Protein AF-A0A431HM84-F1 (afdb_monomer)

Foldseek 3Di:
DDEDEQVPAAALQYKYKDKDFDADPLRDLQAAAQFWAKKWKWFFAADPPPFFPDKDWDWDWDPVLVVVLVVLSVVCNVPVDPVSSVSSVVSVVVRVVLIDTDIDGTRDIGTPDMAHHNVGTCDGPVDHPPHQWAQPDRRMIMHIDNNHPHDWFKMKMKIWGHRDPPGDIDMDMDIGTHHYDPVVVDPFDFDADDLVVQLVVLVVVDDVVQCDAPDSPRCRNVVSSVVSNVVSVVVSVVVSVVRVVLLLQQLRRDDQVCLVVNCVLLVDDAADPDSVLSSVCSVCSVVLLVQFADPVSLQVLCVSNQKHWPDKFFKWKAFDPWKAKDKDADDPAQKDWDPAAFDPDDPLFKWKWKAAQPHDIDTDDPVQWDWDADPVGTIMIGGPQQVDPPNRDDDDRRMMMMIMGTRDDQDDPVSSVVNVVQLVAAAPFPDDQVPDPPPGGGSGIGIDTPPDPCLCVRQVDEDADPDFAFDDFDDDDSPPPCVSVVDPPPPGPPDTHHDPPVPDLPDFDPDNRYGGLEMEIEMEHEQDDDVSVVSSVVSCVGRHPSSRDYPYYHYDYDNPDPPPVDDPPPPPPPPPPDDWDQQDDDDDPPPDPDPPDDPAPRPTPPNFWDKDFQFPKDKWFKAFAFKKKFFPVDQPQVLCADQVFQKWKAWDPPQPPGDIFIWHDGDGRMTTTDDDPDDDDPPCFPCDDPVPDRPFQKTWMWMWDWLVQQFQFWKWKAWDKKKKWDDDPDFQVVLVFAAVVCVVVPVDPDGKWKDQPVQDPDTFGFHDADPVRITITDPVPPVRDDPAKDFQGWMFIDDDPDTSDTGTTIMGIWTKMKMFTDDPSCWQVCVRDDAPQAKWWAFPHDTWTWHAAPDSGITMTGPDDPHIGGTTGTIIIGTSDGTGMIHMFGHWIKIKAAAQVLVSLQAQPAPDHPDPDDPPDDDLSHQQQKWKAKQHDTWGFPHWDSPPPVRIIMTTTDDDGDDWHHVVVVTDMIIMIMMGIGGQKDWRPQPPDPRHIAIARDDDPVPDDLKDKDWPCDDPPPPPDDDDDDDPDDDDDGKIWIWHAGPVRDIDIDID

Radius of gyration: 47.86 Å; Cα contacts (8 Å, |Δi|>4): 1913; chains: 1; bounding box: 98×98×141 Å

Structure (mmCIF, N/CA/C/O backbone):
data_AF-A0A431HM84-F1
#
_entry.id   AF-A0A431HM84-F1
#
loop_
_atom_site.group_PDB
_atom_site.id
_atom_site.type_symbol
_atom_site.label_atom_id
_atom_site.label_alt_id
_atom_site.label_comp_id
_atom_site.label_asym_id
_atom_site.label_entity_id
_atom_site.label_seq_id
_atom_site.pdbx_PDB_ins_code
_atom_site.Cartn_x
_atom_site.Cartn_y
_atom_site.Cartn_z
_atom_site.occupancy
_atom_site.B_iso_or_equiv
_atom_site.auth_seq_id
_atom_site.auth_comp_id
_atom_site.auth_asym_id
_atom_site.auth_atom_id
_atom_site.pdbx_PDB_model_num
ATOM 1 N N . MET A 1 1 ? -0.693 10.521 36.678 1.00 58.00 1 MET A N 1
ATOM 2 C CA . MET A 1 1 ? 0.150 9.476 37.317 1.00 58.00 1 MET A CA 1
ATOM 3 C C . MET A 1 1 ? 0.948 10.031 38.503 1.00 58.00 1 MET A C 1
ATOM 5 O O . MET A 1 1 ? 2.167 9.887 38.577 1.00 58.00 1 MET A O 1
ATOM 9 N N . ALA A 1 2 ? 0.263 10.643 39.466 1.00 67.19 2 ALA A N 1
ATOM 10 C CA . ALA A 1 2 ? 0.719 10.674 40.850 1.00 67.19 2 ALA A CA 1
ATOM 11 C C . ALA A 1 2 ? 0.357 9.341 41.537 1.00 67.19 2 ALA A C 1
ATOM 13 O O . ALA A 1 2 ? -0.420 8.547 41.002 1.00 67.19 2 ALA A O 1
ATOM 14 N N . ILE A 1 3 ? 0.904 9.108 42.732 1.00 77.31 3 ILE A N 1
ATOM 15 C CA . ILE A 1 3 ? 0.395 8.089 43.657 1.00 77.31 3 ILE A CA 1
ATOM 16 C C . ILE A 1 3 ? -0.414 8.837 44.715 1.00 77.31 3 ILE A C 1
ATOM 18 O O . ILE A 1 3 ? 0.147 9.683 45.413 1.00 77.31 3 ILE A O 1
ATOM 22 N N . LEU A 1 4 ? -1.713 8.557 44.800 1.00 76.94 4 LEU A N 1
ATOM 23 C CA . LEU A 1 4 ? -2.661 9.273 45.655 1.00 76.94 4 LEU A CA 1
ATOM 24 C C . LEU A 1 4 ? -3.449 8.308 46.540 1.00 76.94 4 LEU A C 1
ATOM 26 O O . LEU A 1 4 ? -3.749 7.172 46.163 1.00 76.94 4 LEU A O 1
ATOM 30 N N . LYS A 1 5 ? -3.836 8.781 47.721 1.00 78.94 5 LYS A N 1
ATOM 31 C CA . LYS A 1 5 ? -4.823 8.110 48.567 1.00 78.94 5 LYS A CA 1
ATOM 32 C C . LYS A 1 5 ? -6.235 8.491 48.145 1.00 78.94 5 LYS A C 1
ATOM 34 O O . LYS A 1 5 ? -6.494 9.576 47.632 1.00 78.94 5 LYS A O 1
ATOM 39 N N . ILE A 1 6 ? -7.182 7.619 48.477 1.00 72.81 6 ILE A N 1
ATOM 40 C CA . ILE A 1 6 ? -8.618 7.792 48.213 1.00 72.81 6 ILE A CA 1
ATOM 41 C C . ILE A 1 6 ? -9.149 9.183 48.621 1.00 72.81 6 ILE A C 1
ATOM 43 O O . ILE A 1 6 ? -9.941 9.790 47.904 1.00 72.81 6 ILE A O 1
ATOM 47 N N . ASN A 1 7 ? -8.681 9.710 49.756 1.00 70.00 7 ASN A N 1
ATOM 48 C CA . ASN A 1 7 ? -9.138 10.984 50.322 1.00 70.00 7 ASN A CA 1
ATOM 49 C C . ASN A 1 7 ? -8.570 12.233 49.612 1.00 70.00 7 ASN A C 1
ATOM 51 O O . ASN A 1 7 ? -8.879 13.352 50.016 1.00 70.00 7 ASN A O 1
ATOM 55 N N . GLU A 1 8 ? -7.721 12.065 48.594 1.00 70.81 8 GLU A N 1
ATOM 56 C CA . GLU A 1 8 ? -6.995 13.159 47.930 1.00 70.81 8 GLU A CA 1
ATOM 57 C C . GLU A 1 8 ? -7.643 13.590 46.597 1.00 70.81 8 GLU A C 1
ATOM 59 O O . GLU A 1 8 ? -7.184 14.548 45.978 1.00 70.81 8 GLU A O 1
ATOM 64 N N . ASN A 1 9 ? -8.785 12.982 46.236 1.00 72.62 9 ASN A N 1
ATOM 65 C CA . ASN A 1 9 ? -9.531 13.148 44.975 1.00 72.62 9 ASN A CA 1
ATOM 66 C C . ASN A 1 9 ? -8.725 12.665 43.747 1.00 72.62 9 ASN A C 1
ATOM 68 O O . ASN A 1 9 ? -8.329 13.483 42.916 1.00 72.62 9 ASN A O 1
ATOM 72 N N . PRO A 1 10 ? -8.437 11.352 43.645 1.00 79.38 10 PRO A N 1
ATOM 73 C CA . PRO A 1 10 ? -7.669 10.797 42.532 1.00 79.38 10 PRO A CA 1
ATOM 74 C C . PRO A 1 10 ? -8.405 10.900 41.189 1.00 79.38 10 PRO A C 1
ATOM 76 O O . PRO A 1 10 ? -9.630 10.775 41.116 1.00 79.38 10 PRO A O 1
ATOM 79 N N . THR A 1 11 ? -7.639 11.076 40.112 1.00 78.94 11 THR A N 1
ATOM 80 C CA . THR A 1 11 ? -8.160 11.055 38.738 1.00 78.94 11 THR A CA 1
ATOM 81 C C . THR A 1 11 ? -8.125 9.647 38.134 1.00 78.94 11 THR A C 1
ATOM 83 O O . THR A 1 11 ? -7.505 8.732 38.681 1.00 78.94 11 THR A O 1
ATOM 86 N N . ILE A 1 12 ? -8.718 9.477 36.949 1.00 79.06 12 ILE A N 1
ATOM 87 C CA . ILE A 1 12 ? -8.571 8.257 36.130 1.00 79.06 12 ILE A CA 1
ATOM 88 C C . ILE A 1 12 ? -7.129 7.998 35.624 1.00 79.06 12 ILE A C 1
ATOM 90 O O . ILE A 1 12 ? -6.879 6.945 35.040 1.00 79.06 12 ILE A O 1
ATOM 94 N N . SER A 1 13 ? -6.175 8.920 35.833 1.00 70.94 13 SER A N 1
ATOM 95 C CA . SER A 1 13 ? -4.759 8.744 35.460 1.00 70.94 13 SER A CA 1
ATOM 96 C C . SER A 1 13 ? -3.819 8.497 36.644 1.00 70.94 13 SER A C 1
ATOM 98 O O . SER A 1 13 ? -2.615 8.311 36.448 1.00 70.94 13 SER A O 1
ATOM 100 N N . ASP A 1 14 ? -4.323 8.515 37.877 1.00 78.94 14 ASP A N 1
ATOM 101 C CA . ASP A 1 14 ? -3.498 8.375 39.076 1.00 78.94 14 ASP A CA 1
ATOM 102 C C . ASP A 1 14 ? -3.528 6.957 39.635 1.00 78.94 14 ASP A C 1
ATOM 104 O O . ASP A 1 14 ? -4.517 6.235 39.533 1.00 78.94 14 ASP A O 1
ATOM 108 N N . THR A 1 15 ? -2.423 6.554 40.254 1.00 84.88 15 THR A N 1
ATOM 109 C CA . THR A 1 15 ? -2.321 5.263 40.930 1.00 84.88 15 THR A CA 1
ATOM 110 C C . THR A 1 15 ? -2.835 5.417 42.358 1.00 84.88 15 THR A C 1
ATOM 112 O O . THR A 1 15 ? -2.331 6.227 43.137 1.00 84.88 15 THR A O 1
ATOM 115 N N . ILE A 1 16 ? -3.858 4.641 42.702 1.00 87.62 16 ILE A N 1
ATOM 116 C CA . ILE A 1 16 ? -4.661 4.802 43.912 1.00 87.62 16 ILE A CA 1
ATOM 117 C C . ILE A 1 16 ? -4.243 3.767 44.946 1.00 87.62 16 ILE A C 1
ATOM 119 O O . ILE A 1 16 ? -4.295 2.562 44.686 1.00 87.62 16 ILE A O 1
ATOM 123 N N . VAL A 1 17 ? -3.879 4.242 46.137 1.00 88.06 17 VAL A N 1
ATOM 124 C CA . VAL A 1 17 ? -3.581 3.391 47.293 1.00 88.06 17 VAL A CA 1
ATOM 125 C C . VAL A 1 17 ? -4.801 3.317 48.206 1.00 88.06 17 VAL A C 1
ATOM 127 O O . VAL A 1 17 ? -5.260 4.323 48.757 1.00 88.06 17 VAL A O 1
ATOM 130 N N . PHE A 1 18 ? -5.310 2.101 48.377 1.00 87.06 18 PHE A N 1
ATOM 131 C CA . PHE A 1 18 ? -6.369 1.752 49.315 1.00 87.06 18 PHE A CA 1
ATOM 132 C C . PHE A 1 18 ? -5.756 1.272 50.627 1.00 87.06 18 PHE A C 1
ATOM 134 O O . PHE A 1 18 ? -4.904 0.390 50.614 1.00 87.06 18 PHE A O 1
ATOM 141 N N . GLU A 1 19 ? -6.237 1.793 51.753 1.00 85.81 19 GLU A N 1
ATOM 142 C CA . GLU A 1 19 ? -5.915 1.304 53.098 1.00 85.81 19 GLU A CA 1
ATOM 143 C C . GLU A 1 19 ? -7.167 0.625 53.670 1.00 85.81 19 GLU A C 1
ATOM 145 O O . GLU A 1 19 ? -8.161 1.294 53.963 1.00 85.81 19 GLU A O 1
ATOM 150 N N . ILE A 1 20 ? -7.143 -0.705 53.799 1.00 85.38 20 ILE A N 1
ATOM 151 C CA . ILE A 1 20 ? -8.262 -1.501 54.328 1.00 85.38 20 ILE A CA 1
ATOM 152 C C . ILE A 1 20 ? -7.925 -2.065 55.710 1.00 85.38 20 ILE A C 1
ATOM 154 O O . ILE A 1 20 ? -6.773 -2.362 56.024 1.00 85.38 20 ILE A O 1
ATOM 158 N N . THR A 1 21 ? -8.948 -2.239 56.547 1.00 83.31 21 THR A N 1
ATOM 159 C CA . THR A 1 21 ? -8.796 -2.802 57.898 1.00 83.31 21 THR A CA 1
ATOM 160 C C . THR A 1 21 ? -9.744 -3.972 58.117 1.00 83.31 21 THR A C 1
ATOM 162 O O . THR A 1 21 ? -10.818 -4.055 57.519 1.00 83.31 21 THR A O 1
ATOM 165 N N . THR A 1 22 ? -9.330 -4.900 58.974 1.00 81.69 22 THR A N 1
ATOM 166 C CA . THR A 1 22 ? -10.057 -6.132 59.291 1.00 81.69 22 THR A CA 1
ATOM 167 C C . THR A 1 22 ? -10.228 -6.244 60.803 1.00 81.69 22 THR A C 1
ATOM 169 O O . THR A 1 22 ? -9.295 -6.010 61.569 1.00 81.69 22 THR A O 1
ATOM 172 N N . LYS A 1 23 ? -11.454 -6.547 61.235 1.00 76.88 23 LYS A N 1
ATOM 173 C CA . LYS A 1 23 ? -11.863 -6.561 62.648 1.00 76.88 23 LYS A CA 1
ATOM 174 C C . LYS A 1 23 ? -12.035 -7.998 63.140 1.00 76.88 23 LYS A C 1
ATOM 176 O O . LYS A 1 23 ? -12.414 -8.882 62.364 1.00 76.88 23 LYS A O 1
ATOM 181 N N . ASP A 1 24 ? -11.781 -8.226 64.425 1.00 68.38 24 ASP A N 1
ATOM 182 C CA . ASP A 1 24 ? -12.057 -9.503 65.088 1.00 68.38 24 ASP A CA 1
ATOM 183 C C . ASP A 1 24 ? -13.541 -9.650 65.495 1.00 68.38 24 ASP A C 1
ATOM 185 O O . ASP A 1 24 ? -14.358 -8.739 65.342 1.00 68.38 24 ASP A O 1
ATOM 189 N N . ILE A 1 25 ? -13.891 -10.800 66.082 1.00 63.19 25 ILE A N 1
ATOM 190 C CA . ILE A 1 25 ? -15.245 -11.109 66.581 1.00 63.19 25 ILE A CA 1
ATOM 191 C C . ILE A 1 25 ? -15.701 -10.220 67.766 1.00 63.19 25 ILE A C 1
ATOM 193 O O . ILE A 1 25 ? -16.837 -10.329 68.225 1.00 63.19 25 ILE A O 1
ATOM 197 N N . LYS A 1 26 ? -14.831 -9.336 68.273 1.00 62.88 26 LYS A N 1
ATOM 198 C CA . LYS A 1 26 ? -15.114 -8.325 69.304 1.00 62.88 26 LYS A CA 1
ATOM 199 C C . LYS A 1 26 ? -15.072 -6.892 68.752 1.00 62.88 26 LYS A C 1
ATOM 201 O O . LYS A 1 26 ? -15.188 -5.952 69.536 1.00 62.88 26 LYS A O 1
ATOM 206 N N . ASN A 1 27 ? -14.958 -6.725 67.430 1.00 62.50 27 ASN A N 1
ATOM 207 C CA . ASN A 1 27 ? -14.825 -5.444 66.728 1.00 62.50 27 ASN A CA 1
ATOM 208 C C . ASN A 1 27 ? -13.506 -4.681 67.018 1.00 62.50 27 ASN A C 1
ATOM 210 O O . ASN A 1 27 ? -13.460 -3.461 66.884 1.00 62.50 27 ASN A O 1
ATOM 214 N N . CYS A 1 28 ? -12.426 -5.381 67.385 1.00 64.25 28 CYS A N 1
ATOM 215 C CA . CYS A 1 28 ? -11.086 -4.812 67.579 1.00 64.25 28 CYS A CA 1
ATOM 216 C C . CYS A 1 28 ? -10.146 -5.123 66.397 1.00 64.25 28 CYS A C 1
ATOM 218 O O . CYS A 1 28 ? -10.121 -6.243 65.888 1.00 64.25 28 CYS A O 1
ATOM 220 N N . ASN A 1 29 ? -9.279 -4.170 66.035 1.00 62.41 29 ASN A N 1
ATOM 221 C CA . ASN A 1 29 ? -8.223 -4.330 65.016 1.00 62.41 29 ASN A CA 1
ATOM 222 C C . ASN A 1 29 ? -6.941 -4.986 65.592 1.00 62.41 29 ASN A C 1
ATOM 224 O O . ASN A 1 29 ? -5.830 -4.572 65.282 1.00 62.41 29 ASN A O 1
ATOM 228 N N . LEU A 1 30 ? -7.070 -5.962 66.499 1.00 60.72 30 LEU A N 1
ATOM 229 C CA . LEU A 1 30 ? -5.935 -6.546 67.244 1.00 60.72 30 LEU A CA 1
ATOM 230 C C . LEU A 1 30 ? -5.440 -7.891 66.684 1.00 60.72 30 LEU A C 1
ATOM 232 O O . LEU A 1 30 ? -4.710 -8.615 67.363 1.00 60.72 30 LEU A O 1
ATOM 236 N N . PHE A 1 31 ? -5.861 -8.266 65.476 1.00 68.94 31 PHE A N 1
ATOM 237 C CA . PHE A 1 31 ? -5.571 -9.580 64.911 1.00 68.94 31 PHE A CA 1
ATOM 238 C C . PHE A 1 31 ? -5.516 -9.547 63.379 1.00 68.94 31 PHE A C 1
ATOM 240 O O . PHE A 1 31 ? -6.443 -9.062 62.734 1.00 68.94 31 PHE A O 1
ATOM 247 N N . THR A 1 32 ? -4.457 -10.109 62.795 1.00 78.06 32 THR A N 1
ATOM 248 C CA . THR A 1 32 ? -4.373 -10.353 61.347 1.00 78.06 32 THR A CA 1
ATOM 249 C C . THR A 1 32 ? -5.195 -11.600 60.999 1.00 78.06 32 THR A C 1
ATOM 251 O O . THR A 1 32 ? -4.941 -12.643 61.599 1.00 78.06 32 THR A O 1
ATOM 254 N N . PRO A 1 33 ? -6.170 -11.531 60.070 1.00 83.12 33 PRO A N 1
ATOM 255 C CA . PRO A 1 33 ? -7.096 -12.628 59.774 1.00 83.12 33 PRO A CA 1
ATOM 256 C C . PRO A 1 33 ? -6.396 -13.890 59.249 1.00 83.12 33 PRO A C 1
ATOM 258 O O . PRO A 1 33 ? -5.225 -13.865 58.892 1.00 83.12 33 PRO A O 1
ATOM 261 N N . TYR A 1 34 ? -7.132 -15.000 59.143 1.00 83.12 34 TYR A N 1
ATOM 262 C CA . TYR A 1 34 ? -6.640 -16.206 58.470 1.00 83.12 34 TYR A CA 1
ATOM 263 C C . TYR A 1 34 ? -6.584 -16.024 56.943 1.00 83.12 34 TYR A C 1
ATOM 265 O O . TYR A 1 34 ? -5.599 -16.394 56.308 1.00 83.12 34 TYR A O 1
ATOM 273 N N . LYS A 1 35 ? -7.615 -15.411 56.343 1.00 85.94 35 LYS A N 1
ATOM 274 C CA . LYS A 1 35 ? -7.600 -14.998 54.929 1.00 85.94 35 LYS A CA 1
ATOM 275 C C . LYS A 1 35 ? -8.504 -13.803 54.641 1.00 85.94 35 LYS A C 1
ATOM 277 O O . LYS A 1 35 ? -9.522 -13.618 55.309 1.00 85.94 35 LYS A O 1
ATOM 282 N N . ILE A 1 36 ? -8.172 -13.043 53.600 1.00 86.44 36 ILE A N 1
ATOM 283 C CA . ILE A 1 36 ? -9.086 -12.117 52.919 1.00 86.44 36 ILE A CA 1
ATOM 284 C C . ILE A 1 36 ? -9.578 -12.848 51.672 1.00 86.44 36 ILE A C 1
ATOM 286 O O . ILE A 1 36 ? -8.777 -13.207 50.817 1.00 86.44 36 ILE A O 1
ATOM 290 N N . ASN A 1 37 ? -10.878 -13.131 51.587 1.00 85.12 37 ASN A N 1
ATOM 291 C CA . ASN A 1 37 ? -11.443 -13.925 50.497 1.00 85.12 37 ASN A CA 1
ATOM 292 C C . ASN A 1 37 ? -11.480 -13.109 49.203 1.00 85.12 37 ASN A C 1
ATOM 294 O O . ASN A 1 37 ? -10.922 -13.537 48.200 1.00 85.12 37 ASN A O 1
ATOM 298 N N . SER A 1 38 ? -12.090 -11.925 49.235 1.00 88.31 38 SER A N 1
ATOM 299 C CA . SER A 1 38 ? -12.199 -11.047 48.070 1.00 88.31 38 SER A CA 1
ATOM 300 C C . SER A 1 38 ? -12.036 -9.574 48.430 1.00 88.31 38 SER A C 1
ATOM 302 O O . SER A 1 38 ? -12.374 -9.145 49.536 1.00 88.31 38 SER A O 1
ATOM 304 N N . PHE A 1 39 ? -11.552 -8.808 47.459 1.00 89.81 39 PHE A N 1
ATOM 305 C CA . PHE A 1 39 ? -11.513 -7.352 47.407 1.00 89.81 39 PHE A CA 1
ATOM 306 C C . PHE A 1 39 ? -12.067 -6.949 46.034 1.00 89.81 39 PHE A C 1
ATOM 308 O O . PHE A 1 39 ? -11.587 -7.431 45.009 1.00 89.81 39 PHE A O 1
ATOM 315 N N . VAL A 1 40 ? -13.123 -6.138 45.997 1.00 88.56 40 VAL A N 1
ATOM 316 C CA . VAL A 1 40 ? -13.857 -5.814 44.763 1.00 88.56 40 VAL A CA 1
ATOM 317 C C . VAL A 1 40 ? -14.177 -4.328 44.714 1.00 88.56 40 VAL A C 1
ATOM 319 O O . VAL A 1 40 ? -14.747 -3.792 45.664 1.00 88.56 40 VAL A O 1
ATOM 322 N N . ILE A 1 41 ? -13.848 -3.682 43.597 1.00 88.75 41 ILE A N 1
ATOM 323 C CA . ILE A 1 41 ? -14.216 -2.297 43.294 1.00 88.75 41 ILE A CA 1
ATOM 324 C C . ILE A 1 41 ? -15.426 -2.317 42.355 1.00 88.75 41 ILE A C 1
ATOM 326 O O . ILE A 1 41 ? -15.419 -3.010 41.337 1.00 88.75 41 ILE A O 1
ATOM 330 N N . TYR A 1 42 ? -16.448 -1.536 42.689 1.00 85.19 42 TYR A N 1
ATOM 331 C CA . TYR A 1 42 ? -17.685 -1.360 41.935 1.00 85.19 42 TYR A CA 1
ATOM 332 C C . TYR A 1 42 ? -17.817 0.086 41.448 1.00 85.19 42 TYR A C 1
ATOM 334 O O . TYR A 1 42 ? -17.569 1.021 42.212 1.00 85.19 42 TYR A O 1
ATOM 342 N N . TYR A 1 43 ? -18.257 0.261 40.203 1.00 84.19 43 TYR A N 1
ATOM 343 C CA . TYR A 1 43 ? -18.722 1.537 39.655 1.00 84.19 43 TYR A CA 1
ATOM 344 C C . TYR A 1 43 ? -20.210 1.731 39.956 1.00 84.19 43 TYR A C 1
ATOM 346 O O . TYR A 1 43 ? -20.993 0.789 39.814 1.00 84.19 43 TYR A O 1
ATOM 354 N N . VAL A 1 44 ? -20.603 2.941 40.361 1.00 81.94 44 VAL A N 1
ATOM 355 C CA . VAL A 1 44 ? -21.986 3.278 40.725 1.00 81.94 44 VAL A CA 1
ATOM 356 C C . VAL A 1 44 ? -22.686 3.969 39.561 1.00 81.94 44 VAL A C 1
ATOM 358 O O . VAL A 1 44 ? -22.533 5.170 39.328 1.00 81.94 44 VAL A O 1
ATOM 361 N N . GLU A 1 45 ? -23.508 3.206 38.855 1.00 72.38 45 GLU A N 1
ATOM 362 C CA . GLU A 1 45 ? -24.290 3.680 37.723 1.00 72.38 45 GLU A CA 1
ATOM 363 C C . GLU A 1 45 ? -25.541 4.421 38.214 1.00 72.38 45 GLU A C 1
ATOM 365 O O . GLU A 1 45 ? -26.320 3.904 39.022 1.00 72.38 45 GLU A O 1
ATOM 370 N N . ARG A 1 46 ? -25.737 5.657 37.743 1.00 64.19 46 ARG A N 1
ATOM 371 C CA . ARG A 1 46 ? -26.870 6.517 38.114 1.00 64.19 46 ARG A CA 1
ATOM 372 C C . ARG A 1 46 ? -27.604 6.987 36.876 1.00 64.19 46 ARG A C 1
ATOM 374 O O . ARG A 1 46 ? -27.011 7.653 36.035 1.00 64.19 46 ARG A O 1
ATOM 381 N N . ASN A 1 47 ? -28.907 6.736 36.836 1.00 51.19 47 ASN A N 1
ATOM 382 C CA . ASN A 1 47 ? -29.777 7.323 35.830 1.00 51.19 47 ASN A CA 1
ATOM 383 C C . ASN A 1 47 ? -30.448 8.577 36.428 1.00 51.19 47 ASN A C 1
ATOM 385 O O . ASN A 1 47 ? -31.102 8.510 37.473 1.00 51.19 47 ASN A O 1
ATOM 389 N N . PHE A 1 48 ? -30.234 9.738 35.804 1.00 49.22 48 PHE A N 1
ATOM 390 C CA . PHE A 1 48 ? -30.769 11.026 36.267 1.00 49.22 48 PHE A CA 1
ATOM 391 C C . PHE A 1 48 ? -32.151 11.370 35.676 1.00 49.22 48 PHE A C 1
ATOM 393 O O . PHE A 1 48 ? -32.783 12.310 36.157 1.00 49.22 48 PHE A O 1
ATOM 400 N N . SER A 1 49 ? -32.624 10.620 34.675 1.00 41.22 49 SER A N 1
ATOM 401 C CA . SER A 1 49 ? -33.902 10.817 33.970 1.00 41.22 49 SER A CA 1
ATOM 402 C C . SER A 1 49 ? -34.926 9.719 34.286 1.00 41.22 49 SER A C 1
ATOM 404 O O . SER A 1 49 ? -36.029 10.034 34.722 1.00 41.22 49 SER A O 1
ATOM 406 N N . GLY A 1 50 ? -34.559 8.442 34.142 1.00 47.56 50 GLY A N 1
ATOM 407 C CA . GLY A 1 50 ? -35.449 7.282 34.338 1.00 47.56 50 GLY A CA 1
ATOM 408 C C . GLY A 1 50 ? -35.767 6.924 35.798 1.00 47.56 50 GLY A C 1
ATOM 409 O O . GLY A 1 50 ? -36.634 6.096 36.063 1.00 47.56 50 GLY A O 1
ATOM 410 N N . GLY A 1 51 ? -35.089 7.557 36.760 1.00 48.66 51 GLY A N 1
ATOM 411 C CA . GLY A 1 51 ? -35.219 7.253 38.186 1.00 48.66 51 GLY A CA 1
ATOM 412 C C . GLY A 1 51 ? -34.312 6.103 38.640 1.00 48.66 51 GLY A C 1
ATOM 413 O O . GLY A 1 51 ? -34.066 5.136 37.928 1.00 48.66 51 GLY A O 1
ATOM 414 N N . ASN A 1 52 ? -33.778 6.220 39.854 1.00 53.03 52 ASN A N 1
ATOM 415 C CA . ASN A 1 52 ? -32.818 5.260 40.394 1.00 53.03 52 ASN A CA 1
ATOM 416 C C . ASN A 1 52 ? -33.547 4.132 41.143 1.00 53.03 52 ASN A C 1
ATOM 418 O O . ASN A 1 52 ? -34.210 4.378 42.152 1.00 53.03 52 ASN A O 1
ATOM 422 N N . THR A 1 53 ? -33.429 2.904 40.634 1.00 57.44 53 THR A N 1
ATOM 423 C CA . THR A 1 53 ? -34.233 1.740 41.053 1.00 57.44 53 THR A CA 1
ATOM 424 C C . THR A 1 53 ? -33.778 1.086 42.362 1.00 57.44 53 THR A C 1
ATOM 426 O O . THR A 1 53 ? -34.575 0.418 43.026 1.00 57.44 53 THR A O 1
ATOM 429 N N . LYS A 1 54 ? -32.517 1.280 42.768 1.00 61.47 54 LYS A N 1
ATOM 430 C CA . LYS A 1 54 ? -31.903 0.683 43.964 1.00 61.47 54 LYS A CA 1
ATOM 431 C C . LYS A 1 54 ? -31.554 1.772 44.981 1.00 61.47 54 LYS A C 1
ATOM 433 O O . LYS A 1 54 ? -31.236 2.905 44.625 1.00 61.47 54 LYS A O 1
ATOM 438 N N . GLN A 1 55 ? -31.596 1.430 46.269 1.00 67.25 55 GLN A N 1
ATOM 439 C CA . GLN A 1 55 ? -31.228 2.338 47.360 1.00 67.25 55 GLN A CA 1
ATOM 440 C C . GLN A 1 55 ? -30.359 1.638 48.407 1.00 67.25 55 GLN A C 1
ATOM 442 O O . GLN A 1 55 ? -30.588 0.471 48.725 1.00 67.25 55 GLN A O 1
ATOM 447 N N . TYR A 1 56 ? -29.415 2.372 48.997 1.00 67.00 56 TYR A N 1
ATOM 448 C CA . TYR A 1 56 ? -28.756 1.984 50.246 1.00 67.00 56 TYR A CA 1
ATOM 449 C C . TYR A 1 56 ? -28.768 3.150 51.240 1.00 67.00 56 TYR A C 1
ATOM 451 O O . TYR A 1 56 ? -28.785 4.317 50.854 1.00 67.00 56 TYR A O 1
ATOM 459 N N . ASN A 1 57 ? -28.771 2.850 52.538 1.00 63.25 57 ASN A N 1
ATOM 460 C CA . ASN A 1 57 ? -28.761 3.883 53.572 1.00 63.25 57 ASN A CA 1
ATOM 461 C C . ASN A 1 57 ? -27.327 4.367 53.817 1.00 63.25 57 ASN A C 1
ATOM 463 O O . ASN A 1 57 ? -26.549 3.687 54.484 1.00 63.25 57 ASN A O 1
ATOM 467 N N . GLN A 1 58 ? -26.985 5.560 53.328 1.00 59.88 58 GLN A N 1
ATOM 468 C CA . GLN A 1 58 ? -25.754 6.237 53.719 1.00 59.88 58 GLN A CA 1
ATOM 469 C C . GLN A 1 58 ? -25.919 6.789 55.144 1.00 59.88 58 GLN A C 1
ATOM 471 O O . GLN A 1 58 ? -26.552 7.825 55.357 1.00 59.88 58 GLN A O 1
ATOM 476 N N . SER A 1 59 ? -25.318 6.106 56.116 1.00 66.00 59 SER A N 1
ATOM 477 C CA . SER A 1 59 ? -25.178 6.587 57.492 1.00 66.00 59 SER A CA 1
ATOM 478 C C . SER A 1 59 ? -24.197 7.760 57.563 1.00 66.00 59 SER A C 1
ATOM 480 O O . SER A 1 59 ? -23.004 7.591 57.313 1.00 66.00 59 SER A O 1
ATOM 482 N N . ILE A 1 60 ? -24.683 8.947 57.930 1.00 64.12 60 ILE A N 1
ATOM 483 C CA . ILE A 1 60 ? -23.846 10.097 58.292 1.00 64.12 60 ILE A CA 1
ATOM 484 C C . ILE A 1 60 ? -23.772 10.166 59.818 1.00 64.12 60 ILE A C 1
ATOM 486 O O . ILE A 1 60 ? -24.787 10.351 60.494 1.00 64.12 60 ILE A O 1
ATOM 490 N N . TYR A 1 61 ? -22.558 10.008 60.340 1.00 69.19 61 TYR A N 1
ATOM 491 C CA . TYR A 1 61 ? -22.235 10.081 61.762 1.00 69.19 61 TYR A CA 1
ATOM 492 C C . TYR A 1 61 ? -21.767 11.496 62.131 1.00 69.19 61 TYR A C 1
ATOM 494 O O . TYR A 1 61 ? -21.069 12.144 61.355 1.00 69.19 61 TYR A O 1
ATOM 502 N N . ASP A 1 62 ? -22.079 11.937 63.349 1.00 71.75 62 ASP A N 1
ATOM 503 C CA . ASP A 1 62 ? -21.417 13.072 64.007 1.00 71.75 62 ASP A CA 1
ATOM 504 C C . ASP A 1 62 ? -19.917 12.754 64.159 1.00 71.75 62 ASP A C 1
ATOM 506 O O . ASP A 1 62 ? -19.556 11.836 64.898 1.00 71.75 62 ASP A O 1
ATOM 510 N N . GLU A 1 63 ? -19.036 13.469 63.447 1.00 70.56 63 GLU A N 1
ATOM 511 C CA . GLU A 1 63 ? -17.591 13.185 63.438 1.00 70.56 63 GLU A CA 1
ATOM 512 C C . GLU A 1 63 ? -16.959 13.285 64.830 1.00 70.56 63 GLU A C 1
ATOM 514 O O . GLU A 1 63 ? -16.101 12.474 65.187 1.00 70.56 63 GLU A O 1
ATOM 519 N N . THR A 1 64 ? -17.407 14.243 65.645 1.00 73.44 64 THR A N 1
ATOM 520 C CA . THR A 1 64 ? -16.947 14.428 67.026 1.00 73.44 64 THR A CA 1
ATOM 521 C C . THR A 1 64 ? -17.303 13.230 67.903 1.00 73.44 64 THR A C 1
ATOM 523 O O . THR A 1 64 ? -16.448 12.740 68.646 1.00 73.44 64 THR A O 1
ATOM 526 N N . LYS A 1 65 ? -18.532 12.709 67.791 1.00 73.19 65 LYS A N 1
ATOM 527 C CA . LYS A 1 65 ? -18.962 11.509 68.530 1.00 73.19 65 LYS A CA 1
ATOM 528 C C . LYS A 1 65 ? -18.361 10.227 67.972 1.00 73.19 65 LYS A C 1
ATOM 530 O O . LYS A 1 65 ? -17.946 9.378 68.753 1.00 73.19 65 LYS A O 1
ATOM 535 N N . LEU A 1 66 ? -18.259 10.090 66.649 1.00 76.19 66 LEU A N 1
ATOM 536 C CA . LEU A 1 66 ? -17.614 8.947 66.001 1.00 76.19 66 LEU A CA 1
ATOM 537 C C . LEU A 1 66 ? -16.136 8.859 66.392 1.00 76.19 66 LEU A C 1
ATOM 539 O O . LEU A 1 66 ? -15.635 7.767 66.649 1.00 76.19 66 LEU A O 1
ATOM 543 N N . LYS A 1 67 ? -15.441 9.999 66.482 1.00 76.44 67 LYS A N 1
ATOM 544 C CA . LYS A 1 67 ? -14.065 10.051 66.976 1.00 76.44 67 LYS A CA 1
ATOM 545 C C . LYS A 1 67 ? -13.984 9.666 68.452 1.00 76.44 67 LYS A C 1
ATOM 547 O O . LYS A 1 67 ? -13.205 8.783 68.782 1.00 76.44 67 LYS A O 1
ATOM 552 N N . ALA A 1 68 ? -14.836 10.226 69.314 1.00 75.56 68 ALA A N 1
ATOM 553 C CA . ALA A 1 68 ? -14.879 9.848 70.730 1.00 75.56 68 ALA A CA 1
ATOM 554 C C . ALA A 1 68 ? -15.206 8.354 70.948 1.00 75.56 68 ALA A C 1
ATOM 556 O O . ALA A 1 68 ? -14.647 7.728 71.848 1.00 75.56 68 ALA A O 1
ATOM 557 N N . ALA A 1 69 ? -16.068 7.766 70.111 1.00 76.31 69 ALA A N 1
ATOM 558 C CA . ALA A 1 69 ? -16.363 6.336 70.116 1.00 76.31 69 ALA A CA 1
ATOM 559 C C . ALA A 1 69 ? -15.155 5.500 69.658 1.00 76.31 69 ALA A C 1
ATOM 561 O O . ALA A 1 69 ? -14.797 4.553 70.350 1.00 76.31 69 ALA A O 1
ATOM 562 N N . LYS A 1 70 ? -14.476 5.879 68.565 1.00 73.56 70 LYS A N 1
ATOM 563 C CA . LYS A 1 70 ? -13.247 5.214 68.088 1.00 73.56 70 LYS A CA 1
ATOM 564 C C . LYS A 1 70 ? -12.106 5.298 69.104 1.00 73.56 70 LYS A C 1
ATOM 566 O O . LYS A 1 70 ? -11.478 4.285 69.392 1.00 73.56 70 LYS A O 1
ATOM 571 N N . ASP A 1 71 ? -11.872 6.471 69.690 1.00 75.88 71 ASP A N 1
ATOM 572 C CA . ASP A 1 71 ? -10.854 6.676 70.726 1.00 75.88 71 ASP A CA 1
ATOM 573 C C . ASP A 1 71 ? -11.157 5.806 71.969 1.00 75.88 71 ASP A C 1
ATOM 575 O O . ASP A 1 71 ? -10.248 5.219 72.561 1.00 75.88 71 ASP A O 1
ATOM 579 N N . ALA A 1 72 ? -12.437 5.640 72.329 1.00 75.75 72 ALA A N 1
ATOM 580 C CA . ALA A 1 72 ? -12.865 4.747 73.407 1.00 75.75 72 ALA A CA 1
ATOM 581 C C . ALA A 1 72 ? -12.779 3.250 73.044 1.00 75.75 72 ALA A C 1
ATOM 583 O O . ALA A 1 72 ? -12.359 2.458 73.887 1.00 75.75 72 ALA A O 1
ATOM 584 N N . GLU A 1 73 ? -13.118 2.850 71.811 1.00 71.69 73 GLU A N 1
ATOM 585 C CA . GLU A 1 73 ? -12.900 1.483 71.310 1.00 71.69 73 GLU A CA 1
ATOM 586 C C . GLU A 1 73 ? -11.404 1.131 71.342 1.00 71.69 73 GLU A C 1
ATOM 588 O O . GLU A 1 73 ? -11.044 0.079 71.864 1.00 71.69 73 GLU A O 1
ATOM 593 N N . ILE A 1 74 ? -10.514 2.037 70.917 1.00 71.75 74 ILE A N 1
ATOM 594 C CA . ILE A 1 74 ? -9.052 1.861 71.005 1.00 71.75 74 ILE A CA 1
ATOM 595 C C . ILE A 1 74 ? -8.602 1.649 72.462 1.00 71.75 74 ILE A C 1
ATOM 597 O O . ILE A 1 74 ? -7.811 0.743 72.736 1.00 71.75 74 ILE A O 1
ATOM 601 N N . VAL A 1 75 ? -9.118 2.430 73.419 1.00 76.38 75 VAL A N 1
ATOM 602 C CA . VAL A 1 75 ? -8.812 2.248 74.853 1.00 76.38 75 VAL A CA 1
ATOM 603 C C . VAL A 1 75 ? -9.353 0.917 75.393 1.00 76.38 75 VAL A C 1
ATOM 605 O O . VAL A 1 75 ? -8.655 0.249 76.157 1.00 76.38 75 VAL A O 1
ATOM 608 N N . ALA A 1 76 ? -10.552 0.494 74.984 1.00 72.94 76 ALA A N 1
ATOM 609 C CA . ALA A 1 76 ? -11.147 -0.775 75.406 1.00 72.94 76 ALA A CA 1
ATOM 610 C C . ALA A 1 76 ? -10.441 -2.001 74.803 1.00 72.94 76 ALA A C 1
ATOM 612 O O . ALA A 1 76 ? -10.249 -2.990 75.508 1.00 72.94 76 ALA A O 1
ATOM 613 N N . CYS A 1 77 ? -10.000 -1.930 73.545 1.00 67.50 77 CYS A N 1
ATOM 614 C CA . CYS A 1 77 ? -9.187 -2.970 72.914 1.00 67.50 77 CYS A CA 1
ATOM 615 C C . CYS A 1 77 ? -7.804 -3.073 73.589 1.00 67.50 77 CYS A C 1
ATOM 617 O O . CYS A 1 77 ? -7.366 -4.171 73.929 1.00 67.50 77 CYS A O 1
ATOM 619 N N . ASN A 1 78 ? -7.140 -1.939 73.854 1.00 71.75 78 ASN A N 1
ATOM 620 C CA . ASN A 1 78 ? -5.809 -1.911 74.478 1.00 71.75 78 ASN A CA 1
ATOM 621 C C . ASN A 1 78 ? -5.809 -2.249 75.982 1.00 71.75 78 ASN A C 1
ATOM 623 O O . ASN A 1 78 ? -4.790 -2.696 76.509 1.00 71.75 78 ASN A O 1
ATOM 627 N N . ASN A 1 79 ? -6.918 -2.029 76.695 1.00 71.56 79 ASN A N 1
ATOM 628 C CA . ASN A 1 79 ? -7.062 -2.379 78.109 1.00 71.56 79 ASN A CA 1
ATOM 629 C C . ASN A 1 79 ? -8.516 -2.804 78.428 1.00 71.56 79 ASN A C 1
ATOM 631 O O . ASN A 1 79 ? -9.324 -1.965 78.846 1.00 71.56 79 ASN A O 1
ATOM 635 N N . PRO A 1 80 ? -8.866 -4.091 78.234 1.00 70.81 80 PRO A N 1
ATOM 636 C CA . PRO A 1 80 ? -10.241 -4.587 78.312 1.00 70.81 80 PRO A CA 1
ATOM 637 C C . PRO A 1 80 ? -10.724 -4.801 79.758 1.00 70.81 80 PRO A C 1
ATOM 639 O O . PRO A 1 80 ? -10.933 -5.928 80.209 1.00 70.81 80 PRO A O 1
ATOM 642 N N . THR A 1 81 ? -10.932 -3.708 80.494 1.00 74.31 81 THR A N 1
ATOM 643 C CA . THR A 1 81 ? -11.722 -3.716 81.737 1.00 74.31 81 THR A CA 1
ATOM 644 C C . THR A 1 81 ? -13.219 -3.661 81.415 1.00 74.31 81 THR A C 1
ATOM 646 O O . THR A 1 81 ? -13.617 -3.108 80.389 1.00 74.31 81 THR A O 1
ATOM 649 N N . GLU A 1 82 ? -14.076 -4.184 82.301 1.00 72.88 82 GLU A N 1
ATOM 650 C CA . GLU A 1 82 ? -15.538 -4.082 82.130 1.00 72.88 82 GLU A CA 1
ATOM 651 C C . GLU A 1 82 ? -16.004 -2.620 82.017 1.00 72.88 82 GLU A C 1
ATOM 653 O O . GLU A 1 82 ? -16.905 -2.315 81.240 1.00 72.88 82 GLU A O 1
ATOM 658 N N . GLU A 1 83 ? -15.347 -1.703 82.734 1.00 74.75 83 GLU A N 1
ATOM 659 C CA . GLU A 1 83 ? -15.632 -0.266 82.705 1.00 74.75 83 GLU A CA 1
ATOM 660 C C . GLU A 1 83 ? -15.245 0.381 81.363 1.00 74.75 83 GLU A C 1
ATOM 662 O O . GLU A 1 83 ? -16.040 1.136 80.805 1.00 74.75 83 GLU A O 1
ATOM 667 N N . ASN A 1 84 ? -14.087 0.029 80.786 1.00 77.56 84 ASN A N 1
ATOM 668 C CA . ASN A 1 84 ? -13.676 0.515 79.464 1.00 77.56 84 ASN A CA 1
ATOM 669 C C . ASN A 1 84 ? -14.577 -0.045 78.354 1.00 77.56 84 ASN A C 1
ATOM 671 O O . ASN A 1 84 ? -14.995 0.700 77.469 1.00 77.56 84 ASN A O 1
ATOM 675 N N . ILE A 1 85 ? -14.928 -1.334 78.419 1.00 74.50 85 ILE A N 1
ATOM 676 C CA . ILE A 1 85 ? -15.836 -1.977 77.456 1.00 74.50 85 ILE A CA 1
ATOM 677 C C . ILE A 1 85 ? -17.239 -1.356 77.546 1.00 74.50 85 ILE A C 1
ATOM 679 O O . ILE A 1 85 ? -17.845 -1.059 76.517 1.00 74.50 85 ILE A O 1
ATOM 683 N N . ALA A 1 86 ? -17.745 -1.091 78.756 1.00 74.94 86 ALA A N 1
ATOM 684 C CA . ALA A 1 86 ? -19.016 -0.396 78.953 1.00 74.94 86 ALA A CA 1
ATOM 685 C C . ALA A 1 86 ? -18.968 1.067 78.474 1.00 74.94 86 ALA A C 1
ATOM 687 O O . ALA A 1 86 ? -19.937 1.546 77.885 1.00 74.94 86 ALA A O 1
ATOM 688 N N . ALA A 1 87 ? -17.852 1.775 78.678 1.00 78.94 87 ALA A N 1
ATOM 689 C CA . ALA A 1 87 ? -17.669 3.146 78.201 1.00 78.94 87 ALA A CA 1
ATOM 690 C C . ALA A 1 87 ? -17.616 3.224 76.667 1.00 78.94 87 ALA A C 1
ATOM 692 O O . ALA A 1 87 ? -18.322 4.050 76.086 1.00 78.94 87 ALA A O 1
ATOM 693 N N . ALA A 1 88 ? -16.848 2.341 76.020 1.00 77.12 88 ALA A N 1
ATOM 694 C CA . ALA A 1 88 ? -16.786 2.226 74.565 1.00 77.12 88 ALA A CA 1
ATOM 695 C C . ALA A 1 88 ? -18.152 1.853 73.979 1.00 77.12 88 ALA A C 1
ATOM 697 O O . ALA A 1 88 ? -18.639 2.542 73.087 1.00 77.12 88 ALA A O 1
ATOM 698 N N . LYS A 1 89 ? -18.831 0.843 74.545 1.00 78.81 89 LYS A N 1
ATOM 699 C CA . LYS A 1 89 ? -20.181 0.455 74.118 1.00 78.81 89 LYS A CA 1
ATOM 700 C C . LYS A 1 89 ? -21.192 1.597 74.270 1.00 78.81 89 LYS A C 1
ATOM 702 O O . LYS A 1 89 ? -21.937 1.853 73.334 1.00 78.81 89 LYS A O 1
ATOM 707 N N . ARG A 1 90 ? -21.181 2.332 75.388 1.00 80.19 90 ARG A N 1
ATOM 708 C CA . ARG A 1 90 ? -22.068 3.491 75.595 1.00 80.19 90 ARG A CA 1
ATOM 709 C C . ARG A 1 90 ? -21.794 4.617 74.594 1.00 80.19 90 ARG A C 1
ATOM 711 O O . ARG A 1 90 ? -22.735 5.206 74.082 1.00 80.19 90 ARG A O 1
ATOM 718 N N . LEU A 1 91 ? -20.526 4.937 74.326 1.00 81.31 91 LEU A N 1
ATOM 719 C CA . LEU A 1 91 ? -20.159 5.976 73.351 1.00 81.31 91 LEU A CA 1
ATOM 720 C C . LEU A 1 91 ? -20.469 5.543 71.913 1.00 81.31 91 LEU A C 1
ATOM 722 O O . LEU A 1 91 ? -20.870 6.372 71.100 1.00 81.31 91 LEU A O 1
ATOM 726 N N . LYS A 1 92 ? -20.367 4.243 71.621 1.00 78.25 92 LYS A N 1
ATOM 727 C CA . LYS A 1 92 ? -20.819 3.648 70.365 1.00 78.25 92 LYS A CA 1
ATOM 728 C C . LYS A 1 92 ? -22.332 3.769 70.201 1.00 78.25 92 LYS A C 1
ATOM 730 O O . LYS A 1 92 ? -22.760 4.370 69.223 1.00 78.25 92 LYS A O 1
ATOM 735 N N . GLU A 1 93 ? -23.115 3.333 71.188 1.00 78.94 93 GLU A N 1
ATOM 736 C CA . GLU A 1 93 ? -24.577 3.501 71.227 1.00 78.94 93 GLU A CA 1
ATOM 737 C C . GLU A 1 93 ? -24.984 4.987 71.130 1.00 78.94 93 GLU A C 1
ATOM 739 O O . GLU A 1 93 ? -25.963 5.325 70.461 1.00 78.94 93 GLU A O 1
ATOM 744 N N . GLU A 1 94 ? -24.214 5.910 71.721 1.00 77.94 94 GLU A N 1
ATOM 745 C CA . GLU A 1 94 ? -24.427 7.353 71.549 1.00 77.94 94 GLU A CA 1
ATOM 746 C C . GLU A 1 94 ? -24.106 7.827 70.119 1.00 77.94 94 GLU A C 1
ATOM 748 O O . GLU A 1 94 ? -24.850 8.630 69.560 1.00 77.94 94 GLU A O 1
ATOM 753 N N . SER A 1 95 ? -23.039 7.329 69.488 1.00 76.25 95 SER A N 1
ATOM 754 C CA . SER A 1 95 ? -22.717 7.669 68.095 1.00 76.25 95 SER A CA 1
ATOM 755 C C . SER A 1 95 ? -23.744 7.099 67.107 1.00 76.25 95 SER A C 1
ATOM 757 O O . SER A 1 95 ? -24.181 7.811 66.207 1.00 76.25 95 SER A O 1
ATOM 759 N N . GLU A 1 96 ? -24.198 5.861 67.325 1.00 74.38 96 GLU A N 1
ATOM 760 C CA . GLU A 1 96 ? -25.182 5.148 66.504 1.00 74.38 96 GLU A CA 1
ATOM 761 C C . GLU A 1 96 ? -26.581 5.773 66.632 1.00 74.38 96 GLU A C 1
ATOM 763 O O . GLU A 1 96 ? -27.266 5.967 65.630 1.00 74.38 96 GLU A O 1
ATOM 768 N N . SER A 1 97 ? -26.984 6.197 67.837 1.00 71.56 97 SER A N 1
ATOM 769 C CA . SER A 1 97 ? -28.255 6.913 68.057 1.00 71.56 97 SER A CA 1
ATOM 770 C C . SER A 1 97 ? -28.284 8.353 67.522 1.00 71.56 97 SER A C 1
ATOM 772 O O . SER A 1 97 ? -29.355 8.957 67.481 1.00 71.56 97 SER A O 1
ATOM 774 N N . ASN A 1 98 ? -27.141 8.900 67.090 1.00 68.81 98 ASN A N 1
ATOM 775 C CA . ASN A 1 98 ? -27.041 10.200 66.416 1.00 68.81 98 ASN A CA 1
ATOM 776 C C . ASN A 1 98 ? -26.751 10.073 64.903 1.00 68.81 98 ASN A C 1
ATOM 778 O O . ASN A 1 98 ? -26.478 11.080 64.251 1.00 68.81 98 ASN A O 1
ATOM 782 N N . VAL A 1 99 ? -26.827 8.867 64.322 1.00 70.94 99 VAL A N 1
ATOM 783 C CA . VAL A 1 99 ? -26.704 8.676 62.868 1.00 70.94 99 VAL A CA 1
ATOM 784 C C . VAL A 1 99 ? -27.918 9.257 62.149 1.00 70.94 99 VAL A C 1
ATOM 786 O O . VAL A 1 99 ? -29.056 8.870 62.416 1.00 70.94 99 VAL A O 1
ATOM 789 N N . SER A 1 100 ? -27.671 10.112 61.157 1.00 64.25 100 SER A N 1
ATOM 790 C CA . SER A 1 100 ? -28.676 10.429 60.140 1.00 64.25 100 SER A CA 1
ATOM 791 C C . SER A 1 100 ? -28.499 9.492 58.945 1.00 64.25 100 SER A C 1
ATOM 793 O O . SER A 1 100 ? -27.460 9.485 58.285 1.00 64.25 100 SER A O 1
ATOM 795 N N . THR A 1 101 ? -29.498 8.651 58.679 1.00 63.38 101 THR A N 1
ATOM 796 C CA . THR A 1 101 ? -29.519 7.770 57.506 1.00 63.38 101 THR A CA 1
ATOM 797 C C . THR A 1 101 ? -30.164 8.488 56.327 1.00 63.38 101 THR A C 1
ATOM 799 O O . THR A 1 101 ? -31.346 8.829 56.348 1.00 63.38 101 THR A O 1
ATOM 802 N N . ASN A 1 102 ? -29.386 8.700 55.268 1.00 61.19 102 ASN A N 1
ATOM 803 C CA . ASN A 1 102 ? -29.878 9.250 54.010 1.00 61.19 102 ASN A CA 1
ATOM 804 C C . ASN A 1 102 ? -29.940 8.123 52.969 1.00 61.19 102 ASN A C 1
ATOM 806 O O . ASN A 1 102 ? -28.902 7.506 52.725 1.00 61.19 102 ASN A O 1
ATOM 810 N N . PRO A 1 103 ? -31.088 7.844 52.327 1.00 59.94 103 PRO A N 1
ATOM 811 C CA . PRO A 1 103 ? -31.112 6.914 51.206 1.00 59.94 103 PRO A CA 1
ATOM 812 C C . PRO A 1 103 ? -30.314 7.514 50.040 1.00 59.94 103 PRO A C 1
ATOM 814 O O . PRO A 1 103 ? -30.626 8.600 49.546 1.00 59.94 103 PRO A O 1
ATOM 817 N N . PHE A 1 104 ? -29.257 6.817 49.632 1.00 61.84 104 PHE A N 1
ATOM 818 C CA . PHE A 1 104 ? -28.536 7.065 48.392 1.00 61.84 104 PHE A CA 1
ATOM 819 C C . PHE A 1 104 ? -29.133 6.151 47.326 1.00 61.84 104 PHE A C 1
ATOM 821 O O . PHE A 1 104 ? -29.148 4.929 47.494 1.00 61.84 104 PHE A O 1
ATOM 828 N N . PHE A 1 105 ? -29.630 6.744 46.243 1.00 67.38 105 PHE A N 1
ATOM 829 C CA . PHE A 1 105 ? -30.264 6.020 45.148 1.00 67.38 105 PHE A CA 1
ATOM 830 C C . PHE A 1 105 ? -29.294 5.864 43.971 1.00 67.38 105 PHE A C 1
ATOM 832 O O . PHE A 1 105 ? -28.582 6.806 43.619 1.00 67.38 105 PHE A O 1
ATOM 839 N N . PHE A 1 106 ? -29.285 4.680 43.368 1.00 70.19 106 PHE A N 1
ATOM 840 C CA . PHE A 1 106 ? -28.481 4.313 42.202 1.00 70.19 106 PHE A CA 1
ATOM 841 C C . PHE A 1 106 ? -29.273 3.349 41.303 1.00 70.19 106 PHE A C 1
ATOM 843 O O . PHE A 1 106 ? -30.306 2.826 41.727 1.00 70.19 106 PHE A O 1
ATOM 850 N N . ASN A 1 107 ? -28.830 3.122 40.067 1.00 72.62 107 ASN A N 1
ATOM 851 C CA . ASN A 1 107 ? -29.470 2.156 39.175 1.00 72.62 107 ASN A CA 1
ATOM 852 C C . ASN A 1 107 ? -28.804 0.780 39.286 1.00 72.62 107 ASN A C 1
ATOM 854 O O . ASN A 1 107 ? -29.471 -0.204 39.602 1.00 72.62 107 ASN A O 1
ATOM 858 N N . ASP A 1 108 ? -27.478 0.713 39.131 1.00 76.44 108 ASP A N 1
ATOM 859 C CA . ASP A 1 108 ? -26.722 -0.515 39.381 1.00 76.44 108 ASP A CA 1
ATOM 860 C C . ASP A 1 108 ? -25.298 -0.273 39.904 1.00 76.44 108 ASP A C 1
ATOM 862 O O . ASP A 1 108 ? -24.785 0.846 39.879 1.00 76.44 108 ASP A O 1
ATOM 866 N N . ALA A 1 109 ? -24.676 -1.328 40.428 1.00 78.81 109 ALA A N 1
ATOM 867 C CA . ALA A 1 109 ? -23.304 -1.329 40.915 1.00 78.81 109 ALA A CA 1
ATOM 868 C C . ALA A 1 109 ? -22.509 -2.432 40.202 1.00 78.81 109 ALA A C 1
ATOM 870 O O . ALA A 1 109 ? -22.527 -3.592 40.618 1.00 78.81 109 ALA A O 1
ATOM 871 N N . ARG A 1 110 ? -21.819 -2.076 39.113 1.00 80.12 110 ARG A N 1
ATOM 872 C CA . ARG A 1 110 ? -21.088 -3.040 38.272 1.00 80.12 110 ARG A CA 1
ATOM 873 C C . ARG A 1 110 ? -19.669 -3.255 38.826 1.00 80.12 110 ARG A C 1
ATOM 875 O O . ARG A 1 110 ? -18.971 -2.260 39.035 1.00 80.12 110 ARG A O 1
ATOM 882 N N . PRO A 1 111 ? -19.208 -4.495 39.081 1.00 84.69 111 PRO A N 1
ATOM 883 C CA . PRO A 1 111 ? -17.834 -4.742 39.517 1.00 84.69 111 PRO A CA 1
ATOM 884 C C . PRO A 1 111 ? -16.859 -4.426 38.374 1.00 84.69 111 PRO A C 1
ATOM 886 O O . PRO A 1 111 ? -16.924 -5.046 37.317 1.00 84.69 111 PRO A O 1
ATOM 889 N N . VAL A 1 112 ? -15.959 -3.465 38.590 1.00 85.75 112 VAL A N 1
ATOM 890 C CA . VAL A 1 112 ? -14.934 -3.051 37.609 1.00 85.75 112 VAL A CA 1
ATOM 891 C C . VAL A 1 112 ? -13.574 -3.697 37.854 1.00 85.75 112 VAL A C 1
ATOM 893 O O . VAL A 1 112 ? -12.759 -3.780 36.943 1.00 85.75 112 VAL A O 1
ATOM 896 N N . HIS A 1 113 ? -13.313 -4.147 39.084 1.00 88.69 113 HIS A N 1
ATOM 897 C CA . HIS A 1 113 ? -12.058 -4.799 39.451 1.00 88.69 113 HIS A CA 1
ATOM 898 C C . HIS A 1 113 ? -12.303 -5.824 40.555 1.00 88.69 113 HIS A C 1
ATOM 900 O O . HIS A 1 113 ? -12.911 -5.494 41.574 1.00 88.69 113 HIS A O 1
ATOM 906 N N . VAL A 1 114 ? -11.844 -7.062 40.362 1.00 87.81 114 VAL A N 1
ATOM 907 C CA . VAL A 1 114 ? -12.078 -8.194 41.274 1.00 87.81 114 VAL A CA 1
ATOM 908 C C . VAL A 1 114 ? -10.744 -8.846 41.613 1.00 87.81 114 VAL A C 1
ATOM 910 O O . VAL A 1 114 ? -10.029 -9.310 40.729 1.00 87.81 114 VAL A O 1
ATOM 913 N N . VAL A 1 115 ? -10.430 -8.918 42.904 1.00 86.75 115 VAL A N 1
ATOM 914 C CA . VAL A 1 115 ? -9.206 -9.520 43.433 1.00 86.75 115 VAL A CA 1
ATOM 915 C C . VAL A 1 115 ? -9.589 -10.600 44.442 1.00 86.75 115 VAL A C 1
ATOM 917 O O . VAL A 1 115 ? -10.166 -10.310 45.489 1.00 86.75 115 VAL A O 1
ATOM 920 N N . GLY A 1 116 ? -9.253 -11.850 44.129 1.00 83.81 116 GLY A N 1
ATOM 921 C CA . GLY A 1 116 ? -9.510 -13.013 44.979 1.00 83.81 116 GLY A CA 1
ATOM 922 C C . GLY A 1 116 ? -10.969 -13.495 45.039 1.00 83.81 116 GLY A C 1
ATOM 923 O O . GLY A 1 116 ? -11.922 -12.787 44.712 1.00 83.81 116 GLY A O 1
ATOM 924 N N . ASN A 1 117 ? -11.138 -14.747 45.461 1.00 82.31 117 ASN A N 1
ATOM 925 C CA . ASN A 1 117 ? -12.418 -15.406 45.708 1.00 82.31 117 ASN A CA 1
ATOM 926 C C . ASN A 1 117 ? -12.315 -16.417 46.877 1.00 82.31 117 ASN A C 1
ATOM 928 O O . ASN A 1 117 ? -11.298 -16.524 47.560 1.00 82.31 117 ASN A O 1
ATOM 932 N N . SER A 1 118 ? -13.383 -17.172 47.145 1.00 76.69 118 SER A N 1
ATOM 933 C CA . SER A 1 118 ? -13.439 -18.131 48.262 1.00 76.69 118 SER A CA 1
ATOM 934 C C . SER A 1 118 ? -12.392 -19.255 48.192 1.00 76.69 118 SER A C 1
ATOM 936 O O . SER A 1 118 ? -11.948 -19.714 49.252 1.00 76.69 118 SER A O 1
ATOM 938 N N . SER A 1 119 ? -11.996 -19.666 46.982 1.00 79.50 119 SER A N 1
ATOM 939 C CA . SER A 1 119 ? -11.008 -20.722 46.709 1.00 79.50 119 SER A CA 1
ATOM 940 C C . SER A 1 119 ? -9.585 -20.176 46.573 1.00 79.50 119 SER A C 1
ATOM 942 O O . SER A 1 119 ? -8.650 -20.780 47.091 1.00 79.50 119 SER A O 1
ATOM 944 N N . TYR A 1 120 ? -9.436 -19.020 45.922 1.00 83.31 120 TYR A N 1
ATOM 945 C CA . TYR A 1 120 ? -8.174 -18.306 45.714 1.00 83.31 120 TYR A CA 1
ATOM 946 C C . TYR A 1 120 ? -8.249 -16.944 46.420 1.00 83.31 120 TYR A C 1
ATOM 948 O O . TYR A 1 120 ? -8.630 -15.959 45.788 1.00 83.31 120 TYR A O 1
ATOM 956 N N . PRO A 1 121 ? -7.986 -16.878 47.737 1.00 86.00 121 PRO A N 1
ATOM 957 C CA . PRO A 1 121 ? -8.141 -15.649 48.512 1.00 86.00 121 PRO A CA 1
ATOM 958 C C . PRO A 1 121 ? -7.208 -14.526 48.044 1.00 86.00 121 PRO A C 1
ATOM 960 O O . PRO A 1 121 ? -6.065 -14.775 47.674 1.00 86.00 121 PRO A O 1
ATOM 963 N N . ALA A 1 122 ? -7.671 -13.278 48.146 1.00 85.81 122 ALA A N 1
ATOM 964 C CA . ALA A 1 122 ? -6.870 -12.080 47.877 1.00 85.81 122 ALA A CA 1
ATOM 965 C C . ALA A 1 122 ? -5.606 -11.985 48.760 1.00 85.81 122 ALA A C 1
ATOM 967 O O . ALA A 1 122 ? -4.604 -11.400 48.351 1.00 85.81 122 ALA A O 1
ATOM 968 N N . TRP A 1 123 ? -5.654 -12.561 49.967 1.00 89.69 123 TRP A N 1
ATOM 969 C CA . TRP A 1 123 ? -4.507 -12.732 50.864 1.00 89.69 123 TRP A CA 1
ATOM 970 C C . TRP A 1 123 ? -4.733 -13.922 51.807 1.00 89.69 123 TRP A C 1
ATOM 972 O O . TRP A 1 123 ? -5.853 -14.118 52.294 1.00 89.69 123 TRP A O 1
ATOM 982 N N . LEU A 1 124 ? -3.685 -14.697 52.106 1.00 87.44 124 LEU A N 1
ATOM 983 C CA . LEU A 1 124 ? -3.744 -15.888 52.960 1.00 87.44 124 LEU A CA 1
ATOM 984 C C . LEU A 1 124 ? -2.590 -15.900 53.971 1.00 87.44 124 LEU A C 1
ATOM 986 O O . LEU A 1 124 ? -1.427 -15.780 53.603 1.00 87.44 124 LEU A O 1
ATOM 990 N N . SER A 1 125 ? -2.880 -16.160 55.248 1.00 83.69 125 SER A N 1
ATOM 991 C CA . SER A 1 125 ? -1.871 -16.126 56.322 1.00 83.69 125 SER A CA 1
ATOM 992 C C . SER A 1 125 ? -0.774 -17.200 56.227 1.00 83.69 125 SER A C 1
ATOM 994 O O . SER A 1 125 ? 0.142 -17.211 57.047 1.00 83.69 125 SER A O 1
ATOM 996 N N . THR A 1 126 ? -0.890 -18.142 55.288 1.00 82.62 126 THR A N 1
ATOM 997 C CA . THR A 1 126 ? 0.094 -19.203 55.008 1.00 82.62 126 THR A CA 1
ATOM 998 C C . THR A 1 126 ? 0.736 -19.096 53.624 1.00 82.62 126 THR A C 1
ATOM 1000 O O . THR A 1 126 ? 1.594 -19.917 53.315 1.00 82.62 126 THR A O 1
ATOM 1003 N N . ASP A 1 127 ? 0.320 -18.134 52.797 1.00 79.69 127 ASP A N 1
ATOM 1004 C CA . ASP A 1 127 ? 0.868 -17.884 51.462 1.00 79.69 127 ASP A CA 1
ATOM 1005 C C . ASP A 1 127 ? 0.921 -16.368 51.234 1.00 79.69 127 ASP A C 1
ATOM 1007 O O . ASP A 1 127 ? -0.078 -15.728 50.902 1.00 79.69 127 ASP A O 1
ATOM 1011 N N . LEU A 1 128 ? 2.093 -15.801 51.521 1.00 78.81 128 LEU A N 1
ATOM 1012 C CA . LEU A 1 128 ? 2.369 -14.370 51.400 1.00 78.81 128 LEU A CA 1
ATOM 1013 C C . LEU A 1 128 ? 2.985 -14.022 50.039 1.00 78.81 128 LEU A C 1
ATOM 1015 O O . LEU A 1 128 ? 2.841 -12.890 49.591 1.00 78.81 128 LEU A O 1
ATOM 1019 N N . ASP A 1 129 ? 3.640 -14.985 49.384 1.00 73.31 129 ASP A N 1
ATOM 1020 C CA . ASP A 1 129 ? 4.363 -14.768 48.127 1.00 73.31 129 ASP A CA 1
ATOM 1021 C C . ASP A 1 129 ? 3.397 -14.640 46.932 1.00 73.31 129 ASP A C 1
ATOM 1023 O O . ASP A 1 129 ? 3.694 -13.923 45.979 1.00 73.31 129 ASP A O 1
ATOM 1027 N N . ASN A 1 130 ? 2.222 -15.284 46.999 1.00 77.31 130 ASN A N 1
ATOM 1028 C CA . ASN A 1 130 ? 1.157 -15.179 45.990 1.00 77.31 130 ASN A CA 1
ATOM 1029 C C . ASN A 1 130 ? 0.027 -14.199 46.381 1.00 77.31 130 ASN A C 1
ATOM 1031 O O . ASN A 1 130 ? -1.051 -14.228 45.782 1.00 77.31 130 ASN A O 1
ATOM 1035 N N . ALA A 1 131 ? 0.215 -13.363 47.409 1.00 82.75 131 ALA A N 1
ATOM 1036 C CA . ALA A 1 131 ? -0.839 -12.476 47.899 1.00 82.75 131 ALA A CA 1
ATOM 1037 C C . ALA A 1 131 ? -0.972 -11.185 47.068 1.00 82.75 131 ALA A C 1
ATOM 1039 O O . ALA A 1 131 ? 0.013 -10.534 46.730 1.00 82.75 131 ALA A O 1
ATOM 1040 N N . PHE A 1 132 ? -2.212 -10.767 46.797 1.00 85.06 132 PHE A N 1
ATOM 1041 C CA . PHE A 1 132 ? -2.515 -9.541 46.044 1.00 85.06 132 PHE A CA 1
ATOM 1042 C C . PHE A 1 132 ? -2.605 -8.282 46.925 1.00 85.06 132 PHE A C 1
ATOM 1044 O O . PHE A 1 132 ? -2.672 -7.172 46.401 1.00 85.06 132 PHE A O 1
ATOM 1051 N N . LEU A 1 133 ? -2.659 -8.448 48.249 1.00 85.75 133 LEU A N 1
ATOM 1052 C CA . LEU A 1 133 ? -2.730 -7.375 49.245 1.00 85.75 133 LEU A CA 1
ATOM 1053 C C . LEU A 1 133 ? -1.463 -7.395 50.100 1.00 85.75 133 LEU A C 1
ATOM 1055 O O . LEU A 1 133 ? -1.043 -8.459 50.550 1.00 85.75 133 LEU A O 1
ATOM 1059 N N . GLU A 1 134 ? -0.889 -6.230 50.384 1.00 85.81 134 GLU A N 1
ATOM 1060 C CA . GLU A 1 134 ? 0.275 -6.122 51.268 1.00 85.81 134 GLU A CA 1
ATOM 1061 C C . GLU A 1 134 ? -0.180 -5.925 52.724 1.00 85.81 134 GLU A C 1
ATOM 1063 O O . GLU A 1 134 ? -1.089 -5.141 52.997 1.00 85.81 134 GLU A O 1
ATOM 1068 N N . LEU A 1 135 ? 0.427 -6.646 53.672 1.00 84.25 135 LEU A N 1
ATOM 1069 C CA . LEU A 1 135 ? 0.153 -6.504 55.107 1.00 84.25 135 LEU A CA 1
ATOM 1070 C C . LEU A 1 135 ? 1.066 -5.421 55.699 1.00 84.25 135 LEU A C 1
ATOM 1072 O O . LEU A 1 135 ? 2.272 -5.633 55.810 1.00 84.25 135 LEU A O 1
ATOM 1076 N N . VAL A 1 136 ? 0.490 -4.292 56.117 1.00 81.88 136 VAL A N 1
ATOM 1077 C CA . VAL A 1 136 ? 1.246 -3.128 56.624 1.00 81.88 136 VAL A CA 1
ATOM 1078 C C . VAL A 1 136 ? 1.385 -3.153 58.147 1.00 81.88 136 VAL A C 1
ATOM 1080 O O . VAL A 1 136 ? 2.447 -2.848 58.683 1.00 81.88 136 VAL A O 1
ATOM 1083 N N . ASP A 1 137 ? 0.316 -3.529 58.850 1.00 75.69 137 ASP A N 1
ATOM 1084 C CA . ASP A 1 137 ? 0.293 -3.729 60.304 1.00 75.69 137 ASP A CA 1
ATOM 1085 C C . ASP A 1 137 ? -0.799 -4.759 60.652 1.00 75.69 137 ASP A C 1
ATOM 1087 O O . ASP A 1 137 ? -1.555 -5.217 59.794 1.00 75.69 137 ASP A O 1
ATOM 1091 N N . THR A 1 138 ? -0.899 -5.135 61.919 1.00 77.94 138 THR A N 1
ATOM 1092 C CA . THR A 1 138 ? -1.861 -6.093 62.465 1.00 77.94 138 THR A CA 1
ATOM 1093 C C . THR A 1 138 ? -3.289 -5.771 62.004 1.00 77.94 138 THR A C 1
ATOM 1095 O O . THR A 1 138 ? -3.859 -4.738 62.351 1.00 77.94 138 THR A O 1
ATOM 1098 N N . GLY A 1 139 ? -3.866 -6.652 61.181 1.00 74.19 139 GLY A N 1
ATOM 1099 C CA . GLY A 1 139 ? -5.207 -6.473 60.611 1.00 74.19 139 GLY A CA 1
ATOM 1100 C C . GLY A 1 139 ? -5.379 -5.292 59.637 1.00 74.19 139 GLY A C 1
ATOM 1101 O O . GLY A 1 139 ? -6.526 -4.952 59.336 1.00 74.19 139 GLY A O 1
ATOM 1102 N N . SER A 1 140 ? -4.295 -4.683 59.140 1.00 82.50 140 SER A N 1
ATOM 1103 C CA . SER A 1 140 ? -4.302 -3.505 58.255 1.00 82.50 140 SER A CA 1
ATOM 1104 C C . SER A 1 140 ? -3.491 -3.759 56.979 1.00 82.50 140 SER A C 1
ATOM 1106 O O . SER A 1 140 ? -2.320 -4.133 57.045 1.00 82.50 140 SER A O 1
ATOM 1108 N N . PHE A 1 141 ? -4.109 -3.545 55.817 1.00 87.19 141 PHE A N 1
ATOM 1109 C CA . PHE A 1 141 ? -3.564 -3.940 54.515 1.00 87.19 141 PHE A CA 1
ATOM 1110 C C . PHE A 1 141 ? -3.632 -2.803 53.493 1.00 87.19 141 PHE A C 1
ATOM 1112 O O . PHE A 1 141 ? -4.538 -1.966 53.552 1.00 87.19 141 PHE A O 1
ATOM 1119 N N . THR A 1 142 ? -2.728 -2.826 52.515 1.00 89.44 142 THR A N 1
ATOM 1120 C CA . THR A 1 142 ? -2.747 -1.931 51.352 1.00 89.44 142 THR A CA 1
ATOM 1121 C C . THR A 1 142 ? -3.028 -2.664 50.045 1.00 89.44 142 THR A C 1
ATOM 1123 O O . THR A 1 142 ? -2.565 -3.784 49.821 1.00 89.44 142 THR A O 1
ATOM 1126 N N . TYR A 1 143 ? -3.771 -1.993 49.162 1.00 90.00 143 TYR A N 1
ATOM 1127 C CA . TYR A 1 143 ? -3.910 -2.360 47.753 1.00 90.00 143 TYR A CA 1
ATOM 1128 C C . TYR A 1 143 ? -3.551 -1.177 46.858 1.00 90.00 143 TYR A C 1
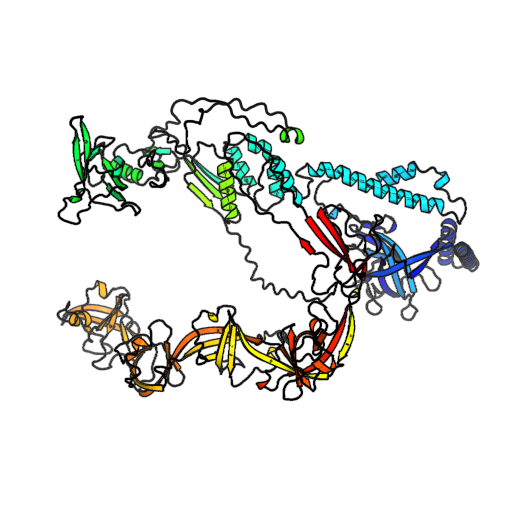ATOM 1130 O O . TYR A 1 143 ? -3.903 -0.041 47.176 1.00 90.00 143 TYR A O 1
ATOM 1138 N N . THR A 1 144 ? -2.919 -1.449 45.720 1.00 89.00 144 THR A N 1
ATOM 1139 C CA . THR A 1 144 ? -2.551 -0.437 44.725 1.00 89.00 144 THR A CA 1
ATOM 1140 C C . THR A 1 144 ? -3.266 -0.738 43.413 1.00 89.00 144 THR A C 1
ATOM 1142 O O . THR A 1 144 ? -3.148 -1.839 42.879 1.00 89.00 144 THR A O 1
ATOM 1145 N N . TRP A 1 145 ? -4.002 0.241 42.888 1.00 88.56 145 TRP A N 1
ATOM 1146 C CA . TRP A 1 145 ? -4.804 0.115 41.668 1.00 88.56 145 TRP A CA 1
ATOM 1147 C C . TRP A 1 145 ? -4.498 1.263 40.708 1.00 88.56 145 TRP A C 1
ATOM 1149 O O . TRP A 1 145 ? -4.397 2.411 41.131 1.00 88.56 145 TRP A O 1
ATOM 1159 N N . THR A 1 146 ? -4.400 0.970 39.414 1.00 86.56 146 THR A N 1
ATOM 1160 C CA . THR A 1 146 ? -4.294 1.990 38.363 1.00 86.56 146 THR A CA 1
ATOM 1161 C C . THR A 1 146 ? -5.548 1.885 37.489 1.00 86.56 146 THR A C 1
ATOM 1163 O O . THR A 1 146 ? -5.713 0.864 36.819 1.00 86.56 146 THR A O 1
ATOM 1166 N N . PRO A 1 147 ? -6.451 2.884 37.498 1.00 79.00 147 PRO A N 1
ATOM 1167 C CA . PRO A 1 147 ? -7.787 2.809 36.900 1.00 79.00 147 PRO A CA 1
ATOM 1168 C C . PRO A 1 147 ? -7.770 3.034 35.373 1.00 79.00 147 PRO A C 1
ATOM 1170 O O . PRO A 1 147 ? -8.510 3.852 34.831 1.00 79.00 147 PRO A O 1
ATOM 1173 N N . HIS A 1 148 ? -6.911 2.305 34.659 1.00 70.88 148 HIS A N 1
ATOM 1174 C CA . HIS A 1 148 ? -6.747 2.449 33.214 1.00 70.88 148 HIS A CA 1
ATOM 1175 C C . HIS A 1 148 ? -8.033 2.046 32.467 1.00 70.88 148 HIS A C 1
ATOM 1177 O O . HIS A 1 148 ? -8.588 0.977 32.718 1.00 70.88 148 HIS A O 1
ATOM 1183 N N . GLY A 1 149 ? -8.524 2.914 31.577 1.00 65.62 149 GLY A N 1
ATOM 1184 C CA . GLY A 1 149 ? -9.790 2.717 30.852 1.00 65.62 149 GLY A CA 1
ATOM 1185 C C . GLY A 1 149 ? -11.070 2.889 31.689 1.00 65.62 149 GLY A C 1
ATOM 1186 O O . GLY A 1 149 ? -12.160 2.624 31.186 1.00 65.62 149 GLY A O 1
ATOM 1187 N N . MET A 1 150 ? -10.973 3.324 32.951 1.00 76.38 150 MET A N 1
ATOM 1188 C CA . MET A 1 150 ? -12.132 3.467 33.842 1.00 76.38 150 MET A CA 1
ATOM 1189 C C . MET A 1 150 ? -12.894 4.781 33.612 1.00 76.38 150 MET A C 1
ATOM 1191 O O . MET A 1 150 ? -12.323 5.798 33.219 1.00 76.38 150 MET A O 1
ATOM 1195 N N . ARG A 1 151 ? -14.206 4.771 33.886 1.00 66.06 151 ARG A N 1
ATOM 1196 C CA . ARG A 1 151 ? -15.096 5.934 33.715 1.00 66.06 151 ARG A CA 1
ATOM 1197 C C . ARG A 1 151 ? -14.936 6.954 34.851 1.00 66.06 151 ARG A C 1
ATOM 1199 O O . ARG A 1 151 ? -14.670 6.585 35.995 1.00 66.06 151 ARG A O 1
ATOM 1206 N N . GLU A 1 152 ? -15.197 8.227 34.570 1.00 75.81 152 GLU A N 1
ATOM 1207 C CA . GLU A 1 152 ? -15.477 9.222 35.616 1.00 75.81 152 GLU A CA 1
ATOM 1208 C C . GLU A 1 152 ? -16.788 8.872 36.352 1.00 75.81 152 GLU A C 1
ATOM 1210 O O . GLU A 1 152 ? -17.747 8.367 35.754 1.00 75.81 152 GLU A O 1
ATOM 1215 N N . GLY A 1 153 ? -16.828 9.109 37.667 1.00 77.00 153 GLY A N 1
ATOM 1216 C CA . GLY A 1 153 ? -18.017 8.893 38.493 1.00 77.00 153 GLY A CA 1
ATOM 1217 C C . GLY A 1 153 ? -17.728 8.421 39.918 1.00 77.00 153 GLY A C 1
ATOM 1218 O O . GLY A 1 153 ? -16.601 8.487 40.408 1.00 77.00 153 GLY A O 1
ATOM 1219 N N . ASP A 1 154 ? -18.782 7.945 40.584 1.00 80.12 154 ASP A N 1
ATOM 1220 C CA . ASP A 1 154 ? -18.718 7.416 41.948 1.00 80.12 154 ASP A CA 1
ATOM 1221 C C . ASP A 1 154 ? -18.412 5.911 41.941 1.00 80.12 154 ASP A C 1
ATOM 1223 O O . ASP A 1 154 ? -18.905 5.154 41.105 1.00 80.12 154 ASP A O 1
ATOM 1227 N N . TYR A 1 155 ? -17.631 5.478 42.925 1.00 85.94 155 TYR A N 1
ATOM 1228 C CA . TYR A 1 155 ? -17.179 4.105 43.114 1.00 85.94 155 TYR A CA 1
ATOM 1229 C C . TYR A 1 155 ? -17.319 3.684 44.582 1.00 85.94 155 TYR A C 1
ATOM 1231 O O . TYR A 1 155 ? -17.326 4.511 45.502 1.00 85.94 155 TYR A O 1
ATOM 1239 N N . PHE A 1 156 ? -17.358 2.379 44.834 1.00 86.44 156 PHE A N 1
ATOM 1240 C CA . PHE A 1 156 ? -17.084 1.839 46.164 1.00 86.44 156 PHE A CA 1
ATOM 1241 C C . PHE A 1 156 ? -16.268 0.554 46.092 1.00 86.44 156 PHE A C 1
ATOM 1243 O O . PHE A 1 156 ? -16.367 -0.219 45.145 1.00 86.44 156 PHE A O 1
ATOM 1250 N N . VAL A 1 157 ? -15.459 0.323 47.118 1.00 87.56 157 VAL A N 1
ATOM 1251 C CA . VAL A 1 157 ? -14.722 -0.917 47.333 1.00 87.56 157 VAL A CA 1
ATOM 1252 C C . VAL A 1 157 ? -15.369 -1.703 48.470 1.00 87.56 157 VAL A C 1
ATOM 1254 O O . VAL A 1 157 ? -15.740 -1.126 49.491 1.00 87.56 157 VAL A O 1
ATOM 1257 N N . CYS A 1 158 ? -15.483 -3.017 48.303 1.00 87.50 158 CYS A N 1
ATOM 1258 C CA . CYS A 1 158 ? -15.892 -3.966 49.335 1.00 87.50 158 CYS A CA 1
ATOM 1259 C C . CYS A 1 158 ? -14.797 -5.016 49.516 1.00 87.50 158 CYS A C 1
ATOM 1261 O O . CYS A 1 158 ? -14.261 -5.524 48.530 1.00 87.50 158 CYS A O 1
ATOM 1263 N N . TRP A 1 159 ? -14.507 -5.405 50.756 1.00 89.25 159 TRP A N 1
ATOM 1264 C CA . TRP A 1 159 ? -13.614 -6.528 51.046 1.00 89.25 159 TRP A CA 1
ATOM 1265 C C . TRP A 1 159 ? -14.243 -7.488 52.052 1.00 89.25 159 TRP A C 1
ATOM 1267 O O . TRP A 1 159 ? -15.023 -7.086 52.919 1.00 89.25 159 TRP A O 1
ATOM 1277 N N . THR A 1 160 ? -13.912 -8.773 51.928 1.00 88.25 160 THR A N 1
ATOM 1278 C CA . THR A 1 160 ? -14.439 -9.840 52.786 1.00 88.25 160 THR A CA 1
ATOM 1279 C C . THR A 1 160 ? -13.307 -10.657 53.401 1.00 88.25 160 THR A C 1
ATOM 1281 O O . THR A 1 160 ? -12.384 -11.076 52.704 1.00 88.25 160 THR A O 1
ATOM 1284 N N . TRP A 1 161 ? -13.353 -10.918 54.708 1.00 88.62 161 TRP A N 1
ATOM 1285 C CA . TRP A 1 161 ? -12.293 -11.641 55.423 1.00 88.62 161 TRP A CA 1
ATOM 1286 C C . TRP A 1 161 ? -12.839 -12.701 56.371 1.00 88.62 161 TRP A C 1
ATOM 1288 O O . TRP A 1 161 ? -13.949 -12.606 56.885 1.00 88.62 161 TRP A O 1
ATOM 1298 N N . THR A 1 162 ? -12.025 -13.717 56.621 1.00 86.38 162 THR A N 1
ATOM 1299 C CA . THR A 1 162 ? -12.312 -14.822 57.532 1.00 86.38 162 THR A CA 1
ATOM 1300 C C . THR A 1 162 ? -11.216 -14.827 58.602 1.00 86.38 162 THR A C 1
ATOM 1302 O O . THR A 1 162 ? -10.061 -15.120 58.281 1.00 86.38 162 THR A O 1
ATOM 1305 N N . PRO A 1 163 ? -11.516 -14.473 59.868 1.00 79.94 163 PRO A N 1
ATOM 1306 C CA . PRO A 1 163 ? -10.492 -14.336 60.899 1.00 79.94 163 PRO A CA 1
ATOM 1307 C C . PRO A 1 163 ? -9.925 -15.686 61.354 1.00 79.94 163 PRO A C 1
ATOM 1309 O O . PRO A 1 163 ? -8.741 -15.770 61.642 1.00 79.94 163 PRO A O 1
ATOM 1312 N N . LEU A 1 164 ? -10.715 -16.762 61.375 1.00 78.81 164 LEU A N 1
ATOM 1313 C CA . LEU A 1 164 ? -10.264 -18.093 61.798 1.00 78.81 164 LEU A CA 1
ATOM 1314 C C . LEU A 1 164 ? -10.581 -19.129 60.719 1.00 78.81 164 LEU A C 1
ATOM 1316 O O . LEU A 1 164 ? -11.642 -19.063 60.110 1.00 78.81 164 LEU A O 1
ATOM 1320 N N . ALA A 1 165 ? -9.715 -20.130 60.536 1.00 75.19 165 ALA A N 1
ATOM 1321 C CA . ALA A 1 165 ? -9.841 -21.148 59.481 1.00 75.19 165 ALA A CA 1
ATOM 1322 C C . ALA A 1 165 ? -11.144 -21.981 59.498 1.00 75.19 165 ALA A C 1
ATOM 1324 O O . ALA A 1 165 ? -11.439 -22.670 58.527 1.00 75.19 165 ALA A O 1
ATOM 1325 N N . ALA A 1 166 ? -11.923 -21.910 60.582 1.00 71.56 166 ALA A N 1
ATOM 1326 C CA . ALA A 1 166 ? -13.245 -22.522 60.725 1.00 71.56 166 ALA A CA 1
ATOM 1327 C C . ALA A 1 166 ? -14.288 -21.536 61.303 1.00 71.56 166 ALA A C 1
ATOM 1329 O O . ALA A 1 166 ? -15.171 -21.942 62.056 1.00 71.56 166 ALA A O 1
ATOM 1330 N N . GLY A 1 167 ? -14.140 -20.235 61.022 1.00 68.06 167 GLY A N 1
ATOM 1331 C CA . GLY A 1 167 ? -15.058 -19.172 61.448 1.00 68.06 167 GLY A CA 1
ATOM 1332 C C . GLY A 1 167 ? -15.759 -18.476 60.278 1.00 68.06 167 GLY A C 1
ATOM 1333 O O . GLY A 1 167 ? -15.376 -18.644 59.120 1.00 68.06 167 GLY A O 1
ATOM 1334 N N . ASP A 1 168 ? -16.774 -17.676 60.600 1.00 76.38 168 ASP A N 1
ATOM 1335 C CA . ASP A 1 168 ? -17.592 -16.954 59.621 1.00 76.38 168 ASP A CA 1
ATOM 1336 C C . ASP A 1 168 ? -16.803 -15.891 58.832 1.00 76.38 168 ASP A C 1
ATOM 1338 O O . ASP A 1 168 ? -15.765 -15.385 59.272 1.00 76.38 168 ASP A O 1
ATOM 1342 N N . SER A 1 169 ? -17.310 -15.533 57.651 1.00 79.25 169 SER A N 1
ATOM 1343 C CA . SER A 1 169 ? -16.790 -14.435 56.831 1.00 79.25 169 SER A CA 1
ATOM 1344 C C . SER A 1 169 ? -17.462 -13.104 57.175 1.00 79.25 169 SER A C 1
ATOM 1346 O O . SER A 1 169 ? -18.687 -12.996 57.137 1.00 79.25 169 SER A O 1
ATOM 1348 N N . PHE A 1 170 ? -16.651 -12.081 57.421 1.00 82.62 170 PHE A N 1
ATOM 1349 C CA . PHE A 1 170 ? -17.054 -10.694 57.644 1.00 82.62 170 PHE A CA 1
ATOM 1350 C C . PHE A 1 170 ? -16.831 -9.864 56.373 1.00 82.62 170 PHE A C 1
ATOM 1352 O O . PHE A 1 170 ? -16.081 -10.270 55.482 1.00 82.62 170 PHE A O 1
ATOM 1359 N N . SER A 1 171 ? -17.467 -8.696 56.294 1.00 82.56 171 SER A N 1
ATOM 1360 C CA . SER A 1 171 ? -17.383 -7.776 55.155 1.00 82.56 171 SER A CA 1
ATOM 1361 C C . SER A 1 171 ? -17.414 -6.320 55.608 1.00 82.56 171 SER A C 1
ATOM 1363 O O . SER A 1 171 ? -18.163 -5.991 56.528 1.00 82.56 171 SER A O 1
ATOM 1365 N N . ASP A 1 172 ? -16.681 -5.447 54.921 1.00 82.38 172 ASP A N 1
ATOM 1366 C CA . ASP A 1 172 ? -16.744 -3.992 55.104 1.00 82.38 172 ASP A CA 1
ATOM 1367 C C . ASP A 1 172 ? -16.542 -3.277 53.753 1.00 82.38 172 ASP A C 1
ATOM 1369 O O . ASP A 1 172 ? -16.209 -3.920 52.750 1.00 82.38 172 ASP A O 1
ATOM 1373 N N . HIS A 1 173 ? -16.810 -1.971 53.703 1.00 83.38 173 HIS A N 1
ATOM 1374 C CA . HIS A 1 173 ? -16.850 -1.198 52.459 1.00 83.38 173 HIS A CA 1
ATOM 1375 C C . HIS A 1 173 ? -16.438 0.270 52.636 1.00 83.38 173 HIS A C 1
ATOM 1377 O O . HIS A 1 173 ? -16.532 0.840 53.724 1.00 83.38 173 HIS A O 1
ATOM 1383 N N . LEU A 1 174 ? -15.999 0.901 51.545 1.00 81.50 174 LEU A N 1
ATOM 1384 C CA . LEU A 1 174 ? -15.573 2.301 51.512 1.00 81.50 174 LEU A CA 1
ATOM 1385 C C . LEU A 1 174 ? -15.882 2.927 50.142 1.00 81.50 174 LEU A C 1
ATOM 1387 O O . LEU A 1 174 ? -15.683 2.292 49.111 1.00 81.50 174 LEU A O 1
ATOM 1391 N N . LYS A 1 175 ? -16.376 4.170 50.117 1.00 79.69 175 LYS A N 1
ATOM 1392 C CA . LYS A 1 175 ? -16.774 4.885 48.887 1.00 79.69 175 LYS A CA 1
ATOM 1393 C C . LYS A 1 175 ? -15.755 5.941 48.449 1.00 79.69 175 LYS A C 1
ATOM 1395 O O . LYS A 1 175 ? -15.099 6.540 49.298 1.00 79.69 175 LYS A O 1
ATOM 1400 N N . PHE A 1 176 ? -15.679 6.202 47.146 1.00 82.44 176 PHE A N 1
ATOM 1401 C CA . PHE A 1 176 ? -14.818 7.222 46.541 1.00 82.44 176 PHE A CA 1
ATOM 1402 C C . PHE A 1 176 ? -15.359 7.691 45.181 1.00 82.44 176 PHE A C 1
ATOM 1404 O O . PHE A 1 176 ? -16.429 7.262 44.759 1.00 82.44 176 PHE A O 1
ATOM 1411 N N . SER A 1 177 ? -14.641 8.584 44.505 1.00 79.62 177 SER A N 1
ATOM 1412 C CA . SER A 1 177 ? -14.996 9.102 43.179 1.00 79.62 177 SER A CA 1
ATOM 1413 C C . SER A 1 177 ? -13.739 9.332 42.345 1.00 79.62 177 SER A C 1
ATOM 1415 O O . SER A 1 177 ? -12.732 9.768 42.904 1.00 79.62 177 SER A O 1
ATOM 1417 N N . LEU A 1 178 ? -13.812 9.086 41.035 1.00 78.88 178 LEU A N 1
ATOM 1418 C CA . LEU A 1 178 ? -12.758 9.417 40.069 1.00 78.88 178 LEU A CA 1
ATOM 1419 C C . LEU A 1 178 ? -13.223 10.544 39.153 1.00 78.88 178 LEU A C 1
ATOM 1421 O O . LEU A 1 178 ? -14.322 10.458 38.607 1.00 78.88 178 LEU A O 1
ATOM 1425 N N . THR A 1 179 ? -12.374 11.549 38.942 1.00 75.25 179 THR A N 1
ATOM 1426 C CA . THR A 1 179 ? -12.588 12.599 37.931 1.00 75.25 179 THR A CA 1
ATOM 1427 C C . THR A 1 179 ? -11.786 12.323 36.660 1.00 75.25 179 THR A C 1
ATOM 1429 O O . THR A 1 179 ? -10.702 11.732 36.724 1.00 75.25 179 THR A O 1
ATOM 1432 N N . GLY A 1 180 ? -12.279 12.781 35.508 1.00 62.53 180 GLY A N 1
ATOM 1433 C CA . GLY A 1 180 ? -11.555 12.710 34.241 1.00 62.53 180 GLY A CA 1
ATOM 1434 C C . GLY A 1 180 ? -10.252 13.517 34.259 1.00 62.53 180 GLY A C 1
ATOM 1435 O O . GLY A 1 180 ? -10.168 14.567 34.898 1.00 62.53 180 GLY A O 1
ATOM 1436 N N . ASP A 1 181 ? -9.239 13.038 33.535 1.00 57.97 181 ASP A N 1
ATOM 1437 C CA . ASP A 1 181 ? -7.981 13.754 33.307 1.00 57.97 181 ASP A CA 1
ATOM 1438 C C . ASP A 1 181 ? -7.792 14.005 31.806 1.00 57.97 181 ASP A C 1
ATOM 1440 O O . ASP A 1 181 ? -7.697 13.073 31.010 1.00 57.97 181 ASP A O 1
ATOM 1444 N N . THR A 1 182 ? -7.736 15.281 31.425 1.00 52.75 182 THR A N 1
ATOM 1445 C CA . THR A 1 182 ? -7.549 15.720 30.032 1.00 52.75 182 THR A CA 1
ATOM 1446 C C . THR A 1 182 ? -6.078 15.829 29.629 1.00 52.75 182 THR A C 1
ATOM 1448 O O . THR A 1 182 ? -5.790 15.968 28.441 1.00 52.75 182 THR A O 1
ATOM 1451 N N . GLN A 1 183 ? -5.136 15.722 30.576 1.00 50.59 183 GLN A N 1
ATOM 1452 C CA . GLN A 1 183 ? -3.701 15.839 30.296 1.00 50.59 183 GLN A CA 1
ATOM 1453 C C . GLN A 1 183 ? -3.135 14.580 29.623 1.00 50.59 183 GLN A C 1
ATOM 1455 O O . GLN A 1 183 ? -2.219 14.683 28.812 1.00 50.59 183 GLN A O 1
ATOM 1460 N N . VAL A 1 184 ? -3.702 13.396 29.891 1.00 46.22 184 VAL A N 1
ATOM 1461 C CA . VAL A 1 184 ? -3.263 12.130 29.265 1.00 46.22 184 VAL A CA 1
ATOM 1462 C C . VAL A 1 184 ? -3.559 12.103 27.763 1.00 46.22 184 VAL A C 1
ATOM 1464 O O . VAL A 1 184 ? -2.772 11.570 26.987 1.00 46.22 184 VAL A O 1
ATOM 1467 N N . THR A 1 185 ? -4.673 12.703 27.339 1.00 43.81 185 THR A N 1
ATOM 1468 C CA . THR A 1 185 ? -5.095 12.757 25.929 1.00 43.81 185 THR A CA 1
ATOM 1469 C C . THR A 1 185 ? -4.356 13.804 25.095 1.00 43.81 185 THR A C 1
ATOM 1471 O O . THR A 1 185 ? -4.527 13.839 23.880 1.00 43.81 185 THR A O 1
ATOM 1474 N N . THR A 1 186 ? -3.539 14.664 25.712 1.00 42.50 186 THR A N 1
ATOM 1475 C CA . THR A 1 186 ? -2.783 15.708 25.008 1.00 42.50 186 THR A CA 1
ATOM 1476 C C . THR A 1 186 ? -1.316 15.700 25.429 1.00 42.50 186 THR A C 1
ATOM 1478 O O . THR A 1 186 ? -0.928 16.357 26.391 1.00 42.50 186 THR A O 1
ATOM 1481 N N . SER A 1 187 ? -0.462 15.073 24.618 1.00 42.00 187 SER A N 1
ATOM 1482 C CA . SER A 1 187 ? 1.010 15.204 24.659 1.00 42.00 187 SER A CA 1
ATOM 1483 C C . SER A 1 187 ? 1.523 16.618 24.312 1.00 42.00 187 SER A C 1
ATOM 1485 O O . SER A 1 187 ? 2.721 16.835 24.124 1.00 42.00 187 SER A O 1
ATOM 1487 N N . ILE A 1 188 ? 0.609 17.582 24.201 1.00 51.31 188 ILE A N 1
ATOM 1488 C CA . ILE A 1 188 ? 0.772 18.887 23.577 1.00 51.31 188 ILE A CA 1
ATOM 1489 C C . ILE A 1 188 ? 0.693 19.975 24.664 1.00 51.31 188 ILE A C 1
ATOM 1491 O O . ILE A 1 188 ? -0.277 19.991 25.429 1.00 51.31 188 ILE A O 1
ATOM 1495 N N . PRO A 1 189 ? 1.653 20.921 24.732 1.00 55.31 189 PRO A N 1
ATOM 1496 C CA . PRO A 1 189 ? 1.575 22.046 25.659 1.00 55.31 189 PRO A CA 1
ATOM 1497 C C . PRO A 1 189 ? 0.393 22.956 25.289 1.00 55.31 189 PRO A C 1
ATOM 1499 O O . PRO A 1 189 ? 0.397 23.615 24.249 1.00 55.31 189 PRO A O 1
ATOM 1502 N N . THR A 1 190 ? -0.616 22.975 26.155 1.00 60.31 190 THR A N 1
ATOM 1503 C CA . THR A 1 190 ? -1.901 23.673 25.985 1.00 60.31 190 THR A CA 1
ATOM 1504 C C . THR A 1 190 ? -2.219 24.518 27.219 1.00 60.31 190 THR A C 1
ATOM 1506 O O . THR A 1 190 ? -1.742 24.244 28.326 1.00 60.31 190 THR A O 1
ATOM 1509 N N . HIS A 1 191 ? -3.007 25.579 27.045 1.00 71.00 191 HIS A N 1
ATOM 1510 C CA . HIS A 1 191 ? -3.219 26.591 28.085 1.00 71.00 191 HIS A CA 1
ATOM 1511 C C . HIS A 1 191 ? -4.364 26.226 29.053 1.00 71.00 191 HIS A C 1
ATOM 1513 O O . HIS A 1 191 ? -5.439 26.825 29.040 1.00 71.00 191 HIS A O 1
ATOM 1519 N N . PHE A 1 192 ? -4.132 25.256 29.940 1.00 70.31 192 PHE A N 1
ATOM 1520 C CA . PHE A 1 192 ? -5.092 24.886 30.990 1.00 70.31 192 PHE A CA 1
ATOM 1521 C C . PHE A 1 192 ? -5.059 25.809 32.223 1.00 70.31 192 PHE A C 1
ATOM 1523 O O . PHE A 1 192 ? -4.004 26.250 32.683 1.00 70.31 192 PHE A O 1
ATOM 1530 N N . THR A 1 193 ? -6.234 26.046 32.806 1.00 78.75 193 THR A N 1
ATOM 1531 C CA . THR A 1 193 ? -6.418 26.718 34.099 1.00 78.75 193 THR A CA 1
ATOM 1532 C C . THR A 1 193 ? -6.091 25.785 35.272 1.00 78.75 193 THR A C 1
ATOM 1534 O O . THR A 1 193 ? -6.453 24.610 35.259 1.00 78.75 193 THR A O 1
ATOM 1537 N N . ASP A 1 194 ? -5.457 26.318 36.329 1.00 78.50 194 ASP A N 1
ATOM 1538 C CA . ASP A 1 194 ? -5.262 25.608 37.606 1.00 78.50 194 ASP A CA 1
ATOM 1539 C C . ASP A 1 194 ? -6.622 25.134 38.161 1.00 78.50 194 ASP A C 1
ATOM 1541 O O . ASP A 1 194 ? -7.448 25.981 38.525 1.00 78.50 194 ASP A O 1
ATOM 1545 N N . PRO A 1 195 ? -6.865 23.813 38.300 1.00 75.56 195 PRO A N 1
ATOM 1546 C CA . PRO A 1 195 ? -8.163 23.290 38.719 1.00 75.56 195 PRO A CA 1
ATOM 1547 C C . PRO A 1 195 ? -8.600 23.789 40.104 1.00 75.56 195 PRO A C 1
ATOM 1549 O O . PRO A 1 195 ? -9.801 23.829 40.384 1.00 75.56 195 PRO A O 1
ATOM 1552 N N . LYS A 1 196 ? -7.662 24.221 40.962 1.00 80.69 196 LYS A N 1
ATOM 1553 C CA . LYS A 1 196 ? -7.944 24.760 42.303 1.00 80.69 196 LYS A CA 1
ATOM 1554 C C . LYS A 1 196 ? -8.364 26.232 42.294 1.00 80.69 196 LYS A C 1
ATOM 1556 O O . LYS A 1 196 ? -8.865 26.702 43.320 1.00 80.69 196 LYS A O 1
ATOM 1561 N N . LYS A 1 197 ? -8.237 26.951 41.169 1.00 87.12 197 LYS A N 1
ATOM 1562 C CA . LYS A 1 197 ? -8.571 28.381 41.024 1.00 87.12 197 LYS A CA 1
ATOM 1563 C C . LYS A 1 197 ? -10.010 28.691 41.440 1.00 87.12 197 LYS A C 1
ATOM 1565 O O . LYS A 1 197 ? -10.223 29.344 42.463 1.00 87.12 197 LYS A O 1
ATOM 1570 N N . TYR A 1 198 ? -11.004 28.227 40.681 1.00 89.38 198 TYR A N 1
ATOM 1571 C CA . TYR A 1 198 ? -12.406 28.553 40.961 1.00 89.38 198 TYR A CA 1
ATOM 1572 C C . TYR A 1 198 ? -12.961 27.932 42.257 1.00 89.38 198 TYR A C 1
ATOM 1574 O O . TYR A 1 198 ? -13.682 28.652 42.951 1.00 89.38 198 TYR A O 1
ATOM 1582 N N . PRO A 1 199 ? -12.594 26.699 42.675 1.00 86.44 199 PRO A N 1
ATOM 1583 C CA . PRO A 1 199 ? -12.981 26.178 43.987 1.00 86.44 199 PRO A CA 1
ATOM 1584 C C . PRO A 1 199 ? -12.489 27.071 45.136 1.00 86.44 199 PRO A C 1
ATOM 1586 O O . PRO A 1 199 ? -13.290 27.483 45.972 1.00 86.44 199 PRO A O 1
ATOM 1589 N N . THR A 1 200 ? -11.208 27.467 45.128 1.00 87.19 200 THR A N 1
ATOM 1590 C CA . THR A 1 200 ? -10.629 28.349 46.164 1.00 87.19 200 THR A CA 1
ATOM 1591 C C . THR A 1 200 ? -11.271 29.740 46.159 1.00 87.19 200 THR A C 1
ATOM 1593 O O . THR A 1 200 ? -11.429 30.362 47.210 1.00 87.19 200 THR A O 1
ATOM 1596 N N . LEU A 1 201 ? -11.649 30.260 44.986 1.00 88.44 201 LEU A N 1
ATOM 1597 C CA . LEU A 1 201 ? -12.347 31.543 44.882 1.00 88.44 201 LEU A CA 1
ATOM 1598 C C . LEU A 1 201 ? -13.767 31.459 45.459 1.00 88.44 201 LEU A C 1
ATOM 1600 O O . LEU A 1 201 ? -14.118 32.287 46.296 1.00 88.44 201 LEU A O 1
ATOM 1604 N N . LEU A 1 202 ? -14.570 30.463 45.073 1.00 87.00 202 LEU A N 1
ATOM 1605 C CA . LEU A 1 202 ? -15.947 30.327 45.568 1.00 87.00 202 LEU A CA 1
ATOM 1606 C C . LEU A 1 202 ? -16.004 29.966 47.059 1.00 87.00 202 LEU A C 1
ATOM 1608 O O . LEU A 1 202 ? -16.870 30.478 47.771 1.00 87.00 202 LEU A O 1
ATOM 1612 N N . GLU A 1 203 ? -15.043 29.193 47.571 1.00 85.69 203 GLU A N 1
ATOM 1613 C CA . GLU A 1 203 ? -14.873 28.975 49.013 1.00 85.69 203 GLU A CA 1
ATOM 1614 C C . GLU A 1 203 ? -14.628 30.301 49.760 1.00 85.69 203 GLU A C 1
ATOM 1616 O O . GLU A 1 203 ? -15.246 30.560 50.793 1.00 85.69 203 GLU A O 1
ATOM 1621 N N . ARG A 1 204 ? -13.766 31.178 49.226 1.00 86.06 204 ARG A N 1
ATOM 1622 C CA . ARG A 1 204 ? -13.448 32.488 49.828 1.00 86.06 204 ARG A CA 1
ATOM 1623 C C . ARG A 1 204 ? -14.559 33.526 49.681 1.00 86.06 204 ARG A C 1
ATOM 1625 O O . ARG A 1 204 ? -14.682 34.388 50.547 1.00 86.06 204 ARG A O 1
ATOM 1632 N N . TYR A 1 205 ? -15.344 33.471 48.606 1.00 86.56 205 TYR A N 1
ATOM 1633 C CA . TYR A 1 205 ? -16.486 34.369 48.399 1.00 86.56 205 TYR A CA 1
ATOM 1634 C C . TYR A 1 205 ? -17.760 33.910 49.120 1.00 86.56 205 TYR A C 1
ATOM 1636 O O . TYR A 1 205 ? -18.641 34.734 49.359 1.00 86.56 205 TYR A O 1
ATOM 1644 N N . THR A 1 206 ? -17.852 32.636 49.514 1.00 86.56 206 THR A N 1
ATOM 1645 C CA . THR A 1 206 ? -18.943 32.126 50.357 1.00 86.56 206 THR A CA 1
ATOM 1646 C C . THR A 1 206 ? -18.812 32.672 51.783 1.00 86.56 206 THR A C 1
ATOM 1648 O O . THR A 1 206 ? -17.823 32.366 52.452 1.00 86.56 206 THR A O 1
ATOM 1651 N N . PRO A 1 207 ? -19.793 33.437 52.303 1.00 87.69 207 PRO A N 1
ATOM 1652 C CA . PRO A 1 207 ? -19.737 33.935 53.674 1.00 87.69 207 PRO A CA 1
ATOM 1653 C C . PRO A 1 207 ? -19.772 32.791 54.697 1.00 87.69 207 PRO A C 1
ATOM 1655 O O . PRO A 1 207 ? -20.602 31.891 54.588 1.00 87.69 207 PRO A O 1
ATOM 1658 N N . GLU A 1 208 ? -18.940 32.870 55.739 1.00 82.25 208 GLU A N 1
ATOM 1659 C CA . GLU A 1 208 ? -18.793 31.833 56.782 1.00 82.25 208 GLU A CA 1
ATOM 1660 C C . GLU A 1 208 ? -20.123 31.368 57.405 1.00 82.25 208 GLU A C 1
ATOM 1662 O O . GLU A 1 208 ? -20.286 30.196 57.735 1.00 82.25 208 GLU A O 1
ATOM 1667 N N . MET A 1 209 ? -21.119 32.256 57.502 1.00 77.19 209 MET A N 1
ATOM 1668 C CA . MET A 1 209 ? -22.459 31.924 58.005 1.00 77.19 209 MET A CA 1
ATOM 1669 C C . MET A 1 209 ? -23.218 30.867 57.181 1.00 77.19 209 MET A C 1
ATOM 1671 O O . MET A 1 209 ? -24.167 30.294 57.702 1.00 77.19 209 MET A O 1
ATOM 1675 N N . PHE A 1 210 ? -22.813 30.602 55.934 1.00 76.44 210 PHE A N 1
ATOM 1676 C CA . PHE A 1 210 ? -23.356 29.528 55.090 1.00 76.44 210 PHE A CA 1
ATOM 1677 C C . PHE A 1 210 ? -22.487 28.259 55.088 1.00 76.44 210 PHE A C 1
ATOM 1679 O O . PHE A 1 210 ? -22.893 27.250 54.519 1.00 76.44 210 PHE A O 1
ATOM 1686 N N . LYS A 1 211 ? -21.306 28.292 55.725 1.00 79.12 211 LYS A N 1
ATOM 1687 C CA . LYS A 1 211 ? -20.417 27.128 55.902 1.00 79.12 211 LYS A CA 1
ATOM 1688 C C . LYS A 1 211 ? -20.692 26.371 57.207 1.00 79.12 211 LYS A C 1
ATOM 1690 O O . LYS A 1 211 ? -20.362 25.195 57.321 1.00 79.12 211 LYS A O 1
ATOM 1695 N N . MET A 1 212 ? -21.287 27.036 58.199 1.00 79.06 212 MET A N 1
ATOM 1696 C CA . MET A 1 212 ? -21.659 26.430 59.481 1.00 79.06 212 MET A CA 1
ATOM 1697 C C . MET A 1 212 ? -23.040 25.768 59.403 1.00 79.06 212 MET A C 1
ATOM 1699 O O . MET A 1 212 ? -23.989 26.388 58.933 1.00 79.06 212 MET A O 1
ATOM 1703 N N . MET A 1 213 ? -23.177 24.549 59.931 1.00 74.31 213 MET A N 1
ATOM 1704 C CA . MET A 1 213 ? -24.487 23.908 60.119 1.00 74.31 213 MET A CA 1
ATOM 1705 C C . MET A 1 213 ? -25.229 24.572 61.286 1.00 74.31 213 MET A C 1
ATOM 1707 O O . MET A 1 213 ? -24.686 24.673 62.389 1.00 74.31 213 MET A O 1
ATOM 1711 N N . ILE A 1 214 ? -26.477 24.997 61.074 1.00 76.56 214 ILE A N 1
ATOM 1712 C CA . ILE A 1 214 ? -27.295 25.647 62.113 1.00 76.56 214 ILE A CA 1
ATOM 1713 C C . ILE A 1 214 ? -27.968 24.607 63.031 1.00 76.56 214 ILE A C 1
ATOM 1715 O O . ILE A 1 214 ? -28.215 24.875 64.209 1.00 76.56 214 ILE A O 1
ATOM 1719 N N . CYS A 1 215 ? -28.241 23.402 62.524 1.00 74.62 215 CYS A N 1
ATOM 1720 C CA . CYS A 1 215 ? -28.715 22.252 63.300 1.00 74.62 215 CYS A CA 1
ATOM 1721 C C . CYS A 1 215 ? -28.312 20.922 62.634 1.00 74.62 215 CYS A C 1
ATOM 1723 O O . CYS A 1 215 ? -27.860 20.905 61.495 1.00 74.62 215 CYS A O 1
ATOM 1725 N N . SER A 1 216 ? -28.505 19.787 63.312 1.00 64.94 216 SER A N 1
ATOM 1726 C CA . SER A 1 216 ? -28.108 18.459 62.801 1.00 64.94 216 SER A CA 1
ATOM 1727 C C . SER A 1 216 ? -28.884 17.973 61.566 1.00 64.94 216 SER A C 1
ATOM 1729 O O . SER A 1 216 ? -28.468 17.010 60.929 1.00 64.94 216 SER A O 1
ATOM 1731 N N . SER A 1 217 ? -29.992 18.627 61.203 1.00 73.56 217 SER A N 1
ATOM 1732 C CA . SER A 1 217 ? -30.725 18.387 59.951 1.00 73.56 217 SER A CA 1
ATOM 1733 C C . SER A 1 217 ? -30.424 19.421 58.856 1.00 73.56 217 SER A C 1
ATOM 1735 O O . SER A 1 217 ? -31.028 19.364 57.785 1.00 73.56 217 SER A O 1
ATOM 1737 N N . ASP A 1 218 ? -29.535 20.384 59.113 1.00 70.88 218 ASP A N 1
ATOM 1738 C CA . ASP A 1 218 ? -29.193 21.453 58.177 1.00 70.88 218 ASP A CA 1
ATOM 1739 C C . ASP A 1 218 ? -28.177 20.977 57.131 1.00 70.88 218 ASP A C 1
ATOM 1741 O O . ASP A 1 218 ? -26.970 20.932 57.367 1.00 70.88 218 ASP A O 1
ATOM 1745 N N . ARG A 1 219 ? -28.679 20.636 55.940 1.00 76.75 219 ARG A N 1
ATOM 1746 C CA . ARG A 1 219 ? -27.847 20.269 54.785 1.00 76.75 219 ARG A CA 1
ATOM 1747 C C . ARG A 1 219 ? -27.352 21.477 53.979 1.00 76.75 219 ARG A C 1
ATOM 1749 O O . ARG A 1 219 ? -26.670 21.272 52.978 1.00 76.75 219 ARG A O 1
ATOM 1756 N N . THR A 1 220 ? -27.688 22.713 54.364 1.00 77.50 220 THR A N 1
ATOM 1757 C CA . THR A 1 220 ? -27.387 23.911 53.556 1.00 77.50 220 THR A CA 1
ATOM 1758 C C . THR A 1 220 ? -25.892 24.059 53.242 1.00 77.50 220 THR A C 1
ATOM 1760 O O . THR A 1 220 ? -25.590 24.281 52.070 1.00 77.50 220 THR A O 1
ATOM 1763 N N . PRO A 1 221 ? -24.947 23.857 54.188 1.00 80.62 221 PRO A N 1
ATOM 1764 C CA . PRO A 1 221 ? -23.518 23.969 53.885 1.00 80.62 221 PRO A CA 1
ATOM 1765 C C . PRO A 1 221 ? -23.012 22.918 52.889 1.00 80.62 221 PRO A C 1
ATOM 1767 O O . PRO A 1 221 ? -22.284 23.255 51.964 1.00 80.62 221 PRO A O 1
ATOM 1770 N N . ASP A 1 222 ? -23.435 21.658 53.038 1.00 77.06 222 ASP A N 1
ATOM 1771 C CA . ASP A 1 222 ? -23.045 20.540 52.161 1.00 77.06 222 ASP A CA 1
ATOM 1772 C C . ASP A 1 222 ? -23.598 20.710 50.735 1.00 77.06 222 ASP A C 1
ATOM 1774 O O . ASP A 1 222 ? -22.885 20.514 49.751 1.00 77.06 222 ASP A O 1
ATOM 1778 N N . VAL A 1 223 ? -24.858 21.138 50.614 1.00 81.38 223 VAL A N 1
ATOM 1779 C CA . VAL A 1 223 ? -25.488 21.427 49.317 1.00 81.38 223 VAL A CA 1
ATOM 1780 C C . VAL A 1 223 ? -24.841 22.642 48.646 1.00 81.38 223 VAL A C 1
ATOM 1782 O O . VAL A 1 223 ? -24.629 22.623 47.434 1.00 81.38 223 VAL A O 1
ATOM 1785 N N . LEU A 1 224 ? -24.498 23.684 49.410 1.00 84.00 224 LEU A N 1
ATOM 1786 C CA . LEU A 1 224 ? -23.910 24.915 48.881 1.00 84.00 224 LEU A CA 1
ATOM 1787 C C . LEU A 1 224 ? -22.427 24.745 48.503 1.00 84.00 224 LEU A C 1
ATOM 1789 O O . LEU A 1 224 ? -22.010 25.265 47.471 1.00 84.00 224 LEU A O 1
ATOM 1793 N N . ASP A 1 225 ? -21.651 23.962 49.256 1.00 81.62 225 ASP A N 1
ATOM 1794 C CA . ASP A 1 225 ? -20.290 23.552 48.879 1.00 81.62 225 ASP A CA 1
ATOM 1795 C C . ASP A 1 225 ? -20.283 22.709 47.592 1.00 81.62 225 ASP A C 1
ATOM 1797 O O . ASP A 1 225 ? -19.528 23.004 46.664 1.00 81.62 225 ASP A O 1
ATOM 1801 N N . LYS A 1 226 ? -21.180 21.719 47.477 1.00 80.19 226 LYS A N 1
ATOM 1802 C CA . LYS A 1 226 ? -21.333 20.920 46.248 1.00 80.19 226 LYS A CA 1
ATOM 1803 C C . LYS A 1 226 ? -21.740 21.778 45.056 1.00 80.19 226 LYS A C 1
ATOM 1805 O O . LYS A 1 226 ? -21.115 21.677 44.004 1.00 80.19 226 LYS A O 1
ATOM 1810 N N . LEU A 1 227 ? -22.718 22.670 45.231 1.00 84.12 227 LEU A N 1
ATOM 1811 C CA . LEU A 1 227 ? -23.134 23.622 44.199 1.00 84.12 227 LEU A CA 1
ATOM 1812 C C . LEU A 1 227 ? -21.967 24.522 43.760 1.00 84.12 227 LEU A C 1
ATOM 1814 O O . LEU A 1 227 ? -21.725 24.664 42.564 1.00 84.12 227 LEU A O 1
ATOM 1818 N N . ASN A 1 228 ? -21.200 25.068 44.708 1.00 86.44 228 ASN A N 1
ATOM 1819 C CA . ASN A 1 228 ? -20.001 25.854 44.416 1.00 86.44 228 ASN A CA 1
ATOM 1820 C C . ASN A 1 228 ? -18.947 25.043 43.650 1.00 86.44 228 ASN A C 1
ATOM 1822 O O . ASN A 1 228 ? -18.365 25.559 42.701 1.00 86.44 228 ASN A O 1
ATOM 1826 N N . LYS A 1 229 ? -18.711 23.776 44.010 1.00 81.62 229 LYS A N 1
ATOM 1827 C CA . LYS A 1 229 ? -17.766 22.892 43.305 1.00 81.62 229 LYS A CA 1
ATOM 1828 C C . LYS A 1 229 ? -18.228 22.566 41.881 1.00 81.62 229 LYS A C 1
ATOM 1830 O O . LYS A 1 229 ? -17.416 22.623 40.959 1.00 81.62 229 LYS A O 1
ATOM 1835 N N . SER A 1 230 ? -19.523 22.328 41.665 1.00 79.75 230 SER A N 1
ATOM 1836 C CA . SER A 1 230 ? -20.095 22.168 40.319 1.00 79.75 230 SER A CA 1
ATOM 1837 C C . SER A 1 230 ? -19.966 23.447 39.479 1.00 79.75 230 SER A C 1
ATOM 1839 O O . SER A 1 230 ? -19.537 23.384 38.329 1.00 79.75 230 SER A O 1
ATOM 1841 N N . ILE A 1 231 ? -20.263 24.616 40.059 1.00 85.31 231 ILE A N 1
ATOM 1842 C CA . ILE A 1 231 ? -20.100 25.922 39.396 1.00 85.31 231 ILE A CA 1
ATOM 1843 C C . ILE A 1 231 ? -18.618 26.197 39.083 1.00 85.31 231 ILE A C 1
ATOM 1845 O O . ILE A 1 231 ? -18.297 26.665 37.992 1.00 85.31 231 ILE A O 1
ATOM 1849 N N . ALA A 1 232 ? -17.702 25.859 39.994 1.00 83.69 232 ALA A N 1
ATOM 1850 C CA . ALA A 1 232 ? -16.263 25.973 39.774 1.00 83.69 232 ALA A CA 1
ATOM 1851 C C . ALA A 1 232 ? -15.769 25.089 38.620 1.00 83.69 232 ALA A C 1
ATOM 1853 O O . ALA A 1 232 ? -14.948 25.544 37.827 1.00 83.69 232 ALA A O 1
ATOM 1854 N N . SER A 1 233 ? -16.286 23.861 38.502 1.00 78.25 233 SER A N 1
ATOM 1855 C CA . SER A 1 233 ? -15.993 22.977 37.368 1.00 78.25 233 SER A CA 1
ATOM 1856 C C . SER A 1 233 ? -16.478 23.586 36.046 1.00 78.25 233 SER A C 1
ATOM 1858 O O . SER A 1 233 ? -15.710 23.671 35.089 1.00 78.25 233 SER A O 1
ATOM 1860 N N . GLY A 1 234 ? -17.698 24.139 36.021 1.00 80.75 234 GLY A N 1
ATOM 1861 C CA . GLY A 1 234 ? -18.226 24.863 34.858 1.00 80.75 234 GLY A CA 1
ATOM 1862 C C . GLY A 1 234 ? -17.375 26.072 34.441 1.00 80.75 234 GLY A C 1
ATOM 1863 O O . GLY A 1 234 ? -17.144 26.275 33.250 1.00 80.75 234 GLY A O 1
ATOM 1864 N N . PHE A 1 235 ? -16.851 26.847 35.400 1.00 85.38 235 PHE A N 1
ATOM 1865 C CA . PHE A 1 235 ? -15.935 27.956 35.102 1.00 85.38 235 PHE A CA 1
ATOM 1866 C C . PHE A 1 235 ? -14.538 27.492 34.657 1.00 85.38 235 PHE A C 1
ATOM 1868 O O . PHE A 1 235 ? -14.002 28.075 33.717 1.00 85.38 235 PHE A O 1
ATOM 1875 N N . ASN A 1 236 ? -13.972 26.436 35.261 1.00 82.88 236 ASN A N 1
ATOM 1876 C CA . ASN A 1 236 ? -12.731 25.808 34.782 1.00 82.88 236 ASN A CA 1
ATOM 1877 C C . ASN A 1 236 ? -12.891 25.356 33.317 1.00 82.88 236 ASN A C 1
ATOM 1879 O O . ASN A 1 236 ? -12.043 25.666 32.485 1.00 82.88 236 ASN A O 1
ATOM 1883 N N . LEU A 1 237 ? -13.996 24.676 32.984 1.00 78.50 237 LEU A N 1
ATOM 1884 C CA . LEU A 1 237 ? -14.293 24.213 31.624 1.00 78.50 237 LEU A CA 1
ATOM 1885 C C . LEU A 1 237 ? -14.428 25.378 30.632 1.00 78.50 237 LEU A C 1
ATOM 1887 O O . LEU A 1 237 ? -13.826 25.337 29.561 1.00 78.50 237 LEU A O 1
ATOM 1891 N N . LEU A 1 238 ? -15.179 26.427 30.987 1.00 82.44 238 LEU A N 1
ATOM 1892 C CA . LEU A 1 238 ? -15.373 27.593 30.121 1.00 82.44 238 LEU A CA 1
ATOM 1893 C C . LEU A 1 238 ? -14.060 28.350 29.862 1.00 82.44 238 LEU A C 1
ATOM 1895 O O . LEU A 1 238 ? -13.804 28.767 28.732 1.00 82.44 238 LEU A O 1
ATOM 1899 N N . GLU A 1 239 ? -13.216 28.517 30.883 1.00 83.44 239 GLU A N 1
ATOM 1900 C CA . GLU A 1 239 ? -11.920 29.181 30.720 1.00 83.44 239 GLU A CA 1
ATOM 1901 C C . GLU A 1 239 ? -10.938 28.311 29.921 1.00 83.44 239 GLU A C 1
ATOM 1903 O O . GLU A 1 239 ? -10.296 28.824 29.010 1.00 83.44 239 GLU A O 1
ATOM 1908 N N . ASN A 1 240 ? -10.905 26.993 30.152 1.00 78.75 240 ASN A N 1
ATOM 1909 C CA . ASN A 1 240 ? -10.118 26.055 29.342 1.00 78.75 240 ASN A CA 1
ATOM 1910 C C . ASN A 1 240 ? -10.517 26.110 27.856 1.00 78.75 240 ASN A C 1
ATOM 1912 O O . ASN A 1 240 ? -9.648 26.239 26.997 1.00 78.75 240 ASN A O 1
ATOM 1916 N N . LEU A 1 241 ? -11.819 26.083 27.546 1.00 77.94 241 LEU A N 1
ATOM 1917 C CA . LEU A 1 241 ? -12.322 26.236 26.173 1.00 77.94 241 LEU A CA 1
ATOM 1918 C C . LEU A 1 241 ? -11.953 27.600 25.568 1.00 77.94 241 LEU A C 1
ATOM 1920 O O . LEU A 1 241 ? -11.657 27.680 24.379 1.00 77.94 241 LEU A O 1
ATOM 1924 N N . THR A 1 242 ? -11.938 28.664 26.377 1.00 81.25 242 THR A N 1
ATOM 1925 C CA . THR A 1 242 ? -11.551 30.014 25.932 1.00 81.25 242 THR A CA 1
ATOM 1926 C C . THR A 1 242 ? -10.055 30.094 25.623 1.00 81.25 242 THR A C 1
ATOM 1928 O O . THR A 1 242 ? -9.673 30.630 24.586 1.00 81.25 242 THR A O 1
ATOM 1931 N N . ASN A 1 243 ? -9.205 29.523 26.480 1.00 77.50 243 ASN A N 1
ATOM 1932 C CA . ASN A 1 243 ? -7.757 29.477 26.274 1.00 77.50 243 ASN A CA 1
ATOM 1933 C C . ASN A 1 243 ? -7.394 28.644 25.031 1.00 77.50 243 ASN A C 1
ATOM 1935 O O . ASN A 1 243 ? -6.558 29.061 24.229 1.00 77.50 243 ASN A O 1
ATOM 1939 N N . GLN A 1 244 ? -8.088 27.520 24.813 1.00 74.38 244 GLN A N 1
ATOM 1940 C CA . GLN A 1 244 ? -7.903 26.662 23.638 1.00 74.38 244 GLN A CA 1
ATOM 1941 C C . GLN A 1 244 ? -8.187 27.369 22.299 1.00 74.38 244 GLN A C 1
ATOM 1943 O O . GLN A 1 244 ? -7.683 26.922 21.272 1.00 74.38 244 GLN A O 1
ATOM 1948 N N . LEU A 1 245 ? -8.929 28.487 22.271 1.00 77.19 245 LEU A N 1
ATOM 1949 C CA . LEU A 1 245 ? -9.092 29.293 21.048 1.00 77.19 245 LEU A CA 1
ATOM 1950 C C . LEU A 1 245 ? -7.778 29.946 20.588 1.00 77.19 245 LEU A C 1
ATOM 1952 O O . LEU A 1 245 ? -7.613 30.193 19.394 1.00 77.19 245 LEU A O 1
ATOM 1956 N N . VAL A 1 246 ? -6.844 30.207 21.510 1.00 74.94 246 VAL A N 1
ATOM 1957 C CA . VAL A 1 246 ? -5.491 30.691 21.188 1.00 74.94 246 VAL A CA 1
ATOM 1958 C C . VAL A 1 246 ? -4.616 29.531 20.708 1.00 74.94 246 VAL A C 1
ATOM 1960 O O . VAL A 1 246 ? -3.884 29.678 19.731 1.00 74.94 246 VAL A O 1
ATOM 1963 N N . ASP A 1 247 ? -4.760 28.351 21.319 1.00 73.81 247 ASP A N 1
ATOM 1964 C CA . ASP A 1 247 ? -4.036 27.132 20.928 1.00 73.81 247 ASP A CA 1
ATOM 1965 C C . ASP A 1 247 ? -4.361 26.685 19.485 1.00 73.81 247 ASP A C 1
ATOM 1967 O O . ASP A 1 247 ? -3.525 26.063 18.834 1.00 73.81 247 ASP A O 1
ATOM 1971 N N . LEU A 1 248 ? -5.522 27.070 18.932 1.00 76.06 248 LEU A N 1
ATOM 1972 C CA . LEU A 1 248 ? -5.864 26.884 17.511 1.00 76.06 248 LEU A CA 1
ATOM 1973 C C . LEU A 1 248 ? -5.016 27.724 16.531 1.00 76.06 248 LEU A C 1
ATOM 1975 O O . LEU A 1 248 ? -5.096 27.491 15.326 1.00 76.06 248 LEU A O 1
ATOM 1979 N N . GLN A 1 249 ? -4.239 28.704 17.004 1.00 76.19 249 GLN A N 1
ATOM 1980 C CA . GLN A 1 249 ? -3.410 29.575 16.155 1.00 76.19 249 GLN A CA 1
ATOM 1981 C C . GLN A 1 249 ? -1.915 29.210 16.181 1.00 76.19 249 GLN A C 1
ATOM 1983 O O . GLN A 1 249 ? -1.196 29.551 15.237 1.00 76.19 249 GLN A O 1
ATOM 1988 N N . ASP A 1 250 ? -1.444 28.491 17.209 1.00 75.56 250 ASP A N 1
ATOM 1989 C CA . ASP A 1 250 ? -0.070 27.977 17.272 1.00 75.56 250 ASP A CA 1
ATOM 1990 C C . ASP A 1 250 ? 0.019 26.561 16.681 1.00 75.56 250 ASP A C 1
ATOM 1992 O O . ASP A 1 250 ? -0.592 25.610 17.171 1.00 75.56 250 ASP A O 1
ATOM 1996 N N . ALA A 1 251 ? 0.878 26.397 15.673 1.00 75.38 251 ALA A N 1
ATOM 1997 C CA . ALA A 1 251 ? 1.239 25.101 15.105 1.00 75.38 251 ALA A CA 1
ATOM 1998 C C . ALA A 1 251 ? 1.820 24.097 16.133 1.00 75.38 251 ALA A C 1
ATOM 2000 O O . ALA A 1 251 ? 1.860 22.902 15.846 1.00 75.38 251 ALA A O 1
ATOM 2001 N N . ASN A 1 252 ? 2.261 24.528 17.323 1.00 72.62 252 ASN A N 1
ATOM 2002 C CA . ASN A 1 252 ? 2.554 23.620 18.441 1.00 72.62 252 ASN A CA 1
ATOM 2003 C C . ASN A 1 252 ? 1.288 23.026 19.065 1.00 72.62 252 ASN A C 1
ATOM 2005 O O . ASN A 1 252 ? 1.221 21.818 19.265 1.00 72.62 252 ASN A O 1
ATOM 2009 N N . SER A 1 253 ? 0.336 23.888 19.426 1.00 73.19 253 SER A N 1
ATOM 2010 C CA . SER A 1 253 ? -0.726 23.582 20.391 1.00 73.19 253 SER A CA 1
ATOM 2011 C C . SER A 1 253 ? -2.021 23.094 19.736 1.00 73.19 253 SER A C 1
ATOM 2013 O O . SER A 1 253 ? -2.856 22.467 20.387 1.00 73.19 253 SER A O 1
ATOM 2015 N N . ILE A 1 254 ? -2.161 23.315 18.428 1.00 75.38 254 ILE A N 1
ATOM 2016 C CA . ILE A 1 254 ? -3.281 22.829 17.625 1.00 75.38 254 ILE A CA 1
ATOM 2017 C C . ILE A 1 254 ? -3.307 21.288 17.527 1.00 75.38 254 ILE A C 1
ATOM 2019 O O . ILE A 1 254 ? -2.269 20.623 17.434 1.00 75.38 254 ILE A O 1
ATOM 2023 N N . HIS A 1 255 ? -4.511 20.711 17.505 1.00 71.69 255 HIS A N 1
ATOM 2024 C CA . HIS A 1 255 ? -4.728 19.281 17.253 1.00 71.69 255 HIS A CA 1
ATOM 2025 C C . HIS A 1 255 ? -4.402 18.904 15.797 1.00 71.69 255 HIS A C 1
ATOM 2027 O O . HIS A 1 255 ? -4.638 19.689 14.881 1.00 71.69 255 HIS A O 1
ATOM 2033 N N . GLU A 1 256 ? -3.917 17.684 15.564 1.00 69.31 256 GLU A N 1
ATOM 2034 C CA . GLU A 1 256 ? -3.304 17.277 14.287 1.00 69.31 256 GLU A CA 1
ATOM 2035 C C . GLU A 1 256 ? -4.270 17.325 13.103 1.00 69.31 256 GLU A C 1
ATOM 2037 O O . GLU A 1 256 ? -3.966 17.944 12.086 1.00 69.31 256 GLU A O 1
ATOM 2042 N N . ALA A 1 257 ? -5.495 16.832 13.295 1.00 73.94 257 ALA A N 1
ATOM 2043 C CA . ALA A 1 257 ? -6.584 16.935 12.318 1.00 73.94 257 ALA A CA 1
ATOM 2044 C C . ALA A 1 257 ? -6.979 18.381 11.921 1.00 73.94 257 ALA A C 1
ATOM 2046 O O . ALA A 1 257 ? -7.747 18.569 10.982 1.00 73.94 257 ALA A O 1
ATOM 2047 N N . LEU A 1 258 ? -6.486 19.413 12.620 1.00 77.62 258 LEU A N 1
ATOM 2048 C CA . LEU A 1 258 ? -6.726 20.826 12.297 1.00 77.62 258 LEU A CA 1
ATOM 2049 C C . LEU A 1 258 ? -5.490 21.535 11.710 1.00 77.62 258 LEU A C 1
ATOM 2051 O O . LEU A 1 258 ? -5.613 22.669 11.244 1.00 77.62 258 LEU A O 1
ATOM 2055 N N . ILE A 1 259 ? -4.326 20.876 11.656 1.00 79.12 259 ILE A N 1
ATOM 2056 C CA . ILE A 1 259 ? -3.111 21.411 11.019 1.00 79.12 259 ILE A CA 1
ATOM 2057 C C . ILE A 1 259 ? -3.335 21.761 9.529 1.00 79.12 259 ILE A C 1
ATOM 2059 O O . ILE A 1 259 ? -2.889 22.839 9.131 1.00 79.12 259 ILE A O 1
ATOM 2063 N N . PRO A 1 260 ? -4.072 20.976 8.709 1.00 82.19 260 PRO A N 1
ATOM 2064 C CA . PRO A 1 260 ? -4.384 21.362 7.325 1.00 82.19 260 PRO A CA 1
ATOM 2065 C C . PRO A 1 260 ? -5.203 22.659 7.217 1.00 82.19 260 PRO A C 1
ATOM 2067 O O . PRO A 1 260 ? -4.972 23.484 6.336 1.00 82.19 260 PRO A O 1
ATOM 2070 N N . ASN A 1 261 ? -6.113 22.904 8.164 1.00 81.38 261 ASN A N 1
ATOM 2071 C CA . ASN A 1 261 ? -6.882 24.151 8.204 1.00 81.38 261 ASN A CA 1
ATOM 2072 C C . ASN A 1 261 ? -5.991 25.355 8.555 1.00 81.38 261 ASN A C 1
ATOM 2074 O O . ASN A 1 261 ? -6.197 26.448 8.029 1.00 81.38 261 ASN A O 1
ATOM 2078 N N . LEU A 1 262 ? -4.959 25.149 9.383 1.00 82.38 262 LEU A N 1
ATOM 2079 C CA . LEU A 1 262 ? -3.945 26.165 9.668 1.00 82.38 262 LEU A CA 1
ATOM 2080 C C . LEU A 1 262 ? -2.971 26.368 8.492 1.00 82.38 262 LEU A C 1
ATOM 2082 O O . LEU A 1 262 ? -2.537 27.495 8.270 1.00 82.38 262 LEU A O 1
ATOM 2086 N N . SER A 1 263 ? -2.642 25.339 7.701 1.00 81.25 263 SER A N 1
ATOM 2087 C CA . SER A 1 263 ? -1.750 25.491 6.536 1.00 81.25 263 SER A CA 1
ATOM 2088 C C . SER A 1 263 ? -2.412 26.261 5.385 1.00 81.25 263 SER A C 1
ATOM 2090 O O . SER A 1 263 ? -1.745 27.054 4.710 1.00 81.25 263 SER A O 1
ATOM 2092 N N . ASN A 1 264 ? -3.734 26.119 5.225 1.00 79.19 264 ASN A N 1
ATOM 2093 C CA . ASN A 1 264 ? -4.541 26.891 4.275 1.00 79.19 264 ASN A CA 1
ATOM 2094 C C . ASN A 1 264 ? -4.424 28.414 4.489 1.00 79.19 264 ASN A C 1
ATOM 2096 O O . ASN A 1 264 ? -4.380 29.158 3.510 1.00 79.19 264 ASN A O 1
ATOM 2100 N N . LEU A 1 265 ? -4.260 28.889 5.735 1.00 78.00 265 LEU A N 1
ATOM 2101 C CA . LEU A 1 265 ? -4.024 30.312 6.053 1.00 78.00 265 LEU A CA 1
ATOM 2102 C C . LEU A 1 265 ? -2.750 30.879 5.391 1.00 78.00 265 LEU A C 1
ATOM 2104 O O . LEU A 1 265 ? -2.661 32.078 5.129 1.00 78.00 265 LEU A O 1
ATOM 2108 N N . PHE A 1 266 ? -1.767 30.021 5.108 1.00 73.25 266 PHE A N 1
ATOM 2109 C CA . PHE A 1 266 ? -0.507 30.378 4.450 1.00 73.25 266 PHE A CA 1
ATOM 2110 C C . PHE A 1 266 ? -0.488 30.031 2.952 1.00 73.25 266 PHE A C 1
ATOM 2112 O O . PHE A 1 266 ? 0.543 30.220 2.303 1.00 73.25 266 PHE A O 1
ATOM 2119 N N . GLY A 1 267 ? -1.586 29.489 2.408 1.00 73.56 267 GLY A N 1
ATOM 2120 C CA . GLY A 1 267 ? -1.624 28.906 1.064 1.00 73.56 267 GLY A CA 1
ATOM 2121 C C . GLY A 1 267 ? -0.668 27.717 0.897 1.00 73.56 267 GLY A C 1
ATOM 2122 O O . GLY A 1 267 ? -0.171 27.479 -0.203 1.00 73.56 267 GLY A O 1
ATOM 2123 N N . LEU A 1 268 ? -0.345 27.010 1.988 1.00 78.25 268 LEU A N 1
ATOM 2124 C CA . LEU A 1 268 ? 0.666 25.956 2.003 1.00 78.25 268 LEU A CA 1
ATOM 2125 C C . LEU A 1 268 ? 0.006 24.573 1.947 1.00 78.25 268 LEU A C 1
ATOM 2127 O O . LEU A 1 268 ? -0.648 24.145 2.900 1.00 78.25 268 LEU A O 1
ATOM 2131 N N . LYS A 1 269 ? 0.233 23.852 0.842 1.00 81.56 269 LYS A N 1
ATOM 2132 C CA . LYS A 1 269 ? -0.029 22.409 0.757 1.00 81.56 269 LYS A CA 1
ATOM 2133 C C . LYS A 1 269 ? 1.003 21.682 1.622 1.00 81.56 269 LYS A C 1
ATOM 2135 O O . LYS A 1 269 ? 2.205 21.824 1.383 1.00 81.56 269 LYS A O 1
ATOM 2140 N N . LEU A 1 270 ? 0.525 20.938 2.616 1.00 83.12 270 LEU A N 1
ATOM 2141 C CA . LEU A 1 270 ? 1.360 20.106 3.482 1.00 83.12 270 LEU A CA 1
ATOM 2142 C C . LEU A 1 270 ? 1.996 18.955 2.693 1.00 83.12 270 LEU A C 1
ATOM 2144 O O . LEU A 1 270 ? 1.472 18.523 1.664 1.00 83.12 270 LEU A O 1
ATOM 2148 N N . LYS A 1 271 ? 3.163 18.522 3.165 1.00 80.88 271 LYS A N 1
ATOM 2149 C CA . LYS A 1 271 ? 4.061 17.553 2.518 1.00 80.88 271 LYS A CA 1
ATOM 2150 C C . LYS A 1 271 ? 4.485 16.490 3.532 1.00 80.88 271 LYS A C 1
ATOM 2152 O O . LYS A 1 271 ? 4.584 16.809 4.720 1.00 80.88 271 LYS A O 1
ATOM 2157 N N . THR A 1 272 ? 4.771 15.264 3.095 1.00 73.19 272 THR A N 1
ATOM 2158 C CA . THR A 1 272 ? 4.855 14.046 3.937 1.00 73.19 272 THR A CA 1
ATOM 2159 C C . THR A 1 272 ? 3.549 13.695 4.664 1.00 73.19 272 THR A C 1
ATOM 2161 O O . THR A 1 272 ? 2.632 14.507 4.738 1.00 73.19 272 THR A O 1
ATOM 2164 N N . GLU A 1 273 ? 3.491 12.502 5.253 1.00 69.69 273 GLU A N 1
ATOM 2165 C CA . GLU A 1 273 ? 2.372 12.021 6.082 1.00 69.69 273 GLU A CA 1
ATOM 2166 C C . GLU A 1 273 ? 2.533 12.348 7.581 1.00 69.69 273 GLU A C 1
ATOM 2168 O O . GLU A 1 273 ? 1.599 12.175 8.354 1.00 69.69 273 GLU A O 1
ATOM 2173 N N . ASP A 1 274 ? 3.712 12.816 8.007 1.00 70.00 274 ASP A N 1
ATOM 2174 C CA . ASP A 1 274 ? 4.077 13.017 9.416 1.00 70.00 274 ASP A CA 1
ATOM 2175 C C . ASP A 1 274 ? 3.568 14.376 9.950 1.00 70.00 274 ASP A C 1
ATOM 2177 O O . ASP A 1 274 ? 4.105 15.428 9.564 1.00 70.00 274 ASP A O 1
ATOM 2181 N N . PRO A 1 275 ? 2.606 14.399 10.900 1.00 67.31 275 PRO A N 1
ATOM 2182 C CA . PRO A 1 275 ? 2.086 15.642 11.468 1.00 67.31 275 PRO A CA 1
ATOM 2183 C C . PRO A 1 275 ? 3.167 16.490 12.150 1.00 67.31 275 PRO A C 1
ATOM 2185 O O . PRO A 1 275 ? 3.068 17.718 12.180 1.00 67.31 275 PRO A O 1
ATOM 2188 N N . THR A 1 276 ? 4.244 15.876 12.647 1.00 71.56 276 THR A N 1
ATOM 2189 C CA . THR A 1 276 ? 5.388 16.575 13.253 1.00 71.56 276 THR A CA 1
ATOM 2190 C C . THR A 1 276 ? 6.102 17.455 12.226 1.00 71.56 276 THR A C 1
ATOM 2192 O O . THR A 1 276 ? 6.414 18.620 12.507 1.00 71.56 276 THR A O 1
ATOM 2195 N N . LYS A 1 277 ? 6.308 16.938 11.005 1.00 75.44 277 LYS A N 1
ATOM 2196 C CA . LYS A 1 277 ? 6.904 17.687 9.885 1.00 75.44 277 LYS A CA 1
ATOM 2197 C C . LYS A 1 277 ? 5.970 18.801 9.407 1.00 75.44 277 LYS A C 1
ATOM 2199 O O . LYS A 1 277 ? 6.452 19.903 9.135 1.00 75.44 277 LYS A O 1
ATOM 2204 N N . TRP A 1 278 ? 4.649 18.594 9.419 1.00 80.38 278 TRP A N 1
ATOM 2205 C CA . TRP A 1 278 ? 3.666 19.645 9.103 1.00 80.38 278 TRP A CA 1
ATOM 2206 C C . TRP A 1 278 ? 3.752 20.855 10.046 1.00 80.38 278 TRP A C 1
ATOM 2208 O O . TRP A 1 278 ? 3.758 22.001 9.589 1.00 80.38 278 TRP A O 1
ATOM 2218 N N . ARG A 1 279 ? 3.893 20.628 11.363 1.00 80.94 279 ARG A N 1
ATOM 2219 C CA . ARG A 1 279 ? 4.100 21.714 12.348 1.00 80.94 279 ARG A CA 1
ATOM 2220 C C . ARG A 1 279 ? 5.372 22.517 12.041 1.00 80.94 279 ARG A C 1
ATOM 2222 O O . ARG A 1 279 ? 5.385 23.743 12.175 1.00 80.94 279 ARG A O 1
ATOM 2229 N N . GLY A 1 280 ? 6.427 21.835 11.585 1.00 80.00 280 GLY A N 1
ATOM 2230 C CA . GLY A 1 280 ? 7.656 22.453 11.081 1.00 80.00 280 GLY A CA 1
ATOM 2231 C C . GLY A 1 280 ? 7.424 23.305 9.828 1.00 80.00 280 GLY A C 1
ATOM 2232 O O . GLY A 1 280 ? 7.808 24.477 9.813 1.00 80.00 280 GLY A O 1
ATOM 2233 N N . GLN A 1 281 ? 6.744 22.752 8.819 1.00 84.19 281 GLN A N 1
ATOM 2234 C CA . GLN A 1 281 ? 6.412 23.436 7.562 1.00 84.19 281 GLN A CA 1
ATOM 2235 C C . GLN A 1 281 ? 5.637 24.737 7.798 1.00 84.19 281 GLN A C 1
ATOM 2237 O O . GLN A 1 281 ? 6.035 25.781 7.286 1.00 84.19 281 GLN A O 1
ATOM 2242 N N . ILE A 1 282 ? 4.588 24.718 8.630 1.00 83.69 282 ILE A N 1
ATOM 2243 C CA . ILE A 1 282 ? 3.796 25.923 8.939 1.00 83.69 282 ILE A CA 1
ATOM 2244 C C . ILE A 1 282 ? 4.663 26.996 9.613 1.00 83.69 282 ILE A C 1
ATOM 2246 O O . ILE A 1 282 ? 4.688 28.142 9.163 1.00 83.69 282 ILE A O 1
ATOM 2250 N N . LYS A 1 283 ? 5.452 26.635 10.635 1.00 83.25 283 LYS A N 1
ATOM 2251 C CA . LYS A 1 283 ? 6.351 27.586 11.319 1.00 83.25 283 LYS A CA 1
ATOM 2252 C C . LYS A 1 283 ? 7.414 28.195 10.408 1.00 83.25 283 LYS A C 1
ATOM 2254 O O . LYS A 1 283 ? 7.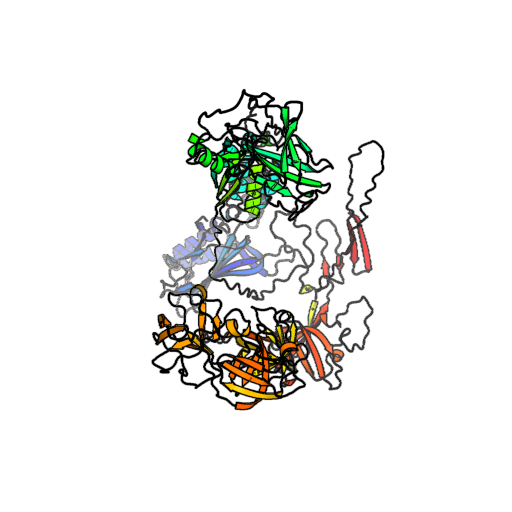838 29.331 10.625 1.00 83.25 283 LYS A O 1
ATOM 2259 N N . ARG A 1 284 ? 7.894 27.435 9.421 1.00 82.69 284 ARG A N 1
ATOM 2260 C CA . ARG A 1 284 ? 8.915 27.892 8.469 1.00 82.69 284 ARG A CA 1
ATOM 2261 C C . ARG A 1 284 ? 8.317 28.539 7.222 1.00 82.69 284 ARG A C 1
ATOM 2263 O O . ARG A 1 284 ? 9.065 29.218 6.528 1.00 82.69 284 ARG A O 1
ATOM 2270 N N . ALA A 1 285 ? 7.009 28.433 6.979 1.00 81.94 285 ALA A N 1
ATOM 2271 C CA . ALA A 1 285 ? 6.331 28.904 5.770 1.00 81.94 285 ALA A CA 1
ATOM 2272 C C . ALA A 1 285 ? 6.700 30.343 5.376 1.00 81.94 285 ALA A C 1
ATOM 2274 O O . ALA A 1 285 ? 7.122 30.587 4.246 1.00 81.94 285 ALA A O 1
ATOM 2275 N N . VAL A 1 286 ? 6.593 31.302 6.304 1.00 77.69 286 VAL A N 1
ATOM 2276 C CA . VAL A 1 286 ? 6.892 32.720 6.028 1.00 77.69 286 VAL A CA 1
ATOM 2277 C C . VAL A 1 286 ? 8.397 32.955 5.779 1.00 77.69 286 VAL A C 1
ATOM 2279 O O . VAL A 1 286 ? 8.726 33.503 4.723 1.00 77.69 286 VAL A O 1
ATOM 2282 N N . PRO A 1 287 ? 9.338 32.513 6.645 1.00 80.75 287 PRO A N 1
ATOM 2283 C CA . PRO A 1 287 ? 10.774 32.556 6.341 1.00 80.75 287 PRO A CA 1
ATOM 2284 C C . PRO A 1 287 ? 11.169 31.875 5.021 1.00 80.75 287 PRO A C 1
ATOM 2286 O O . PRO A 1 287 ? 11.969 32.421 4.263 1.00 80.75 287 PRO A O 1
ATOM 2289 N N . LEU A 1 288 ? 10.613 30.699 4.733 1.00 79.38 288 LEU A N 1
ATOM 2290 C CA . LEU A 1 288 ? 10.954 29.875 3.574 1.00 79.38 288 LEU A CA 1
ATOM 2291 C C . LEU A 1 288 ? 10.432 30.501 2.271 1.00 79.38 288 LEU A C 1
ATOM 2293 O O . LEU A 1 288 ? 11.185 30.605 1.302 1.00 79.38 288 LEU A O 1
ATOM 2297 N N . ASN A 1 289 ? 9.201 31.033 2.276 1.00 75.69 289 ASN A N 1
ATOM 2298 C CA . ASN A 1 289 ? 8.661 31.843 1.179 1.00 75.69 289 ASN A CA 1
ATOM 2299 C C . ASN A 1 289 ? 9.530 33.083 0.905 1.00 75.69 289 ASN A C 1
ATOM 2301 O O . ASN A 1 289 ? 9.864 33.344 -0.251 1.00 75.69 289 ASN A O 1
ATOM 2305 N N . LYS A 1 290 ? 9.973 33.800 1.950 1.00 72.44 290 LYS A N 1
ATOM 2306 C CA . LYS A 1 290 ? 10.876 34.965 1.827 1.00 72.44 290 LYS A CA 1
ATOM 2307 C C . LYS A 1 290 ? 12.271 34.623 1.279 1.00 72.44 290 LYS A C 1
ATOM 2309 O O . LYS A 1 290 ? 12.980 35.524 0.836 1.00 72.44 290 LYS A O 1
ATOM 2314 N N . MET A 1 291 ? 12.676 33.349 1.300 1.00 71.75 291 MET A N 1
ATOM 2315 C CA . MET A 1 291 ? 13.968 32.872 0.783 1.00 71.75 291 MET A CA 1
ATOM 2316 C C . MET A 1 291 ? 13.868 32.138 -0.576 1.00 71.75 291 MET A C 1
ATOM 2318 O O . MET A 1 291 ? 14.891 31.631 -1.050 1.00 71.75 291 MET A O 1
ATOM 2322 N N . LYS A 1 292 ? 12.685 32.070 -1.214 1.00 75.06 292 LYS A N 1
ATOM 2323 C CA . LYS A 1 292 ? 12.470 31.404 -2.520 1.00 75.06 292 LYS A CA 1
ATOM 2324 C C . LYS A 1 292 ? 13.472 31.851 -3.595 1.00 75.06 292 LYS A C 1
ATOM 2326 O O . LYS A 1 292 ? 13.888 33.007 -3.637 1.00 75.06 292 LYS A O 1
ATOM 2331 N N . GLY A 1 293 ? 13.878 30.918 -4.461 1.00 70.12 293 GLY A N 1
ATOM 2332 C CA . GLY A 1 293 ? 14.922 31.155 -5.465 1.00 70.12 293 GLY A CA 1
ATOM 2333 C C . GLY A 1 293 ? 16.351 31.184 -4.901 1.00 70.12 293 GLY A C 1
ATOM 2334 O O . GLY A 1 293 ? 17.249 31.722 -5.545 1.00 70.12 293 GLY A O 1
ATOM 2335 N N . THR A 1 294 ? 16.593 30.625 -3.709 1.00 76.00 294 THR A N 1
ATOM 2336 C CA . THR A 1 294 ? 17.947 30.453 -3.152 1.00 76.00 294 THR A CA 1
ATOM 2337 C C . THR A 1 294 ? 18.254 28.983 -2.872 1.00 76.00 294 THR A C 1
ATOM 2339 O O . THR A 1 294 ? 17.381 28.242 -2.420 1.00 76.00 294 THR A O 1
ATOM 2342 N N . LYS A 1 295 ? 19.521 28.565 -3.048 1.00 80.31 295 LYS A N 1
ATOM 2343 C CA . LYS A 1 295 ? 19.975 27.199 -2.707 1.00 80.31 295 LYS A CA 1
ATOM 2344 C C . LYS A 1 295 ? 19.632 26.828 -1.259 1.00 80.31 295 LYS A C 1
ATOM 2346 O O . LYS A 1 295 ? 19.252 25.695 -1.006 1.00 80.31 295 LYS A O 1
ATOM 2351 N N . LYS A 1 296 ? 19.695 27.783 -0.319 1.00 82.00 296 LYS A N 1
ATOM 2352 C CA . LYS A 1 296 ? 19.306 27.543 1.078 1.00 82.00 296 LYS A CA 1
ATOM 2353 C C . LYS A 1 296 ? 17.821 27.185 1.210 1.00 82.00 296 LYS A C 1
ATOM 2355 O O . LYS A 1 296 ? 17.517 26.207 1.879 1.00 82.00 296 LYS A O 1
ATOM 2360 N N . ALA A 1 297 ? 16.917 27.941 0.584 1.00 81.50 297 ALA A N 1
ATOM 2361 C CA . ALA A 1 297 ? 15.489 27.632 0.650 1.00 81.50 297 ALA A CA 1
ATOM 2362 C C . ALA A 1 297 ? 15.143 26.316 -0.044 1.00 81.50 297 ALA A C 1
ATOM 2364 O O . ALA A 1 297 ? 14.317 25.583 0.474 1.00 81.50 297 ALA A O 1
ATOM 2365 N N . LEU A 1 298 ? 15.792 25.993 -1.168 1.00 85.00 298 LEU A N 1
ATOM 2366 C CA . LEU A 1 298 ? 15.579 24.710 -1.838 1.00 85.00 298 LEU A CA 1
ATOM 2367 C C . LEU A 1 298 ? 15.986 23.531 -0.938 1.00 85.00 298 LEU A C 1
ATOM 2369 O O . LEU A 1 298 ? 15.210 22.595 -0.786 1.00 85.00 298 LEU A O 1
ATOM 2373 N N . LEU A 1 299 ? 17.158 23.602 -0.294 1.00 87.25 299 LEU A N 1
ATOM 2374 C CA . LEU A 1 299 ? 17.608 22.580 0.660 1.00 87.25 299 LEU A CA 1
ATOM 2375 C C . LEU A 1 299 ? 16.654 22.460 1.861 1.00 87.25 299 LEU A C 1
ATOM 2377 O O . LEU A 1 299 ? 16.222 21.361 2.189 1.00 87.25 299 LEU A O 1
ATOM 2381 N N . GLU A 1 300 ? 16.278 23.587 2.473 1.00 86.81 300 GLU A N 1
ATOM 2382 C CA . GLU A 1 300 ? 15.402 23.618 3.654 1.00 86.81 300 GLU A CA 1
ATOM 2383 C C . GLU A 1 300 ? 13.954 23.180 3.328 1.00 86.81 300 GLU A C 1
ATOM 2385 O O . GLU A 1 300 ? 13.277 22.596 4.173 1.00 86.81 300 GLU A O 1
ATOM 2390 N N . ALA A 1 301 ? 13.476 23.422 2.101 1.00 86.50 301 ALA A N 1
ATOM 2391 C CA . ALA A 1 301 ? 12.166 22.973 1.625 1.00 86.50 301 ALA A CA 1
ATOM 2392 C C . ALA A 1 301 ? 12.137 21.471 1.297 1.00 86.50 301 ALA A C 1
ATOM 2394 O O . ALA A 1 301 ? 11.120 20.823 1.537 1.00 86.50 301 ALA A O 1
ATOM 2395 N N . MET A 1 302 ? 13.240 20.916 0.781 1.00 88.00 302 MET A N 1
ATOM 2396 C CA . MET A 1 302 ? 13.394 19.471 0.574 1.00 88.00 302 MET A CA 1
ATOM 2397 C C . MET A 1 302 ? 13.447 18.726 1.910 1.00 88.00 302 MET A C 1
ATOM 2399 O O . MET A 1 302 ? 12.691 17.779 2.108 1.00 88.00 302 MET A O 1
ATOM 2403 N N . GLU A 1 303 ? 14.247 19.218 2.861 1.00 86.06 303 GLU A N 1
ATOM 2404 C CA . GLU A 1 303 ? 14.351 18.657 4.215 1.00 86.06 303 GLU A CA 1
ATOM 2405 C C . GLU A 1 303 ? 12.978 18.621 4.913 1.00 86.06 303 GLU A C 1
ATOM 2407 O O . GLU A 1 303 ? 12.572 17.591 5.452 1.00 86.06 303 GLU A O 1
ATOM 2412 N N . GLN A 1 304 ? 12.200 19.706 4.812 1.00 83.38 304 GLN A N 1
ATOM 2413 C CA . GLN A 1 304 ? 10.825 19.767 5.327 1.00 83.38 304 GLN A CA 1
ATOM 2414 C C . GLN A 1 304 ? 9.840 18.836 4.602 1.00 83.38 304 GLN A C 1
ATOM 2416 O O . GLN A 1 304 ? 8.861 18.414 5.215 1.00 83.38 304 GLN A O 1
ATOM 2421 N N . ALA A 1 305 ? 10.086 18.505 3.331 1.00 82.88 305 ALA A N 1
ATOM 2422 C CA . ALA A 1 305 ? 9.329 17.516 2.560 1.00 82.88 305 ALA A CA 1
ATOM 2423 C C . ALA A 1 305 ? 9.858 16.074 2.737 1.00 82.88 305 ALA A C 1
ATOM 2425 O O . ALA A 1 305 ? 9.408 15.160 2.043 1.00 82.88 305 ALA A O 1
ATOM 2426 N N . GLY A 1 306 ? 10.799 15.842 3.662 1.00 81.31 306 GLY A N 1
ATOM 2427 C CA . GLY A 1 306 ? 11.359 14.516 3.934 1.00 81.31 306 GLY A CA 1
ATOM 2428 C C . GLY A 1 306 ? 12.252 13.975 2.813 1.00 81.31 306 GLY A C 1
ATOM 2429 O O . GLY A 1 306 ? 12.248 12.771 2.574 1.00 81.31 306 GLY A O 1
ATOM 2430 N N . ALA A 1 307 ? 12.973 14.852 2.110 1.00 86.56 307 ALA A N 1
ATOM 2431 C CA . ALA A 1 307 ? 13.921 14.497 1.057 1.00 86.56 307 ALA A CA 1
ATOM 2432 C C . ALA A 1 307 ? 15.280 15.185 1.289 1.00 86.56 307 ALA A C 1
ATOM 2434 O O . ALA A 1 307 ? 15.344 16.373 1.617 1.00 86.56 307 ALA A O 1
ATOM 2435 N N . ARG A 1 308 ? 16.390 14.462 1.106 1.00 87.69 308 ARG A N 1
ATOM 2436 C CA . ARG A 1 308 ? 17.752 14.980 1.317 1.00 87.69 308 ARG A CA 1
ATOM 2437 C C . ARG A 1 308 ? 18.466 15.162 -0.017 1.00 87.69 308 ARG A C 1
ATOM 2439 O O . ARG A 1 308 ? 18.783 14.201 -0.703 1.00 87.69 308 ARG A O 1
ATOM 2446 N N . VAL A 1 309 ? 18.779 16.403 -0.378 1.00 88.44 309 VAL A N 1
ATOM 2447 C CA . VAL A 1 309 ? 19.588 16.687 -1.576 1.00 88.44 309 VAL A CA 1
ATOM 2448 C C . VAL A 1 309 ? 21.032 16.236 -1.338 1.00 88.44 309 VAL A C 1
ATOM 2450 O O . VAL A 1 309 ? 21.706 16.767 -0.453 1.00 88.44 309 VAL A O 1
ATOM 2453 N N . LEU A 1 310 ? 21.502 15.274 -2.134 1.00 87.62 310 LEU A N 1
ATOM 2454 C CA . LEU A 1 310 ? 22.863 14.732 -2.092 1.00 87.62 310 LEU A CA 1
ATOM 2455 C C . LEU A 1 310 ? 23.823 15.594 -2.923 1.00 87.62 310 LEU A C 1
ATOM 2457 O O . LEU A 1 310 ? 24.839 16.071 -2.414 1.00 87.62 310 LEU A O 1
ATOM 2461 N N . LYS A 1 311 ? 23.463 15.843 -4.188 1.00 87.25 311 LYS A N 1
ATOM 2462 C CA . LYS A 1 311 ? 24.207 16.672 -5.147 1.00 87.25 311 LYS A CA 1
ATOM 2463 C C . LYS A 1 311 ? 23.277 17.756 -5.686 1.00 87.25 311 LYS A C 1
ATOM 2465 O O . LYS A 1 311 ? 22.097 17.521 -5.922 1.00 87.25 311 LYS A O 1
ATOM 2470 N N . LEU A 1 312 ? 23.814 18.954 -5.887 1.00 87.06 312 LEU A N 1
ATOM 2471 C CA . LEU A 1 312 ? 23.171 20.008 -6.672 1.00 87.06 312 LEU A CA 1
ATOM 2472 C C . LEU A 1 312 ? 24.276 20.733 -7.428 1.00 87.06 312 LEU A C 1
ATOM 2474 O O . LEU A 1 312 ? 25.007 21.533 -6.824 1.00 87.06 312 LEU A O 1
ATOM 2478 N N . GLU A 1 313 ? 24.385 20.414 -8.711 1.00 86.19 313 GLU A N 1
ATOM 2479 C CA . GLU A 1 313 ? 25.461 20.828 -9.601 1.00 86.19 313 GLU A CA 1
ATOM 2480 C C . GLU A 1 313 ? 24.913 21.654 -10.762 1.00 86.19 313 GLU A C 1
ATOM 2482 O O . GLU A 1 313 ? 23.908 21.303 -11.373 1.00 86.19 313 GLU A O 1
ATOM 2487 N N . GLN A 1 314 ? 25.583 22.765 -11.054 1.00 83.06 314 GLN A N 1
ATOM 2488 C CA . GLN A 1 314 ? 25.258 23.628 -12.179 1.00 83.06 314 GLN A CA 1
ATOM 2489 C C . GLN A 1 314 ? 26.151 23.250 -13.358 1.00 83.06 314 GLN A C 1
ATOM 2491 O O . GLN A 1 314 ? 27.367 23.135 -13.198 1.00 83.06 314 GLN A O 1
ATOM 2496 N N . LEU A 1 315 ? 25.536 23.035 -14.517 1.00 86.31 315 LEU A N 1
ATOM 2497 C CA . LEU A 1 315 ? 26.222 22.565 -15.715 1.00 86.31 315 LEU A CA 1
ATOM 2498 C C . LEU A 1 315 ? 26.860 23.736 -16.468 1.00 86.31 315 LEU A C 1
ATOM 2500 O O . LEU A 1 315 ? 26.486 24.894 -16.276 1.00 86.31 315 LEU A O 1
ATOM 2504 N N . TRP A 1 316 ? 27.814 23.435 -17.340 1.00 85.62 316 TRP A N 1
ATOM 2505 C CA . TRP A 1 316 ? 28.429 24.405 -18.246 1.00 85.62 316 TRP A CA 1
ATOM 2506 C C . TRP A 1 316 ? 27.981 24.140 -19.676 1.00 85.62 316 TRP A C 1
ATOM 2508 O O . TRP A 1 316 ? 27.816 22.987 -20.069 1.00 85.62 316 TRP A O 1
ATOM 2518 N N . GLN A 1 317 ? 27.782 25.211 -20.438 1.00 84.38 317 GLN A N 1
ATOM 2519 C CA . GLN A 1 317 ? 27.492 25.132 -21.864 1.00 84.38 317 GLN A CA 1
ATOM 2520 C C . GLN A 1 317 ? 28.784 24.888 -22.642 1.00 84.38 317 GLN A C 1
ATOM 2522 O O . GLN A 1 317 ? 29.797 25.544 -22.394 1.00 84.38 317 GLN A O 1
ATOM 2527 N N . VAL A 1 318 ? 28.711 23.969 -23.600 1.00 84.69 318 VAL A N 1
ATOM 2528 C CA . VAL A 1 318 ? 29.748 23.687 -24.593 1.00 84.69 318 VAL A CA 1
ATOM 2529 C C . VAL A 1 318 ? 29.097 23.776 -25.968 1.00 84.69 318 VAL A C 1
ATOM 2531 O O . VAL A 1 318 ? 28.006 23.247 -26.182 1.00 84.69 318 VAL A O 1
ATOM 2534 N N . ILE A 1 319 ? 29.761 24.448 -26.902 1.00 85.06 319 ILE A N 1
ATOM 2535 C CA . ILE A 1 319 ? 29.398 24.461 -28.323 1.00 85.06 319 ILE A CA 1
ATOM 2536 C C . ILE A 1 319 ? 30.643 24.020 -29.090 1.00 85.06 319 ILE A C 1
ATOM 2538 O O . ILE A 1 319 ? 31.745 24.471 -28.765 1.00 85.06 319 ILE A O 1
ATOM 2542 N N . SER A 1 320 ? 30.483 23.142 -30.083 1.00 85.12 320 SER A N 1
ATOM 2543 C CA . SER A 1 320 ? 31.607 22.727 -30.925 1.00 85.12 320 SER A CA 1
ATOM 2544 C C . SER A 1 320 ? 32.263 23.930 -31.614 1.00 85.12 320 SER A C 1
ATOM 2546 O O . SER A 1 320 ? 31.607 24.905 -31.987 1.00 85.12 320 SER A O 1
ATOM 2548 N N . SER A 1 321 ? 33.584 23.855 -31.774 1.00 83.38 321 SER A N 1
ATOM 2549 C CA . SER A 1 321 ? 34.357 24.805 -32.584 1.00 83.38 321 SER A CA 1
ATOM 2550 C C . SER A 1 321 ? 34.594 24.310 -34.016 1.00 83.38 321 SER A C 1
ATOM 2552 O O . SER A 1 321 ? 35.132 25.066 -34.826 1.00 83.38 321 SER A O 1
ATOM 2554 N N . TYR A 1 322 ? 34.204 23.071 -34.332 1.00 86.69 322 TYR A N 1
ATOM 2555 C CA . TYR A 1 322 ? 34.513 22.392 -35.593 1.00 86.69 322 TYR A CA 1
ATOM 2556 C C . TYR A 1 322 ? 33.258 21.981 -36.363 1.00 86.69 322 TYR A C 1
ATOM 2558 O O . TYR A 1 322 ? 33.169 22.290 -37.550 1.00 86.69 322 TYR A O 1
ATOM 2566 N N . THR A 1 323 ? 32.284 21.346 -35.706 1.00 88.00 323 THR A N 1
ATOM 2567 C CA . THR A 1 323 ? 31.033 20.863 -36.314 1.00 88.00 323 THR A CA 1
ATOM 2568 C C . THR A 1 323 ? 29.830 21.733 -35.944 1.00 88.00 323 THR A C 1
ATOM 2570 O O . THR A 1 323 ? 29.869 22.519 -34.994 1.00 88.00 323 THR A O 1
ATOM 2573 N N . TRP A 1 324 ? 28.745 21.619 -36.712 1.00 88.56 324 TRP A N 1
ATOM 2574 C CA . TRP A 1 324 ? 27.479 22.295 -36.435 1.00 88.56 324 TRP A CA 1
ATOM 2575 C C . TRP A 1 324 ? 26.295 21.516 -37.001 1.00 88.56 324 TRP A C 1
ATOM 2577 O O . TRP A 1 324 ? 26.361 20.961 -38.097 1.00 88.56 324 TRP A O 1
ATOM 2587 N N . GLN A 1 325 ? 25.203 21.493 -36.243 1.00 89.56 325 GLN A N 1
ATOM 2588 C CA . GLN A 1 325 ? 24.000 20.717 -36.508 1.00 89.56 325 GLN A CA 1
ATOM 2589 C C . GLN A 1 325 ? 22.811 21.655 -36.772 1.00 89.56 325 GLN A C 1
ATOM 2591 O O . GLN A 1 325 ? 22.552 22.578 -35.995 1.00 89.56 325 GLN A O 1
ATOM 2596 N N . GLN A 1 326 ? 22.086 21.443 -37.869 1.00 87.38 326 GLN A N 1
ATOM 2597 C CA . GLN A 1 326 ? 20.893 22.216 -38.246 1.00 87.38 326 GLN A CA 1
ATOM 2598 C C . GLN A 1 326 ? 19.721 21.290 -38.579 1.00 87.38 326 GLN A C 1
ATOM 2600 O O . GLN A 1 326 ? 19.920 20.138 -38.961 1.00 87.38 326 GLN A O 1
ATOM 2605 N N . GLU A 1 327 ? 18.505 21.808 -38.413 1.00 87.62 327 GLU A N 1
ATOM 2606 C CA . GLU A 1 327 ? 17.241 21.135 -38.715 1.00 87.62 327 GLU A CA 1
ATOM 2607 C C . GLU A 1 327 ? 16.436 22.001 -39.691 1.00 87.62 327 GLU A C 1
ATOM 2609 O O . GLU A 1 327 ? 16.272 23.204 -39.476 1.00 87.62 327 GLU A O 1
ATOM 2614 N N . PHE A 1 328 ? 15.927 21.378 -40.750 1.00 87.06 328 PHE A N 1
ATOM 2615 C CA . PHE A 1 328 ? 15.112 21.992 -41.790 1.00 87.06 328 PHE A CA 1
ATOM 2616 C C . PHE A 1 328 ? 13.789 21.239 -41.918 1.00 87.06 328 PHE A C 1
ATOM 2618 O O . PHE A 1 328 ? 13.766 20.013 -41.898 1.00 87.06 328 PHE A O 1
ATOM 2625 N N . LYS A 1 329 ? 12.688 21.973 -42.085 1.00 86.38 329 LYS A N 1
ATOM 2626 C CA . LYS A 1 329 ? 11.354 21.424 -42.359 1.00 86.38 329 LYS A CA 1
ATOM 2627 C C . LYS A 1 329 ? 11.051 21.600 -43.844 1.00 86.38 329 LYS A C 1
ATOM 2629 O O . LYS A 1 329 ? 11.093 22.731 -44.334 1.00 86.38 329 LYS A O 1
ATOM 2634 N N . TYR A 1 330 ? 10.767 20.509 -44.549 1.00 87.19 330 TYR A N 1
ATOM 2635 C CA . TYR A 1 330 ? 10.470 20.547 -45.977 1.00 87.19 330 TYR A CA 1
ATOM 2636 C C . TYR A 1 330 ? 9.133 21.253 -46.248 1.00 87.19 330 TYR A C 1
ATOM 2638 O O . TYR A 1 330 ? 8.155 21.100 -45.512 1.00 87.19 330 TYR A O 1
ATOM 2646 N N . ASN A 1 331 ? 9.133 22.079 -47.293 1.00 82.31 331 ASN A N 1
ATOM 2647 C CA . ASN A 1 331 ? 8.051 22.997 -47.657 1.00 82.31 331 ASN A CA 1
ATOM 2648 C C . ASN A 1 331 ? 7.939 23.198 -49.185 1.00 82.31 331 ASN A C 1
ATOM 2650 O O . ASN A 1 331 ? 7.552 24.275 -49.649 1.00 82.31 331 ASN A O 1
ATOM 2654 N N . GLY A 1 332 ? 8.364 22.195 -49.961 1.00 79.12 332 GLY A N 1
ATOM 2655 C CA . GLY A 1 332 ? 8.451 22.254 -51.423 1.00 79.12 332 GLY A CA 1
ATOM 2656 C C . GLY A 1 332 ? 9.777 22.780 -51.996 1.00 79.12 332 GLY A C 1
ATOM 2657 O O . GLY A 1 332 ? 9.882 22.907 -53.216 1.00 79.12 332 GLY A O 1
ATOM 2658 N N . SER A 1 333 ? 10.783 23.087 -51.164 1.00 84.50 333 SER A N 1
ATOM 2659 C CA . SER A 1 333 ? 12.157 23.392 -51.604 1.00 84.50 333 SER A CA 1
ATOM 2660 C C . SER A 1 333 ? 13.104 22.223 -51.335 1.00 84.50 333 SER A C 1
ATOM 2662 O O . SER A 1 333 ? 13.189 21.759 -50.202 1.00 84.50 333 SER A O 1
ATOM 2664 N N . LEU A 1 334 ? 13.852 21.792 -52.357 1.00 85.56 334 LEU A N 1
ATOM 2665 C CA . LEU A 1 334 ? 14.957 20.828 -52.224 1.00 85.56 334 LEU A CA 1
ATOM 2666 C C . LEU A 1 334 ? 16.297 21.505 -51.871 1.00 85.56 334 LEU A C 1
ATOM 2668 O O . LEU A 1 334 ? 17.266 20.817 -51.563 1.00 85.56 334 LEU A O 1
ATOM 2672 N N . GLU A 1 335 ? 16.360 22.838 -51.923 1.00 87.25 335 GLU A N 1
ATOM 2673 C CA . GLU A 1 335 ? 17.528 23.644 -51.552 1.00 87.25 335 GLU A CA 1
ATOM 2674 C C . GLU A 1 335 ? 17.325 24.265 -50.160 1.00 87.25 335 GLU A C 1
ATOM 2676 O O . GLU A 1 335 ? 16.302 24.912 -49.900 1.00 87.25 335 GLU A O 1
ATOM 2681 N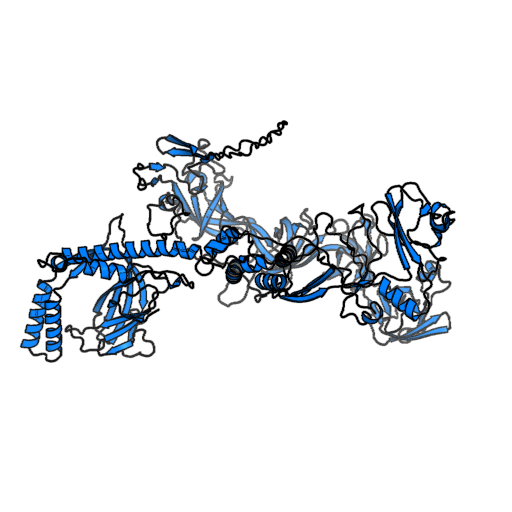 N . PHE A 1 336 ? 18.322 24.106 -49.283 1.00 86.56 336 PHE A N 1
ATOM 2682 C CA . PHE A 1 336 ? 18.334 24.601 -47.905 1.00 86.56 336 PHE A CA 1
ATOM 2683 C C . PHE A 1 336 ? 19.599 25.432 -47.643 1.00 86.56 336 PHE A C 1
ATOM 2685 O O . PHE A 1 336 ? 20.721 24.932 -47.727 1.00 86.56 336 PHE A O 1
ATOM 2692 N N . THR A 1 337 ? 19.444 26.717 -47.316 1.00 86.19 337 THR A N 1
ATOM 2693 C CA . THR A 1 337 ? 20.579 27.600 -46.996 1.00 86.19 337 THR A CA 1
ATOM 2694 C C . THR A 1 337 ? 21.062 27.372 -45.564 1.00 86.19 337 THR A C 1
ATOM 2696 O O . THR A 1 337 ? 20.274 27.458 -44.622 1.00 86.19 337 THR A O 1
ATOM 2699 N N . LEU A 1 338 ? 22.362 27.129 -45.394 1.00 85.69 338 LEU A N 1
ATOM 2700 C CA . LEU A 1 338 ? 22.969 26.838 -44.095 1.00 85.69 338 LEU A CA 1
ATOM 2701 C C . LEU A 1 338 ? 23.339 28.122 -43.326 1.00 85.69 338 LEU A C 1
ATOM 2703 O O . LEU A 1 338 ? 23.830 29.089 -43.905 1.00 85.69 338 LEU A O 1
ATOM 2707 N N . GLU A 1 339 ? 23.177 28.126 -41.997 1.00 82.62 339 GLU A N 1
ATOM 2708 C CA . GLU A 1 339 ? 23.492 29.288 -41.131 1.00 82.62 339 GLU A CA 1
ATOM 2709 C C . GLU A 1 339 ? 25.006 29.578 -40.997 1.00 82.62 339 GLU A C 1
ATOM 2711 O O . GLU A 1 339 ? 25.425 30.637 -40.519 1.00 82.62 339 GLU A O 1
ATOM 2716 N N . LYS A 1 340 ? 25.843 28.607 -41.369 1.00 83.88 340 LYS A N 1
ATOM 2717 C CA . LYS A 1 340 ? 27.310 28.656 -41.313 1.00 83.88 340 LYS A CA 1
ATOM 2718 C C . LYS A 1 340 ? 27.861 28.015 -42.580 1.00 83.88 340 LYS A C 1
ATOM 2720 O O . LYS A 1 340 ? 27.329 26.993 -43.010 1.00 83.88 340 LYS A O 1
ATOM 2725 N N . ASN A 1 341 ? 28.937 28.559 -43.140 1.00 83.88 341 ASN A N 1
ATOM 2726 C CA . ASN A 1 341 ? 29.559 27.969 -44.322 1.00 83.88 341 ASN A CA 1
ATOM 2727 C C . ASN A 1 341 ? 30.143 26.589 -43.992 1.00 83.88 341 ASN A C 1
ATOM 2729 O O . ASN A 1 341 ? 30.862 26.440 -43.005 1.00 83.88 341 ASN A O 1
ATOM 2733 N N . ALA A 1 342 ? 29.813 25.608 -44.826 1.00 82.62 342 ALA A N 1
ATOM 2734 C CA . ALA A 1 342 ? 30.299 24.243 -44.736 1.00 82.62 342 ALA A CA 1
ATOM 2735 C C . ALA A 1 342 ? 31.640 24.088 -45.466 1.00 82.62 342 ALA A C 1
ATOM 2737 O O . ALA A 1 342 ? 31.854 24.659 -46.541 1.00 82.62 342 ALA A O 1
ATOM 2738 N N . LEU A 1 343 ? 32.525 23.284 -44.888 1.00 81.06 343 LEU A N 1
ATOM 2739 C CA . LEU A 1 343 ? 33.681 22.705 -45.566 1.00 81.06 343 LEU A CA 1
ATOM 2740 C C . LEU A 1 343 ? 33.249 21.484 -46.409 1.00 81.06 343 LEU A C 1
ATOM 2742 O O . LEU A 1 343 ? 32.112 21.024 -46.276 1.00 81.06 343 LEU A O 1
ATOM 2746 N N . PRO A 1 344 ? 34.118 20.957 -47.297 1.00 76.00 344 PRO A N 1
ATOM 2747 C CA . PRO A 1 344 ? 33.839 19.719 -48.024 1.00 76.00 344 PRO A CA 1
ATOM 2748 C C . PRO A 1 344 ? 33.485 18.563 -47.079 1.00 76.00 344 PRO A C 1
ATOM 2750 O O . PRO A 1 344 ? 34.012 18.496 -45.969 1.00 76.00 344 PRO A O 1
ATOM 2753 N N . VAL A 1 345 ? 32.616 17.656 -47.535 1.00 74.44 345 VAL A N 1
ATOM 2754 C CA . VAL A 1 345 ? 32.119 16.529 -46.730 1.00 74.44 345 VAL A CA 1
ATOM 2755 C C . VAL A 1 345 ? 33.279 15.659 -46.240 1.00 74.44 345 VAL A C 1
ATOM 2757 O O . VAL A 1 345 ? 34.036 15.104 -47.037 1.00 74.44 345 VAL A O 1
ATOM 2760 N N . ASP A 1 346 ? 33.377 15.541 -44.920 1.00 75.88 346 ASP A N 1
ATOM 2761 C CA . ASP A 1 346 ? 34.300 14.673 -44.196 1.00 75.88 346 ASP A CA 1
ATOM 2762 C C . ASP A 1 346 ? 33.490 13.562 -43.519 1.00 75.88 346 ASP A C 1
ATOM 2764 O O . ASP A 1 346 ? 32.614 13.849 -42.704 1.00 75.88 346 ASP A O 1
ATOM 2768 N N . LEU A 1 347 ? 33.767 12.303 -43.865 1.00 74.69 347 LEU A N 1
ATOM 2769 C CA . LEU A 1 347 ? 32.985 11.150 -43.407 1.00 74.69 347 LEU A CA 1
ATOM 2770 C C . LEU A 1 347 ? 33.123 10.885 -41.899 1.00 74.69 347 LEU A C 1
ATOM 2772 O O . LEU A 1 347 ? 32.224 10.285 -41.319 1.00 74.69 347 LEU A O 1
ATOM 2776 N N . ASP A 1 348 ? 34.189 11.367 -41.250 1.00 75.56 348 ASP A N 1
ATOM 2777 C CA . ASP A 1 348 ? 34.363 11.231 -39.795 1.00 75.56 348 ASP A CA 1
ATOM 2778 C C . ASP A 1 348 ? 33.546 12.290 -39.003 1.00 75.56 348 ASP A C 1
ATOM 2780 O O . ASP A 1 348 ? 33.323 12.161 -37.791 1.00 75.56 348 ASP A O 1
ATOM 2784 N N . ASN A 1 349 ? 33.071 13.347 -39.681 1.00 82.44 349 ASN A N 1
ATOM 2785 C CA . ASN A 1 349 ? 32.439 14.532 -39.078 1.00 82.44 349 ASN A CA 1
ATOM 2786 C C . ASN A 1 349 ? 31.126 14.983 -39.759 1.00 82.44 349 ASN A C 1
ATOM 2788 O O . ASN A 1 349 ? 30.647 16.092 -39.501 1.00 82.44 349 ASN A O 1
ATOM 2792 N N . PHE A 1 350 ? 30.529 14.134 -40.597 1.00 87.88 350 PHE A N 1
ATOM 2793 C CA . PHE A 1 350 ? 29.247 14.367 -41.264 1.00 87.88 350 PHE A CA 1
ATOM 2794 C C . PHE A 1 350 ? 28.225 13.298 -40.864 1.00 87.88 350 PHE A C 1
ATOM 2796 O O . PHE A 1 350 ? 28.522 12.109 -40.906 1.00 87.88 350 PHE A O 1
ATOM 2803 N N . GLU A 1 351 ? 27.006 13.723 -40.531 1.00 89.62 351 GLU A N 1
ATOM 2804 C CA . GLU A 1 351 ? 25.870 12.837 -40.242 1.00 89.62 351 GLU A CA 1
ATOM 2805 C C . GLU A 1 351 ? 24.586 13.458 -40.818 1.00 89.62 351 GLU A C 1
ATOM 2807 O O . GLU A 1 351 ? 24.352 14.664 -40.675 1.00 89.62 351 GLU A O 1
ATOM 2812 N N . LEU A 1 352 ? 23.740 12.644 -41.456 1.00 90.88 352 LEU A N 1
ATOM 2813 C CA . LEU A 1 352 ? 22.465 13.061 -42.043 1.00 90.88 352 LEU A CA 1
ATOM 2814 C C . LEU A 1 352 ? 21.331 12.210 -41.473 1.00 90.88 352 LEU A C 1
ATOM 2816 O O . LEU A 1 352 ? 21.431 10.988 -41.408 1.00 90.88 352 LEU A O 1
ATOM 2820 N N . TRP A 1 353 ? 20.225 12.855 -41.108 1.00 91.75 353 TRP A N 1
ATOM 2821 C CA . TRP A 1 353 ? 19.010 12.166 -40.690 1.00 91.75 353 TRP A CA 1
ATOM 2822 C C . TRP A 1 353 ? 17.772 12.802 -41.312 1.00 91.75 353 TRP A C 1
ATOM 2824 O O . TRP A 1 353 ? 17.706 14.018 -41.499 1.00 91.75 353 TRP A O 1
ATOM 2834 N N . MET A 1 354 ? 16.758 11.981 -41.553 1.00 89.38 354 MET A N 1
ATOM 2835 C CA . MET A 1 354 ? 15.439 12.390 -42.018 1.00 89.38 354 MET A CA 1
ATOM 2836 C C . MET A 1 354 ? 14.376 11.850 -41.059 1.00 89.38 354 MET A C 1
ATOM 2838 O O . MET A 1 354 ? 14.459 10.706 -40.621 1.00 89.38 354 MET A O 1
ATOM 2842 N N . LYS A 1 355 ? 13.370 12.660 -40.736 1.00 88.31 355 LYS A N 1
ATOM 2843 C CA . LYS A 1 355 ? 12.178 12.252 -39.988 1.00 88.31 355 LYS A CA 1
ATOM 2844 C C . LYS A 1 355 ? 10.969 12.394 -40.919 1.00 88.31 355 LYS A C 1
ATOM 2846 O O . LYS A 1 355 ? 10.608 13.538 -41.224 1.00 88.31 355 LYS A O 1
ATOM 2851 N N . PRO A 1 356 ? 10.362 11.287 -41.386 1.00 86.06 356 PRO A N 1
ATOM 2852 C CA . PRO A 1 356 ? 9.082 11.338 -42.083 1.00 86.06 356 PRO A CA 1
ATOM 2853 C C . PRO A 1 356 ? 8.006 11.980 -41.196 1.00 86.06 356 PRO A C 1
ATOM 2855 O O . PRO A 1 356 ? 8.073 11.894 -39.966 1.00 86.06 356 PRO A O 1
ATOM 2858 N N . ALA A 1 357 ? 7.011 12.626 -41.803 1.00 80.06 357 ALA A N 1
ATOM 2859 C CA . ALA A 1 357 ? 5.968 13.378 -41.105 1.00 80.06 357 ALA A CA 1
ATOM 2860 C C . ALA A 1 357 ? 5.122 12.523 -40.126 1.00 80.06 357 ALA A C 1
ATOM 2862 O O . ALA A 1 357 ? 4.050 12.022 -40.468 1.00 80.06 357 ALA A O 1
ATOM 2863 N N . GLY A 1 358 ? 5.582 12.422 -38.873 1.00 70.19 358 GLY A N 1
ATOM 2864 C CA . GLY A 1 358 ? 4.948 11.663 -37.786 1.00 70.19 358 GLY A CA 1
ATOM 2865 C C . GLY A 1 358 ? 5.652 10.355 -37.398 1.00 70.19 358 GLY A C 1
ATOM 2866 O O . GLY A 1 358 ? 5.111 9.619 -36.575 1.00 70.19 358 GLY A O 1
ATOM 2867 N N . GLU A 1 359 ? 6.831 10.067 -37.958 1.00 79.56 359 GLU A N 1
ATOM 2868 C CA . GLU A 1 359 ? 7.632 8.867 -37.662 1.00 79.56 359 GLU A CA 1
ATOM 2869 C C . GLU A 1 359 ? 8.931 9.216 -36.895 1.00 79.56 359 GLU A C 1
ATOM 2871 O O . GLU A 1 359 ? 9.130 10.355 -36.464 1.00 79.56 359 GLU A O 1
ATOM 2876 N N . GLU A 1 360 ? 9.807 8.235 -36.657 1.00 85.62 360 GLU A N 1
ATOM 2877 C CA . GLU A 1 360 ? 11.088 8.442 -35.959 1.00 85.62 360 GLU A CA 1
ATOM 2878 C C . GLU A 1 360 ? 12.214 8.930 -36.897 1.00 85.62 360 GLU A C 1
ATOM 2880 O O . GLU A 1 360 ? 12.065 8.998 -38.116 1.00 85.62 360 GLU A O 1
ATOM 2885 N N . TRP A 1 361 ? 13.358 9.316 -36.319 1.00 86.38 361 TRP A N 1
ATOM 2886 C CA . TRP A 1 361 ? 14.531 9.773 -37.073 1.00 86.38 361 TRP A CA 1
ATOM 2887 C C . TRP A 1 361 ? 15.278 8.591 -37.716 1.00 86.38 361 TRP A C 1
ATOM 2889 O O . TRP A 1 361 ? 15.858 7.766 -37.012 1.00 86.38 361 TRP A O 1
ATOM 2899 N N . ILE A 1 362 ? 15.328 8.567 -39.046 1.00 89.31 362 ILE A N 1
ATOM 2900 C CA . ILE A 1 362 ? 16.092 7.626 -39.876 1.00 89.31 362 ILE A CA 1
ATOM 2901 C C . ILE A 1 362 ? 17.461 8.244 -40.193 1.00 89.31 362 ILE A C 1
ATOM 2903 O O . ILE A 1 362 ? 17.537 9.419 -40.547 1.00 89.31 362 ILE A O 1
ATOM 2907 N N . GLU A 1 363 ? 18.542 7.473 -40.083 1.00 89.19 363 GLU A N 1
ATOM 2908 C CA . GLU A 1 363 ? 19.895 7.886 -40.489 1.00 89.19 363 GLU A CA 1
ATOM 2909 C C . GLU A 1 363 ? 20.151 7.556 -41.967 1.00 89.19 363 GLU A C 1
ATOM 2911 O O . GLU A 1 363 ? 19.749 6.495 -42.445 1.00 89.19 363 GLU A O 1
ATOM 2916 N N . LEU A 1 364 ? 20.800 8.470 -42.691 1.00 88.88 364 LEU A N 1
ATOM 2917 C CA . LEU A 1 364 ? 21.031 8.393 -44.136 1.00 88.88 364 LEU A CA 1
ATOM 2918 C C . LEU A 1 364 ? 22.506 8.655 -44.470 1.00 88.88 364 LEU A C 1
ATOM 2920 O O . LEU A 1 364 ? 23.211 9.348 -43.736 1.00 88.88 364 LEU A O 1
ATOM 2924 N N . SER A 1 365 ? 22.974 8.131 -45.605 1.00 85.81 365 SER A N 1
ATOM 2925 C CA . SER A 1 365 ? 24.334 8.398 -46.081 1.00 85.81 365 SER A CA 1
ATOM 2926 C C . SER A 1 365 ? 24.477 9.809 -46.664 1.00 85.81 365 SER A C 1
ATOM 2928 O O . SER A 1 365 ? 23.498 10.484 -46.991 1.00 85.81 365 SER A O 1
ATOM 2930 N N . SER A 1 366 ? 25.722 10.248 -46.861 1.00 84.88 366 SER A N 1
ATOM 2931 C CA . SER A 1 366 ? 26.036 11.504 -47.556 1.00 84.88 366 SER A CA 1
ATOM 2932 C C . SER A 1 366 ? 25.532 11.561 -49.001 1.00 84.88 366 SER A C 1
ATOM 2934 O O . SER A 1 366 ? 25.413 12.649 -49.548 1.00 84.88 366 SER A O 1
ATOM 2936 N N . ASP A 1 367 ? 25.230 10.418 -49.621 1.00 85.38 367 ASP A N 1
ATOM 2937 C CA . ASP A 1 367 ? 24.862 10.328 -51.040 1.00 85.38 367 ASP A CA 1
ATOM 2938 C C . ASP A 1 367 ? 23.495 10.966 -51.352 1.00 85.38 367 ASP A C 1
ATOM 2940 O O . ASP A 1 367 ? 23.209 11.281 -52.503 1.00 85.38 367 ASP A O 1
ATOM 2944 N N . TYR A 1 368 ? 22.661 11.200 -50.333 1.00 85.88 368 TYR A N 1
ATOM 2945 C CA . TYR A 1 368 ? 21.340 11.827 -50.463 1.00 85.88 368 TYR A CA 1
ATOM 2946 C C . TYR A 1 368 ? 21.397 13.361 -50.609 1.00 85.88 368 TYR A C 1
ATOM 2948 O O . TYR A 1 368 ? 20.365 13.983 -50.884 1.00 85.88 368 TYR A O 1
ATOM 2956 N N . VAL A 1 369 ? 22.569 13.992 -50.435 1.00 86.06 369 VAL A N 1
ATOM 2957 C CA . VAL A 1 369 ? 22.734 15.458 -50.453 1.00 86.06 369 VAL A CA 1
ATOM 2958 C C . VAL A 1 369 ? 23.999 15.931 -51.183 1.00 86.06 369 VAL A C 1
ATOM 2960 O O . VAL A 1 369 ? 25.077 15.365 -51.033 1.00 86.06 369 VAL A O 1
ATOM 2963 N N . GLU A 1 370 ? 23.894 17.042 -51.915 1.00 86.06 370 GLU A N 1
ATOM 2964 C CA . GLU A 1 370 ? 25.039 17.765 -52.487 1.00 86.06 370 GLU A CA 1
ATOM 2965 C C . GLU A 1 370 ? 25.224 19.127 -51.793 1.00 86.06 370 GLU A C 1
ATOM 2967 O O . GLU A 1 370 ? 24.258 19.834 -51.505 1.00 86.06 370 GLU A O 1
ATOM 2972 N N . PHE A 1 371 ? 26.475 19.518 -51.531 1.00 84.31 371 PHE A N 1
ATOM 2973 C CA . PHE A 1 371 ? 26.815 20.837 -50.991 1.00 84.31 371 PHE A CA 1
ATOM 2974 C C . PHE A 1 371 ? 27.281 21.773 -52.109 1.00 84.31 371 PHE A C 1
ATOM 2976 O O . PHE A 1 371 ? 28.295 21.527 -52.763 1.00 84.31 371 PHE A O 1
ATOM 2983 N N . SER A 1 372 ? 26.584 22.895 -52.276 1.00 84.69 372 SER A N 1
ATOM 2984 C CA . SER A 1 372 ? 26.932 23.955 -53.226 1.00 84.69 372 SER A CA 1
ATOM 2985 C C . SER A 1 372 ? 27.187 25.294 -52.518 1.00 84.69 372 SER A C 1
ATOM 2987 O O . SER A 1 372 ? 27.169 25.398 -51.287 1.00 84.69 372 SER A O 1
ATOM 2989 N N . THR A 1 373 ? 27.509 26.344 -53.277 1.00 81.56 373 THR A N 1
ATOM 2990 C CA . THR A 1 373 ? 27.737 27.695 -52.740 1.00 81.56 373 THR A CA 1
ATOM 2991 C C . THR A 1 373 ? 27.020 28.723 -53.602 1.00 81.56 373 THR A C 1
ATOM 2993 O O . THR A 1 373 ? 27.209 28.754 -54.818 1.00 81.56 373 THR A O 1
ATOM 2996 N N . ASP A 1 374 ? 26.213 29.562 -52.961 1.00 77.38 374 ASP A N 1
ATOM 2997 C CA . ASP A 1 374 ? 25.426 30.603 -53.618 1.00 77.38 374 ASP A CA 1
ATOM 2998 C C . ASP A 1 374 ? 26.300 31.778 -54.103 1.00 77.38 374 ASP A C 1
ATOM 3000 O O . ASP A 1 374 ? 27.445 31.964 -53.681 1.00 77.38 374 ASP A O 1
ATOM 3004 N N . VAL A 1 375 ? 25.728 32.622 -54.962 1.00 69.94 375 VAL A N 1
ATOM 3005 C CA . VAL A 1 375 ? 26.325 33.851 -55.506 1.00 69.94 375 VAL A CA 1
ATOM 3006 C C . VAL A 1 375 ? 26.769 34.818 -54.398 1.00 69.94 375 VAL A C 1
ATOM 3008 O O . VAL A 1 375 ? 27.783 35.500 -54.563 1.00 69.94 375 VAL A O 1
ATOM 3011 N N . ASP A 1 376 ? 26.060 34.838 -53.264 1.00 68.19 376 ASP A N 1
ATOM 3012 C CA . ASP A 1 376 ? 26.401 35.641 -52.079 1.00 68.19 376 ASP A CA 1
ATOM 3013 C C . ASP A 1 376 ? 27.435 34.969 -51.142 1.00 68.19 376 ASP A C 1
ATOM 3015 O O . ASP A 1 376 ? 27.872 35.579 -50.165 1.00 68.19 376 ASP A O 1
ATOM 3019 N N . GLY A 1 377 ? 27.891 33.746 -51.449 1.00 73.25 377 GLY A N 1
ATOM 3020 C CA . GLY A 1 377 ? 28.973 33.057 -50.731 1.00 73.25 377 GLY A CA 1
ATOM 3021 C C . GLY A 1 377 ? 28.547 32.213 -49.523 1.00 73.25 377 GLY A C 1
ATOM 3022 O O . GLY A 1 377 ? 29.409 31.826 -48.730 1.00 73.25 377 GLY A O 1
ATOM 3023 N N . ASN A 1 378 ? 27.250 31.927 -49.383 1.00 80.56 378 ASN A N 1
ATOM 3024 C CA . ASN A 1 378 ? 26.700 31.026 -48.364 1.00 80.56 378 ASN A CA 1
ATOM 3025 C C . ASN A 1 378 ? 26.658 29.580 -48.884 1.00 80.56 378 ASN A C 1
ATOM 3027 O O . ASN A 1 378 ? 26.444 29.362 -50.078 1.00 80.56 378 ASN A O 1
ATOM 3031 N N . SER A 1 379 ? 26.808 28.592 -48.003 1.00 84.62 379 SER A N 1
ATOM 3032 C CA . SER A 1 379 ? 26.628 27.179 -48.369 1.00 84.62 379 SER A CA 1
ATOM 3033 C C . SER A 1 379 ? 25.145 26.808 -48.490 1.00 84.62 379 SER A C 1
ATOM 3035 O O . SER A 1 379 ? 24.338 27.163 -47.628 1.00 84.62 379 SER A O 1
ATOM 3037 N N . ILE A 1 380 ? 24.803 26.060 -49.540 1.00 86.31 380 ILE A N 1
ATOM 3038 C CA . ILE A 1 380 ? 23.475 25.466 -49.748 1.00 86.31 380 ILE A CA 1
ATOM 3039 C C . ILE A 1 380 ? 23.618 23.944 -49.715 1.00 86.31 380 ILE A C 1
ATOM 3041 O O . ILE A 1 380 ? 24.504 23.389 -50.364 1.00 86.31 380 ILE A O 1
ATOM 3045 N N . LEU A 1 381 ? 22.736 23.292 -48.963 1.00 87.75 381 LEU A N 1
ATOM 3046 C CA . LEU A 1 381 ? 22.497 21.854 -49.003 1.00 87.75 381 LEU A CA 1
ATOM 3047 C C . LEU A 1 381 ? 21.369 21.584 -50.007 1.00 87.75 381 LEU A C 1
ATOM 3049 O O . LEU A 1 381 ? 20.279 22.138 -49.859 1.00 87.75 381 LEU A O 1
ATOM 3053 N N . THR A 1 382 ? 21.614 20.739 -51.002 1.00 88.19 382 THR A N 1
ATOM 3054 C CA . THR A 1 382 ? 20.623 20.340 -52.008 1.00 88.19 382 THR A CA 1
ATOM 3055 C C . THR A 1 382 ? 20.287 18.863 -51.832 1.00 88.19 382 THR A C 1
ATOM 3057 O O . THR A 1 382 ? 21.189 18.028 -51.832 1.00 88.19 382 THR A O 1
ATOM 3060 N N . TRP A 1 383 ? 19.006 18.522 -51.690 1.00 87.62 383 TRP A N 1
ATOM 3061 C CA . TRP A 1 383 ? 18.557 17.128 -51.656 1.00 87.62 383 TRP A CA 1
ATOM 3062 C C . TRP A 1 383 ? 18.596 16.508 -53.054 1.00 87.62 383 TRP A C 1
ATOM 3064 O O . TRP A 1 383 ? 17.985 17.036 -53.984 1.00 87.62 383 TRP A O 1
ATOM 3074 N N . ILE A 1 384 ? 19.280 15.371 -53.176 1.00 87.88 384 ILE A N 1
ATOM 3075 C CA . ILE A 1 384 ? 19.378 14.565 -54.405 1.00 87.88 384 ILE A CA 1
ATOM 3076 C C . ILE A 1 384 ? 18.855 13.131 -54.214 1.00 87.88 384 ILE A C 1
ATOM 3078 O O . ILE A 1 384 ? 18.895 12.333 -55.145 1.00 87.88 384 ILE A O 1
ATOM 3082 N N . GLY A 1 385 ? 18.304 12.809 -53.035 1.00 81.19 385 GLY A N 1
ATOM 3083 C CA . GLY A 1 385 ? 17.761 11.487 -52.701 1.00 81.19 385 GLY A CA 1
ATOM 3084 C C . GLY A 1 385 ? 16.677 10.968 -53.655 1.00 81.19 385 GLY A C 1
ATOM 3085 O O . GLY A 1 385 ? 16.566 9.760 -53.837 1.00 81.19 385 GLY A O 1
ATOM 3086 N N . SER A 1 386 ? 15.926 11.854 -54.316 1.00 80.31 386 SER A N 1
ATOM 3087 C CA . SER A 1 386 ? 14.937 11.499 -55.350 1.00 80.31 386 SER A CA 1
ATOM 3088 C C . SER A 1 386 ? 15.556 10.954 -56.648 1.00 80.31 386 SER A C 1
ATOM 3090 O O . SER A 1 386 ? 14.891 10.225 -57.382 1.00 80.31 386 SER A O 1
ATOM 3092 N N . ASP A 1 387 ? 16.811 11.307 -56.950 1.00 80.19 387 ASP A N 1
ATOM 3093 C CA . ASP A 1 387 ? 17.497 10.993 -58.215 1.00 80.19 387 ASP A CA 1
ATOM 3094 C C . ASP A 1 387 ? 18.494 9.812 -58.092 1.00 80.19 387 ASP A C 1
ATOM 3096 O O . ASP A 1 387 ? 19.231 9.513 -59.037 1.00 80.19 387 ASP A O 1
ATOM 3100 N N . LEU A 1 388 ? 18.535 9.121 -56.944 1.00 82.50 388 LEU A N 1
ATOM 3101 C CA . LEU A 1 388 ? 19.439 7.988 -56.701 1.00 82.50 388 LEU A CA 1
ATOM 3102 C C . LEU A 1 388 ? 19.029 6.712 -57.464 1.00 82.50 388 LEU A C 1
ATOM 3104 O O . LEU A 1 388 ? 17.859 6.340 -57.530 1.00 82.50 388 LEU A O 1
ATOM 3108 N N . GLU A 1 389 ? 20.017 5.980 -57.999 1.00 73.81 389 GLU A N 1
ATOM 3109 C CA . GLU A 1 389 ? 19.791 4.696 -58.698 1.00 73.81 389 GLU A CA 1
ATOM 3110 C C . GLU A 1 389 ? 19.430 3.529 -57.752 1.00 73.81 389 GLU A C 1
ATOM 3112 O O . GLU A 1 389 ? 18.987 2.475 -58.215 1.00 73.81 389 GLU A O 1
ATOM 3117 N N . VAL A 1 390 ? 19.633 3.697 -56.441 1.00 65.44 390 VAL A N 1
ATOM 3118 C CA . VAL A 1 390 ? 19.367 2.708 -55.385 1.00 65.44 390 VAL A CA 1
ATOM 3119 C C . VAL A 1 390 ? 18.657 3.419 -54.235 1.00 65.44 390 VAL A C 1
ATOM 3121 O O . VAL A 1 390 ? 19.094 4.491 -53.831 1.00 65.44 390 VAL A O 1
ATOM 3124 N N . ASP A 1 391 ? 17.568 2.819 -53.750 1.00 75.31 391 ASP A N 1
ATOM 3125 C CA . ASP A 1 391 ? 16.728 3.288 -52.638 1.00 75.31 391 ASP A CA 1
ATOM 3126 C C . ASP A 1 391 ? 16.394 4.803 -52.649 1.00 75.31 391 ASP A C 1
ATOM 3128 O O . ASP A 1 391 ? 16.634 5.497 -51.661 1.00 75.31 391 ASP A O 1
ATOM 3132 N N . PRO A 1 392 ? 15.826 5.346 -53.749 1.00 84.25 392 PRO A N 1
ATOM 3133 C CA . PRO A 1 392 ? 15.482 6.763 -53.836 1.00 84.25 392 PRO A CA 1
ATOM 3134 C C . PRO A 1 392 ? 14.383 7.164 -52.841 1.00 84.25 392 PRO A C 1
ATOM 3136 O O . PRO A 1 392 ? 13.389 6.452 -52.665 1.00 84.25 392 PRO A O 1
ATOM 3139 N N . ILE A 1 393 ? 14.544 8.343 -52.235 1.00 85.56 393 ILE A N 1
ATOM 3140 C CA . ILE A 1 393 ? 13.640 8.902 -51.220 1.00 85.56 393 ILE A CA 1
ATOM 3141 C C . ILE A 1 393 ? 13.160 10.294 -51.655 1.00 85.56 393 ILE A C 1
ATOM 3143 O O . ILE A 1 393 ? 13.938 11.251 -51.718 1.00 85.56 393 ILE A O 1
ATOM 3147 N N . ASP A 1 394 ? 11.853 10.398 -51.904 1.00 85.12 394 ASP A N 1
ATOM 3148 C CA . ASP A 1 394 ? 11.137 11.655 -52.135 1.00 85.12 394 ASP A CA 1
ATOM 3149 C C . ASP A 1 394 ? 10.713 12.303 -50.809 1.00 85.12 394 ASP A C 1
ATOM 3151 O O . ASP A 1 394 ? 10.142 11.639 -49.945 1.00 85.12 394 ASP A O 1
ATOM 3155 N N . LEU A 1 395 ? 10.930 13.616 -50.680 1.00 85.81 395 LEU A N 1
ATOM 3156 C CA . LEU A 1 395 ? 10.488 14.415 -49.530 1.00 85.81 395 LEU A CA 1
ATOM 3157 C C . LEU A 1 395 ? 9.025 14.866 -49.675 1.00 85.81 395 LEU A C 1
ATOM 3159 O O . LEU A 1 395 ? 8.604 15.348 -50.734 1.00 85.81 395 LEU A O 1
ATOM 3163 N N . ILE A 1 396 ? 8.267 14.774 -48.584 1.00 87.12 396 ILE A N 1
ATOM 3164 C CA . ILE A 1 396 ? 6.842 15.111 -48.490 1.00 87.12 396 ILE A CA 1
ATOM 3165 C C . ILE A 1 396 ? 6.651 16.332 -47.572 1.00 87.12 396 ILE A C 1
ATOM 3167 O O . ILE A 1 396 ? 7.367 16.520 -46.590 1.00 87.12 396 ILE A O 1
ATOM 3171 N N . ASP A 1 397 ? 5.684 17.204 -47.895 1.00 84.06 397 ASP A N 1
ATOM 3172 C CA . ASP A 1 397 ? 5.360 18.400 -47.096 1.00 84.06 397 ASP A CA 1
ATOM 3173 C C . ASP A 1 397 ? 5.087 18.038 -45.623 1.00 84.06 397 ASP A C 1
ATOM 3175 O O . ASP A 1 397 ? 4.047 17.464 -45.290 1.00 84.06 397 ASP A O 1
ATOM 3179 N N . GLY A 1 398 ? 6.008 18.427 -44.737 1.00 80.75 398 GLY A N 1
ATOM 3180 C CA . GLY A 1 398 ? 5.974 18.101 -43.308 1.00 80.75 398 GLY A CA 1
ATOM 3181 C C . GLY A 1 398 ? 7.209 17.357 -42.797 1.00 80.75 398 GLY A C 1
ATOM 3182 O O . GLY A 1 398 ? 7.489 17.456 -41.601 1.00 80.75 398 GLY A O 1
ATOM 3183 N N . ASP A 1 399 ? 7.959 16.688 -43.676 1.00 88.00 399 ASP A N 1
ATOM 3184 C CA . ASP A 1 399 ? 9.186 15.969 -43.319 1.00 88.00 399 ASP A CA 1
ATOM 3185 C C . ASP A 1 399 ? 10.267 16.916 -42.774 1.00 88.00 399 ASP A C 1
ATOM 3187 O O . ASP A 1 399 ? 10.333 18.104 -43.121 1.00 88.00 399 ASP A O 1
ATOM 3191 N N . LYS A 1 400 ? 11.150 16.383 -41.924 1.00 88.31 400 LYS A N 1
ATOM 3192 C CA . LYS A 1 400 ? 12.298 17.114 -41.369 1.00 88.31 400 LYS A CA 1
ATOM 3193 C C . LYS A 1 400 ? 13.614 16.475 -41.782 1.00 88.31 400 LYS A C 1
ATOM 3195 O O . LYS A 1 400 ? 13.757 15.257 -41.749 1.00 88.31 400 LYS A O 1
ATOM 3200 N N . ILE A 1 401 ? 14.606 17.308 -42.069 1.00 89.25 401 ILE A N 1
ATOM 3201 C CA . ILE A 1 401 ? 15.987 16.909 -42.346 1.00 89.25 401 ILE A CA 1
ATOM 3202 C C . ILE A 1 401 ? 16.877 17.521 -41.270 1.00 89.25 401 ILE A C 1
ATOM 3204 O O . ILE A 1 401 ? 16.808 18.722 -41.012 1.00 89.25 401 ILE A O 1
ATOM 3208 N N . ARG A 1 402 ? 17.738 16.711 -40.659 1.00 90.00 402 ARG A N 1
ATOM 3209 C CA . ARG A 1 402 ? 18.777 17.149 -39.724 1.00 90.00 402 ARG A CA 1
ATOM 3210 C C . ARG A 1 402 ? 20.133 16.826 -40.331 1.00 90.00 402 ARG A C 1
ATOM 3212 O O . ARG A 1 402 ? 20.360 15.696 -40.744 1.00 90.00 402 ARG A O 1
ATOM 3219 N N . VAL A 1 403 ? 21.036 17.798 -40.357 1.00 90.00 403 VAL A N 1
ATOM 3220 C CA . VAL A 1 403 ? 22.390 17.639 -40.906 1.00 90.00 403 VAL A CA 1
ATOM 3221 C C . VAL A 1 403 ? 23.425 18.110 -39.891 1.00 90.00 403 VAL A C 1
ATOM 3223 O O . VAL A 1 403 ? 23.269 19.183 -39.304 1.00 90.00 403 VAL A O 1
ATOM 3226 N N . LEU A 1 404 ? 24.467 17.309 -39.678 1.00 90.31 404 LEU A N 1
ATOM 3227 C CA . LEU A 1 404 ? 25.712 17.687 -39.013 1.00 90.31 404 LEU A CA 1
ATOM 3228 C C . LEU A 1 404 ? 26.783 17.900 -40.087 1.00 90.31 404 LEU A C 1
ATOM 3230 O O . LEU A 1 404 ? 26.967 17.043 -40.949 1.00 90.31 404 LEU A O 1
ATOM 3234 N N . TYR A 1 405 ? 27.490 19.027 -40.039 1.00 87.88 405 TYR A N 1
ATOM 3235 C CA . TYR A 1 405 ? 28.543 19.340 -41.004 1.00 87.88 405 TYR A CA 1
ATOM 3236 C C . TYR A 1 405 ? 29.701 20.129 -40.380 1.00 87.88 405 TYR A C 1
ATOM 3238 O O . TYR A 1 405 ? 29.578 20.714 -39.302 1.00 87.88 405 TYR A O 1
ATOM 3246 N N . LEU A 1 406 ? 30.839 20.149 -41.078 1.00 88.00 406 LEU A N 1
ATOM 3247 C CA . LEU A 1 406 ? 32.084 20.769 -40.628 1.00 88.00 406 LEU A CA 1
ATOM 3248 C C . LEU A 1 406 ? 32.174 22.252 -41.046 1.00 88.00 406 LEU A C 1
ATOM 3250 O O . LEU A 1 406 ? 31.912 22.593 -42.198 1.00 88.00 406 LEU A O 1
ATOM 3254 N N . ILE A 1 407 ? 32.589 23.128 -40.126 1.00 86.50 407 ILE A N 1
ATOM 3255 C CA . ILE A 1 407 ? 32.848 24.568 -40.341 1.00 86.50 407 ILE A CA 1
ATOM 3256 C C . ILE A 1 407 ? 34.354 24.872 -40.343 1.00 86.50 407 ILE A C 1
ATOM 3258 O O . ILE A 1 407 ? 34.814 25.703 -41.124 1.00 86.50 407 ILE A O 1
ATOM 3262 N N . ASN A 1 408 ? 35.125 24.226 -39.463 1.00 85.12 408 ASN A N 1
ATOM 3263 C CA . ASN A 1 408 ? 36.573 24.418 -39.331 1.00 85.12 408 ASN A CA 1
ATOM 3264 C C . ASN A 1 408 ? 37.290 23.064 -39.388 1.00 85.12 408 ASN A C 1
ATOM 3266 O O . ASN A 1 408 ? 36.820 22.104 -38.785 1.00 85.12 408 ASN A O 1
ATOM 3270 N N . GLU A 1 409 ? 38.441 22.997 -40.061 1.00 83.69 409 GLU A N 1
ATOM 3271 C CA . GLU A 1 409 ? 39.267 21.782 -40.121 1.00 83.69 409 GLU A CA 1
ATOM 3272 C C . GLU A 1 409 ? 39.723 21.354 -38.713 1.00 83.69 409 GLU A C 1
ATOM 3274 O O . GLU A 1 409 ? 40.244 22.170 -37.944 1.00 83.69 409 GLU A O 1
ATOM 3279 N N . VAL A 1 410 ? 39.558 20.070 -38.383 1.00 85.19 410 VAL A N 1
ATOM 3280 C CA . VAL A 1 410 ? 40.057 19.491 -37.127 1.00 85.19 410 VAL A CA 1
ATOM 3281 C C . VAL A 1 410 ? 41.575 19.268 -37.256 1.00 85.19 410 VAL A C 1
ATOM 3283 O O . VAL A 1 410 ? 42.009 18.570 -38.173 1.00 85.19 410 VAL A O 1
ATOM 3286 N N . PRO A 1 411 ? 42.420 19.862 -36.389 1.00 82.69 411 PRO A N 1
ATOM 3287 C CA . PRO A 1 411 ? 43.856 19.979 -36.665 1.00 82.69 411 PRO A CA 1
ATOM 3288 C C . PRO A 1 411 ? 44.687 18.721 -36.371 1.00 82.69 411 PRO A C 1
ATOM 3290 O O . PRO A 1 411 ? 45.772 18.576 -36.938 1.00 82.69 411 PRO A O 1
ATOM 3293 N N . ASP A 1 412 ? 44.234 17.843 -35.470 1.00 85.00 412 ASP A N 1
ATOM 3294 C CA . ASP A 1 412 ? 44.911 16.587 -35.133 1.00 85.00 412 ASP A CA 1
ATOM 3295 C C . ASP A 1 412 ? 43.965 15.540 -34.505 1.00 85.00 412 ASP A C 1
ATOM 3297 O O . ASP A 1 412 ? 42.826 15.825 -34.135 1.00 85.00 412 ASP A O 1
ATOM 3301 N N . GLU A 1 413 ? 44.466 14.310 -34.362 1.00 85.31 413 GLU A N 1
ATOM 3302 C CA . GLU A 1 413 ? 43.762 13.161 -33.774 1.00 85.31 413 GLU A CA 1
ATOM 3303 C C . GLU A 1 413 ? 43.305 13.402 -32.319 1.00 85.31 413 GLU A C 1
ATOM 3305 O O . GLU A 1 413 ? 42.299 12.845 -31.883 1.00 85.31 413 GLU A O 1
ATOM 3310 N N . THR A 1 414 ? 43.994 14.254 -31.550 1.00 84.00 414 THR A N 1
ATOM 3311 C CA . THR A 1 414 ? 43.582 14.589 -30.173 1.00 84.00 414 THR A CA 1
ATOM 3312 C C . THR A 1 414 ? 42.390 15.542 -30.186 1.00 84.00 414 THR A C 1
ATOM 3314 O O . THR A 1 414 ? 41.455 15.359 -29.406 1.00 84.00 414 THR A O 1
ATOM 3317 N N . ALA A 1 415 ? 42.380 16.514 -31.102 1.00 83.00 415 ALA A N 1
ATOM 3318 C CA . ALA A 1 415 ? 41.222 17.368 -31.343 1.00 83.00 415 ALA A CA 1
ATOM 3319 C C . ALA A 1 415 ? 40.015 16.562 -31.859 1.00 83.00 415 ALA A C 1
ATOM 3321 O O . ALA A 1 415 ? 38.913 16.774 -31.360 1.00 83.00 415 ALA A O 1
ATOM 3322 N N . GLN A 1 416 ? 40.219 15.582 -32.750 1.00 85.12 416 GLN A N 1
ATOM 3323 C CA . GLN A 1 416 ? 39.144 14.694 -33.220 1.00 85.12 416 GLN A CA 1
ATOM 3324 C C . GLN A 1 416 ? 38.545 13.860 -32.077 1.00 85.12 416 GLN A C 1
ATOM 3326 O O . GLN A 1 416 ? 37.328 13.782 -31.942 1.00 85.12 416 GLN A O 1
ATOM 3331 N N . ASN A 1 417 ? 39.377 13.291 -31.196 1.00 86.75 417 ASN A N 1
ATOM 3332 C CA . ASN A 1 417 ? 38.890 12.557 -30.021 1.00 86.75 417 ASN A CA 1
ATOM 3333 C C . ASN A 1 417 ? 38.105 13.455 -29.040 1.00 86.75 417 ASN A C 1
ATOM 3335 O O . ASN A 1 417 ? 37.109 13.012 -28.465 1.00 86.75 417 ASN A O 1
ATOM 3339 N N . LEU A 1 418 ? 38.524 14.713 -28.855 1.00 86.56 418 LEU A N 1
ATOM 3340 C CA . LEU A 1 418 ? 37.789 15.685 -28.036 1.00 86.56 418 LEU A CA 1
ATOM 3341 C C . LEU A 1 418 ? 36.460 16.100 -28.686 1.00 86.56 418 LEU A C 1
ATOM 3343 O O . LEU A 1 418 ? 35.458 16.194 -27.982 1.00 86.56 418 LEU A O 1
ATOM 3347 N N . GLU A 1 419 ? 36.427 16.297 -30.004 1.00 86.44 419 GLU A N 1
ATOM 3348 C CA . GLU A 1 419 ? 35.212 16.634 -30.756 1.00 86.44 419 GLU A CA 1
ATOM 3349 C C . GLU A 1 419 ? 34.183 15.494 -30.714 1.00 86.44 419 GLU A C 1
ATOM 3351 O O . GLU A 1 419 ? 33.017 15.724 -30.384 1.00 86.44 419 GLU A O 1
ATOM 3356 N N . SER A 1 420 ? 34.617 14.248 -30.934 1.00 86.06 420 SER A N 1
ATOM 3357 C CA . SER A 1 420 ? 33.770 13.058 -30.774 1.00 86.06 420 SER A CA 1
ATOM 3358 C C . SER A 1 420 ? 33.187 12.952 -29.360 1.00 86.06 420 SER A C 1
ATOM 3360 O O . SER A 1 420 ? 32.008 12.639 -29.201 1.00 86.06 420 SER A O 1
ATOM 3362 N N . TYR A 1 421 ? 33.964 13.271 -28.318 1.00 89.00 421 TYR A N 1
ATOM 3363 C 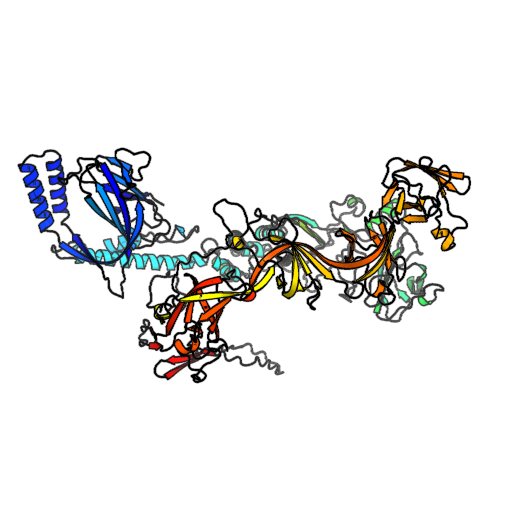CA . TYR A 1 421 ? 33.442 13.328 -26.949 1.00 89.00 421 TYR A CA 1
ATOM 3364 C C . TYR A 1 421 ? 32.449 14.493 -26.746 1.00 89.00 421 TYR A C 1
ATOM 3366 O O . TYR A 1 421 ? 31.410 14.302 -26.116 1.00 89.00 421 TYR A O 1
ATOM 3374 N N . VAL A 1 422 ? 32.700 15.682 -27.310 1.00 87.44 422 VAL A N 1
ATOM 3375 C CA . VAL A 1 422 ? 31.763 16.825 -27.240 1.00 87.44 422 VAL A CA 1
ATOM 3376 C C . VAL A 1 422 ? 30.433 16.515 -27.941 1.00 87.44 422 VAL A C 1
ATOM 3378 O O . VAL A 1 422 ? 29.380 16.912 -27.440 1.00 87.44 422 VAL A O 1
ATOM 3381 N N . ARG A 1 423 ? 30.446 15.745 -29.037 1.00 84.44 423 ARG A N 1
ATOM 3382 C CA . ARG A 1 423 ? 29.233 15.234 -29.708 1.00 84.44 423 ARG A CA 1
ATOM 3383 C C . ARG A 1 423 ? 28.446 14.238 -28.838 1.00 84.44 423 ARG A C 1
ATOM 3385 O O . ARG A 1 423 ? 27.216 14.241 -28.889 1.00 84.44 423 ARG A O 1
ATOM 3392 N N . LEU A 1 424 ? 29.127 13.450 -27.998 1.00 87.25 424 LEU A N 1
ATOM 3393 C CA . LEU A 1 424 ? 28.515 12.520 -27.031 1.00 87.25 424 LEU A CA 1
ATOM 3394 C C . LEU A 1 424 ? 27.956 13.197 -25.765 1.00 87.25 424 LEU A C 1
ATOM 3396 O O . LEU A 1 424 ? 27.189 12.569 -25.032 1.00 87.25 424 LEU A O 1
ATOM 3400 N N . LEU A 1 425 ? 28.305 14.459 -25.487 1.00 89.00 425 LEU A N 1
ATOM 3401 C CA . LEU A 1 425 ? 27.746 15.191 -24.347 1.00 89.00 425 LEU A CA 1
ATOM 3402 C C . LEU A 1 425 ? 26.216 15.353 -24.475 1.00 89.00 425 LEU A C 1
ATOM 3404 O O . LEU A 1 425 ? 25.690 15.532 -25.584 1.00 89.00 425 LEU A O 1
ATOM 3408 N N . PRO A 1 426 ? 25.477 15.351 -23.348 1.00 88.75 426 PRO A N 1
ATOM 3409 C CA . PRO A 1 426 ? 24.033 15.519 -23.368 1.00 88.75 426 PRO A CA 1
ATOM 3410 C C . PRO A 1 426 ? 23.639 16.894 -23.915 1.00 88.75 426 PRO A C 1
ATOM 3412 O O . PRO A 1 426 ? 24.234 17.923 -23.584 1.00 88.75 426 PRO A O 1
ATOM 3415 N N . LEU A 1 427 ? 22.588 16.914 -24.733 1.00 87.69 427 LEU A N 1
ATOM 3416 C CA . LEU A 1 427 ? 22.035 18.148 -25.276 1.00 87.69 427 LEU A CA 1
ATOM 3417 C C . LEU A 1 427 ? 21.359 18.977 -24.174 1.00 87.69 427 LEU A C 1
ATOM 3419 O O . LEU A 1 427 ? 20.702 18.429 -23.284 1.00 87.69 427 LEU A O 1
ATOM 3423 N N . MET A 1 428 ? 21.503 20.303 -24.234 1.00 82.50 428 MET A N 1
ATOM 3424 C CA . MET A 1 428 ? 20.823 21.214 -23.309 1.00 82.50 428 MET A CA 1
ATOM 3425 C C . MET A 1 428 ? 19.314 21.286 -23.582 1.00 82.50 428 MET A C 1
ATOM 3427 O O . MET A 1 428 ? 18.515 21.368 -22.651 1.00 82.50 428 MET A O 1
ATOM 3431 N N . ASP A 1 429 ? 18.928 21.249 -24.858 1.00 79.62 429 ASP A N 1
ATOM 3432 C CA . ASP A 1 429 ? 17.546 21.387 -25.308 1.00 79.62 429 ASP A CA 1
ATOM 3433 C C . ASP A 1 429 ? 16.831 20.029 -25.390 1.00 79.62 429 ASP A C 1
ATOM 3435 O O . ASP A 1 429 ? 16.796 19.369 -26.428 1.00 79.62 429 ASP 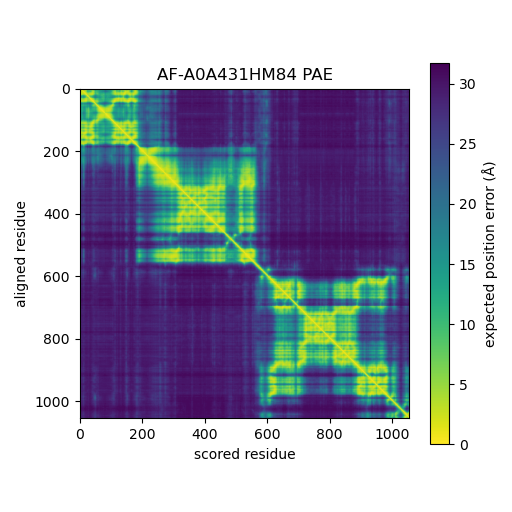A O 1
ATOM 3439 N N . GLN A 1 430 ? 16.259 19.604 -24.263 1.00 80.38 430 GLN A N 1
ATOM 3440 C CA . GLN A 1 430 ? 15.500 18.352 -24.147 1.00 80.38 430 GLN A CA 1
ATOM 3441 C C . GLN A 1 430 ? 14.070 18.425 -24.725 1.00 80.38 430 GLN A C 1
ATOM 3443 O O . GLN A 1 430 ? 13.303 17.479 -24.550 1.00 80.38 430 GLN A O 1
ATOM 3448 N N . ARG A 1 431 ? 13.665 19.530 -25.373 1.00 76.62 431 ARG A N 1
ATOM 3449 C CA . ARG A 1 431 ? 12.317 19.645 -25.957 1.00 76.62 431 ARG A CA 1
ATOM 3450 C C . ARG A 1 431 ? 12.111 18.604 -27.063 1.00 76.62 431 ARG A C 1
ATOM 3452 O O . ARG A 1 431 ? 13.032 18.280 -27.814 1.00 76.62 431 ARG A O 1
ATOM 3459 N N . ASP A 1 432 ? 10.886 18.109 -27.179 1.00 75.88 432 ASP A N 1
ATOM 3460 C CA . ASP A 1 432 ? 10.427 17.379 -28.361 1.00 75.88 432 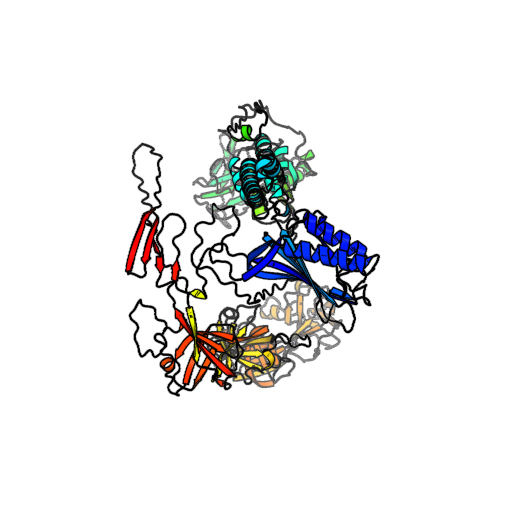ASP A CA 1
ATOM 3461 C C . ASP A 1 432 ? 10.425 18.334 -29.569 1.00 75.88 432 ASP A C 1
ATOM 3463 O O . ASP A 1 432 ? 9.985 19.482 -29.453 1.00 75.88 432 ASP A O 1
ATOM 3467 N N . ASP A 1 433 ? 10.956 17.882 -30.706 1.00 72.75 433 ASP A N 1
ATOM 3468 C CA . ASP A 1 433 ? 11.018 18.679 -31.932 1.00 72.75 433 ASP A CA 1
ATOM 3469 C C . ASP A 1 433 ? 9.648 18.867 -32.610 1.00 72.75 433 ASP A C 1
ATOM 3471 O O . ASP A 1 433 ? 9.503 19.790 -33.413 1.00 72.75 433 ASP A O 1
ATOM 3475 N N . ASP A 1 434 ? 8.626 18.067 -32.288 1.00 71.25 434 ASP A N 1
ATOM 3476 C CA . ASP A 1 434 ? 7.253 18.285 -32.782 1.00 71.25 434 ASP A CA 1
ATOM 3477 C C . ASP A 1 434 ? 6.428 19.220 -31.878 1.00 71.25 434 ASP A C 1
ATOM 3479 O O . ASP A 1 434 ? 5.403 19.758 -32.301 1.00 71.25 434 ASP A O 1
ATOM 3483 N N . ALA A 1 435 ? 6.874 19.470 -30.642 1.00 67.50 435 ALA A N 1
ATOM 3484 C CA . ALA A 1 435 ? 6.101 20.224 -29.652 1.00 67.50 435 ALA A CA 1
ATOM 3485 C C . ALA A 1 435 ? 6.171 21.758 -29.803 1.00 67.50 435 ALA A C 1
ATOM 3487 O O . ALA A 1 435 ? 5.361 22.463 -29.194 1.00 67.50 435 ALA A O 1
ATOM 3488 N N . GLN A 1 436 ? 7.129 22.304 -30.567 1.00 61.44 436 GLN A N 1
ATOM 3489 C CA . GLN A 1 436 ? 7.301 23.756 -30.712 1.00 61.44 436 GLN A CA 1
ATOM 3490 C C . GLN A 1 436 ? 7.947 24.160 -32.048 1.00 61.44 436 GLN A C 1
ATOM 3492 O O . GLN A 1 436 ? 9.131 23.939 -32.270 1.00 61.44 436 GLN A O 1
ATOM 3497 N N . GLU A 1 437 ? 7.189 24.856 -32.902 1.00 59.88 437 GLU A N 1
ATOM 3498 C CA . GLU A 1 437 ? 7.648 25.290 -34.236 1.00 59.88 437 GLU A CA 1
ATOM 3499 C C . GLU A 1 437 ? 8.601 26.507 -34.208 1.00 59.88 437 GLU A C 1
ATOM 3501 O O . GLU A 1 437 ? 9.373 26.712 -35.144 1.00 59.88 437 GLU A O 1
ATOM 3506 N N . TYR A 1 438 ? 8.596 27.318 -33.139 1.00 55.97 438 TYR A N 1
ATOM 3507 C CA . TYR A 1 438 ? 9.550 28.424 -32.973 1.00 55.97 438 TYR A CA 1
ATOM 3508 C C . TYR A 1 438 ? 9.800 28.799 -31.492 1.00 55.97 438 TYR A C 1
ATOM 3510 O O . TYR A 1 438 ? 8.837 28.875 -30.720 1.00 55.97 438 TYR A O 1
ATOM 3518 N N . PRO A 1 439 ? 11.050 29.104 -31.077 1.00 64.62 439 PRO A N 1
ATOM 3519 C CA . PRO A 1 439 ? 12.286 28.893 -31.832 1.00 64.62 439 PRO A CA 1
ATOM 3520 C C . PRO A 1 439 ? 12.588 27.388 -31.986 1.00 64.62 439 PRO A C 1
ATOM 3522 O O . PRO A 1 439 ? 12.271 26.631 -31.056 1.00 64.62 439 PRO A O 1
ATOM 3525 N N . PRO A 1 440 ? 13.213 26.967 -33.107 1.00 69.94 440 PRO A N 1
ATOM 3526 C CA . PRO A 1 440 ? 13.597 25.575 -33.346 1.00 69.94 440 PRO A CA 1
ATOM 3527 C C . PRO A 1 440 ? 14.446 24.967 -32.223 1.00 69.94 440 PRO A C 1
ATOM 3529 O O . PRO A 1 440 ? 15.008 25.673 -31.376 1.00 69.94 440 PRO A O 1
ATOM 3532 N N . LYS A 1 441 ? 14.548 23.638 -32.227 1.00 79.25 441 LYS A N 1
ATOM 3533 C CA . LYS A 1 441 ? 15.364 22.884 -31.275 1.00 79.25 441 LYS A CA 1
ATOM 3534 C C . LYS A 1 441 ? 16.851 23.183 -31.478 1.00 79.25 441 LYS A C 1
ATOM 3536 O O . LYS A 1 441 ? 17.366 23.128 -32.594 1.00 79.25 441 LYS A O 1
ATOM 3541 N N . ASN A 1 442 ? 17.554 23.517 -30.399 1.00 80.69 442 ASN A N 1
ATOM 3542 C CA . ASN A 1 442 ? 18.972 23.853 -30.465 1.00 80.69 442 ASN A CA 1
ATOM 3543 C C . ASN A 1 442 ? 19.836 22.602 -30.271 1.00 80.69 442 ASN A C 1
ATOM 3545 O O . ASN A 1 442 ? 20.150 22.223 -29.145 1.00 80.69 442 ASN A O 1
ATOM 3549 N N . TRP A 1 443 ? 20.249 22.002 -31.387 1.00 84.62 443 TRP A N 1
ATOM 3550 C CA . TRP A 1 443 ? 21.082 20.796 -31.449 1.00 84.62 443 TRP A CA 1
ATOM 3551 C C . TRP A 1 443 ? 22.580 21.014 -31.113 1.00 84.62 443 TRP A C 1
ATOM 3553 O O . TRP A 1 443 ? 23.319 20.045 -30.917 1.00 84.62 443 TRP A O 1
ATOM 3563 N N . ASN A 1 444 ? 23.028 22.272 -30.991 1.00 84.31 444 ASN A N 1
ATOM 3564 C CA . ASN A 1 444 ? 24.448 22.640 -30.866 1.00 84.31 444 ASN A CA 1
ATOM 3565 C C . ASN A 1 444 ? 24.925 22.895 -29.430 1.00 84.31 444 ASN A C 1
ATOM 3567 O O . ASN A 1 444 ? 26.116 22.761 -29.155 1.00 84.31 444 ASN A O 1
ATOM 3571 N N . VAL A 1 445 ? 24.031 23.280 -28.511 1.00 84.44 445 VAL A N 1
ATOM 3572 C CA . VAL A 1 445 ? 24.413 23.572 -27.118 1.00 84.44 445 VAL A CA 1
ATOM 3573 C C . VAL A 1 445 ? 24.376 22.291 -26.292 1.00 84.44 445 VAL A C 1
ATOM 3575 O O . VAL A 1 445 ? 23.313 21.781 -25.931 1.00 84.44 445 VAL A O 1
ATOM 3578 N N . ARG A 1 446 ? 25.566 21.785 -25.985 1.00 87.50 446 ARG A N 1
ATOM 3579 C CA . ARG A 1 446 ? 25.825 20.597 -25.168 1.00 87.50 446 ARG A CA 1
ATOM 3580 C C . ARG A 1 446 ? 26.127 21.009 -23.727 1.00 87.50 446 ARG A C 1
ATOM 3582 O O . ARG A 1 446 ? 26.492 22.159 -23.474 1.00 87.50 446 ARG A O 1
ATOM 3589 N N . LEU A 1 447 ? 25.962 20.091 -22.777 1.00 87.81 447 LEU A N 1
ATOM 3590 C CA . LEU A 1 447 ? 26.232 20.340 -21.359 1.00 87.81 447 LEU A CA 1
ATOM 3591 C C . LEU A 1 447 ? 27.319 19.424 -20.803 1.00 87.81 447 LEU A C 1
ATOM 3593 O O . LEU A 1 447 ? 27.308 18.223 -21.054 1.00 87.81 447 LEU A O 1
ATOM 3597 N N . ILE A 1 448 ? 28.194 19.986 -19.970 1.00 88.62 448 ILE A N 1
ATOM 3598 C CA . ILE A 1 448 ? 29.218 19.248 -19.220 1.00 88.62 448 ILE A CA 1
ATOM 3599 C C . ILE A 1 448 ? 29.132 19.558 -17.716 1.00 88.62 448 ILE A C 1
ATOM 3601 O O . ILE A 1 448 ? 28.798 20.678 -17.311 1.00 88.62 448 ILE A O 1
ATOM 3605 N N . ALA A 1 449 ? 29.408 18.552 -16.884 1.00 87.50 449 ALA A N 1
ATOM 3606 C CA . ALA A 1 449 ? 29.521 18.691 -15.432 1.00 87.50 449 ALA A CA 1
ATOM 3607 C C . ALA A 1 449 ? 30.886 19.280 -15.035 1.00 87.50 449 ALA A C 1
ATOM 3609 O O . ALA A 1 449 ? 31.854 19.192 -15.789 1.00 87.50 449 ALA A O 1
ATOM 3610 N N . TYR A 1 450 ? 30.985 19.883 -13.849 1.00 84.12 450 TYR A N 1
ATOM 3611 C CA . TYR A 1 450 ? 32.248 20.456 -13.374 1.00 84.12 450 TYR A CA 1
ATOM 3612 C C . TYR A 1 450 ? 33.208 19.382 -12.831 1.00 84.12 450 TYR A C 1
ATOM 3614 O O . TYR A 1 450 ? 34.422 19.600 -12.798 1.00 84.12 450 TYR A O 1
ATOM 3622 N N . ASP A 1 451 ? 32.679 18.234 -12.396 1.00 84.25 451 ASP A N 1
ATOM 3623 C CA . ASP A 1 451 ? 33.469 17.085 -11.943 1.00 84.25 451 ASP A CA 1
ATOM 3624 C C . ASP A 1 451 ? 33.899 16.116 -13.062 1.00 84.25 451 ASP A C 1
ATOM 3626 O O . ASP A 1 451 ? 34.603 15.144 -12.776 1.00 84.25 451 ASP A O 1
ATOM 3630 N N . ASP A 1 452 ? 33.566 16.401 -14.327 1.00 86.62 452 ASP A N 1
ATOM 3631 C CA . ASP A 1 452 ? 34.002 15.583 -15.462 1.00 86.62 452 ASP A CA 1
ATOM 3632 C C . ASP A 1 452 ? 35.539 15.656 -15.684 1.00 86.62 452 ASP A C 1
ATOM 3634 O O . ASP A 1 452 ? 36.117 16.752 -15.676 1.00 86.62 452 ASP A O 1
ATOM 3638 N N . PRO A 1 453 ? 36.234 14.522 -15.926 1.00 85.75 453 PRO A N 1
ATOM 3639 C CA . PRO A 1 453 ? 37.685 14.493 -16.135 1.00 85.75 453 PRO A CA 1
ATOM 3640 C C . PRO A 1 453 ? 38.213 15.364 -17.288 1.00 85.75 453 PRO A C 1
ATOM 3642 O O . PRO A 1 453 ? 39.351 15.836 -17.218 1.00 85.75 453 PRO A O 1
ATOM 3645 N N . LEU A 1 454 ? 37.418 15.579 -18.340 1.00 87.38 454 LEU A N 1
ATOM 3646 C CA . LEU A 1 454 ? 37.773 16.366 -19.525 1.00 87.38 454 LEU A CA 1
ATOM 3647 C C . LEU A 1 454 ? 37.316 17.831 -19.427 1.00 87.38 454 LEU A C 1
ATOM 3649 O O . LEU A 1 454 ? 37.717 18.646 -20.263 1.00 87.38 454 LEU A O 1
ATOM 3653 N N . PHE A 1 455 ? 36.572 18.210 -18.377 1.00 85.44 455 PHE A N 1
ATOM 3654 C CA . PHE A 1 455 ? 36.050 19.568 -18.174 1.00 85.44 455 PHE A CA 1
ATOM 3655 C C . PHE A 1 455 ? 37.101 20.666 -18.391 1.00 85.44 455 PHE A C 1
ATOM 3657 O O . PHE A 1 455 ? 36.850 21.653 -19.075 1.00 85.44 455 PHE A O 1
ATOM 3664 N N . SER A 1 456 ? 38.309 20.492 -17.843 1.00 82.94 456 SER A N 1
ATOM 3665 C CA . SER A 1 456 ? 39.368 21.517 -17.917 1.00 82.94 456 SER A CA 1
ATOM 3666 C C . SER A 1 456 ? 40.184 21.501 -19.220 1.00 82.94 456 SER A C 1
ATOM 3668 O O . SER A 1 456 ? 41.092 22.317 -19.364 1.00 82.94 456 SER A O 1
ATOM 3670 N N . LEU A 1 457 ? 39.881 20.587 -20.148 1.00 83.56 457 LEU A N 1
ATOM 3671 C CA . LEU A 1 457 ? 40.383 20.599 -21.528 1.00 83.56 457 LEU A CA 1
ATOM 3672 C C . LEU A 1 457 ? 39.363 21.250 -22.474 1.00 83.56 457 LEU A C 1
ATOM 3674 O O . LEU A 1 457 ? 39.750 22.005 -23.359 1.00 83.56 457 LEU A O 1
ATOM 3678 N N . ILE A 1 458 ? 38.072 20.983 -22.249 1.00 83.50 458 ILE A N 1
ATOM 3679 C CA . ILE A 1 458 ? 36.952 21.468 -23.072 1.00 83.50 458 ILE A CA 1
ATOM 3680 C C . ILE A 1 458 ? 36.556 22.907 -22.700 1.00 83.50 458 ILE A C 1
ATOM 3682 O O . ILE A 1 458 ? 36.243 23.707 -23.576 1.00 83.50 458 ILE A O 1
ATOM 3686 N N . VAL A 1 459 ? 36.632 23.269 -21.413 1.00 80.69 459 VAL A N 1
ATOM 3687 C CA . VAL A 1 459 ? 36.371 24.623 -20.890 1.00 80.69 459 VAL A CA 1
ATOM 3688 C C . VAL A 1 459 ? 37.662 25.196 -20.268 1.00 80.69 459 VAL A C 1
ATOM 3690 O O . VAL A 1 459 ? 37.804 25.234 -19.038 1.00 80.69 459 VAL A O 1
ATOM 3693 N N . PRO A 1 460 ? 38.648 25.617 -21.091 1.00 72.25 460 PRO A N 1
ATOM 3694 C CA . PRO A 1 460 ? 39.930 26.123 -20.598 1.00 72.25 460 PRO A CA 1
ATOM 3695 C C . PRO A 1 460 ? 39.793 27.492 -19.910 1.00 72.25 460 PRO A C 1
ATOM 3697 O O . PRO A 1 460 ? 40.293 27.677 -18.798 1.00 72.25 460 PRO A O 1
ATOM 3700 N N . ASP A 1 461 ? 39.074 28.433 -20.532 1.00 71.31 461 ASP A N 1
ATOM 3701 C CA . ASP A 1 461 ? 38.831 29.779 -20.004 1.00 71.31 461 ASP A CA 1
ATOM 3702 C C . ASP A 1 461 ? 37.432 29.877 -19.380 1.00 71.31 461 ASP A C 1
ATOM 3704 O O . ASP A 1 461 ? 36.402 29.918 -20.051 1.00 71.31 461 ASP A O 1
ATOM 3708 N N . ARG A 1 462 ? 37.399 29.908 -18.046 1.00 72.69 462 ARG A N 1
ATOM 3709 C CA . ARG A 1 462 ? 36.170 29.834 -17.244 1.00 72.69 462 ARG A CA 1
ATOM 3710 C C . ARG A 1 462 ? 35.506 31.204 -17.108 1.00 72.69 462 ARG A C 1
ATOM 3712 O O . ARG A 1 462 ? 35.707 31.905 -16.112 1.00 72.69 462 ARG A O 1
ATOM 3719 N N . HIS A 1 463 ? 34.698 31.580 -18.093 1.00 61.53 463 HIS A N 1
ATOM 3720 C CA . HIS A 1 463 ? 33.918 32.816 -18.047 1.00 61.53 463 HIS A CA 1
ATOM 3721 C C . HIS A 1 463 ? 32.676 32.651 -17.151 1.00 61.53 463 HIS A C 1
ATOM 3723 O O . HIS A 1 463 ? 31.844 31.789 -17.423 1.00 61.53 463 HIS A O 1
ATOM 3729 N N . PRO A 1 464 ? 32.513 33.454 -16.075 1.00 54.19 464 PRO A N 1
ATOM 3730 C CA . PRO A 1 464 ? 31.369 33.302 -15.183 1.00 54.19 464 PRO A CA 1
ATOM 3731 C C . PRO A 1 464 ? 30.057 33.730 -15.854 1.00 54.19 464 PRO A C 1
ATOM 3733 O O . PRO A 1 464 ? 29.109 32.960 -15.815 1.00 54.19 464 PRO A O 1
ATOM 3736 N N . PHE A 1 465 ? 30.018 34.925 -16.463 1.00 52.78 465 PHE A N 1
ATOM 3737 C CA . PHE A 1 465 ? 28.902 35.484 -17.246 1.00 52.78 465 PHE A CA 1
ATOM 3738 C C . PHE A 1 465 ? 29.403 36.628 -18.150 1.00 52.78 465 PHE A C 1
ATOM 3740 O O . PHE A 1 465 ? 30.480 37.185 -17.905 1.00 52.78 465 PHE A O 1
ATOM 3747 N N . HIS A 1 466 ? 28.589 37.045 -19.128 1.00 39.66 466 HIS A N 1
ATOM 3748 C CA . HIS A 1 466 ? 28.646 38.407 -19.683 1.00 39.66 466 HIS A CA 1
ATOM 3749 C C . HIS A 1 466 ? 27.972 39.421 -18.717 1.00 39.66 466 HIS A C 1
ATOM 3751 O O . HIS A 1 466 ? 27.493 39.043 -17.649 1.00 39.66 466 HIS A O 1
ATOM 3757 N N . ASP A 1 467 ? 27.995 40.723 -19.026 1.00 37.47 467 ASP A N 1
ATOM 3758 C CA . ASP A 1 467 ? 27.754 41.794 -18.038 1.00 37.47 467 ASP A CA 1
ATOM 3759 C C . ASP A 1 467 ? 26.383 41.744 -17.322 1.00 37.47 467 ASP A C 1
ATOM 3761 O O . ASP A 1 467 ? 25.351 41.435 -17.916 1.00 37.47 467 ASP A O 1
ATOM 3765 N N . PHE A 1 468 ? 26.357 42.093 -16.027 1.00 34.94 468 PHE A N 1
ATOM 3766 C CA . PHE A 1 468 ? 25.185 41.915 -15.154 1.00 34.94 468 PHE A CA 1
ATOM 3767 C C . PHE A 1 468 ? 23.933 42.705 -15.590 1.00 34.94 468 PHE A C 1
ATOM 3769 O O . PHE A 1 468 ? 23.965 43.914 -15.825 1.00 34.94 468 PHE A O 1
ATOM 3776 N N . LEU A 1 469 ? 22.779 42.035 -15.563 1.00 41.19 469 LEU A N 1
ATOM 3777 C CA . LEU A 1 469 ? 21.491 42.533 -16.060 1.00 41.19 469 LEU A CA 1
ATOM 3778 C C . LEU A 1 469 ? 20.532 43.004 -14.913 1.00 41.19 469 LEU A C 1
ATOM 3780 O O . LEU A 1 469 ? 20.556 42.427 -13.827 1.00 41.19 469 LEU A O 1
ATOM 3784 N N . ILE A 1 470 ? 19.728 44.071 -15.142 1.00 44.84 470 ILE A N 1
ATOM 3785 C CA . ILE A 1 470 ? 18.883 44.874 -14.180 1.00 44.84 470 ILE A CA 1
ATOM 3786 C C . ILE A 1 470 ? 17.433 45.042 -14.766 1.00 44.84 470 ILE A C 1
ATOM 3788 O O . ILE A 1 470 ? 17.361 45.171 -15.989 1.00 44.84 470 ILE A O 1
ATOM 3792 N N . TYR A 1 471 ? 16.214 44.998 -14.153 1.00 46.66 471 TYR A N 1
ATOM 3793 C CA . TYR A 1 471 ? 15.532 44.999 -12.807 1.00 46.66 471 TYR A CA 1
ATOM 3794 C C . TYR A 1 471 ? 15.179 46.334 -12.119 1.00 46.66 471 TYR A C 1
ATOM 3796 O O . TYR A 1 471 ? 15.746 47.373 -12.422 1.00 46.66 471 TYR A O 1
ATOM 3804 N N . GLY A 1 472 ? 14.235 46.388 -11.159 1.00 39.91 472 GLY A N 1
ATOM 3805 C CA . GLY A 1 472 ? 13.362 45.349 -10.551 1.00 39.91 472 GLY A CA 1
ATOM 3806 C C . GLY A 1 472 ? 13.820 44.823 -9.172 1.00 39.91 472 GLY A C 1
ATOM 3807 O O . GLY A 1 472 ? 15.008 44.689 -8.920 1.00 39.91 472 GLY A O 1
ATOM 3808 N N . LYS A 1 473 ? 12.912 44.555 -8.226 1.00 38.91 473 LYS A N 1
ATOM 3809 C CA . LYS A 1 473 ? 13.267 44.012 -6.893 1.00 38.91 473 LYS A CA 1
ATOM 3810 C C . LYS A 1 473 ? 12.119 43.147 -6.388 1.00 38.91 473 LYS A C 1
ATOM 3812 O O . LYS A 1 473 ? 10.969 43.555 -6.523 1.00 38.91 473 LYS A O 1
ATOM 3817 N N . VAL A 1 474 ? 12.409 41.964 -5.846 1.00 42.81 474 VAL A N 1
ATOM 3818 C CA . VAL A 1 474 ? 11.359 41.013 -5.442 1.00 42.81 474 VAL A CA 1
ATOM 3819 C C . VAL A 1 474 ? 10.624 41.534 -4.206 1.00 42.81 474 VAL A C 1
ATOM 3821 O O . VAL A 1 474 ? 11.244 41.808 -3.178 1.00 42.81 474 VAL A O 1
ATOM 3824 N N . ARG A 1 475 ? 9.296 41.636 -4.305 1.00 40.16 475 ARG A N 1
ATOM 3825 C CA . ARG A 1 475 ? 8.380 41.804 -3.172 1.00 40.16 475 ARG A CA 1
ATOM 3826 C C . ARG A 1 475 ? 7.519 40.554 -3.029 1.00 40.16 475 ARG A C 1
ATOM 3828 O O . ARG A 1 475 ? 6.967 40.076 -4.013 1.00 40.16 475 ARG A O 1
ATOM 3835 N N . THR A 1 476 ? 7.353 40.109 -1.792 1.00 44.69 476 THR A N 1
ATOM 3836 C CA . THR A 1 476 ? 6.255 39.245 -1.349 1.00 44.69 476 THR A CA 1
ATOM 3837 C C . THR A 1 476 ? 5.734 39.857 -0.054 1.00 44.69 476 THR A C 1
ATOM 3839 O O . THR A 1 476 ? 6.357 39.692 0.993 1.00 44.69 476 THR A O 1
ATOM 3842 N N . GLU A 1 477 ? 4.661 40.636 -0.142 1.00 41.97 477 GLU A N 1
ATOM 3843 C CA . GLU A 1 477 ? 3.954 41.164 1.031 1.00 41.97 477 GLU A CA 1
ATOM 3844 C C . GLU A 1 477 ? 2.918 40.118 1.462 1.00 41.97 477 GLU A C 1
ATOM 3846 O O . GLU A 1 477 ? 2.221 39.569 0.606 1.00 41.97 477 GLU A O 1
ATOM 3851 N N . PHE A 1 478 ? 2.818 39.823 2.762 1.00 45.78 478 PHE A N 1
ATOM 3852 C CA . PHE A 1 478 ? 1.881 38.834 3.310 1.00 45.78 478 PHE A CA 1
ATOM 3853 C C . PHE A 1 478 ? 0.995 39.497 4.390 1.00 45.78 478 PHE A C 1
ATOM 3855 O O . PHE A 1 478 ? 1.152 39.223 5.583 1.00 45.78 478 PHE A O 1
ATOM 3862 N N . PRO A 1 479 ? 0.036 40.373 4.006 1.00 47.72 479 PRO A N 1
ATOM 3863 C CA . PRO A 1 479 ? -0.514 41.399 4.904 1.00 47.72 479 PRO A CA 1
ATOM 3864 C C . PRO A 1 479 ? -1.193 40.884 6.183 1.00 47.72 479 PRO A C 1
ATOM 3866 O O . PRO A 1 479 ? -1.229 41.587 7.192 1.00 47.72 479 PRO A O 1
ATOM 3869 N N . TYR A 1 480 ? -1.732 39.662 6.154 1.00 46.25 480 TYR A N 1
ATOM 3870 C CA . TYR A 1 480 ? -2.443 39.064 7.287 1.00 46.25 480 TYR A CA 1
ATOM 3871 C C . TYR A 1 480 ? -1.593 38.095 8.120 1.00 46.25 480 TYR A C 1
ATOM 3873 O O . TYR A 1 480 ? -1.694 38.116 9.345 1.00 46.25 480 TYR A O 1
ATOM 3881 N N . SER A 1 481 ? -0.742 37.264 7.507 1.00 49.16 481 SER A N 1
ATOM 3882 C CA . SER A 1 481 ? -0.029 36.201 8.235 1.00 49.16 481 SER A CA 1
ATOM 3883 C C . SER A 1 481 ? 1.215 36.684 8.989 1.00 49.16 481 SER A C 1
ATOM 3885 O O . SER A 1 481 ? 1.595 36.068 9.984 1.00 49.16 481 SER A O 1
ATOM 3887 N N . GLU A 1 482 ? 1.819 37.807 8.586 1.00 54.25 482 GLU A N 1
ATOM 3888 C CA . GLU A 1 482 ? 2.990 38.377 9.274 1.00 54.25 482 GLU A CA 1
ATOM 3889 C C . GLU A 1 482 ? 2.623 38.956 10.652 1.00 54.25 482 GLU A C 1
ATOM 3891 O O . GLU A 1 482 ? 3.346 38.744 11.626 1.00 54.25 482 GLU A O 1
ATOM 3896 N N . ASN A 1 483 ? 1.449 39.591 10.755 1.00 54.41 483 ASN A N 1
ATOM 3897 C CA . ASN A 1 483 ? 0.930 40.173 11.997 1.00 54.41 483 ASN A CA 1
ATOM 3898 C C . ASN A 1 483 ? 0.612 39.120 13.075 1.00 54.41 483 ASN A C 1
ATOM 3900 O O . ASN A 1 483 ? 0.844 39.364 14.256 1.00 54.41 483 ASN A O 1
ATOM 3904 N N . ILE A 1 484 ? 0.105 37.943 12.686 1.00 54.62 484 ILE A N 1
ATOM 3905 C CA . ILE A 1 484 ? -0.300 36.880 13.629 1.00 54.62 484 ILE A CA 1
ATOM 3906 C C . ILE A 1 484 ? 0.917 36.281 14.349 1.00 54.62 484 ILE A C 1
ATOM 3908 O O . ILE A 1 484 ? 0.857 35.996 15.541 1.00 54.62 484 ILE A O 1
ATOM 3912 N N . TYR A 1 485 ? 2.040 36.128 13.641 1.00 51.28 485 TYR A N 1
ATOM 3913 C CA . TYR A 1 485 ? 3.257 35.507 14.177 1.00 51.28 485 TYR A CA 1
ATOM 3914 C C . TYR A 1 485 ? 4.254 36.508 14.784 1.00 51.28 485 TYR A C 1
ATOM 3916 O O . TYR A 1 485 ? 5.352 36.112 15.175 1.00 51.28 485 TYR A O 1
ATOM 3924 N N . ASN A 1 486 ? 3.865 37.786 14.894 1.00 51.84 486 ASN A N 1
ATOM 3925 C CA . ASN A 1 486 ? 4.616 38.850 15.572 1.00 51.84 486 ASN A CA 1
ATOM 3926 C C . ASN A 1 486 ? 6.085 38.962 15.094 1.00 51.84 486 ASN A C 1
ATOM 3928 O O . ASN A 1 486 ? 6.994 39.250 15.874 1.00 51.84 486 ASN A O 1
ATOM 3932 N N . MET A 1 487 ? 6.319 38.668 13.808 1.00 50.06 487 MET A N 1
ATOM 3933 C CA . MET A 1 487 ? 7.633 38.767 13.169 1.00 50.06 487 MET A CA 1
ATOM 3934 C C . MET A 1 487 ? 7.872 40.205 12.703 1.00 50.06 487 MET A C 1
ATOM 3936 O O . MET A 1 487 ? 6.949 40.842 12.200 1.00 50.06 487 MET A O 1
ATOM 3940 N N . ASP A 1 488 ? 9.113 40.693 12.804 1.00 45.28 488 ASP A N 1
ATOM 3941 C CA . ASP A 1 488 ? 9.488 42.012 12.278 1.00 45.28 488 ASP A CA 1
ATOM 3942 C C . ASP A 1 488 ? 9.051 42.178 10.808 1.00 45.28 488 ASP A C 1
ATOM 3944 O O . ASP A 1 488 ? 9.272 41.282 9.980 1.00 45.28 488 ASP A O 1
ATOM 3948 N N . GLU A 1 489 ? 8.504 43.353 10.465 1.00 44.28 489 GLU A N 1
ATOM 3949 C CA . GLU A 1 489 ? 8.254 43.765 9.078 1.00 44.28 489 GLU A CA 1
ATOM 3950 C C . GLU A 1 489 ? 9.579 43.748 8.297 1.00 44.28 489 GLU A C 1
ATOM 3952 O O . GLU A 1 489 ? 10.358 44.707 8.309 1.00 44.28 489 GLU A O 1
ATOM 3957 N N . TYR A 1 490 ? 9.868 42.632 7.622 1.00 40.75 490 TYR A N 1
ATOM 3958 C CA . TYR A 1 490 ? 11.126 42.463 6.904 1.00 40.75 490 TYR A CA 1
ATOM 3959 C C . TYR A 1 490 ? 11.126 43.332 5.644 1.00 40.75 490 TYR A C 1
ATOM 3961 O O . TYR A 1 490 ? 10.668 42.924 4.575 1.00 40.75 490 TYR A O 1
ATOM 3969 N N . ASN A 1 491 ? 11.642 44.551 5.795 1.00 35.09 491 ASN A N 1
ATOM 3970 C CA . ASN A 1 491 ? 11.490 45.650 4.847 1.00 35.09 491 ASN A CA 1
ATOM 3971 C C . ASN A 1 491 ? 12.418 45.530 3.616 1.00 35.09 491 ASN A C 1
ATOM 3973 O O . ASN A 1 491 ? 13.288 46.364 3.373 1.00 35.09 491 ASN A O 1
ATOM 3977 N N . GLY A 1 492 ? 12.206 44.463 2.839 1.00 39.25 492 GLY A N 1
ATOM 3978 C CA . GLY A 1 492 ? 12.670 44.278 1.464 1.00 39.25 492 GLY A CA 1
ATOM 3979 C C . GLY A 1 492 ? 14.146 43.905 1.273 1.00 39.25 492 GLY A C 1
ATOM 3980 O O . GLY A 1 492 ? 15.058 44.671 1.571 1.00 39.25 492 GLY A O 1
ATOM 3981 N N . SER A 1 493 ? 14.396 42.775 0.603 1.00 34.00 493 SER A N 1
ATOM 3982 C CA . SER A 1 493 ? 15.696 42.537 -0.038 1.00 34.00 493 SER A CA 1
ATOM 3983 C C . SER A 1 493 ? 15.846 43.464 -1.249 1.00 34.00 493 SER A C 1
ATOM 3985 O O . SER A 1 493 ? 15.226 43.265 -2.294 1.00 34.00 493 SER A O 1
ATOM 3987 N N . ILE A 1 494 ? 16.668 44.508 -1.125 1.00 39.12 494 ILE A N 1
ATOM 3988 C CA . ILE A 1 494 ? 16.760 45.599 -2.111 1.00 39.12 494 ILE A CA 1
ATOM 3989 C C . ILE A 1 494 ? 17.611 45.237 -3.371 1.00 39.12 494 ILE A C 1
ATOM 3991 O O . ILE A 1 494 ? 18.326 46.103 -3.884 1.00 39.12 494 ILE A O 1
ATOM 3995 N N . ARG A 1 495 ? 17.550 43.998 -3.905 1.00 42.34 495 ARG A N 1
ATOM 3996 C CA . ARG A 1 495 ? 18.448 43.445 -4.968 1.00 42.34 495 ARG A CA 1
ATOM 3997 C C . ARG A 1 495 ? 17.843 43.333 -6.400 1.00 42.34 495 ARG A C 1
ATOM 3999 O O . ARG A 1 495 ? 16.646 43.123 -6.542 1.00 42.34 495 ARG A O 1
ATOM 4006 N N . ASN A 1 496 ? 18.711 43.405 -7.434 1.00 37.97 496 ASN A N 1
ATOM 4007 C CA . ASN A 1 496 ? 18.450 43.430 -8.900 1.00 37.97 496 ASN A CA 1
ATOM 4008 C C . ASN A 1 496 ? 18.821 42.088 -9.676 1.00 37.97 496 ASN A C 1
ATOM 4010 O O . ASN A 1 496 ? 19.745 41.422 -9.210 1.00 37.97 496 ASN A O 1
ATOM 4014 N N . SER A 1 497 ? 18.185 41.771 -10.845 1.00 46.69 497 SER A N 1
ATOM 4015 C CA . SER A 1 497 ? 18.387 40.747 -11.963 1.00 46.69 497 SER A CA 1
ATOM 4016 C C . SER A 1 497 ? 17.795 41.300 -13.323 1.00 46.69 497 SER A C 1
ATOM 4018 O O . SER A 1 497 ? 17.714 42.495 -13.374 1.00 46.69 497 SER A O 1
ATOM 4020 N N . LYS A 1 498 ? 17.330 40.664 -14.436 1.00 40.66 498 LYS A N 1
ATOM 4021 C CA . LYS A 1 498 ? 16.582 41.429 -15.534 1.00 40.66 498 LYS A CA 1
ATOM 4022 C C . LYS A 1 498 ? 15.074 41.160 -15.615 1.00 40.66 498 LYS A C 1
ATOM 4024 O O . LYS A 1 498 ? 14.607 40.082 -15.275 1.00 40.66 498 LYS A O 1
ATOM 4029 N N . ASN A 1 499 ? 14.335 42.204 -16.033 1.00 41.75 499 ASN A N 1
ATOM 4030 C CA . ASN A 1 499 ? 12.903 42.197 -16.335 1.00 41.75 499 ASN A CA 1
ATOM 4031 C C . ASN A 1 499 ? 12.548 41.007 -17.249 1.00 41.75 499 ASN A C 1
ATOM 4033 O O . ASN A 1 499 ? 13.084 40.954 -18.354 1.00 41.75 499 ASN A O 1
ATOM 4037 N N . PRO A 1 500 ? 11.692 40.069 -16.813 1.00 44.53 500 PRO A N 1
ATOM 4038 C CA . PRO A 1 500 ? 11.658 38.739 -17.414 1.00 44.53 500 PRO A CA 1
ATOM 4039 C C . PRO A 1 500 ? 10.533 38.525 -18.437 1.00 44.53 500 PRO A C 1
ATOM 4041 O O . PRO A 1 500 ? 10.389 37.418 -18.932 1.00 44.53 500 PRO A O 1
ATOM 4044 N N . CYS A 1 501 ? 9.733 39.542 -18.775 1.00 38.25 501 CYS A N 1
ATOM 4045 C CA . CYS A 1 501 ? 8.594 39.372 -19.693 1.00 38.25 501 CYS A CA 1
ATOM 4046 C C . CYS A 1 501 ? 8.992 39.029 -21.143 1.00 38.25 501 CYS A C 1
ATOM 4048 O O . CYS A 1 501 ? 8.141 38.581 -21.901 1.00 38.25 501 CYS A O 1
ATOM 4050 N N . ASP A 1 502 ? 10.263 39.220 -21.504 1.00 36.44 502 ASP A N 1
ATOM 4051 C CA . ASP A 1 502 ? 10.838 38.867 -22.810 1.00 36.44 502 ASP A CA 1
ATOM 4052 C C . ASP A 1 502 ? 11.601 37.519 -22.769 1.00 36.44 502 ASP A C 1
ATOM 4054 O O . ASP A 1 502 ? 12.347 37.197 -23.692 1.00 36.44 502 ASP A O 1
ATOM 4058 N N . ILE A 1 503 ? 11.492 36.764 -21.664 1.00 40.31 503 ILE A N 1
ATOM 4059 C CA . ILE A 1 503 ? 12.304 35.576 -21.361 1.00 40.31 503 ILE A CA 1
ATOM 4060 C C . ILE A 1 503 ? 11.381 34.413 -20.972 1.00 40.31 503 ILE A C 1
ATOM 4062 O O . ILE A 1 503 ? 10.988 34.263 -19.814 1.00 40.31 503 ILE A O 1
ATOM 4066 N N . ASP A 1 504 ? 11.045 33.583 -21.959 1.00 39.75 504 ASP A N 1
ATOM 4067 C CA . ASP A 1 504 ? 10.371 32.296 -21.754 1.00 39.75 504 ASP A CA 1
ATOM 4068 C C . ASP A 1 504 ? 11.310 31.277 -21.064 1.00 39.75 504 ASP A C 1
ATOM 4070 O O . ASP A 1 504 ? 12.527 31.467 -20.985 1.00 39.75 504 ASP A O 1
ATOM 4074 N N . LYS A 1 505 ? 10.759 30.153 -20.593 1.00 41.81 505 LYS A N 1
ATOM 4075 C CA . LYS A 1 505 ? 11.513 29.009 -20.052 1.00 41.81 505 LYS A CA 1
ATOM 4076 C C . LYS A 1 505 ? 12.573 28.461 -21.012 1.00 41.81 505 LYS A C 1
ATOM 4078 O O . LYS A 1 505 ? 13.523 27.839 -20.550 1.00 41.81 505 LYS A O 1
ATOM 4083 N N . SER A 1 506 ? 12.424 28.687 -22.316 1.00 43.31 506 SER A N 1
ATOM 4084 C CA . SER A 1 506 ? 13.369 28.287 -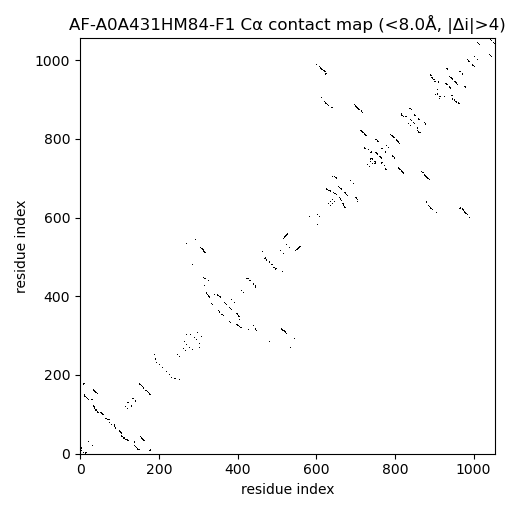23.364 1.00 43.31 506 SER A CA 1
ATOM 4085 C C . SER A 1 506 ? 14.586 29.223 -23.496 1.00 43.31 506 SER A C 1
ATOM 4087 O O . SER A 1 506 ? 15.164 29.326 -24.578 1.00 43.31 506 SER A O 1
ATOM 4089 N N . PHE A 1 507 ? 14.961 29.966 -22.448 1.00 45.91 507 PHE A N 1
ATOM 4090 C CA . PHE A 1 507 ? 16.088 30.897 -22.516 1.00 45.91 507 PHE A CA 1
ATOM 4091 C C . PHE A 1 507 ? 17.442 30.176 -22.546 1.00 45.91 507 PHE A C 1
ATOM 4093 O O . PHE A 1 507 ? 17.880 29.573 -21.562 1.00 45.91 507 PHE A O 1
ATOM 4100 N N . VAL A 1 508 ? 18.118 30.311 -23.685 1.00 51.25 508 VAL A N 1
ATOM 4101 C CA . VAL A 1 508 ? 19.472 29.825 -23.952 1.00 51.25 508 VAL A CA 1
ATOM 4102 C C . VAL A 1 508 ? 20.443 31.001 -23.838 1.00 51.25 508 VAL A C 1
ATOM 4104 O O . VAL A 1 508 ? 20.338 31.957 -24.606 1.00 51.25 508 VAL A O 1
ATOM 4107 N N . ASP A 1 509 ? 21.398 30.934 -22.909 1.00 49.34 509 ASP A N 1
ATOM 4108 C CA . ASP A 1 509 ? 22.541 31.858 -22.911 1.00 49.34 509 ASP A CA 1
ATOM 4109 C C . ASP A 1 509 ? 23.442 31.511 -24.124 1.00 49.34 509 ASP A C 1
ATOM 4111 O O . ASP A 1 509 ? 23.741 30.330 -24.320 1.00 49.34 509 ASP A O 1
ATOM 4115 N N . PRO A 1 510 ? 23.817 32.467 -24.997 1.00 50.06 510 PRO A N 1
ATOM 4116 C CA . PRO A 1 510 ? 24.523 32.187 -26.253 1.00 50.06 510 PRO A CA 1
ATOM 4117 C C . PRO A 1 510 ? 26.052 32.025 -26.101 1.00 50.06 510 PRO A C 1
ATOM 4119 O O . PRO A 1 510 ? 26.792 32.224 -27.066 1.00 50.06 510 PRO A O 1
ATOM 4122 N N . CYS A 1 511 ? 26.553 31.714 -24.905 1.00 58.91 511 CYS A N 1
ATOM 4123 C CA . CYS A 1 511 ? 27.983 31.583 -24.632 1.00 58.91 511 CYS A CA 1
ATOM 4124 C C . CYS A 1 511 ? 28.487 30.135 -24.789 1.00 58.91 511 CYS A C 1
ATOM 4126 O O . CYS A 1 511 ? 27.986 29.212 -24.157 1.00 58.91 511 CYS A O 1
ATOM 4128 N N . SER A 1 512 ? 29.551 29.938 -25.572 1.00 57.72 512 SER A N 1
ATOM 4129 C CA . SER A 1 512 ? 30.129 28.617 -25.875 1.00 57.72 512 SER A CA 1
ATOM 4130 C C . SER A 1 512 ? 30.942 27.963 -24.746 1.00 57.72 512 SER A C 1
ATOM 4132 O O . SER A 1 512 ? 31.394 26.835 -24.922 1.00 57.72 512 SER A O 1
ATOM 4134 N N . ALA A 1 513 ? 31.164 28.666 -23.627 1.00 66.69 513 ALA A N 1
ATOM 4135 C CA . ALA A 1 513 ? 32.026 28.232 -22.519 1.00 66.69 513 ALA A CA 1
ATOM 4136 C C . ALA A 1 513 ? 31.621 28.843 -21.152 1.00 66.69 513 ALA A C 1
ATOM 4138 O O . ALA A 1 513 ? 32.477 29.138 -20.313 1.00 66.69 513 ALA A O 1
ATOM 4139 N N . CYS A 1 514 ? 30.324 29.095 -20.930 1.00 71.62 514 CYS A N 1
ATOM 4140 C CA . CYS A 1 514 ? 29.813 29.734 -19.708 1.00 71.62 514 CYS A CA 1
ATOM 4141 C C . CYS A 1 514 ? 29.033 28.776 -18.795 1.00 71.62 514 CYS A C 1
ATOM 4143 O O . CYS A 1 514 ? 28.631 27.675 -19.176 1.00 71.62 514 CYS A O 1
ATOM 4145 N N . ILE A 1 515 ? 28.789 29.241 -17.568 1.00 71.81 515 ILE A N 1
ATOM 4146 C CA . ILE A 1 515 ? 27.898 28.599 -16.600 1.00 71.81 515 ILE A CA 1
ATOM 4147 C C . ILE A 1 515 ? 26.459 28.622 -17.141 1.00 71.81 515 ILE A C 1
ATOM 4149 O O . ILE A 1 515 ? 25.906 29.691 -17.396 1.00 71.81 515 ILE A O 1
ATOM 4153 N N . SER A 1 516 ? 25.836 27.450 -17.266 1.00 73.75 516 SER A N 1
ATOM 4154 C CA . SER A 1 516 ? 24.488 27.295 -17.816 1.00 73.75 516 SER A CA 1
ATOM 4155 C C . SER A 1 516 ? 23.384 27.735 -16.846 1.00 73.75 516 SER A C 1
ATOM 4157 O O . SER A 1 516 ? 23.542 27.720 -15.620 1.00 73.75 516 SER A O 1
ATOM 4159 N N . SER A 1 517 ? 22.207 28.041 -17.395 1.00 72.81 517 SER A N 1
ATOM 4160 C CA . SER A 1 517 ? 20.932 28.037 -16.664 1.00 72.81 517 SER A CA 1
ATOM 4161 C C . SER A 1 517 ? 20.538 26.631 -16.182 1.00 72.81 517 SER A C 1
ATOM 4163 O O . SER A 1 517 ? 19.756 26.505 -15.235 1.00 72.81 517 SER A O 1
ATOM 4165 N N . CYS A 1 518 ? 21.080 25.581 -16.806 1.00 80.69 518 CYS A N 1
ATOM 4166 C CA . CYS A 1 518 ? 20.795 24.185 -16.496 1.00 80.69 518 CYS A CA 1
ATOM 4167 C C . CYS A 1 518 ? 21.536 23.657 -15.257 1.00 80.69 518 CYS A C 1
ATOM 4169 O O . CYS A 1 518 ? 22.709 23.960 -15.021 1.00 80.69 518 CYS A O 1
ATOM 4171 N N . TYR A 1 519 ? 20.857 22.805 -14.487 1.00 85.19 519 TYR A N 1
ATOM 4172 C CA . TYR A 1 519 ? 21.425 22.124 -13.325 1.00 85.19 519 TYR A CA 1
ATOM 4173 C C . TYR A 1 519 ? 20.914 20.683 -13.187 1.00 85.19 519 TYR A C 1
ATOM 4175 O O . TYR A 1 519 ? 19.801 20.353 -13.607 1.00 85.19 519 TYR A O 1
ATOM 4183 N N . ASN A 1 520 ? 21.730 19.859 -12.532 1.00 88.94 520 ASN A N 1
ATOM 4184 C CA . ASN A 1 520 ? 21.410 18.502 -12.104 1.00 88.94 520 ASN A CA 1
ATOM 4185 C C . ASN A 1 520 ? 21.201 18.469 -10.589 1.00 88.94 520 ASN A C 1
ATOM 4187 O O . ASN A 1 520 ? 21.886 19.180 -9.839 1.00 88.94 520 ASN A O 1
ATOM 4191 N N . ILE A 1 521 ? 20.267 17.639 -10.127 1.00 89.69 521 ILE A N 1
ATOM 4192 C CA . ILE A 1 521 ? 20.026 17.425 -8.699 1.00 89.69 521 ILE A CA 1
ATOM 4193 C C . ILE A 1 521 ? 19.841 15.937 -8.390 1.00 89.69 521 ILE A C 1
ATOM 4195 O O . ILE A 1 521 ? 19.009 15.260 -8.994 1.00 89.69 521 ILE A O 1
ATOM 4199 N N . ASP A 1 522 ? 20.596 15.460 -7.404 1.00 89.50 522 ASP A N 1
ATOM 4200 C CA . ASP A 1 522 ? 20.487 14.103 -6.875 1.00 89.50 522 ASP A CA 1
ATOM 4201 C C . ASP A 1 522 ? 19.764 14.194 -5.529 1.00 89.50 522 ASP A C 1
ATOM 4203 O O . ASP A 1 522 ? 20.239 14.868 -4.605 1.00 89.50 522 ASP A O 1
ATOM 4207 N N . VAL A 1 523 ? 18.601 13.555 -5.419 1.00 90.25 523 VAL A N 1
ATOM 4208 C CA . VAL A 1 523 ? 17.715 13.641 -4.252 1.00 90.25 523 VAL A CA 1
ATOM 4209 C C . VAL A 1 523 ? 17.528 12.261 -3.640 1.00 90.25 523 VAL A C 1
ATOM 4211 O O . VAL A 1 523 ? 17.057 11.334 -4.293 1.00 90.25 523 VAL A O 1
ATOM 4214 N N . GLU A 1 524 ? 17.863 12.140 -2.362 1.00 88.19 524 GLU A N 1
ATOM 4215 C CA . GLU A 1 524 ? 17.549 10.972 -1.554 1.00 88.19 524 GLU A CA 1
ATOM 4216 C C . GLU A 1 524 ? 16.135 11.091 -0.968 1.00 88.19 524 GLU A C 1
ATOM 4218 O O . GLU A 1 524 ? 15.797 12.112 -0.360 1.00 88.19 524 GLU A O 1
ATOM 4223 N N . ILE A 1 525 ? 15.316 10.053 -1.137 1.00 85.12 525 ILE A N 1
ATOM 4224 C CA . ILE A 1 525 ? 13.977 9.939 -0.551 1.00 85.12 525 ILE A CA 1
ATOM 4225 C C . ILE A 1 525 ? 13.944 8.718 0.373 1.00 85.12 525 ILE A C 1
ATOM 4227 O O . ILE A 1 525 ? 14.257 7.599 -0.034 1.00 85.12 525 ILE A O 1
ATOM 4231 N N . GLU A 1 526 ? 13.533 8.943 1.619 1.00 71.31 526 GLU A N 1
ATOM 4232 C CA . GLU A 1 526 ? 13.146 7.883 2.550 1.00 71.31 526 GLU A CA 1
ATOM 4233 C C . GLU A 1 526 ? 11.764 7.352 2.135 1.00 71.31 526 GLU A C 1
ATOM 4235 O O . GLU A 1 526 ? 10.808 8.128 2.069 1.00 71.31 526 GLU A O 1
ATOM 4240 N N . ASN A 1 527 ? 11.688 6.052 1.822 1.00 72.81 527 ASN A N 1
ATOM 4241 C CA . ASN A 1 527 ? 10.548 5.367 1.199 1.00 72.81 527 ASN A CA 1
ATOM 4242 C C . ASN A 1 527 ? 10.135 5.988 -0.148 1.00 72.81 527 ASN A C 1
ATOM 4244 O O . ASN A 1 527 ? 9.275 6.865 -0.237 1.00 72.81 527 ASN A O 1
ATOM 4248 N N . LEU A 1 528 ? 10.780 5.520 -1.220 1.00 79.81 528 LEU A N 1
ATOM 4249 C CA . LEU A 1 528 ? 10.515 5.967 -2.587 1.00 79.81 528 LEU A CA 1
ATOM 4250 C C . LEU A 1 528 ? 9.139 5.474 -3.078 1.00 79.81 528 LEU A C 1
ATOM 4252 O O . LEU A 1 528 ? 8.927 4.273 -3.212 1.00 79.81 528 LEU A O 1
ATOM 4256 N N . ALA A 1 529 ? 8.237 6.408 -3.383 1.00 79.56 529 ALA A N 1
ATOM 4257 C CA . ALA A 1 529 ? 6.916 6.160 -3.967 1.00 79.56 529 ALA A CA 1
ATOM 4258 C C . ALA A 1 529 ? 6.488 7.340 -4.863 1.00 79.56 529 ALA A C 1
ATOM 4260 O O . ALA A 1 529 ? 7.033 8.443 -4.740 1.00 79.56 529 ALA A O 1
ATOM 4261 N N . ASP A 1 530 ? 5.505 7.137 -5.744 1.00 82.06 530 ASP A N 1
ATOM 4262 C CA . ASP A 1 530 ? 5.126 8.124 -6.769 1.00 82.06 530 ASP A CA 1
ATOM 4263 C C . ASP A 1 530 ? 4.658 9.468 -6.194 1.00 82.06 530 ASP A C 1
ATOM 4265 O O . ASP A 1 530 ? 5.078 10.521 -6.679 1.00 82.06 530 ASP A O 1
ATOM 4269 N N . ASP A 1 531 ? 3.870 9.473 -5.117 1.00 79.00 531 ASP A N 1
ATOM 4270 C CA . ASP A 1 531 ? 3.454 10.717 -4.454 1.00 79.00 531 ASP A CA 1
ATOM 4271 C C . ASP A 1 531 ? 4.646 11.485 -3.865 1.00 79.00 531 ASP A C 1
ATOM 4273 O O . ASP A 1 531 ? 4.713 12.713 -3.951 1.00 79.00 531 ASP A O 1
ATOM 4277 N N . ARG A 1 532 ? 5.657 10.769 -3.359 1.00 82.56 532 ARG A N 1
ATOM 4278 C CA . ARG A 1 532 ? 6.904 11.348 -2.828 1.00 82.56 532 ARG A CA 1
ATOM 4279 C C . ARG A 1 532 ? 7.749 11.961 -3.955 1.00 82.56 532 ARG A C 1
ATOM 4281 O O . ARG A 1 532 ? 8.312 13.047 -3.798 1.00 82.56 532 ARG A O 1
ATOM 4288 N N . ILE A 1 533 ? 7.774 11.315 -5.124 1.00 84.81 533 ILE A N 1
ATOM 4289 C CA . ILE A 1 533 ? 8.381 11.835 -6.362 1.00 84.81 533 ILE A CA 1
ATOM 4290 C C . ILE A 1 533 ? 7.635 13.091 -6.851 1.00 84.81 533 ILE A C 1
ATOM 4292 O O . ILE A 1 533 ? 8.270 14.083 -7.231 1.00 84.81 533 ILE A O 1
ATOM 4296 N N . GLN A 1 534 ? 6.298 13.095 -6.806 1.00 85.81 534 GLN A N 1
ATOM 4297 C CA . GLN A 1 534 ? 5.479 14.265 -7.141 1.00 85.81 534 GLN A CA 1
ATOM 4298 C C . GLN A 1 534 ? 5.686 15.424 -6.155 1.00 85.81 534 GLN A C 1
ATOM 4300 O O . GLN A 1 534 ? 5.835 16.568 -6.591 1.00 85.81 534 GLN A O 1
ATOM 4305 N N . GLU A 1 535 ? 5.776 15.156 -4.849 1.00 84.38 535 GLU A N 1
ATOM 4306 C CA . GLU A 1 535 ? 6.110 16.157 -3.830 1.00 84.38 535 GLU A CA 1
ATOM 4307 C C . GLU A 1 535 ? 7.460 16.828 -4.110 1.00 84.38 535 GLU A C 1
ATOM 4309 O O . GLU A 1 535 ? 7.537 18.059 -4.111 1.00 84.38 535 GLU A O 1
ATOM 4314 N N . VAL A 1 536 ? 8.513 16.055 -4.405 1.00 87.44 536 VAL A N 1
ATOM 4315 C CA . VAL A 1 536 ? 9.846 16.597 -4.736 1.00 87.44 536 VAL A CA 1
ATOM 4316 C C . VAL A 1 536 ? 9.807 17.431 -6.022 1.00 87.44 536 VAL A C 1
ATOM 4318 O O . VAL A 1 536 ? 10.349 18.540 -6.052 1.00 87.44 536 VAL A O 1
ATOM 4321 N N . ARG A 1 537 ? 9.090 16.979 -7.061 1.00 87.31 537 ARG A N 1
ATOM 4322 C CA . ARG A 1 537 ? 8.847 17.775 -8.283 1.00 87.31 537 ARG A CA 1
ATOM 4323 C C . ARG A 1 537 ? 8.083 19.076 -7.985 1.00 87.31 537 ARG A C 1
ATOM 4325 O O . ARG A 1 537 ? 8.405 20.118 -8.562 1.00 87.31 537 ARG A O 1
ATOM 4332 N N . GLN A 1 538 ? 7.127 19.055 -7.052 1.00 85.25 538 GLN A N 1
ATOM 4333 C CA . GLN A 1 538 ? 6.415 20.250 -6.588 1.00 85.25 538 GLN A CA 1
ATOM 4334 C C . GLN A 1 538 ? 7.338 21.193 -5.788 1.00 85.25 538 GLN A C 1
ATOM 4336 O O . GLN A 1 538 ? 7.310 22.400 -6.024 1.00 85.25 538 GLN A O 1
ATOM 4341 N N . VAL A 1 539 ? 8.200 20.679 -4.897 1.00 87.25 539 VAL A N 1
ATOM 4342 C CA . VAL A 1 539 ? 9.207 21.489 -4.177 1.00 87.25 539 VAL A CA 1
ATOM 4343 C C . VAL A 1 539 ? 10.182 22.155 -5.151 1.00 87.25 539 VAL A C 1
ATOM 4345 O O . VAL A 1 539 ? 10.437 23.349 -5.005 1.00 87.25 539 VAL A O 1
ATOM 4348 N N . LEU A 1 540 ? 10.679 21.443 -6.170 1.00 86.75 540 LEU A N 1
ATOM 4349 C CA . LEU A 1 540 ? 11.507 22.052 -7.221 1.00 86.75 540 LEU A CA 1
ATOM 4350 C C . LEU A 1 540 ? 10.764 23.232 -7.860 1.00 86.75 540 LEU A C 1
ATOM 4352 O O . LEU A 1 540 ? 11.205 24.372 -7.728 1.00 86.75 540 LEU A O 1
ATOM 4356 N N . ARG A 1 541 ? 9.579 22.982 -8.434 1.00 82.25 541 ARG A N 1
ATOM 4357 C CA . ARG A 1 541 ? 8.757 23.994 -9.123 1.00 82.25 541 ARG A CA 1
ATOM 4358 C C . ARG A 1 541 ? 8.421 25.227 -8.267 1.00 82.25 541 ARG A C 1
ATOM 4360 O O . ARG A 1 541 ? 8.229 26.306 -8.822 1.00 82.25 541 ARG A O 1
ATOM 4367 N N . GLU A 1 542 ? 8.329 25.084 -6.946 1.00 79.88 542 GLU A N 1
ATOM 4368 C CA . GLU A 1 542 ? 8.010 26.174 -6.011 1.00 79.88 542 GLU A CA 1
ATOM 4369 C C . GLU A 1 542 ? 9.225 26.978 -5.516 1.00 79.88 542 GLU A C 1
ATOM 4371 O O . GLU A 1 542 ? 9.054 28.134 -5.116 1.00 79.88 542 GLU A O 1
ATOM 4376 N N . TYR A 1 543 ? 10.424 26.381 -5.485 1.00 80.06 543 TYR A N 1
ATOM 4377 C CA . TYR A 1 543 ? 11.602 26.958 -4.816 1.00 80.06 543 TYR A CA 1
ATOM 4378 C C . TYR A 1 543 ? 12.801 27.231 -5.735 1.00 80.06 543 TYR A C 1
ATOM 4380 O O . TYR A 1 543 ? 13.675 28.019 -5.352 1.00 80.06 543 TYR A O 1
ATOM 4388 N N . THR A 1 544 ? 12.846 26.658 -6.941 1.00 76.25 544 THR A N 1
ATOM 4389 C CA . THR A 1 544 ? 13.883 26.953 -7.944 1.00 76.25 544 THR A CA 1
ATOM 4390 C C . THR A 1 544 ? 13.670 28.333 -8.582 1.00 76.25 544 THR A C 1
ATOM 4392 O O . THR A 1 544 ? 12.522 28.727 -8.803 1.00 76.25 544 THR A O 1
ATOM 4395 N N . PRO A 1 545 ? 14.732 29.085 -8.930 1.00 68.38 545 PRO A N 1
ATOM 4396 C CA . PRO A 1 545 ? 14.590 30.311 -9.714 1.00 68.38 545 PRO A CA 1
ATOM 4397 C C . PRO A 1 545 ? 13.933 30.042 -11.075 1.00 68.38 545 PRO A C 1
ATOM 4399 O O . PRO A 1 545 ? 14.222 29.035 -11.712 1.00 68.38 545 PRO A O 1
ATOM 4402 N N . PHE A 1 546 ? 13.109 30.972 -11.566 1.00 62.06 546 PHE A N 1
ATOM 4403 C CA . PHE A 1 546 ? 12.390 30.822 -12.844 1.00 62.06 546 PHE A CA 1
ATOM 4404 C C . PHE A 1 546 ? 13.303 30.661 -14.077 1.00 62.06 546 PHE A C 1
ATOM 4406 O O . PHE A 1 546 ? 12.857 30.158 -15.099 1.00 62.06 546 PHE A O 1
ATOM 4413 N N . HIS A 1 547 ? 14.562 31.099 -13.974 1.00 61.69 547 HIS A N 1
ATOM 4414 C CA . HIS A 1 547 ? 15.593 31.012 -15.013 1.00 61.69 547 HIS A CA 1
ATOM 4415 C C . HIS A 1 547 ? 16.539 29.813 -14.826 1.00 61.69 547 HIS A C 1
ATOM 4417 O O . HIS A 1 547 ? 17.526 29.706 -15.546 1.00 61.69 547 HIS A O 1
ATOM 4423 N N . SER A 1 548 ? 16.302 28.955 -13.829 1.00 72.44 548 SER A N 1
ATOM 4424 C CA . SER A 1 548 ? 17.094 27.746 -13.595 1.00 72.44 548 SER A CA 1
ATOM 4425 C C . SER A 1 548 ? 16.344 26.540 -14.150 1.00 72.44 548 SER A C 1
ATOM 4427 O O . SER A 1 548 ? 15.285 26.176 -13.636 1.00 72.44 548 SER A O 1
ATOM 4429 N N . VAL A 1 549 ? 16.895 25.914 -15.185 1.00 76.56 549 VAL A N 1
ATOM 4430 C CA . VAL A 1 549 ? 16.275 24.777 -15.874 1.00 76.56 549 VAL A CA 1
ATOM 4431 C C . VAL A 1 549 ? 16.774 23.475 -15.249 1.00 76.56 549 VAL A C 1
ATOM 4433 O O . VAL A 1 549 ? 17.974 23.244 -15.140 1.00 76.56 549 VAL A O 1
ATOM 4436 N N . LEU A 1 550 ? 15.850 22.618 -14.824 1.00 83.88 550 LEU A N 1
ATOM 4437 C CA . LEU A 1 550 ? 16.174 21.265 -14.377 1.00 83.88 550 LEU A CA 1
ATOM 4438 C C . LEU A 1 550 ? 16.539 20.418 -15.603 1.00 83.88 550 LEU A C 1
ATOM 4440 O O . LEU A 1 550 ? 15.706 20.294 -16.497 1.00 83.88 550 LEU A O 1
ATOM 4444 N N . HIS A 1 551 ? 17.752 19.861 -15.650 1.00 85.25 551 HIS A N 1
ATOM 4445 C CA . HIS A 1 551 ? 18.208 19.021 -16.769 1.00 85.25 551 HIS A CA 1
ATOM 4446 C C . HIS A 1 551 ? 18.137 17.528 -16.429 1.00 85.25 551 HIS A C 1
ATOM 4448 O O . HIS A 1 551 ? 17.531 16.767 -17.176 1.00 85.25 551 HIS A O 1
ATOM 4454 N N . THR A 1 552 ? 18.629 17.110 -15.260 1.00 85.56 552 THR A N 1
ATOM 4455 C CA . THR A 1 552 ? 18.322 15.779 -14.701 1.00 85.56 552 THR A CA 1
ATOM 4456 C C . THR A 1 552 ? 17.948 15.845 -13.220 1.00 85.56 552 THR A C 1
ATOM 4458 O O . THR A 1 552 ? 18.382 16.728 -12.473 1.00 85.56 552 THR A O 1
ATOM 4461 N N . LEU A 1 553 ? 17.102 14.898 -12.812 1.00 88.88 553 LEU A N 1
ATOM 4462 C CA . LEU A 1 553 ? 16.630 14.686 -11.447 1.00 88.88 553 LEU A CA 1
ATOM 4463 C C . LEU A 1 553 ? 16.805 13.205 -11.127 1.00 88.88 553 LEU A C 1
ATOM 4465 O O . LEU A 1 553 ? 15.995 12.382 -11.555 1.00 88.88 553 LEU A O 1
ATOM 4469 N N . ASN A 1 554 ? 17.864 12.881 -10.393 1.00 88.25 554 ASN A N 1
ATOM 4470 C CA . ASN A 1 554 ? 18.164 11.510 -10.007 1.00 88.25 554 ASN A CA 1
ATOM 4471 C C . ASN A 1 554 ? 17.574 11.238 -8.624 1.00 88.25 554 ASN A C 1
ATOM 4473 O O . ASN A 1 554 ? 17.772 12.023 -7.693 1.00 88.25 554 ASN A O 1
ATOM 4477 N N . PHE A 1 555 ? 16.866 10.120 -8.482 1.00 87.81 555 PHE A N 1
ATOM 4478 C CA . PHE A 1 555 ? 16.349 9.663 -7.198 1.00 87.81 555 PHE A CA 1
ATOM 4479 C C . PHE A 1 555 ? 17.232 8.550 -6.643 1.00 87.81 555 PHE A C 1
ATOM 4481 O O . PHE A 1 555 ? 17.521 7.570 -7.326 1.00 87.81 555 PHE A O 1
ATOM 4488 N N . VAL A 1 556 ? 17.627 8.699 -5.384 1.00 83.56 556 VAL A N 1
ATOM 4489 C CA . VAL A 1 556 ? 18.246 7.646 -4.577 1.00 83.56 556 VAL A CA 1
ATOM 4490 C C . VAL A 1 556 ? 17.266 7.318 -3.457 1.00 83.56 556 VAL A C 1
ATOM 4492 O O . VAL A 1 556 ? 16.659 8.214 -2.879 1.00 83.56 556 VAL A O 1
ATOM 4495 N N . GLY A 1 557 ? 17.067 6.049 -3.132 1.00 70.75 557 GLY A N 1
ATOM 4496 C CA . GLY A 1 557 ? 16.150 5.694 -2.057 1.00 70.75 557 GLY A CA 1
ATOM 4497 C C . GLY A 1 557 ? 16.092 4.200 -1.828 1.00 70.75 557 GLY A C 1
ATOM 4498 O O . GLY A 1 557 ? 16.197 3.413 -2.766 1.00 70.75 557 GLY A O 1
ATOM 4499 N N . GLY A 1 558 ? 15.918 3.819 -0.567 1.00 60.81 558 GLY A N 1
ATOM 4500 C CA . GLY A 1 558 ? 15.427 2.493 -0.232 1.00 60.81 558 GLY A CA 1
ATOM 4501 C C . GLY A 1 558 ? 13.903 2.510 -0.252 1.00 60.81 558 GLY A C 1
ATOM 4502 O O . GLY A 1 558 ? 13.288 3.397 0.344 1.00 60.81 558 GLY A O 1
ATOM 4503 N N . ILE A 1 559 ? 13.296 1.507 -0.881 1.00 54.69 559 ILE A N 1
ATOM 4504 C CA . ILE A 1 559 ? 11.974 1.053 -0.453 1.00 54.69 559 ILE A CA 1
ATOM 4505 C C . ILE A 1 559 ? 12.236 0.300 0.850 1.00 54.69 559 ILE A C 1
ATOM 4507 O O . ILE A 1 559 ? 12.674 -0.848 0.829 1.00 54.69 559 ILE A O 1
ATOM 4511 N N . ASN A 1 560 ? 12.069 0.975 1.989 1.00 46.56 560 ASN A N 1
ATOM 4512 C CA . ASN A 1 560 ? 12.243 0.353 3.297 1.00 46.56 560 ASN A CA 1
ATOM 4513 C C . ASN A 1 560 ? 10.932 -0.348 3.678 1.00 46.56 560 ASN A C 1
ATOM 4515 O O . ASN A 1 560 ? 10.280 -0.015 4.669 1.00 46.56 560 ASN A O 1
ATOM 4519 N N . GLU A 1 561 ? 10.526 -1.292 2.825 1.00 38.75 561 GLU A N 1
ATOM 4520 C CA . GLU A 1 561 ? 9.427 -2.200 3.105 1.00 38.75 561 GLU A CA 1
ATOM 4521 C C . GLU A 1 561 ? 9.762 -2.962 4.384 1.00 38.75 561 GLU A C 1
ATOM 4523 O O . GLU A 1 561 ? 10.597 -3.870 4.413 1.00 38.75 561 GLU A O 1
ATOM 4528 N N . PHE A 1 562 ? 9.041 -2.627 5.451 1.00 37.25 562 PHE A N 1
ATOM 4529 C CA . PHE A 1 562 ? 8.725 -3.616 6.461 1.00 37.25 562 PHE A CA 1
ATOM 4530 C C . PHE A 1 562 ? 7.830 -4.667 5.799 1.00 37.25 562 PHE A C 1
ATOM 4532 O O . PHE A 1 562 ? 6.613 -4.661 5.976 1.00 37.25 562 PHE A O 1
ATOM 4539 N N . MET A 1 563 ? 8.455 -5.607 5.083 1.00 31.55 563 MET A N 1
ATOM 4540 C CA . MET A 1 563 ? 7.935 -6.965 5.022 1.00 31.55 563 MET A CA 1
ATOM 4541 C C . MET A 1 563 ? 7.791 -7.429 6.471 1.00 31.55 563 MET A C 1
ATOM 4543 O O . MET A 1 563 ? 8.750 -7.888 7.100 1.00 31.55 563 MET A O 1
ATOM 4547 N N . GLN A 1 564 ? 6.586 -7.280 7.021 1.00 34.31 564 GLN A N 1
ATOM 4548 C CA . GLN A 1 564 ? 6.197 -8.078 8.169 1.00 34.31 564 GLN A CA 1
ATOM 4549 C C . GLN A 1 564 ? 6.418 -9.547 7.767 1.00 34.31 564 GLN A C 1
ATOM 4551 O O . GLN A 1 564 ? 6.065 -9.920 6.642 1.00 34.31 564 GLN A O 1
ATOM 4556 N N . PRO A 1 565 ? 7.044 -10.385 8.617 1.00 30.19 565 PRO A N 1
ATOM 4557 C CA . PRO A 1 565 ? 7.106 -11.817 8.343 1.00 30.19 565 PRO A CA 1
ATOM 4558 C C . PRO A 1 565 ? 5.660 -12.294 8.160 1.00 30.19 565 PRO A C 1
ATOM 4560 O O . PRO A 1 565 ? 4.849 -11.969 9.027 1.00 30.19 565 PRO A O 1
ATOM 4563 N N . PRO A 1 566 ? 5.332 -12.964 7.036 1.00 30.33 566 PRO A N 1
ATOM 4564 C CA . PRO A 1 566 ? 4.024 -12.893 6.388 1.00 30.33 566 PRO A CA 1
ATOM 4565 C C . PRO A 1 566 ? 2.875 -13.009 7.382 1.00 30.33 566 PRO A C 1
ATOM 4567 O O . PRO A 1 566 ? 2.575 -14.083 7.903 1.00 30.33 566 PRO A O 1
ATOM 4570 N N . THR A 1 567 ? 2.278 -11.857 7.669 1.00 34.31 567 THR A N 1
ATOM 4571 C CA . THR A 1 567 ? 1.185 -11.707 8.613 1.00 34.31 567 THR A CA 1
ATOM 4572 C C . THR A 1 567 ? -0.086 -12.181 7.937 1.00 34.31 567 THR A C 1
ATOM 4574 O O . THR A 1 567 ? -0.740 -11.448 7.200 1.00 34.31 567 THR A O 1
ATOM 4577 N N . GLU A 1 568 ? -0.438 -13.439 8.198 1.00 28.94 568 GLU A N 1
ATOM 4578 C CA . GLU A 1 568 ? -1.804 -13.911 8.019 1.00 28.94 568 GLU A CA 1
ATOM 4579 C C . GLU A 1 568 ? -2.714 -13.108 8.965 1.00 28.94 568 GLU A C 1
ATOM 4581 O O . GLU A 1 568 ? -2.944 -13.500 10.111 1.00 28.94 568 GLU A O 1
ATOM 4586 N N . GLU A 1 569 ? -3.233 -11.969 8.495 1.00 31.05 569 GLU A N 1
ATOM 4587 C CA . GLU A 1 569 ? -4.361 -11.281 9.130 1.00 31.05 569 GLU A CA 1
ATOM 4588 C C . GLU A 1 569 ? -5.633 -12.118 8.938 1.00 31.05 569 GLU A C 1
ATOM 4590 O O . GLU A 1 569 ? -6.528 -11.824 8.148 1.00 31.05 569 GLU A O 1
ATOM 4595 N N . ILE A 1 570 ? -5.699 -13.207 9.702 1.00 32.31 570 ILE A N 1
ATOM 4596 C CA . ILE A 1 570 ? -6.922 -13.951 9.968 1.00 32.31 570 ILE A CA 1
ATOM 4597 C C . ILE A 1 570 ? -7.778 -13.065 10.883 1.00 32.31 570 ILE A C 1
ATOM 4599 O O . ILE A 1 570 ? -7.741 -13.182 12.111 1.00 32.31 570 ILE A O 1
ATOM 4603 N N . GLU A 1 571 ? -8.540 -12.148 10.283 1.00 28.91 571 GLU A N 1
ATOM 4604 C CA . GLU A 1 571 ? -9.510 -11.304 10.988 1.00 28.91 571 GLU A CA 1
ATOM 4605 C C . GLU A 1 571 ? -10.718 -12.141 11.455 1.00 28.91 571 GLU A C 1
ATOM 4607 O O . GLU A 1 571 ? -11.822 -12.080 10.914 1.00 28.91 571 GLU A O 1
ATOM 4612 N N . ILE A 1 572 ? -10.527 -12.946 12.504 1.00 33.75 572 ILE A N 1
ATOM 4613 C CA . ILE A 1 572 ? -11.633 -13.571 13.242 1.00 33.75 572 ILE A CA 1
ATOM 4614 C C . ILE A 1 572 ? -12.110 -12.589 14.319 1.00 33.75 572 ILE A C 1
ATOM 4616 O O . ILE A 1 572 ? -11.845 -12.732 15.513 1.00 33.75 572 ILE A O 1
ATOM 4620 N N . LEU A 1 573 ? -12.870 -11.582 13.880 1.00 30.95 573 LEU A N 1
ATOM 4621 C CA . LEU A 1 573 ? -13.687 -10.733 14.751 1.00 30.95 573 LEU A CA 1
ATOM 4622 C C . LEU A 1 573 ? -15.123 -11.270 14.864 1.00 30.95 573 LEU A C 1
ATOM 4624 O O . LEU A 1 573 ? -16.087 -10.605 14.498 1.00 30.95 573 LEU A O 1
ATOM 4628 N N . ILE A 1 574 ? -15.282 -12.468 15.442 1.00 27.83 574 ILE A N 1
ATOM 4629 C CA . ILE A 1 574 ? -16.586 -12.931 15.962 1.00 27.83 574 ILE A CA 1
ATOM 4630 C C . ILE A 1 574 ? -16.482 -13.273 17.453 1.00 27.83 574 ILE A C 1
ATOM 4632 O O . ILE A 1 574 ? -16.785 -14.370 17.918 1.00 27.83 574 ILE A O 1
ATOM 4636 N N . SER A 1 575 ? -16.107 -12.260 18.230 1.00 26.50 575 SER A N 1
ATOM 4637 C CA . SER A 1 575 ? -16.654 -12.103 19.576 1.00 26.50 575 SER A CA 1
ATOM 4638 C C . SER A 1 575 ? -18.032 -11.453 19.428 1.00 26.50 575 SER A C 1
ATOM 4640 O O . SER A 1 575 ? -18.113 -10.228 19.332 1.00 26.50 575 SER A O 1
ATOM 4642 N N . TYR A 1 576 ? -19.118 -12.237 19.407 1.00 30.05 576 TYR A N 1
ATOM 4643 C CA . TYR A 1 576 ? -20.475 -11.673 19.427 1.00 30.05 576 TYR A CA 1
ATOM 4644 C C . TYR A 1 576 ? -20.804 -11.104 20.817 1.00 30.05 576 TYR A C 1
ATOM 4646 O O . TYR A 1 576 ? -21.488 -11.716 21.637 1.00 30.05 576 TYR A O 1
ATOM 4654 N N . SER A 1 577 ? -20.287 -9.904 21.075 1.00 30.95 577 SER A N 1
ATOM 4655 C CA . SER A 1 577 ? -20.782 -8.995 22.101 1.00 30.95 577 SER A CA 1
ATOM 4656 C C . SER A 1 577 ? -21.774 -8.059 21.422 1.00 30.95 577 SER A C 1
ATOM 4658 O O . SER A 1 577 ? -21.372 -7.079 20.800 1.00 30.95 577 SER A O 1
ATOM 4660 N N . GLY A 1 578 ? -23.063 -8.391 21.491 1.00 32.28 578 GLY A N 1
ATOM 4661 C CA . GLY A 1 578 ? -24.124 -7.564 20.922 1.00 32.28 578 GLY A CA 1
ATOM 4662 C C . GLY A 1 578 ? -24.306 -6.259 21.696 1.00 32.28 578 GLY A C 1
ATOM 4663 O O . GLY A 1 578 ? -25.159 -6.190 22.576 1.00 32.28 578 GLY A O 1
ATOM 4664 N N . GLU A 1 579 ? -23.528 -5.227 21.363 1.00 38.12 579 GLU A N 1
ATOM 4665 C CA . GLU A 1 579 ? -23.934 -3.845 21.629 1.00 38.12 579 GLU A CA 1
ATOM 4666 C C . GLU A 1 579 ? -25.001 -3.455 20.600 1.00 38.12 579 GLU A C 1
ATOM 4668 O O . GLU A 1 579 ? -24.811 -3.631 19.394 1.00 38.12 579 GLU A O 1
ATOM 4673 N N . ASP A 1 580 ? -26.156 -2.995 21.080 1.00 40.72 580 ASP A N 1
ATOM 4674 C CA . ASP A 1 580 ? -27.302 -2.701 20.224 1.00 40.72 580 ASP A CA 1
ATOM 4675 C C . ASP A 1 580 ? -27.239 -1.259 19.700 1.00 40.72 580 ASP A C 1
ATOM 4677 O O . ASP A 1 580 ? -26.912 -0.323 20.434 1.00 40.72 580 ASP A O 1
ATOM 4681 N N . PHE A 1 581 ? -27.526 -1.074 18.413 1.00 43.53 581 PHE A N 1
ATOM 4682 C CA . PHE A 1 581 ? -27.350 0.215 17.746 1.00 43.53 581 PHE A CA 1
ATOM 4683 C C . PHE A 1 581 ? -28.589 1.096 17.935 1.00 43.53 581 PHE A C 1
ATOM 4685 O O . PHE A 1 581 ? -29.705 0.688 17.612 1.00 43.53 581 PHE A O 1
ATOM 4692 N N . ILE A 1 582 ? -28.375 2.331 18.396 1.00 45.44 582 ILE A N 1
ATOM 4693 C CA . ILE A 1 582 ? -29.397 3.386 18.423 1.00 45.44 582 ILE A CA 1
ATOM 4694 C C . ILE A 1 582 ? -29.725 3.789 16.982 1.00 45.44 582 ILE A C 1
ATOM 4696 O O . ILE A 1 582 ? -28.847 4.254 16.254 1.00 45.44 582 ILE A O 1
ATOM 4700 N N . ILE A 1 583 ? -30.986 3.627 16.575 1.00 45.78 583 ILE A N 1
ATOM 4701 C CA . ILE A 1 583 ? -31.419 3.859 15.182 1.00 45.78 583 ILE A CA 1
ATOM 4702 C C . ILE A 1 583 ? -31.883 5.305 14.943 1.00 45.78 583 ILE A C 1
ATOM 4704 O O . ILE A 1 583 ? -31.755 5.819 13.833 1.00 45.78 583 ILE A O 1
ATOM 4708 N N . ALA A 1 584 ? -32.371 5.994 15.979 1.00 45.62 584 ALA A N 1
ATOM 4709 C CA . ALA A 1 584 ? -32.756 7.404 15.911 1.00 45.62 584 ALA A CA 1
ATOM 4710 C C . ALA A 1 584 ? -32.466 8.126 17.238 1.00 45.62 584 ALA A C 1
ATOM 4712 O O . ALA A 1 584 ? -32.709 7.578 18.311 1.00 45.62 584 ALA A O 1
ATOM 4713 N N . GLY A 1 585 ? -31.971 9.369 17.163 1.00 43.44 585 GLY A N 1
ATOM 4714 C CA . GLY A 1 585 ? -31.768 10.243 18.330 1.00 43.44 585 GLY A CA 1
ATOM 4715 C C . GLY A 1 585 ? -30.582 11.214 18.231 1.00 43.44 585 GLY A C 1
ATOM 4716 O O . GLY A 1 585 ? -30.666 12.321 18.768 1.00 43.44 585 GLY A O 1
ATOM 4717 N N . ASP A 1 586 ? -29.512 10.839 17.521 1.00 40.81 586 ASP A N 1
ATOM 4718 C CA . ASP A 1 586 ? -28.252 11.602 17.447 1.00 40.81 586 ASP A CA 1
ATOM 4719 C C . ASP A 1 586 ? -28.299 12.751 16.416 1.00 40.81 586 ASP A C 1
ATOM 4721 O O . ASP A 1 586 ? -27.850 12.645 15.273 1.00 40.81 586 ASP A O 1
ATOM 4725 N N . GLY A 1 587 ? -28.833 13.898 16.842 1.00 36.66 587 GLY A N 1
ATOM 4726 C CA . GLY A 1 587 ? -28.800 15.145 16.075 1.00 36.66 587 GLY A CA 1
ATOM 4727 C C . GLY A 1 587 ? -27.447 15.872 16.148 1.00 36.66 587 GLY A C 1
ATOM 4728 O O . GLY A 1 587 ? -27.082 16.396 17.196 1.00 36.66 587 GLY A O 1
ATOM 4729 N N . GLN A 1 588 ? -26.759 15.983 15.004 1.00 34.81 588 GLN A N 1
ATOM 4730 C CA . GLN A 1 588 ? -25.521 16.754 14.757 1.00 34.81 588 GLN A CA 1
ATOM 4731 C C . GLN A 1 588 ? -24.289 16.445 15.639 1.00 34.81 588 GLN A C 1
ATOM 4733 O O . GLN A 1 588 ? -24.100 16.971 16.737 1.00 34.81 588 GLN A O 1
ATOM 4738 N N . THR A 1 589 ? -23.326 15.735 15.048 1.00 37.59 589 THR A N 1
ATOM 4739 C CA . THR A 1 589 ? -21.989 15.480 15.619 1.00 37.59 589 THR A CA 1
ATOM 4740 C C . THR A 1 589 ? -20.980 16.624 15.423 1.00 37.59 589 THR A C 1
ATOM 4742 O O . THR A 1 589 ? -20.024 16.724 16.187 1.00 37.59 589 THR A O 1
ATOM 4745 N N . TYR A 1 590 ? -21.173 17.518 14.444 1.00 34.19 590 TYR A N 1
ATOM 4746 C CA . TYR A 1 590 ? -20.137 18.472 14.001 1.00 34.19 590 TYR A CA 1
ATOM 4747 C C . TYR A 1 590 ? -19.742 19.582 14.996 1.00 34.19 590 TYR A C 1
ATOM 4749 O O . TYR A 1 590 ? -18.650 20.134 14.864 1.00 34.19 590 TYR A O 1
ATOM 4757 N N . PHE A 1 591 ? -20.582 19.924 15.982 1.00 28.25 591 PHE A N 1
ATOM 4758 C CA . PHE A 1 591 ? -20.333 21.066 16.886 1.00 28.25 591 PHE A CA 1
ATOM 4759 C C . PHE A 1 591 ? -20.215 20.718 18.379 1.00 28.25 591 PHE A C 1
ATOM 4761 O O . PHE A 1 591 ? -19.805 21.569 19.172 1.00 28.25 591 PHE A O 1
ATOM 4768 N N . ASN A 1 592 ? -20.501 19.479 18.789 1.00 33.75 592 ASN A N 1
ATOM 4769 C CA . ASN A 1 592 ? -20.452 19.081 20.197 1.00 33.75 592 ASN A CA 1
ATOM 4770 C C . ASN A 1 592 ? -19.079 18.505 20.588 1.00 33.75 592 ASN A C 1
ATOM 4772 O O . ASN A 1 592 ? -18.839 17.307 20.496 1.00 33.75 592 ASN A O 1
ATOM 4776 N N . ARG A 1 593 ? -18.193 19.356 21.128 1.00 33.09 593 ARG A N 1
ATOM 4777 C CA . ARG A 1 593 ? -16.950 18.934 21.823 1.00 33.09 593 ARG A CA 1
ATOM 4778 C C . ARG A 1 593 ? -17.174 18.417 23.259 1.00 33.09 593 ARG A C 1
ATOM 4780 O O . ARG A 1 593 ? -16.229 18.315 24.036 1.00 33.09 593 ARG A O 1
ATOM 4787 N N . ILE A 1 594 ? -18.412 18.089 23.620 1.00 31.00 594 ILE A N 1
ATOM 4788 C CA . ILE A 1 594 ? -18.735 17.358 24.849 1.00 31.00 594 ILE A CA 1
ATOM 4789 C C . ILE A 1 594 ? -18.806 15.877 24.464 1.00 31.00 594 ILE A C 1
ATOM 4791 O O . ILE A 1 594 ? -19.522 15.527 23.530 1.00 31.00 594 ILE A O 1
ATOM 4795 N N . MET A 1 595 ? -18.051 15.017 25.154 1.00 30.06 595 MET A N 1
ATOM 4796 C CA . MET A 1 595 ? -18.059 13.563 24.917 1.00 30.06 595 MET A CA 1
ATOM 4797 C C . MET A 1 595 ? -19.476 12.977 25.057 1.00 30.06 595 MET A C 1
ATOM 4799 O O . MET A 1 595 ? -20.293 13.549 25.776 1.00 30.06 595 MET A O 1
ATOM 4803 N N . LYS A 1 596 ? -19.743 11.810 24.443 1.00 38.00 596 LYS A N 1
ATOM 4804 C CA . LYS A 1 596 ? -20.968 11.005 24.657 1.00 38.00 596 LYS A CA 1
ATOM 4805 C C . LYS A 1 596 ? -21.295 10.900 26.161 1.00 38.00 596 LYS A C 1
ATOM 4807 O O . LYS A 1 596 ? -20.641 10.140 26.869 1.00 38.00 596 LYS A O 1
ATOM 4812 N N . LEU A 1 597 ? -22.276 11.669 26.646 1.00 37.81 597 LEU A N 1
ATOM 4813 C CA . LEU A 1 597 ? -22.589 11.799 28.084 1.00 37.81 597 LEU A CA 1
ATOM 4814 C C . LEU A 1 597 ? -24.089 11.907 28.407 1.00 37.81 597 LEU A C 1
ATOM 4816 O O . LEU A 1 597 ? -24.465 12.287 29.516 1.00 37.81 597 LEU A O 1
ATOM 4820 N N . VAL A 1 598 ? -24.951 11.539 27.463 1.00 34.84 598 VAL A N 1
ATOM 4821 C CA . VAL A 1 598 ? -26.365 11.267 27.733 1.00 34.84 598 VAL A CA 1
ATOM 4822 C C . VAL A 1 598 ? -26.707 9.967 27.019 1.00 34.84 598 VAL A C 1
ATOM 4824 O O . VAL A 1 598 ? -26.534 9.882 25.807 1.00 34.84 598 VAL A O 1
ATOM 4827 N N . GLU A 1 599 ? -27.204 8.975 27.756 1.00 38.66 599 GLU A N 1
ATOM 4828 C CA . GLU A 1 599 ? -28.146 8.014 27.180 1.00 38.66 599 GLU A CA 1
ATOM 4829 C C . GLU A 1 599 ? -29.420 8.814 26.896 1.00 38.66 599 GLU A C 1
ATOM 4831 O O . GLU A 1 599 ? -30.266 9.027 27.769 1.00 38.66 599 GLU A O 1
ATOM 4836 N N . THR A 1 600 ? -29.497 9.387 25.695 1.00 39.88 600 THR A N 1
ATOM 4837 C CA . THR A 1 600 ? -30.783 9.744 25.100 1.00 39.88 600 THR A CA 1
ATOM 4838 C C . THR A 1 600 ? -31.631 8.474 25.035 1.00 39.88 600 THR A C 1
ATOM 4840 O O . THR A 1 600 ? -31.086 7.378 24.907 1.00 39.88 600 THR A O 1
ATOM 4843 N N . ASN A 1 601 ? -32.959 8.610 25.100 1.00 45.06 601 ASN A N 1
ATOM 4844 C CA . ASN A 1 601 ? -33.892 7.514 24.813 1.00 45.06 601 ASN A CA 1
ATOM 4845 C C . ASN A 1 601 ? -33.856 7.226 23.297 1.00 45.06 601 ASN A C 1
ATOM 4847 O O . ASN A 1 601 ? -34.785 7.545 22.559 1.00 45.06 601 ASN A O 1
ATOM 4851 N N . GLY A 1 602 ? -32.705 6.753 22.823 1.00 49.47 602 GLY A N 1
ATOM 4852 C CA . GLY A 1 602 ? -32.437 6.395 21.445 1.00 49.47 602 GLY A CA 1
ATOM 4853 C C . GLY A 1 602 ? -32.848 4.950 21.239 1.00 49.47 602 GLY A C 1
ATOM 4854 O O . GLY A 1 602 ? -32.286 4.060 21.869 1.00 49.47 602 GLY A O 1
ATOM 4855 N N . ILE A 1 603 ? -33.841 4.745 20.381 1.00 51.72 603 ILE A N 1
ATOM 4856 C CA . ILE A 1 603 ? -34.533 3.463 20.251 1.00 51.72 603 ILE A CA 1
ATOM 4857 C C . ILE A 1 603 ? -33.545 2.384 19.792 1.00 51.72 603 ILE A C 1
ATOM 4859 O O . ILE A 1 603 ? -32.912 2.518 18.734 1.00 51.72 603 ILE A O 1
ATOM 4863 N N . LEU A 1 604 ? -33.420 1.330 20.600 1.00 53.41 604 LEU A N 1
ATOM 4864 C CA . LEU A 1 604 ? -32.547 0.187 20.344 1.00 53.41 604 LEU A CA 1
ATOM 4865 C C . LEU A 1 604 ? -33.218 -0.790 19.368 1.00 53.41 604 LEU A C 1
ATOM 4867 O O . LEU A 1 604 ? -34.444 -0.924 19.330 1.00 53.41 604 LEU A O 1
ATOM 4871 N N . ARG A 1 605 ? -32.435 -1.531 18.574 1.00 52.59 605 ARG A N 1
ATOM 4872 C CA . ARG A 1 605 ? -32.985 -2.460 17.566 1.00 52.59 605 ARG A CA 1
ATOM 4873 C C . ARG A 1 605 ? -33.757 -3.631 18.186 1.00 52.59 605 ARG A C 1
ATOM 4875 O O . ARG A 1 605 ? -34.581 -4.232 17.497 1.00 52.59 605 ARG A O 1
ATOM 4882 N N . SER A 1 606 ? -33.497 -3.945 19.454 1.00 54.44 606 SER A N 1
ATOM 4883 C CA . SER A 1 606 ? -34.247 -4.905 20.274 1.00 54.44 606 SER A CA 1
ATOM 4884 C C . SER A 1 606 ? -35.571 -4.367 20.832 1.00 54.44 606 SER A C 1
ATOM 4886 O O . SER A 1 606 ? -36.456 -5.164 21.124 1.00 54.44 606 SER A O 1
ATOM 4888 N N . GLU A 1 607 ? -35.761 -3.048 20.922 1.00 59.00 607 GLU A N 1
ATOM 4889 C CA . GLU A 1 607 ? -37.036 -2.436 21.343 1.00 59.00 607 GLU A CA 1
ATOM 4890 C C . GLU A 1 607 ? -38.048 -2.366 20.182 1.00 59.00 607 GLU A C 1
ATOM 4892 O O . GLU A 1 607 ? -39.258 -2.332 20.402 1.00 59.00 607 GLU A O 1
ATOM 4897 N N . LEU A 1 608 ? -37.560 -2.411 18.936 1.00 61.69 608 LEU A N 1
ATOM 4898 C CA . LEU A 1 608 ? -38.369 -2.360 17.710 1.00 61.69 608 LEU A CA 1
ATOM 4899 C C . LEU A 1 608 ? -39.078 -3.672 17.336 1.00 61.69 608 LEU A C 1
ATOM 4901 O O . LEU A 1 608 ? -39.892 -3.658 16.411 1.00 61.69 608 LEU A O 1
ATOM 4905 N N . ALA A 1 609 ? -38.774 -4.810 17.971 1.00 61.69 609 ALA A N 1
ATOM 4906 C CA . ALA A 1 609 ? -39.451 -6.066 17.642 1.00 61.69 609 ALA A CA 1
ATOM 4907 C C . ALA A 1 609 ? -39.420 -7.125 18.754 1.00 61.69 609 ALA A C 1
ATOM 4909 O O . ALA A 1 609 ? -38.348 -7.579 19.158 1.00 61.69 609 ALA A O 1
ATOM 4910 N N . ASP A 1 610 ? -40.599 -7.613 19.146 1.00 70.75 610 ASP A N 1
ATOM 4911 C CA . ASP A 1 610 ? -40.735 -8.806 19.987 1.00 70.75 610 ASP A CA 1
ATOM 4912 C C . ASP A 1 610 ? -40.472 -10.089 19.178 1.00 70.75 610 ASP A C 1
ATOM 4914 O O . ASP A 1 610 ? -40.936 -10.233 18.044 1.00 70.75 610 ASP A O 1
ATOM 4918 N N . SER A 1 611 ? -39.756 -11.049 19.775 1.00 76.44 611 SER A N 1
ATOM 4919 C CA . SER A 1 611 ? -39.419 -12.337 19.151 1.00 76.44 611 SER A CA 1
ATOM 4920 C C . SER A 1 611 ? -40.192 -13.505 19.769 1.00 76.44 611 SER A C 1
ATOM 4922 O O . SER A 1 611 ? -40.098 -13.741 20.977 1.00 76.44 611 SER A O 1
ATOM 4924 N N . PHE A 1 612 ? -40.873 -14.295 18.941 1.00 80.12 612 PHE A N 1
ATOM 4925 C CA . PHE A 1 612 ? -41.701 -15.428 19.359 1.00 80.12 612 PHE A CA 1
ATOM 4926 C C . PHE A 1 612 ? -41.224 -16.735 18.716 1.00 80.12 612 PHE A C 1
ATOM 4928 O O . PHE A 1 612 ? -41.003 -16.790 17.510 1.00 80.12 612 PHE A O 1
ATOM 4935 N N . GLU A 1 613 ? -41.100 -17.809 19.499 1.00 83.25 613 GLU A N 1
ATOM 4936 C CA . GLU A 1 613 ? -40.853 -19.156 18.965 1.00 83.25 613 GLU A CA 1
ATOM 4937 C C . GLU A 1 613 ? -42.128 -19.674 18.282 1.00 83.25 613 GLU A C 1
ATOM 4939 O O . GLU A 1 613 ? -43.143 -19.896 18.946 1.00 83.25 613 GLU A O 1
ATOM 4944 N N . VAL A 1 614 ? -42.086 -19.853 16.959 1.00 85.81 614 VAL A N 1
ATOM 4945 C CA . VAL A 1 614 ? -43.247 -20.272 16.148 1.00 85.81 614 VAL A CA 1
ATOM 4946 C C . VAL A 1 614 ? -43.134 -21.705 15.621 1.00 85.81 614 VAL A C 1
ATOM 4948 O O . VAL A 1 614 ? -44.152 -22.328 15.321 1.00 85.81 614 VAL A O 1
ATOM 4951 N N . LEU A 1 615 ? -41.921 -22.266 15.571 1.00 84.81 615 LEU A N 1
ATOM 4952 C CA . LEU A 1 615 ? -41.690 -23.699 15.383 1.00 84.81 615 LEU A CA 1
ATOM 4953 C C . LEU A 1 615 ? -40.662 -24.196 16.403 1.00 84.81 615 LEU A C 1
ATOM 4955 O O . LEU A 1 615 ? -39.491 -23.830 16.331 1.00 84.81 615 LEU A O 1
ATOM 4959 N N . SER A 1 616 ? -41.094 -25.057 17.323 1.00 84.38 616 SER A N 1
ATOM 4960 C CA . SER A 1 616 ? -40.212 -25.672 18.320 1.00 84.38 616 SER A CA 1
ATOM 4961 C C . SER A 1 616 ? -39.276 -26.735 17.720 1.00 84.38 616 SER A C 1
ATOM 4963 O O . SER A 1 616 ? -39.606 -27.312 16.677 1.00 84.38 616 SER A O 1
ATOM 4965 N N . PRO A 1 617 ? -38.135 -27.038 18.382 1.00 84.62 617 PRO A N 1
ATOM 4966 C CA . PRO A 1 617 ? -37.080 -27.915 17.869 1.00 84.62 617 PRO A CA 1
ATOM 4967 C C . PRO A 1 617 ? -37.576 -29.223 17.232 1.00 84.62 617 PRO A C 1
ATOM 4969 O O . PRO A 1 617 ? -38.050 -30.140 17.905 1.00 84.62 617 PRO A O 1
ATOM 4972 N N . THR A 1 618 ? -37.441 -29.295 15.910 1.00 86.81 618 THR A N 1
ATOM 4973 C CA . THR A 1 618 ? -37.924 -30.368 15.035 1.00 86.81 618 THR A CA 1
ATOM 4974 C C . THR A 1 618 ? -36.767 -30.886 14.179 1.00 86.81 618 THR A C 1
ATOM 4976 O O . THR A 1 618 ? -35.902 -30.119 13.767 1.00 86.81 618 THR A O 1
ATOM 4979 N N . SER A 1 619 ? -36.719 -32.191 13.899 1.00 88.44 619 SER A N 1
ATOM 4980 C CA . SER A 1 619 ? -35.663 -32.764 13.052 1.00 88.44 619 SER A CA 1
ATOM 4981 C C . SER A 1 619 ? -35.874 -32.413 11.575 1.00 88.44 619 SER A C 1
ATOM 4983 O O . SER A 1 619 ? -36.981 -32.557 11.049 1.00 88.44 619 SER A O 1
ATOM 4985 N N . ALA A 1 620 ? -34.799 -31.994 10.907 1.00 89.50 620 ALA A N 1
ATOM 4986 C CA . ALA A 1 620 ? -34.763 -31.705 9.477 1.00 89.50 620 ALA A CA 1
ATOM 4987 C C . ALA A 1 620 ? -33.559 -32.381 8.803 1.00 89.50 620 ALA A C 1
ATOM 4989 O O . ALA A 1 620 ? -32.613 -32.811 9.466 1.00 89.50 620 ALA A O 1
ATOM 4990 N N . ILE A 1 621 ? -33.587 -32.445 7.470 1.00 90.75 621 ILE A N 1
ATOM 4991 C CA . ILE A 1 621 ? -32.424 -32.824 6.659 1.00 90.75 621 ILE A CA 1
ATOM 4992 C C . ILE A 1 621 ? -31.847 -31.546 6.056 1.00 90.75 621 ILE A C 1
ATOM 4994 O O . ILE A 1 621 ? -32.488 -30.912 5.219 1.00 90.75 621 ILE A O 1
ATOM 4998 N N . ALA A 1 622 ? -30.652 -31.175 6.488 1.00 88.94 622 ALA A N 1
ATOM 4999 C CA . ALA A 1 622 ? -29.882 -30.069 5.950 1.00 88.94 622 ALA A CA 1
ATOM 5000 C C . ALA A 1 622 ? -28.967 -30.551 4.819 1.00 88.94 622 ALA A C 1
ATOM 5002 O O . ALA A 1 622 ? -28.451 -31.669 4.874 1.00 88.94 622 ALA A O 1
ATOM 5003 N N . TYR A 1 623 ? -28.784 -29.746 3.776 1.00 88.69 623 TYR A N 1
ATOM 5004 C CA . TYR A 1 623 ? -27.958 -30.122 2.630 1.00 88.69 623 TYR A CA 1
ATOM 5005 C C . TYR A 1 623 ? -27.397 -28.911 1.883 1.00 88.69 623 TYR A C 1
ATOM 5007 O O . TYR A 1 623 ? -27.990 -27.829 1.882 1.00 88.69 623 TYR A O 1
ATOM 5015 N N . ASN A 1 624 ? -26.272 -29.119 1.199 1.00 86.06 624 ASN A N 1
ATOM 5016 C CA . ASN A 1 624 ? -25.759 -28.185 0.199 1.00 86.06 624 ASN A CA 1
ATOM 5017 C C . ASN A 1 624 ? -26.169 -28.611 -1.221 1.00 86.06 624 ASN A C 1
ATOM 5019 O O . ASN A 1 624 ? -26.410 -29.796 -1.477 1.00 86.06 624 ASN A O 1
ATOM 5023 N N . ASP A 1 625 ? -26.250 -27.650 -2.143 1.00 82.06 625 ASP A N 1
ATOM 5024 C CA . ASP A 1 625 ? -26.694 -27.897 -3.523 1.00 82.06 625 ASP A CA 1
ATOM 5025 C C . ASP A 1 625 ? -25.582 -28.476 -4.402 1.00 82.06 625 ASP A C 1
ATOM 5027 O O . ASP A 1 625 ? -25.847 -29.297 -5.280 1.00 82.06 625 ASP A O 1
ATOM 5031 N N . TYR A 1 626 ? -24.338 -28.037 -4.192 1.00 78.50 626 TYR A N 1
ATOM 5032 C CA . TYR A 1 626 ? -23.174 -28.524 -4.930 1.00 78.50 626 TYR A CA 1
ATOM 5033 C C . TYR A 1 626 ? -21.864 -28.301 -4.168 1.00 78.50 626 TYR A C 1
ATOM 5035 O O . TYR A 1 626 ? -21.761 -27.483 -3.251 1.00 78.50 626 TYR A O 1
ATOM 5043 N N . ILE A 1 627 ? -20.847 -29.045 -4.593 1.00 79.62 627 ILE A N 1
ATOM 5044 C CA . ILE A 1 627 ? -19.475 -28.970 -4.097 1.00 79.62 627 ILE A CA 1
ATOM 5045 C C . ILE A 1 627 ? -18.650 -28.138 -5.089 1.00 79.62 627 ILE A C 1
ATOM 5047 O O . ILE A 1 627 ? -18.814 -28.271 -6.305 1.00 79.62 627 ILE A O 1
ATOM 5051 N N . VAL A 1 628 ? -17.757 -27.289 -4.583 1.00 83.31 628 VAL A N 1
ATOM 5052 C CA . VAL A 1 628 ? -16.779 -26.541 -5.385 1.00 83.31 628 VAL A CA 1
ATOM 5053 C C . VAL A 1 628 ? -15.358 -26.827 -4.914 1.00 83.31 628 VAL A C 1
ATOM 5055 O O . VAL A 1 628 ? -15.110 -26.978 -3.718 1.00 83.31 628 VAL A O 1
ATOM 5058 N N . VAL A 1 629 ? -14.411 -26.841 -5.848 1.00 85.00 629 VAL A N 1
ATOM 5059 C CA . VAL A 1 629 ? -12.989 -26.648 -5.546 1.00 85.00 629 VAL A CA 1
ATOM 5060 C C . VAL A 1 629 ? -12.664 -25.168 -5.727 1.00 85.00 629 VAL A C 1
ATOM 5062 O O . VAL A 1 629 ? -13.075 -24.555 -6.712 1.00 85.00 629 VAL A O 1
ATOM 5065 N N . PHE A 1 630 ? -11.940 -24.591 -4.775 1.00 85.50 630 PHE A N 1
ATOM 5066 C CA . PHE A 1 630 ? -11.393 -23.237 -4.822 1.00 85.50 630 PHE A CA 1
ATOM 5067 C C . PHE A 1 630 ? -9.868 -23.302 -4.944 1.00 85.50 630 PHE A C 1
ATOM 5069 O O . PHE A 1 630 ? -9.227 -24.059 -4.214 1.00 85.50 630 PHE A O 1
ATOM 5076 N N . CYS A 1 631 ? -9.288 -22.498 -5.837 1.00 86.88 631 CYS A N 1
ATOM 5077 C CA . CYS A 1 631 ? -7.840 -22.327 -5.961 1.00 86.88 631 CYS A CA 1
ATOM 5078 C C . CYS A 1 631 ? -7.479 -20.850 -5.712 1.00 86.88 631 CYS A C 1
ATOM 5080 O O . CYS A 1 631 ? -7.870 -20.000 -6.513 1.00 86.88 631 CYS A O 1
ATOM 5082 N N . PRO A 1 632 ? -6.751 -20.501 -4.634 1.00 80.88 632 PRO A N 1
ATOM 5083 C CA . PRO A 1 632 ? -6.415 -19.103 -4.356 1.00 80.88 632 PRO A CA 1
ATOM 5084 C C . PRO A 1 632 ? -5.461 -18.512 -5.405 1.00 80.88 632 PRO A C 1
ATOM 5086 O O . PRO A 1 632 ? -5.577 -17.338 -5.737 1.00 80.88 632 PRO A O 1
ATOM 5089 N N . GLU A 1 633 ? -4.565 -19.326 -5.970 1.00 84.56 633 GLU A N 1
ATOM 5090 C CA . GLU A 1 633 ? -3.532 -18.881 -6.916 1.00 84.56 633 GLU A CA 1
ATOM 5091 C C . GLU A 1 633 ? -4.061 -18.526 -8.314 1.00 84.56 633 GLU A C 1
ATOM 5093 O O . GLU A 1 633 ? -3.440 -17.725 -9.009 1.00 84.56 633 GLU A O 1
ATOM 5098 N N . LEU A 1 634 ? -5.160 -19.146 -8.769 1.00 85.62 634 LEU A N 1
ATOM 5099 C CA . LEU A 1 634 ? -5.581 -19.104 -10.174 1.00 85.62 634 LEU A CA 1
ATOM 5100 C C . LEU A 1 634 ? -7.084 -18.861 -10.351 1.00 85.62 634 LEU A C 1
ATOM 5102 O O . LEU A 1 634 ? -7.926 -19.595 -9.827 1.00 85.62 634 LEU A O 1
ATOM 5106 N N . LYS A 1 635 ? -7.419 -17.895 -11.214 1.00 88.38 635 LYS A N 1
ATOM 5107 C CA . LYS A 1 635 ? -8.782 -17.640 -11.696 1.00 88.38 635 LYS A CA 1
ATOM 5108 C C . LYS A 1 635 ? -9.179 -18.678 -12.754 1.00 88.38 635 LYS A C 1
ATOM 5110 O O . LYS A 1 635 ? -9.068 -18.447 -13.955 1.00 88.38 635 LYS A O 1
ATOM 5115 N N . LEU A 1 636 ? -9.621 -19.846 -12.281 1.00 86.75 636 LEU A N 1
ATOM 5116 C CA . LEU A 1 636 ? -9.974 -21.034 -13.076 1.00 86.75 636 LEU A CA 1
ATOM 5117 C C . LEU A 1 636 ? -10.922 -20.756 -14.259 1.00 86.75 636 LEU A C 1
ATOM 5119 O O . LEU A 1 636 ? -10.836 -21.431 -15.282 1.00 86.75 636 LEU A O 1
ATOM 5123 N N . GLU A 1 637 ? -11.802 -19.760 -14.142 1.00 85.69 637 GLU A N 1
ATOM 5124 C CA . GLU A 1 637 ? -12.719 -19.326 -15.206 1.00 85.69 637 GLU A CA 1
ATOM 5125 C C . GLU A 1 637 ? -12.027 -18.910 -16.517 1.00 85.69 637 GLU A C 1
ATOM 5127 O O . GLU A 1 637 ? -12.583 -19.148 -17.595 1.00 85.69 637 GLU A O 1
ATOM 5132 N N . ASP A 1 638 ? -10.824 -18.335 -16.434 1.00 86.00 638 ASP A N 1
ATOM 5133 C CA . ASP A 1 638 ? -10.115 -17.759 -17.587 1.00 86.00 638 ASP A CA 1
ATOM 5134 C C . ASP A 1 638 ? -9.216 -18.782 -18.305 1.00 86.00 638 ASP A C 1
ATOM 5136 O O . ASP A 1 638 ? -8.705 -18.514 -19.390 1.00 86.00 638 ASP A O 1
ATOM 5140 N N . LEU A 1 639 ? -9.039 -19.980 -17.733 1.00 84.25 639 LEU A N 1
ATOM 5141 C CA . LEU A 1 639 ? -8.052 -20.972 -18.183 1.00 84.25 639 LEU A CA 1
ATOM 5142 C C . LEU A 1 639 ? -8.517 -21.864 -19.353 1.00 84.25 639 LEU A C 1
ATOM 5144 O O . LEU A 1 639 ? -7.839 -22.825 -19.698 1.00 84.25 639 LEU A O 1
ATOM 5148 N N . GLY A 1 640 ? -9.674 -21.602 -19.970 1.00 82.50 640 GLY A N 1
ATOM 5149 C CA . GLY A 1 640 ? -10.144 -22.388 -21.127 1.00 82.50 640 GLY A CA 1
ATOM 5150 C C . GLY A 1 640 ? -10.613 -23.817 -20.800 1.00 82.50 640 GLY A C 1
ATOM 5151 O O . GLY A 1 640 ? -10.617 -24.692 -21.666 1.00 82.50 640 GLY A O 1
ATOM 5152 N N . ILE A 1 641 ? -11.023 -24.074 -19.555 1.00 85.88 641 ILE A N 1
ATOM 5153 C CA . ILE A 1 641 ? -11.568 -25.370 -19.115 1.00 85.88 641 ILE A CA 1
ATOM 5154 C C . ILE A 1 641 ? -12.860 -25.694 -19.895 1.00 85.88 641 ILE A C 1
ATOM 5156 O O . ILE A 1 641 ? -13.712 -24.823 -20.098 1.00 85.88 641 ILE A O 1
ATOM 5160 N N . ALA A 1 642 ? -13.016 -26.943 -20.348 1.00 80.38 642 ALA A N 1
ATOM 5161 C CA . ALA A 1 642 ? -14.091 -27.332 -21.262 1.00 80.38 642 ALA A CA 1
ATOM 5162 C C . ALA A 1 642 ? -15.488 -27.297 -20.601 1.00 80.38 642 ALA A C 1
ATOM 5164 O O . ALA A 1 642 ? -15.881 -28.183 -19.840 1.00 80.38 642 ALA A O 1
ATOM 5165 N N . LYS A 1 643 ? -16.283 -26.275 -20.954 1.00 73.94 643 LYS A N 1
ATOM 5166 C CA . LYS A 1 643 ? -17.627 -25.989 -20.397 1.00 73.94 643 LYS A CA 1
ATOM 5167 C C . LYS A 1 643 ? -18.742 -26.942 -20.875 1.00 73.94 643 LYS A C 1
ATOM 5169 O O . LYS A 1 643 ? -19.916 -26.703 -20.615 1.00 73.94 643 LYS A O 1
ATOM 5174 N N . ASN A 1 644 ? -18.388 -28.009 -21.590 1.00 70.94 644 ASN A N 1
ATOM 5175 C CA . ASN A 1 644 ? -19.285 -29.085 -22.031 1.00 70.94 644 ASN A CA 1
ATOM 5176 C C . ASN A 1 644 ? -19.442 -30.212 -20.986 1.00 70.94 644 ASN A C 1
ATOM 5178 O O . ASN A 1 644 ? -20.231 -31.128 -21.207 1.00 70.94 644 ASN A O 1
ATOM 5182 N N . GLY A 1 645 ? -18.680 -30.167 -19.885 1.00 70.75 645 GLY A N 1
ATOM 5183 C CA . GLY A 1 645 ? -18.664 -31.205 -18.853 1.00 70.75 645 GLY A CA 1
ATOM 5184 C C . GLY A 1 645 ? -17.814 -32.439 -19.185 1.00 70.75 645 GLY A C 1
ATOM 5185 O O . GLY A 1 645 ? -17.933 -33.436 -18.477 1.00 70.75 645 GLY A O 1
ATOM 5186 N N . THR A 1 646 ? -16.970 -32.407 -20.232 1.00 78.69 646 THR A N 1
ATOM 5187 C CA . THR A 1 646 ? -15.984 -33.484 -20.477 1.00 78.69 646 THR A CA 1
ATOM 5188 C C . THR A 1 646 ? -14.650 -33.248 -19.768 1.00 78.69 646 THR A C 1
ATOM 5190 O O . THR A 1 646 ? -13.900 -34.201 -19.575 1.00 78.69 646 THR A O 1
ATOM 5193 N N . ALA A 1 647 ? -14.371 -32.024 -19.302 1.00 86.00 647 ALA A N 1
ATOM 5194 C CA . ALA A 1 647 ? -13.223 -31.753 -18.439 1.00 86.00 647 ALA A CA 1
ATOM 5195 C C . ALA A 1 647 ? -13.290 -32.550 -17.120 1.00 86.00 647 ALA A C 1
ATOM 5197 O O . ALA A 1 647 ? -14.351 -32.679 -16.496 1.00 86.00 647 ALA A O 1
ATOM 5198 N N . SER A 1 648 ? -12.136 -33.041 -16.668 1.00 87.75 648 SER A N 1
ATOM 5199 C CA . SER A 1 648 ? -11.980 -33.716 -15.379 1.00 87.75 648 SER A CA 1
ATOM 5200 C C . SER A 1 648 ? -10.924 -33.038 -14.513 1.00 87.75 648 SER A C 1
ATOM 5202 O O . SER A 1 648 ? -9.936 -32.489 -15.005 1.00 87.75 648 SER A O 1
ATOM 5204 N N . ILE A 1 649 ? -11.137 -33.087 -13.201 1.00 87.94 649 ILE A N 1
ATOM 5205 C CA . ILE A 1 649 ? -10.148 -32.717 -12.190 1.00 87.94 649 ILE A CA 1
ATOM 5206 C C . ILE A 1 649 ? -9.660 -33.997 -11.507 1.00 87.94 649 ILE A C 1
ATOM 5208 O O . ILE A 1 649 ? -10.460 -34.795 -11.019 1.00 87.94 649 ILE A O 1
ATOM 5212 N N . GLU A 1 650 ? -8.346 -34.202 -11.506 1.00 87.31 650 GLU A N 1
ATOM 5213 C CA . GLU A 1 650 ? -7.692 -35.356 -10.886 1.00 87.31 650 GLU A CA 1
ATOM 5214 C C . GLU A 1 650 ? -7.051 -34.899 -9.573 1.00 87.31 650 GLU A C 1
ATOM 5216 O O . GLU A 1 650 ? -6.042 -34.186 -9.581 1.00 87.31 650 GLU A O 1
ATOM 5221 N N . ILE A 1 651 ? -7.628 -35.303 -8.440 1.00 86.44 651 ILE A N 1
ATOM 5222 C CA . ILE A 1 651 ? -7.058 -35.044 -7.115 1.00 86.44 651 ILE A CA 1
ATOM 5223 C C . ILE A 1 651 ? -5.997 -36.110 -6.825 1.00 86.44 651 ILE A C 1
ATOM 5225 O O . ILE A 1 651 ? -6.269 -37.311 -6.886 1.00 86.44 651 ILE A O 1
ATOM 5229 N N . LYS A 1 652 ? -4.776 -35.680 -6.495 1.00 84.50 652 LYS A N 1
ATOM 5230 C CA . LYS A 1 652 ? -3.612 -36.564 -6.363 1.00 84.50 652 LYS A CA 1
ATOM 5231 C C . LYS A 1 652 ? -3.526 -37.240 -4.988 1.00 84.50 652 LYS A C 1
ATOM 5233 O O . LYS A 1 652 ? -3.833 -36.668 -3.940 1.00 84.50 652 LYS A O 1
ATOM 5238 N N . SER A 1 653 ? -3.017 -38.472 -4.999 1.00 78.12 653 SER A N 1
ATOM 5239 C CA . SER A 1 653 ? -2.507 -39.175 -3.811 1.00 78.12 653 SER A CA 1
ATOM 5240 C C . SER A 1 653 ? -1.369 -38.358 -3.164 1.00 78.12 653 SER A C 1
ATOM 5242 O O . SER A 1 653 ? -0.579 -37.777 -3.910 1.00 78.12 653 SER A O 1
ATOM 5244 N N . PRO A 1 654 ? -1.242 -38.279 -1.821 1.00 72.56 654 PRO A N 1
ATOM 5245 C CA . PRO A 1 654 ? -1.850 -39.135 -0.796 1.00 72.56 654 PRO A CA 1
ATOM 5246 C C . PRO A 1 654 ? -3.151 -38.598 -0.171 1.00 72.56 654 PRO A C 1
ATOM 5248 O O . PRO A 1 654 ? -3.510 -39.033 0.923 1.00 72.56 654 PRO A O 1
ATOM 5251 N N . SER A 1 655 ? -3.854 -37.659 -0.815 1.00 72.94 655 SER A N 1
ATOM 5252 C CA . SER A 1 655 ? -5.122 -37.141 -0.285 1.00 72.94 655 SER A CA 1
ATOM 5253 C C . SER A 1 655 ? -6.156 -38.256 -0.065 1.00 72.94 655 SER A C 1
ATOM 5255 O O . SER A 1 655 ? -6.313 -39.146 -0.901 1.00 72.94 655 SER A O 1
ATOM 5257 N N . SER A 1 656 ? -6.929 -38.177 1.022 1.00 70.88 656 SER A N 1
ATOM 5258 C CA . SER A 1 656 ? -8.115 -39.025 1.243 1.00 70.88 656 SER A CA 1
ATOM 5259 C C . SER A 1 656 ? -9.243 -38.753 0.236 1.00 70.88 656 SER A C 1
ATOM 5261 O O . SER A 1 656 ? -10.184 -39.538 0.138 1.00 70.88 656 SER A O 1
ATOM 5263 N N . LEU A 1 657 ? -9.120 -37.655 -0.514 1.00 72.62 657 LEU A N 1
ATOM 5264 C CA . LEU A 1 657 ? -10.002 -37.199 -1.586 1.00 72.62 657 LEU A CA 1
ATOM 5265 C C . LEU A 1 657 ? -9.434 -37.538 -2.980 1.00 72.62 657 LEU A C 1
ATOM 5267 O O . LEU A 1 657 ? -9.901 -36.996 -3.975 1.00 72.62 657 LEU A O 1
ATOM 5271 N N . ALA A 1 658 ? -8.381 -38.361 -3.071 1.00 77.88 658 ALA A N 1
ATOM 5272 C CA . ALA A 1 658 ? -7.722 -38.663 -4.340 1.00 77.88 658 ALA A CA 1
ATOM 5273 C C . ALA A 1 658 ? -8.618 -39.472 -5.295 1.00 77.88 658 ALA A C 1
ATOM 5275 O O . ALA A 1 658 ? -9.189 -40.498 -4.916 1.00 77.88 658 ALA A O 1
ATOM 5276 N N . GLY A 1 659 ? -8.692 -39.028 -6.550 1.00 80.00 659 GLY A N 1
ATOM 5277 C CA . GLY A 1 659 ? -9.537 -39.612 -7.591 1.00 80.00 659 GLY A CA 1
ATOM 5278 C C . GLY A 1 659 ? -9.905 -38.616 -8.692 1.00 80.00 659 GLY A C 1
ATOM 5279 O O . GLY A 1 659 ? -9.626 -37.421 -8.591 1.00 80.00 659 GLY A O 1
ATOM 5280 N N . ASP A 1 660 ? -10.547 -39.127 -9.742 1.00 81.81 660 ASP A N 1
ATOM 5281 C CA . ASP A 1 660 ? -11.088 -38.334 -10.847 1.00 81.81 660 ASP A CA 1
ATOM 5282 C C . ASP A 1 660 ? -12.511 -37.842 -10.530 1.00 81.81 660 ASP A C 1
ATOM 5284 O O . ASP A 1 660 ? -13.395 -38.634 -10.182 1.00 81.81 660 ASP A O 1
ATOM 5288 N N . TYR A 1 661 ? -12.749 -36.543 -10.711 1.00 83.25 661 TYR A N 1
ATOM 5289 C CA . TYR A 1 661 ? -14.059 -35.902 -10.572 1.00 83.25 661 TYR A CA 1
ATOM 5290 C C . TYR A 1 661 ? -14.425 -35.156 -11.864 1.00 83.25 661 TYR A C 1
ATOM 5292 O O . TYR A 1 661 ? -13.566 -34.589 -12.545 1.00 83.25 661 TYR A O 1
ATOM 5300 N N . SER A 1 662 ? -15.713 -35.129 -12.203 1.00 83.44 662 SER A N 1
ATOM 5301 C CA . SER A 1 662 ? -16.223 -34.392 -13.366 1.00 83.44 662 SER A CA 1
ATOM 5302 C C . SER A 1 662 ? -16.391 -32.905 -13.057 1.00 83.44 662 SER A C 1
ATOM 5304 O O . SER A 1 662 ? -16.932 -32.533 -12.010 1.00 83.44 662 SER A O 1
ATOM 5306 N N . VAL A 1 663 ? -15.967 -32.058 -13.995 1.00 84.56 663 VAL A N 1
ATOM 5307 C CA . VAL A 1 663 ? -16.160 -30.604 -13.945 1.00 84.56 663 VAL A CA 1
ATOM 5308 C C . VAL A 1 663 ? -17.576 -30.231 -14.397 1.00 84.56 663 VAL A C 1
ATOM 5310 O O . VAL A 1 663 ? -18.151 -30.847 -15.295 1.00 84.56 663 VAL A O 1
ATOM 5313 N N . GLY A 1 664 ? -18.145 -29.201 -13.773 1.00 79.50 664 GLY A N 1
ATOM 5314 C CA . GLY A 1 664 ? -19.331 -28.490 -14.242 1.00 79.50 664 GLY A CA 1
ATOM 5315 C C . GLY A 1 664 ? -19.003 -27.064 -14.667 1.00 79.50 664 GLY A C 1
ATOM 5316 O O . GLY A 1 664 ? -18.441 -26.822 -15.730 1.00 79.50 664 GLY A O 1
ATOM 5317 N N . GLU A 1 665 ? -19.394 -26.107 -13.831 1.00 82.50 665 GLU A N 1
ATOM 5318 C CA . GLU A 1 665 ? -19.296 -24.673 -14.107 1.00 82.50 665 GLU A CA 1
ATOM 5319 C C . GLU A 1 665 ? -18.090 -24.055 -13.381 1.00 82.50 665 GLU A C 1
ATOM 5321 O O . GLU A 1 665 ? -17.824 -24.357 -12.217 1.00 82.50 665 GLU A O 1
ATOM 5326 N N . THR A 1 666 ? -17.368 -23.165 -14.062 1.00 86.25 666 THR A N 1
ATOM 5327 C CA . THR A 1 666 ? -16.276 -22.351 -13.503 1.00 86.25 666 THR A CA 1
ATOM 5328 C C . THR A 1 666 ? -16.774 -20.941 -13.192 1.00 86.25 666 THR A C 1
ATOM 5330 O O . THR A 1 666 ? -17.434 -20.347 -14.045 1.00 86.25 666 THR A O 1
ATOM 5333 N N . SER A 1 667 ? -16.415 -20.381 -12.038 1.00 85.25 667 SER A N 1
ATOM 5334 C CA . SER A 1 667 ? -16.739 -18.999 -11.656 1.00 85.25 667 SER A CA 1
ATOM 5335 C C . SER A 1 667 ? -15.595 -18.402 -10.837 1.00 85.25 667 SER A C 1
ATOM 5337 O O . SER A 1 667 ? -15.293 -18.891 -9.741 1.00 85.25 667 SER A O 1
ATOM 5339 N N . GLY A 1 668 ? -14.912 -17.391 -11.383 1.00 87.44 668 GLY A N 1
ATOM 5340 C CA . GLY A 1 668 ? -13.686 -16.840 -10.811 1.00 87.44 668 GLY A CA 1
ATOM 5341 C C . GLY A 1 668 ? -12.651 -17.925 -10.488 1.00 87.44 668 GLY A C 1
ATOM 5342 O O . GLY A 1 668 ? -12.239 -18.699 -11.352 1.00 87.44 668 GLY A O 1
ATOM 5343 N N . ASN A 1 669 ? -12.258 -17.990 -9.217 1.00 88.12 669 ASN A N 1
ATOM 5344 C CA . ASN A 1 669 ? -11.310 -18.954 -8.649 1.00 88.12 669 ASN A CA 1
ATOM 5345 C C . ASN A 1 669 ? -11.954 -20.294 -8.224 1.00 88.12 669 ASN A C 1
ATOM 5347 O O . ASN A 1 669 ? -11.303 -21.112 -7.571 1.00 88.12 669 ASN A O 1
ATOM 5351 N N . THR A 1 670 ? -13.234 -20.522 -8.544 1.00 87.25 670 THR A N 1
ATOM 5352 C CA . THR A 1 670 ? -13.976 -21.737 -8.166 1.00 87.25 670 THR A CA 1
ATOM 5353 C C . THR A 1 670 ? -14.395 -22.579 -9.365 1.00 87.25 670 THR A C 1
ATOM 5355 O O . THR A 1 670 ? -14.684 -22.066 -10.448 1.00 87.25 670 THR A O 1
ATOM 5358 N N . ILE A 1 671 ? -14.460 -23.892 -9.151 1.00 87.19 671 ILE A N 1
ATOM 5359 C CA . ILE A 1 671 ? -14.923 -24.880 -10.123 1.00 87.19 671 ILE A CA 1
ATOM 5360 C C . ILE A 1 671 ? -15.880 -25.862 -9.443 1.00 87.19 671 ILE A C 1
ATOM 5362 O O . ILE A 1 671 ? -15.556 -26.483 -8.431 1.00 87.19 671 ILE A O 1
ATOM 5366 N N . LYS A 1 672 ? -17.098 -25.965 -9.970 1.00 86.19 672 LYS A N 1
ATOM 5367 C CA . LYS A 1 672 ? -18.170 -26.824 -9.457 1.00 86.19 672 LYS A CA 1
ATOM 5368 C C . LYS A 1 672 ? -17.945 -28.267 -9.895 1.00 86.19 672 LYS A C 1
ATOM 5370 O O . LYS A 1 672 ? -17.730 -28.520 -11.080 1.00 86.19 672 LYS A O 1
ATOM 5375 N N . LEU A 1 673 ? -18.032 -29.204 -8.955 1.00 82.44 673 LEU A N 1
ATOM 5376 C CA . LEU A 1 673 ? -17.961 -30.638 -9.237 1.00 82.44 673 LEU A CA 1
ATOM 5377 C C . LEU A 1 673 ? -19.360 -31.177 -9.561 1.00 82.44 673 LEU A C 1
ATOM 5379 O O . LEU A 1 673 ? -20.340 -30.793 -8.920 1.00 82.44 673 LEU A O 1
ATOM 5383 N N . THR A 1 674 ? -19.459 -32.060 -10.556 1.00 73.75 674 THR A N 1
ATOM 5384 C CA . THR A 1 674 ? -20.739 -32.637 -11.019 1.00 73.75 674 THR A CA 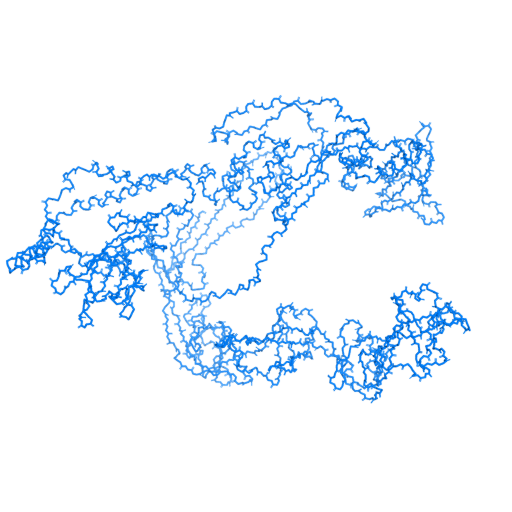1
ATOM 5385 C C . THR A 1 674 ? -20.898 -34.118 -10.695 1.00 73.75 674 THR A C 1
ATOM 5387 O O . THR A 1 674 ? -22.026 -34.572 -10.521 1.00 73.75 674 THR A O 1
ATOM 5390 N N . SER A 1 675 ? -19.799 -34.869 -10.566 1.00 67.50 675 SER A N 1
ATOM 5391 C CA . SER A 1 675 ? -19.816 -36.227 -10.008 1.00 67.50 675 SER A CA 1
ATOM 5392 C C . SER A 1 675 ? -18.426 -36.710 -9.584 1.00 67.50 675 SER A C 1
ATOM 5394 O O . SER A 1 675 ? -17.423 -36.322 -10.180 1.00 67.50 675 SER A O 1
ATOM 5396 N N . GLY A 1 676 ? -18.389 -37.589 -8.582 1.00 58.88 676 GLY A N 1
ATOM 5397 C CA . GLY A 1 676 ? -17.212 -38.322 -8.111 1.00 58.88 676 GLY A CA 1
ATOM 5398 C C . GLY A 1 676 ? -17.643 -39.498 -7.229 1.00 58.88 676 GLY A C 1
ATOM 5399 O O . GLY A 1 676 ? -18.777 -39.530 -6.752 1.00 58.88 676 GLY A O 1
ATOM 5400 N N . SER A 1 677 ? -16.777 -40.493 -7.030 1.00 49.31 677 SER A N 1
ATOM 5401 C CA . SER A 1 677 ? -17.135 -41.737 -6.318 1.00 49.31 677 SER A CA 1
ATOM 5402 C C . SER A 1 677 ? -17.189 -41.608 -4.789 1.00 49.31 677 SER A C 1
ATOM 5404 O O . SER A 1 677 ? -17.704 -42.506 -4.120 1.00 49.31 677 SER A O 1
ATOM 5406 N N . LEU A 1 678 ? -16.681 -40.498 -4.245 1.00 60.97 678 LEU A N 1
ATOM 5407 C CA . LEU A 1 678 ? -16.674 -40.150 -2.826 1.00 60.97 678 LEU A CA 1
ATOM 5408 C C . LEU A 1 678 ? -16.988 -38.650 -2.671 1.00 60.97 678 LEU A C 1
ATOM 5410 O O . LEU A 1 678 ? -16.098 -37.811 -2.824 1.00 60.97 678 LEU A O 1
ATOM 5414 N N . GLU A 1 679 ? -18.245 -38.312 -2.356 1.00 57.34 679 GLU A N 1
ATOM 5415 C CA . GLU A 1 679 ? -18.535 -37.040 -1.673 1.00 57.34 679 GLU A CA 1
ATOM 5416 C C . GLU A 1 679 ? -17.891 -37.075 -0.271 1.00 57.34 679 GLU A C 1
ATOM 5418 O O . GLU A 1 679 ? -17.792 -38.156 0.323 1.00 57.34 679 GLU A O 1
ATOM 5423 N N . PRO A 1 680 ? -17.369 -35.942 0.233 1.00 58.28 680 PRO A N 1
ATOM 5424 C CA . PRO A 1 680 ? -16.272 -35.959 1.193 1.00 58.28 680 PRO A CA 1
ATOM 5425 C C . PRO A 1 680 ? -16.608 -36.588 2.551 1.00 58.28 680 PRO A C 1
ATOM 5427 O O . PRO A 1 680 ? -17.707 -36.475 3.096 1.00 58.28 680 PRO A O 1
ATOM 5430 N N . ILE A 1 681 ? -15.587 -37.243 3.105 1.00 55.78 681 ILE A N 1
ATOM 5431 C CA . ILE A 1 681 ? -15.590 -37.891 4.419 1.00 55.78 681 ILE A CA 1
ATOM 5432 C C . ILE A 1 681 ? -15.758 -36.820 5.513 1.00 55.78 681 ILE A C 1
ATOM 5434 O O . ILE A 1 681 ? -15.173 -35.742 5.418 1.00 55.78 681 ILE A O 1
ATOM 5438 N N . ASP A 1 682 ? -16.509 -37.137 6.574 1.00 51.56 682 ASP A N 1
ATOM 5439 C CA . ASP A 1 682 ? -16.978 -36.210 7.626 1.00 51.56 682 ASP A CA 1
ATOM 5440 C C . ASP A 1 682 ? -15.895 -35.393 8.380 1.00 51.56 682 ASP A C 1
ATOM 5442 O O . ASP A 1 682 ? -16.233 -34.504 9.165 1.00 51.56 682 ASP A O 1
ATOM 5446 N N . ASN A 1 683 ? -14.605 -35.649 8.146 1.00 52.62 683 ASN A N 1
ATOM 5447 C CA . ASN A 1 683 ? -13.483 -35.062 8.883 1.00 52.62 683 ASN A CA 1
ATOM 5448 C C . ASN A 1 683 ? -13.023 -33.672 8.392 1.00 52.62 683 ASN A C 1
ATOM 5450 O O . ASN A 1 683 ? -12.270 -33.025 9.112 1.00 52.62 683 ASN A O 1
ATOM 5454 N N . CYS A 1 684 ? -13.486 -33.155 7.243 1.00 54.97 684 CYS A N 1
ATOM 5455 C CA . CYS A 1 684 ? -13.147 -31.780 6.810 1.00 54.97 684 CYS A CA 1
ATOM 5456 C C . CYS A 1 684 ? -13.787 -30.667 7.673 1.00 54.97 684 CYS A C 1
ATOM 5458 O O . CYS A 1 684 ? -13.575 -29.486 7.412 1.00 54.97 684 CYS A O 1
ATOM 5460 N N . ASN A 1 685 ? -14.585 -31.026 8.684 1.00 48.62 685 ASN A N 1
ATOM 5461 C CA . ASN A 1 685 ? -15.317 -30.084 9.534 1.00 48.62 685 ASN A CA 1
ATOM 5462 C C . ASN A 1 685 ? -14.480 -29.468 10.669 1.00 48.62 685 ASN A C 1
ATOM 5464 O O . ASN A 1 685 ? -14.822 -28.393 11.158 1.00 48.62 685 ASN A O 1
ATOM 5468 N N . ASN A 1 686 ? -13.386 -30.116 11.082 1.00 46.94 686 ASN A N 1
ATOM 5469 C CA . ASN A 1 686 ? -12.561 -29.666 12.202 1.00 46.94 686 ASN A CA 1
ATOM 5470 C C . ASN A 1 686 ? -11.282 -28.981 11.699 1.00 46.94 686 ASN A C 1
ATOM 5472 O O . ASN A 1 686 ? -10.235 -29.612 11.590 1.00 46.94 686 ASN A O 1
ATOM 5476 N N . PHE A 1 687 ? -11.345 -27.668 11.448 1.00 45.81 687 PHE A N 1
ATOM 5477 C CA . PHE A 1 687 ? -10.151 -26.867 11.117 1.00 45.81 687 PHE A CA 1
ATOM 5478 C C . PHE A 1 687 ? -9.111 -26.863 12.260 1.00 45.81 687 PHE A C 1
ATOM 5480 O O . PHE A 1 687 ? -7.919 -26.683 12.026 1.00 45.81 687 PHE A O 1
ATOM 5487 N N . PHE A 1 688 ? -9.570 -27.120 13.492 1.00 40.81 688 PHE A N 1
ATOM 5488 C CA . PHE A 1 688 ? -8.749 -27.331 14.680 1.00 40.81 688 PHE A CA 1
ATOM 5489 C C . PHE A 1 688 ? -9.228 -28.576 15.441 1.00 40.81 688 PHE A C 1
ATOM 5491 O O . PHE A 1 688 ? -10.118 -28.493 16.288 1.00 40.81 688 PHE A O 1
ATOM 5498 N N . GLU A 1 689 ? -8.624 -29.737 15.177 1.00 39.75 689 GLU A N 1
ATOM 5499 C CA . GLU A 1 689 ? -8.609 -30.809 16.181 1.00 39.75 689 GLU A CA 1
ATOM 5500 C C . GLU A 1 689 ? -7.547 -30.496 17.247 1.00 39.75 689 GLU A C 1
ATOM 5502 O O . GLU A 1 689 ? -6.542 -29.835 16.978 1.00 39.75 689 GLU A O 1
ATOM 5507 N N . VAL A 1 690 ? -7.790 -30.948 18.482 1.00 42.81 690 VAL A N 1
ATOM 5508 C CA . VAL A 1 690 ? -7.062 -30.520 19.699 1.00 42.81 690 VAL A CA 1
ATOM 5509 C C . VAL A 1 690 ? -5.555 -30.839 19.655 1.00 42.81 690 VAL A C 1
ATOM 5511 O O . VAL A 1 690 ? -4.768 -30.237 20.383 1.00 42.81 690 VAL A O 1
ATOM 5514 N N . ASP A 1 691 ? -5.148 -31.738 18.761 1.00 44.44 691 ASP A N 1
ATOM 5515 C CA . ASP A 1 691 ? -3.793 -32.281 18.651 1.00 44.44 691 ASP A CA 1
ATOM 5516 C C . ASP A 1 691 ? -2.838 -31.400 17.810 1.00 44.44 691 ASP A C 1
ATOM 5518 O O . ASP A 1 691 ? -1.660 -31.727 17.657 1.00 44.44 691 ASP A O 1
ATOM 5522 N N . GLY A 1 692 ? -3.312 -30.263 17.280 1.00 42.94 692 GLY A N 1
ATOM 5523 C CA . GLY A 1 692 ? -2.469 -29.234 16.650 1.00 42.94 692 GLY A CA 1
ATOM 5524 C C . GLY A 1 692 ? -1.977 -29.546 15.230 1.00 42.94 692 GLY A C 1
ATOM 5525 O O . GLY A 1 692 ? -1.138 -28.821 14.697 1.00 42.94 692 GLY A O 1
ATOM 5526 N N . THR A 1 693 ? -2.485 -30.603 14.596 1.00 38.25 693 THR A N 1
ATOM 5527 C CA . THR A 1 693 ? -2.216 -30.916 13.186 1.00 38.25 693 THR A CA 1
ATOM 5528 C C . THR A 1 693 ? -3.174 -30.173 12.257 1.00 38.25 693 THR A C 1
ATOM 5530 O O . THR A 1 693 ? -4.387 -30.347 12.358 1.00 38.25 693 THR A O 1
ATOM 5533 N N . LEU A 1 694 ? -2.627 -29.414 11.302 1.00 38.97 694 LEU A N 1
ATOM 5534 C CA . LEU A 1 694 ? -3.374 -28.778 10.211 1.00 38.97 694 LEU A CA 1
ATOM 5535 C C . LEU A 1 694 ? -3.967 -29.828 9.251 1.00 38.97 694 LEU A C 1
ATOM 5537 O O . LEU A 1 694 ? -3.389 -30.127 8.209 1.00 38.97 694 LEU A O 1
ATOM 5541 N N . ASN A 1 695 ? -5.148 -30.353 9.582 1.00 44.81 695 ASN A N 1
ATOM 5542 C CA . ASN A 1 695 ? -6.018 -31.076 8.648 1.00 44.81 695 ASN A CA 1
ATOM 5543 C C . ASN A 1 695 ? -6.834 -30.079 7.802 1.00 44.81 695 ASN A C 1
ATOM 5545 O O . ASN A 1 695 ? -8.064 -30.122 7.759 1.00 44.81 695 ASN A O 1
ATOM 5549 N N . SER A 1 696 ? -6.154 -29.160 7.112 1.00 50.91 696 SER A N 1
ATOM 5550 C CA . SER A 1 696 ? -6.809 -28.423 6.034 1.00 50.91 696 SER A CA 1
ATOM 5551 C C . SER A 1 696 ? -7.123 -29.410 4.906 1.00 50.91 696 SER A C 1
ATOM 5553 O O . SER A 1 696 ? -6.263 -30.187 4.494 1.00 50.91 696 SER A O 1
ATOM 5555 N N . CYS A 1 697 ? -8.348 -29.387 4.371 1.00 64.62 697 CYS A N 1
ATOM 5556 C CA . CYS A 1 697 ? -8.713 -30.190 3.194 1.00 64.62 697 CYS A CA 1
ATOM 5557 C C . CYS A 1 697 ? -8.179 -29.554 1.895 1.00 64.62 697 CYS A C 1
ATOM 5559 O O . CYS A 1 697 ? -8.913 -29.358 0.925 1.00 64.62 697 CYS A O 1
ATOM 5561 N N . ALA A 1 698 ? -6.887 -29.220 1.931 1.00 75.56 698 ALA A N 1
ATOM 5562 C CA . ALA A 1 698 ? -6.055 -28.807 0.821 1.00 75.56 698 ALA A CA 1
ATOM 5563 C C . ALA A 1 698 ? -5.471 -30.049 0.132 1.00 75.56 698 ALA A C 1
ATOM 5565 O O . ALA A 1 698 ? -5.033 -30.996 0.787 1.00 75.56 698 ALA A O 1
ATOM 5566 N N . PHE A 1 699 ? -5.446 -30.053 -1.194 1.00 82.06 699 PHE A N 1
ATOM 5567 C CA . PHE A 1 699 ? -4.923 -31.162 -1.990 1.00 82.06 699 PHE A CA 1
ATOM 5568 C C . PHE A 1 699 ? -4.296 -30.649 -3.281 1.00 82.06 699 PHE A C 1
ATOM 5570 O O . PHE A 1 699 ? -4.646 -29.582 -3.782 1.00 82.06 699 PHE A O 1
ATOM 5577 N N . VAL A 1 700 ? -3.379 -31.442 -3.832 1.00 88.06 700 VAL A N 1
ATOM 5578 C CA . VAL A 1 700 ? -2.797 -31.195 -5.152 1.00 88.06 700 VAL A CA 1
ATOM 5579 C C . VAL A 1 700 ? -3.744 -31.746 -6.220 1.00 88.06 700 VAL A C 1
ATOM 5581 O O . VAL A 1 700 ? -4.195 -32.888 -6.101 1.00 88.06 700 VAL A O 1
ATOM 5584 N N . PHE A 1 701 ? -4.037 -30.959 -7.255 1.00 89.44 701 PHE A N 1
ATOM 5585 C CA . PHE A 1 701 ? -4.885 -31.369 -8.375 1.00 89.44 701 PHE A CA 1
ATOM 5586 C C . PHE A 1 701 ? -4.307 -30.984 -9.748 1.00 89.44 701 PHE A C 1
ATOM 5588 O O . PHE A 1 701 ? -3.600 -29.982 -9.885 1.00 89.44 701 PHE A O 1
ATOM 5595 N N . ASP A 1 702 ? -4.677 -31.769 -10.763 1.00 90.06 702 ASP A N 1
ATOM 5596 C CA . ASP A 1 702 ? -4.566 -31.425 -12.188 1.00 90.06 702 ASP A CA 1
ATOM 5597 C C . ASP A 1 702 ? -5.970 -31.156 -12.764 1.00 90.06 702 ASP A C 1
ATOM 5599 O O . ASP A 1 702 ? -6.942 -31.766 -12.315 1.00 90.06 702 ASP A O 1
ATOM 5603 N N . ILE A 1 703 ? -6.088 -30.306 -13.792 1.00 90.12 703 ILE A N 1
ATOM 5604 C CA . ILE A 1 703 ? -7.306 -30.182 -14.619 1.00 90.12 703 ILE A CA 1
ATOM 5605 C C . ILE A 1 703 ? -6.977 -30.569 -16.058 1.00 90.12 703 ILE A C 1
ATOM 5607 O O . ILE A 1 703 ? -6.095 -29.981 -16.691 1.00 90.12 703 ILE A O 1
ATOM 5611 N N . ASN A 1 704 ? -7.730 -31.543 -16.565 1.00 89.31 704 ASN A N 1
ATOM 5612 C CA . ASN A 1 704 ? -7.559 -32.177 -17.862 1.00 89.31 704 ASN A CA 1
ATOM 5613 C C . ASN A 1 704 ? -8.767 -31.874 -18.768 1.00 89.31 704 ASN A C 1
ATOM 5615 O O . ASN A 1 704 ? -9.897 -32.231 -18.431 1.00 89.31 704 ASN A O 1
ATOM 5619 N N . ASN A 1 705 ? -8.536 -31.286 -19.946 1.00 89.12 705 ASN A N 1
ATOM 5620 C CA . ASN A 1 705 ? -9.515 -31.288 -21.043 1.00 89.12 705 ASN A CA 1
ATOM 5621 C C . ASN A 1 705 ? -9.221 -32.505 -21.954 1.00 89.12 705 ASN A C 1
ATOM 5623 O O . ASN A 1 705 ? -8.111 -32.579 -22.491 1.00 89.12 705 ASN A O 1
ATOM 5627 N N . PRO A 1 706 ? -10.147 -33.458 -22.171 1.00 85.75 706 PRO A N 1
ATOM 5628 C CA . PRO A 1 706 ? -9.919 -34.575 -23.090 1.00 85.75 706 PRO A CA 1
ATOM 5629 C C . PRO A 1 706 ? -10.027 -34.137 -24.560 1.00 85.75 706 PRO A C 1
ATOM 5631 O O . PRO A 1 706 ? -10.901 -33.353 -24.933 1.00 85.75 706 PRO A O 1
ATOM 5634 N N . VAL A 1 707 ? -9.168 -34.682 -25.427 1.00 85.19 707 VAL A N 1
ATOM 5635 C CA . VAL A 1 707 ? -9.204 -34.417 -26.877 1.00 85.19 707 VAL A CA 1
ATOM 5636 C C . VAL A 1 707 ? -10.149 -35.396 -27.585 1.00 85.19 707 VAL A C 1
ATOM 5638 O O . VAL A 1 707 ? -9.734 -36.338 -28.266 1.00 85.19 707 VAL A O 1
ATOM 5641 N N . ASP A 1 708 ? -11.453 -35.161 -27.427 1.00 76.62 708 ASP A N 1
ATOM 5642 C CA . ASP A 1 708 ? -12.539 -36.044 -27.894 1.00 76.62 708 ASP A CA 1
ATOM 5643 C C . ASP A 1 708 ? -12.504 -36.374 -29.406 1.00 76.62 708 ASP A C 1
ATOM 5645 O O . ASP A 1 708 ? -13.051 -37.391 -29.827 1.00 76.62 708 ASP A O 1
ATOM 5649 N N . ALA A 1 709 ? -11.836 -35.561 -30.233 1.00 75.38 709 ALA A N 1
ATOM 5650 C CA . ALA A 1 709 ? -11.687 -35.797 -31.675 1.00 75.38 709 ALA A CA 1
ATOM 5651 C C . ALA A 1 709 ? -10.660 -36.895 -32.045 1.00 75.38 709 ALA A C 1
ATOM 5653 O O . ALA A 1 709 ? -10.736 -37.458 -33.139 1.00 75.38 709 ALA A O 1
ATOM 5654 N N . ILE A 1 710 ? -9.714 -37.214 -31.151 1.00 75.88 710 ILE A N 1
ATOM 5655 C CA . ILE A 1 710 ? -8.657 -38.226 -31.369 1.00 75.88 710 ILE A CA 1
ATOM 5656 C C . ILE A 1 710 ? -8.787 -39.395 -30.375 1.00 75.88 710 ILE A C 1
ATOM 5658 O O . ILE A 1 710 ? -8.366 -40.521 -30.664 1.00 75.88 710 ILE A O 1
ATOM 5662 N N . ASN A 1 711 ? -9.401 -39.161 -29.214 1.00 82.44 711 ASN A N 1
ATOM 5663 C CA . ASN A 1 711 ? -9.535 -40.160 -28.159 1.00 82.44 711 ASN A CA 1
ATOM 5664 C C . ASN A 1 711 ? -10.332 -41.397 -28.605 1.00 82.44 711 ASN A C 1
ATOM 5666 O O . ASN A 1 711 ? -11.360 -41.313 -29.273 1.00 82.44 711 ASN A O 1
ATOM 5670 N N . GLY A 1 712 ? -9.833 -42.580 -28.234 1.00 77.31 712 GLY A N 1
ATOM 5671 C CA . GLY A 1 712 ? -10.410 -43.867 -28.631 1.00 77.31 712 GLY A CA 1
ATOM 5672 C C . GLY A 1 712 ? -9.956 -44.388 -30.002 1.00 77.31 712 GLY A C 1
ATOM 5673 O O . GLY A 1 712 ? -10.342 -45.495 -30.381 1.00 77.31 712 GLY A O 1
ATOM 5674 N N . THR A 1 713 ? -9.123 -43.647 -30.741 1.00 82.44 713 THR A N 1
ATOM 5675 C CA . THR A 1 713 ? -8.482 -44.160 -31.965 1.00 82.44 713 THR A CA 1
ATOM 5676 C C . THR A 1 713 ? -7.356 -45.149 -31.647 1.00 82.44 713 THR A C 1
ATOM 5678 O O . THR A 1 713 ? -6.880 -45.219 -30.517 1.00 82.44 713 THR A O 1
ATOM 5681 N N . LEU A 1 714 ? -6.933 -45.951 -32.629 1.00 85.69 714 LEU A N 1
ATOM 5682 C CA . LEU A 1 714 ? -5.773 -46.839 -32.488 1.00 85.69 714 LEU A CA 1
ATOM 5683 C C . LEU A 1 714 ? -4.513 -46.163 -33.034 1.00 85.69 714 LEU A C 1
ATOM 5685 O O . LEU A 1 714 ? -4.564 -45.527 -34.087 1.00 85.69 714 LEU A O 1
ATOM 5689 N N . CYS A 1 715 ? -3.381 -46.376 -32.372 1.00 87.25 715 CYS A N 1
ATOM 5690 C CA . CYS A 1 715 ? -2.056 -46.000 -32.844 1.00 87.25 715 CYS A CA 1
ATOM 5691 C C . CYS A 1 715 ? -1.057 -47.164 -32.767 1.00 87.25 715 CYS A C 1
ATOM 5693 O O . CYS A 1 715 ? -1.262 -48.165 -32.073 1.00 87.25 715 CYS A O 1
ATOM 5695 N N . ASN A 1 716 ? 0.047 -47.010 -33.491 1.00 89.56 716 ASN A N 1
ATOM 5696 C CA . ASN A 1 716 ? 1.272 -47.776 -33.283 1.00 89.56 716 ASN A CA 1
ATOM 5697 C C . ASN A 1 716 ? 2.333 -46.838 -32.702 1.00 89.56 716 ASN A C 1
ATOM 5699 O O . ASN A 1 716 ? 2.392 -45.672 -33.087 1.00 89.56 716 ASN A O 1
ATOM 5703 N N . ILE A 1 717 ? 3.172 -47.345 -31.806 1.00 88.00 717 ILE A N 1
ATOM 5704 C CA . ILE A 1 717 ? 4.263 -46.614 -31.161 1.00 88.00 717 ILE A CA 1
ATOM 5705 C C . ILE A 1 717 ? 5.570 -47.323 -31.510 1.00 88.00 717 ILE A C 1
ATOM 5707 O O . ILE A 1 717 ? 5.710 -48.527 -31.292 1.00 88.00 717 ILE A O 1
ATOM 5711 N N . LEU A 1 718 ? 6.528 -46.582 -32.055 1.00 88.12 718 LEU A N 1
ATOM 5712 C CA . LEU A 1 718 ? 7.881 -47.033 -32.369 1.00 88.12 718 LEU A CA 1
ATOM 5713 C C . LEU A 1 718 ? 8.862 -46.358 -31.404 1.00 88.12 718 LEU A C 1
ATOM 5715 O O . LEU A 1 718 ? 8.819 -45.144 -31.238 1.00 88.12 718 LEU A O 1
ATOM 5719 N N . GLN A 1 719 ? 9.756 -47.123 -30.777 1.00 85.06 719 GLN A N 1
ATOM 5720 C CA . GLN A 1 719 ? 10.864 -46.541 -30.015 1.00 85.06 719 GLN A CA 1
ATOM 5721 C C . GLN A 1 719 ? 11.876 -45.918 -30.998 1.00 85.06 719 GLN A C 1
ATOM 5723 O O . GLN A 1 719 ? 12.449 -46.640 -31.812 1.00 85.06 719 GLN A O 1
ATOM 5728 N N . ASP A 1 720 ? 12.084 -44.601 -30.932 1.00 84.12 720 ASP A N 1
ATOM 5729 C CA . ASP A 1 720 ? 12.894 -43.811 -31.882 1.00 84.12 720 ASP A CA 1
ATOM 5730 C C . ASP A 1 720 ? 13.803 -42.868 -31.075 1.00 84.12 720 ASP A C 1
ATOM 5732 O O . ASP A 1 720 ? 13.567 -41.671 -30.997 1.00 84.12 720 ASP A O 1
ATOM 5736 N N . ASN A 1 721 ? 14.797 -43.404 -30.361 1.00 85.56 721 ASN A N 1
ATOM 5737 C CA . ASN A 1 721 ? 15.654 -42.584 -29.494 1.00 85.56 721 ASN A CA 1
ATOM 5738 C C . ASN A 1 721 ? 16.501 -41.588 -30.308 1.00 85.56 721 ASN A C 1
ATOM 5740 O O . ASN A 1 721 ? 17.147 -41.980 -31.279 1.00 85.56 721 ASN A O 1
ATOM 5744 N N . GLN A 1 722 ? 16.558 -40.327 -29.867 1.00 86.38 722 GLN A N 1
ATOM 5745 C CA . GLN A 1 722 ? 17.449 -39.315 -30.443 1.00 86.38 722 GLN A CA 1
ATOM 5746 C C . GLN A 1 722 ? 18.809 -39.351 -29.729 1.00 86.38 722 GLN A C 1
ATOM 5748 O O . GLN A 1 722 ? 18.876 -39.420 -28.499 1.00 86.38 722 GLN A O 1
ATOM 5753 N N . TYR A 1 723 ? 19.886 -39.286 -30.511 1.00 88.62 723 TYR A N 1
ATOM 5754 C CA . TYR A 1 723 ? 21.271 -39.373 -30.050 1.00 88.62 723 TYR A CA 1
ATOM 5755 C C . TYR A 1 723 ? 21.979 -38.048 -30.315 1.00 88.62 723 TYR A C 1
ATOM 5757 O O . TYR A 1 723 ? 22.026 -37.608 -31.464 1.00 88.62 723 TYR A O 1
ATOM 5765 N N . VAL A 1 724 ? 22.501 -37.413 -29.264 1.00 89.62 724 VAL A N 1
ATOM 5766 C CA . VAL A 1 724 ? 23.051 -36.052 -29.334 1.00 89.62 724 VAL A CA 1
ATOM 5767 C C . VAL A 1 724 ? 24.439 -35.997 -28.690 1.00 89.62 724 VAL A C 1
ATOM 5769 O O . VAL A 1 724 ? 24.585 -36.314 -27.512 1.00 89.62 724 VAL A O 1
ATOM 5772 N N . ILE A 1 725 ? 25.460 -35.582 -29.442 1.00 89.31 725 ILE A N 1
ATOM 5773 C CA . ILE A 1 725 ? 26.815 -35.321 -28.932 1.00 89.31 725 ILE A CA 1
ATOM 5774 C C . ILE A 1 725 ? 26.923 -33.860 -28.505 1.00 89.31 725 ILE A C 1
ATOM 5776 O O . ILE A 1 725 ? 26.618 -32.950 -29.280 1.00 89.31 725 ILE A O 1
ATOM 5780 N N . LYS A 1 726 ? 27.380 -33.639 -27.270 1.00 87.75 726 LYS A N 1
ATOM 5781 C CA . LYS A 1 726 ? 27.463 -32.301 -26.685 1.00 87.75 726 LYS A CA 1
ATOM 5782 C C . LYS A 1 726 ? 28.594 -31.442 -27.234 1.00 87.75 726 LYS A C 1
ATOM 5784 O O . LYS A 1 726 ? 29.728 -31.896 -27.404 1.00 87.75 726 LYS A O 1
ATOM 5789 N N . LYS A 1 727 ? 28.299 -30.157 -27.390 1.00 76.06 727 LYS A N 1
ATOM 5790 C CA . LYS A 1 727 ? 29.278 -29.073 -27.494 1.00 76.06 727 LYS A CA 1
ATOM 5791 C C . LYS A 1 727 ? 29.878 -28.795 -26.111 1.00 76.06 727 LYS A C 1
ATOM 5793 O O . LYS A 1 727 ? 29.237 -28.165 -25.272 1.00 76.06 727 LYS A O 1
ATOM 5798 N N . LYS A 1 728 ? 31.092 -29.302 -25.851 1.00 74.12 728 LYS A N 1
ATOM 5799 C CA . LYS A 1 728 ? 31.846 -29.015 -24.609 1.00 74.12 728 LYS A CA 1
ATOM 5800 C C . LYS A 1 728 ? 32.557 -27.661 -24.687 1.00 74.12 728 LYS A C 1
ATOM 5802 O O . LYS A 1 728 ? 32.166 -26.732 -23.993 1.00 74.12 728 LYS A O 1
ATOM 5807 N N . GLU A 1 729 ? 33.569 -27.551 -25.548 1.00 70.69 729 GLU A N 1
ATOM 5808 C CA . GLU A 1 729 ? 34.326 -26.304 -25.779 1.00 70.69 729 GLU A CA 1
ATOM 5809 C C . GLU A 1 729 ? 34.281 -25.844 -27.251 1.00 70.69 729 GLU A C 1
ATOM 5811 O O . GLU A 1 729 ? 34.416 -24.655 -27.523 1.00 70.69 729 GLU A O 1
ATOM 5816 N N . GLU A 1 730 ? 34.036 -26.765 -28.190 1.00 70.31 730 GLU A N 1
ATOM 5817 C CA . GLU A 1 730 ? 34.067 -26.542 -29.644 1.00 70.31 730 GLU A CA 1
ATOM 5818 C C . GLU A 1 730 ? 32.653 -26.534 -30.242 1.00 70.31 730 GLU A C 1
ATOM 5820 O O . GLU A 1 730 ? 31.876 -27.460 -30.008 1.00 70.31 730 GLU A O 1
ATOM 5825 N N . ASP A 1 731 ? 32.321 -25.509 -31.031 1.00 77.75 731 ASP A N 1
ATOM 5826 C CA . ASP A 1 731 ? 31.013 -25.363 -31.680 1.00 77.75 731 ASP A CA 1
ATOM 5827 C C . ASP A 1 731 ? 30.986 -26.042 -33.056 1.00 77.75 731 ASP A C 1
ATOM 5829 O O . ASP A 1 731 ? 31.636 -25.590 -34.001 1.00 77.75 731 ASP A O 1
ATOM 5833 N N . PHE A 1 732 ? 30.203 -27.115 -33.187 1.00 80.38 732 PHE A N 1
ATOM 5834 C CA . PHE A 1 732 ? 30.129 -27.892 -34.424 1.00 80.38 732 PHE A CA 1
ATOM 5835 C C . PHE A 1 732 ? 29.517 -27.118 -35.607 1.00 80.38 732 PHE A C 1
ATOM 5837 O O . PHE A 1 732 ? 29.870 -27.408 -36.751 1.00 80.38 732 PHE A O 1
ATOM 5844 N N . GLY A 1 733 ? 28.690 -26.096 -35.351 1.00 75.56 733 GLY A N 1
ATOM 5845 C CA . GLY A 1 733 ? 28.184 -25.188 -36.385 1.00 75.56 733 GLY A CA 1
ATOM 5846 C C . GLY A 1 733 ? 29.263 -24.225 -36.889 1.00 75.56 733 GLY A C 1
ATOM 5847 O O . GLY A 1 733 ? 29.473 -24.100 -38.095 1.00 75.56 733 GLY A O 1
ATOM 5848 N N . LEU A 1 734 ? 30.028 -23.604 -35.980 1.00 79.06 734 LEU A N 1
ATOM 5849 C CA . LEU A 1 734 ? 31.139 -22.709 -36.359 1.00 79.06 734 LEU A CA 1
ATOM 5850 C C . LEU A 1 734 ? 32.305 -23.449 -37.038 1.00 79.06 734 LEU A C 1
ATOM 5852 O O . LEU A 1 734 ? 33.067 -22.839 -37.789 1.00 79.06 734 LEU A O 1
ATOM 5856 N N . LEU A 1 735 ? 32.432 -24.759 -36.811 1.00 78.44 735 LEU A N 1
ATOM 5857 C CA . LEU A 1 735 ? 33.398 -25.627 -37.491 1.00 78.44 735 LEU A CA 1
ATOM 5858 C C . LEU A 1 735 ? 33.029 -25.957 -38.952 1.00 78.44 735 LEU A C 1
ATOM 5860 O O . LEU A 1 735 ? 33.835 -26.586 -39.642 1.00 78.44 735 LEU A O 1
ATOM 5864 N N . GLY A 1 736 ? 31.851 -25.547 -39.441 1.00 81.25 736 GLY A N 1
ATOM 5865 C CA . GLY A 1 736 ? 31.426 -25.782 -40.827 1.00 81.25 736 GLY A CA 1
ATOM 5866 C C . GLY A 1 736 ? 31.208 -27.264 -41.153 1.00 81.25 736 GLY A C 1
ATOM 5867 O O . GLY A 1 736 ? 31.539 -27.719 -42.251 1.00 81.25 736 GLY A O 1
ATOM 5868 N N . VAL A 1 737 ? 30.712 -28.033 -40.180 1.00 84.56 737 VAL A N 1
ATOM 5869 C CA . VAL A 1 737 ? 30.385 -29.454 -40.341 1.00 84.56 737 VAL A CA 1
ATOM 5870 C C . VAL A 1 737 ? 29.128 -29.585 -41.200 1.00 84.56 737 VAL A C 1
ATOM 5872 O O . VAL A 1 737 ? 28.067 -29.135 -40.792 1.00 84.56 737 VAL A O 1
ATOM 5875 N N . GLN A 1 738 ? 29.241 -30.217 -42.371 1.00 86.69 738 GLN A N 1
ATOM 5876 C CA . GLN A 1 738 ? 28.089 -30.451 -43.249 1.00 86.69 738 GLN A CA 1
ATOM 5877 C C . GLN A 1 738 ? 27.292 -31.672 -42.768 1.00 86.69 738 GLN A C 1
ATOM 5879 O O . GLN A 1 738 ? 27.864 -32.732 -42.506 1.00 86.69 738 GLN A O 1
ATOM 5884 N N . THR A 1 739 ? 25.980 -31.527 -42.656 1.00 90.06 739 THR A N 1
ATOM 5885 C CA . THR A 1 739 ? 25.016 -32.512 -42.146 1.00 90.06 739 THR A CA 1
ATOM 5886 C C . THR A 1 739 ? 24.328 -33.275 -43.284 1.00 90.06 739 THR A C 1
ATOM 5888 O O . THR A 1 739 ? 24.614 -33.044 -44.461 1.00 90.06 739 THR A O 1
ATOM 5891 N N . LEU A 1 740 ? 23.425 -34.209 -42.961 1.00 86.94 740 LEU A N 1
ATOM 5892 C CA . LEU A 1 740 ? 22.513 -34.797 -43.947 1.00 86.94 740 LEU A CA 1
ATOM 5893 C C . LEU A 1 740 ? 21.470 -33.781 -44.435 1.00 86.94 740 LEU A C 1
ATOM 5895 O O . LEU A 1 740 ? 21.197 -33.761 -45.632 1.00 86.94 740 LEU A O 1
ATOM 5899 N N . VAL A 1 741 ? 20.950 -32.914 -43.556 1.00 85.12 741 VAL A N 1
ATOM 5900 C CA . VAL A 1 741 ? 19.990 -31.857 -43.932 1.00 85.12 741 VAL A CA 1
ATOM 5901 C C . VAL A 1 741 ? 20.586 -30.930 -44.997 1.00 85.12 741 VAL A C 1
ATOM 5903 O O . VAL A 1 741 ? 19.965 -30.739 -46.040 1.00 85.12 741 VAL A O 1
ATOM 5906 N N . ASP A 1 742 ? 21.840 -30.487 -44.834 1.00 84.19 742 ASP A N 1
ATOM 5907 C CA . ASP A 1 742 ? 22.532 -29.657 -45.840 1.00 84.19 742 ASP A CA 1
ATOM 5908 C C . ASP A 1 742 ? 22.620 -30.336 -47.225 1.00 84.19 742 ASP A C 1
ATOM 5910 O O . ASP A 1 742 ? 22.710 -29.662 -48.252 1.00 84.19 742 ASP A O 1
ATOM 5914 N N . VAL A 1 743 ? 22.618 -31.674 -47.287 1.00 85.56 743 VAL A N 1
ATOM 5915 C CA . VAL A 1 743 ? 22.640 -32.437 -48.551 1.00 85.56 743 VAL A CA 1
ATOM 5916 C C . VAL A 1 743 ? 21.240 -32.602 -49.147 1.00 85.56 743 VAL A C 1
ATOM 5918 O O . VAL A 1 743 ? 21.108 -32.651 -50.372 1.00 85.56 743 VAL A O 1
ATOM 5921 N N . GLU A 1 744 ? 20.204 -32.697 -48.312 1.00 85.75 744 GLU A N 1
ATOM 5922 C CA . GLU A 1 744 ? 18.811 -32.811 -48.760 1.00 85.75 744 GLU A CA 1
ATOM 5923 C C . GLU A 1 744 ? 18.253 -31.466 -49.254 1.00 85.75 744 GLU A C 1
ATOM 5925 O O . GLU A 1 744 ? 17.593 -31.441 -50.297 1.00 85.75 744 GLU A O 1
ATOM 5930 N N . ASP A 1 745 ? 18.603 -30.355 -48.594 1.00 84.06 745 ASP A N 1
ATOM 5931 C CA . ASP A 1 745 ? 18.293 -28.989 -49.050 1.00 84.06 745 ASP A CA 1
ATOM 5932 C C . ASP A 1 745 ? 19.212 -28.522 -50.203 1.00 84.06 745 ASP A C 1
ATOM 5934 O O . ASP A 1 745 ? 18.811 -27.711 -51.044 1.00 84.06 745 ASP A O 1
ATOM 5938 N N . GLY A 1 746 ? 20.410 -29.111 -50.325 1.00 83.19 746 GLY A N 1
ATOM 5939 C CA . GLY A 1 746 ? 21.284 -29.004 -51.503 1.00 83.19 746 GLY A CA 1
ATOM 5940 C C . GLY A 1 746 ? 22.483 -28.055 -51.379 1.00 83.19 746 GLY A C 1
ATOM 5941 O O . GLY A 1 746 ? 23.202 -27.863 -52.365 1.00 83.19 746 GLY A O 1
ATOM 5942 N N . ASP A 1 747 ? 22.734 -27.503 -50.191 1.00 83.00 747 ASP A N 1
ATOM 5943 C CA . ASP A 1 747 ? 23.901 -26.665 -49.875 1.00 83.00 747 ASP A CA 1
ATOM 5944 C C . ASP A 1 747 ? 25.212 -27.473 -49.730 1.00 83.00 747 ASP A C 1
ATOM 5946 O O . ASP A 1 747 ? 26.315 -26.935 -49.888 1.00 83.00 747 ASP A O 1
ATOM 5950 N N . ALA A 1 748 ? 25.122 -28.789 -49.500 1.00 83.00 748 ALA A N 1
ATOM 5951 C CA . ALA A 1 748 ? 26.256 -29.708 -49.412 1.00 83.00 748 ALA A CA 1
ATOM 5952 C C . ALA A 1 748 ? 26.215 -30.828 -50.468 1.00 83.00 748 ALA A C 1
ATOM 5954 O O . ALA A 1 748 ? 25.178 -31.394 -50.797 1.00 83.00 748 ALA A O 1
ATOM 5955 N N . ALA A 1 749 ? 27.393 -31.222 -50.967 1.00 81.38 749 ALA A N 1
ATOM 5956 C CA . ALA A 1 749 ? 27.531 -32.347 -51.903 1.00 81.38 749 ALA A CA 1
ATOM 5957 C C . ALA A 1 749 ? 27.683 -33.718 -51.208 1.00 81.38 749 ALA A C 1
ATOM 5959 O O . ALA A 1 749 ? 27.586 -34.756 -51.866 1.00 81.38 749 ALA A O 1
ATOM 5960 N N . SER A 1 750 ? 27.978 -33.726 -49.903 1.00 84.44 750 SER A N 1
ATOM 5961 C CA . SER A 1 750 ? 28.128 -34.924 -49.069 1.00 84.44 750 SER A CA 1
ATOM 5962 C C . SER A 1 750 ? 28.195 -34.545 -47.589 1.00 84.44 750 SER A C 1
ATOM 5964 O O . SER A 1 750 ? 28.980 -33.666 -47.233 1.00 84.44 750 SER A O 1
ATOM 5966 N N . ALA A 1 751 ? 27.456 -35.255 -46.737 1.00 86.88 751 ALA A N 1
ATOM 5967 C CA . ALA A 1 751 ? 27.491 -35.070 -45.291 1.00 86.88 751 ALA A CA 1
ATOM 5968 C C . ALA A 1 751 ? 28.838 -35.515 -44.697 1.00 86.88 751 ALA A C 1
ATOM 5970 O O . ALA A 1 751 ? 29.519 -36.403 -45.225 1.00 86.88 751 ALA A O 1
ATOM 5971 N N . PHE A 1 752 ? 29.214 -34.916 -43.571 1.00 90.62 752 PHE A N 1
ATOM 5972 C CA . PHE A 1 752 ? 30.305 -35.388 -42.728 1.00 90.62 752 PHE A CA 1
ATOM 5973 C C . PHE A 1 752 ? 29.790 -36.544 -41.856 1.00 90.62 752 PHE A C 1
ATOM 5975 O O . PHE A 1 752 ? 28.603 -36.652 -41.545 1.00 90.62 752 PHE A O 1
ATOM 5982 N N . GLN A 1 753 ? 30.699 -37.423 -41.443 1.00 89.75 753 GLN A N 1
ATOM 5983 C CA . GLN A 1 753 ? 30.373 -38.610 -40.652 1.00 89.75 753 GLN A CA 1
ATOM 5984 C C . GLN A 1 753 ? 31.079 -38.565 -39.294 1.00 89.75 753 GLN A C 1
ATOM 5986 O O . GLN A 1 753 ? 32.190 -38.049 -39.186 1.00 89.75 753 GLN A O 1
ATOM 5991 N N . ILE A 1 754 ? 30.475 -39.140 -38.257 1.00 89.19 754 ILE A N 1
ATOM 5992 C CA . ILE A 1 754 ? 31.036 -39.215 -36.904 1.00 89.19 754 ILE A CA 1
ATOM 5993 C C . ILE A 1 754 ? 31.375 -40.664 -36.530 1.00 89.19 754 ILE A C 1
ATOM 5995 O O . ILE A 1 754 ? 30.518 -41.544 -36.462 1.00 89.19 754 ILE A O 1
ATOM 5999 N N . LEU A 1 755 ? 32.658 -40.937 -36.296 1.00 89.25 755 LEU A N 1
ATOM 6000 C CA . LEU A 1 755 ? 33.147 -42.225 -35.811 1.00 89.25 755 LEU A CA 1
ATOM 6001 C C . LEU A 1 755 ? 33.254 -42.196 -34.285 1.00 89.25 755 LEU A C 1
ATOM 6003 O O . LEU A 1 755 ? 34.033 -41.414 -33.740 1.00 89.25 755 LEU A O 1
ATOM 6007 N N . ILE A 1 756 ? 32.511 -43.089 -33.626 1.00 89.19 756 ILE A N 1
ATOM 6008 C CA . ILE A 1 756 ? 32.546 -43.329 -32.176 1.00 89.19 756 ILE A CA 1
ATOM 6009 C C . ILE A 1 756 ? 33.058 -44.764 -31.948 1.00 89.19 756 ILE A C 1
ATOM 6011 O O . ILE A 1 756 ? 32.267 -45.712 -32.054 1.00 89.19 756 ILE A O 1
ATOM 6015 N N . PRO A 1 757 ? 34.370 -44.960 -31.694 1.00 85.75 757 PRO A N 1
ATOM 6016 C CA . PRO A 1 757 ? 35.003 -46.282 -31.733 1.00 85.75 757 PRO A CA 1
ATOM 6017 C C . PRO A 1 757 ? 34.436 -47.300 -30.736 1.00 85.75 757 PRO A C 1
ATOM 6019 O O . PRO A 1 757 ? 34.421 -48.493 -31.042 1.00 85.75 757 PRO A O 1
ATOM 6022 N N . ASP A 1 758 ? 33.948 -46.836 -29.582 1.00 84.38 758 ASP A N 1
ATOM 6023 C CA . ASP A 1 758 ? 33.402 -47.684 -28.512 1.00 84.38 758 ASP A CA 1
ATOM 6024 C C . ASP A 1 758 ? 32.103 -48.407 -28.900 1.00 84.38 758 ASP A C 1
ATOM 6026 O O . ASP A 1 758 ? 31.812 -49.480 -28.365 1.00 84.38 758 ASP A O 1
ATOM 6030 N N . TYR A 1 759 ? 31.336 -47.854 -29.848 1.00 84.75 759 TYR A N 1
ATOM 6031 C CA . TYR A 1 759 ? 30.071 -48.439 -30.309 1.00 84.75 759 TYR A CA 1
ATOM 6032 C C . TYR A 1 759 ? 30.173 -49.050 -31.713 1.00 84.75 759 TYR A C 1
ATOM 6034 O O . TYR A 1 759 ? 29.539 -50.076 -31.978 1.00 84.75 759 TYR A O 1
ATOM 6042 N N . ARG A 1 760 ? 30.978 -48.471 -32.622 1.00 84.06 760 ARG A N 1
ATOM 6043 C CA . ARG A 1 760 ? 31.083 -48.953 -34.012 1.00 84.06 760 ARG A CA 1
ATOM 6044 C C . ARG A 1 760 ? 32.421 -48.588 -34.655 1.00 84.06 760 ARG A C 1
ATOM 6046 O O . ARG A 1 760 ? 32.892 -47.462 -34.580 1.00 84.06 760 ARG A O 1
ATOM 6053 N N . VAL A 1 761 ? 33.003 -49.545 -35.381 1.00 80.38 761 VAL A N 1
ATOM 6054 C CA . VAL A 1 761 ? 34.273 -49.375 -36.126 1.00 80.38 761 VAL A CA 1
ATOM 6055 C C . VAL A 1 761 ? 34.116 -48.653 -37.476 1.00 80.38 761 VAL A C 1
ATOM 6057 O O . VAL A 1 761 ? 35.087 -48.491 -38.212 1.00 80.38 761 VAL A O 1
ATOM 6060 N N . THR A 1 762 ? 32.895 -48.240 -37.815 1.00 83.38 762 THR A N 1
ATOM 6061 C CA . THR A 1 762 ? 32.539 -47.464 -39.010 1.00 83.38 762 THR A CA 1
ATOM 6062 C C . THR A 1 762 ? 31.658 -46.296 -38.593 1.00 83.38 762 THR A C 1
ATOM 6064 O O . THR A 1 762 ? 30.761 -46.473 -37.766 1.00 83.38 762 THR A O 1
ATOM 6067 N N . ALA A 1 763 ? 31.897 -45.125 -39.180 1.00 86.25 763 ALA A N 1
ATOM 6068 C CA . ALA A 1 763 ? 31.212 -43.895 -38.809 1.00 86.25 763 ALA A CA 1
ATOM 6069 C C . ALA A 1 763 ? 29.687 -43.959 -39.012 1.00 86.25 763 ALA A C 1
ATOM 6071 O O . ALA A 1 763 ? 29.183 -44.728 -39.834 1.00 86.25 763 ALA A O 1
ATOM 6072 N N . TYR A 1 764 ? 28.979 -43.157 -38.225 1.00 87.75 764 TYR A N 1
ATOM 6073 C CA . TYR A 1 764 ? 27.565 -42.832 -38.382 1.00 87.75 764 TYR A CA 1
ATOM 6074 C C . TYR A 1 764 ? 27.433 -41.532 -39.176 1.00 87.75 764 TYR A C 1
ATOM 6076 O O . TYR A 1 764 ? 28.332 -40.692 -39.140 1.00 87.75 764 TYR A O 1
ATOM 6084 N N . ASP A 1 765 ? 26.311 -41.337 -39.851 1.00 87.50 765 ASP A N 1
ATOM 6085 C CA . ASP A 1 765 ? 26.026 -40.088 -40.551 1.00 87.50 765 ASP A CA 1
ATOM 6086 C C . ASP A 1 765 ? 25.497 -39.031 -39.568 1.00 87.50 765 ASP A C 1
ATOM 6088 O O . ASP A 1 765 ? 24.718 -39.334 -38.655 1.00 87.50 765 ASP A O 1
ATOM 6092 N N . ILE A 1 766 ? 25.955 -37.788 -39.725 1.00 89.06 766 ILE A N 1
ATOM 6093 C CA . ILE A 1 766 ? 25.486 -36.651 -38.925 1.00 89.06 766 ILE A CA 1
ATOM 6094 C C . ILE A 1 766 ? 24.142 -36.208 -39.496 1.00 89.06 766 ILE A C 1
ATOM 6096 O O . ILE A 1 766 ? 24.063 -35.842 -40.666 1.00 89.06 766 ILE A O 1
ATOM 6100 N N . LEU A 1 767 ? 23.087 -36.253 -38.682 1.00 87.50 767 LEU A N 1
ATOM 6101 C CA . LEU A 1 767 ? 21.746 -35.889 -39.128 1.00 87.50 767 LEU A CA 1
ATOM 6102 C C . LEU A 1 767 ? 21.618 -34.370 -39.276 1.00 87.50 767 LEU A C 1
ATOM 6104 O O . LEU A 1 767 ? 21.266 -33.900 -40.351 1.00 87.50 767 LEU A O 1
ATOM 6108 N N . ASP A 1 768 ? 21.925 -33.641 -38.202 1.00 87.44 768 ASP A N 1
ATOM 6109 C CA . ASP A 1 768 ? 21.613 -32.218 -38.018 1.00 87.44 768 ASP A CA 1
ATOM 6110 C C . ASP A 1 768 ? 22.505 -31.600 -36.911 1.00 87.44 768 ASP A C 1
ATOM 6112 O O . ASP A 1 768 ? 23.117 -32.333 -36.120 1.00 87.44 768 ASP A O 1
ATOM 6116 N N . ILE A 1 769 ? 22.565 -30.267 -36.828 1.00 86.00 769 ILE A N 1
ATOM 6117 C CA . ILE A 1 769 ? 23.215 -29.496 -35.755 1.00 86.00 769 ILE A CA 1
ATOM 6118 C C . ILE A 1 769 ? 22.151 -28.635 -35.064 1.00 86.00 769 ILE A C 1
ATOM 6120 O O . ILE A 1 769 ? 21.590 -27.713 -35.649 1.00 86.00 769 ILE A O 1
ATOM 6124 N N . LEU A 1 770 ? 21.901 -28.901 -33.780 1.00 85.12 770 LEU A N 1
ATOM 6125 C CA . LEU A 1 770 ? 20.912 -28.151 -33.004 1.00 85.12 770 LEU A CA 1
ATOM 6126 C C . LEU A 1 770 ? 21.341 -26.678 -32.830 1.00 85.12 770 LEU A C 1
ATOM 6128 O O . LEU A 1 770 ? 22.538 -26.409 -32.735 1.00 85.12 770 LEU A O 1
ATOM 6132 N N . PRO A 1 771 ? 20.410 -25.714 -32.654 1.00 81.12 771 PRO A N 1
ATOM 6133 C CA . PRO A 1 771 ? 20.738 -24.283 -32.531 1.00 81.12 771 PRO A CA 1
ATOM 6134 C C . PRO A 1 771 ? 21.648 -23.882 -31.356 1.00 81.12 771 PRO A C 1
ATOM 6136 O O . PRO A 1 771 ? 22.117 -22.748 -31.299 1.00 81.12 771 PRO A O 1
ATOM 6139 N N . ASN A 1 772 ? 21.900 -24.779 -30.397 1.00 80.94 772 ASN A N 1
ATOM 6140 C CA . ASN A 1 772 ? 22.896 -24.572 -29.343 1.00 80.94 772 ASN A CA 1
ATOM 6141 C C . ASN A 1 772 ? 24.327 -24.962 -29.770 1.00 80.94 772 ASN A C 1
ATOM 6143 O O . ASN A 1 772 ? 25.277 -24.606 -29.068 1.00 80.94 772 ASN A O 1
ATOM 6147 N N . GLY A 1 773 ? 24.479 -25.656 -30.901 1.00 80.69 773 GLY A N 1
ATOM 6148 C CA . GLY A 1 773 ? 25.717 -26.202 -31.456 1.00 80.69 773 GLY A CA 1
ATOM 6149 C C . GLY A 1 773 ? 25.983 -27.676 -31.119 1.00 80.69 773 GLY A C 1
ATOM 6150 O O . GLY A 1 773 ? 27.101 -28.126 -31.346 1.00 80.69 773 GLY A O 1
ATOM 6151 N N . ASP A 1 774 ? 25.015 -28.424 -30.566 1.00 88.25 774 ASP A N 1
ATOM 6152 C CA . ASP A 1 774 ? 25.118 -29.884 -30.361 1.00 88.25 774 ASP A CA 1
ATOM 6153 C C . ASP A 1 774 ? 24.891 -30.668 -31.676 1.00 88.25 774 ASP A C 1
ATOM 6155 O O . ASP A 1 774 ? 24.064 -30.281 -32.499 1.00 88.25 774 ASP A O 1
ATOM 6159 N N . LEU A 1 775 ? 25.547 -31.824 -31.844 1.00 88.44 775 LEU A N 1
ATOM 6160 C CA . LEU A 1 775 ? 25.409 -32.696 -33.028 1.00 88.44 775 LEU A CA 1
ATOM 6161 C C . LEU A 1 775 ? 24.355 -33.793 -32.835 1.00 88.44 775 LEU A C 1
ATOM 6163 O O . LEU A 1 775 ? 24.446 -34.558 -31.875 1.00 88.44 775 LEU A O 1
ATOM 6167 N N . VAL A 1 776 ? 23.431 -33.961 -33.786 1.00 89.00 776 VAL A N 1
ATOM 6168 C CA . VAL A 1 776 ? 22.471 -35.082 -33.824 1.00 89.00 776 VAL A CA 1
ATOM 6169 C C . VAL A 1 776 ? 23.003 -36.211 -34.715 1.00 89.00 776 VAL A C 1
ATOM 6171 O O . VAL A 1 776 ? 23.407 -35.980 -35.853 1.00 89.00 776 VAL A O 1
ATOM 6174 N N . ILE A 1 777 ? 22.986 -37.453 -34.223 1.00 88.62 777 ILE A N 1
ATOM 6175 C CA . ILE A 1 777 ? 23.479 -38.636 -34.955 1.00 88.62 777 ILE A CA 1
ATOM 6176 C C . ILE A 1 777 ? 22.315 -39.430 -35.558 1.00 88.62 777 ILE A C 1
ATOM 6178 O O . ILE A 1 777 ? 21.358 -39.755 -34.850 1.00 88.62 777 ILE A O 1
ATOM 6182 N N . ASN A 1 778 ? 22.428 -39.831 -36.830 1.00 82.38 778 ASN A N 1
ATOM 6183 C CA . ASN A 1 778 ? 21.509 -40.803 -37.420 1.00 82.38 778 ASN A CA 1
ATOM 6184 C C . ASN A 1 778 ? 21.859 -42.244 -36.968 1.00 82.38 778 ASN A C 1
ATOM 6186 O O . ASN A 1 778 ? 22.963 -42.740 -37.201 1.00 82.38 778 ASN A O 1
ATOM 6190 N N . ASN A 1 779 ? 20.903 -42.935 -36.333 1.00 73.81 779 ASN A N 1
ATOM 6191 C CA . ASN A 1 779 ? 21.036 -44.322 -35.857 1.00 73.81 779 ASN A CA 1
ATOM 6192 C C . ASN A 1 779 ? 20.201 -45.342 -36.669 1.00 73.81 779 ASN A C 1
ATOM 6194 O O . ASN A 1 779 ? 20.141 -46.516 -36.297 1.00 73.81 779 ASN A O 1
ATOM 6198 N N . GLU A 1 780 ? 19.570 -44.939 -37.780 1.00 64.25 780 GLU A N 1
ATOM 6199 C CA . GLU A 1 780 ? 18.679 -45.796 -38.589 1.00 64.25 780 GLU A CA 1
ATOM 6200 C C . GLU A 1 780 ? 19.356 -47.054 -39.170 1.00 64.25 780 GLU A C 1
ATOM 6202 O O . GLU A 1 780 ? 18.671 -47.981 -39.604 1.00 64.25 780 GLU A O 1
ATOM 6207 N N . HIS A 1 781 ? 20.692 -47.116 -39.191 1.00 54.81 781 HIS A N 1
ATOM 6208 C CA . HIS A 1 781 ? 21.427 -48.153 -39.920 1.00 54.81 781 HIS A CA 1
ATOM 6209 C C . HIS A 1 781 ? 21.785 -49.437 -39.155 1.00 54.81 781 HIS A C 1
ATOM 6211 O O . HIS A 1 781 ? 21.916 -50.464 -39.814 1.00 54.81 781 HIS A O 1
ATOM 6217 N N . ASP A 1 782 ? 21.941 -49.434 -37.824 1.00 59.62 782 ASP A N 1
ATOM 6218 C CA . ASP A 1 782 ? 22.362 -50.651 -37.084 1.00 59.62 782 ASP A CA 1
ATOM 6219 C C . ASP A 1 782 ? 21.875 -50.757 -35.620 1.00 59.62 782 ASP A C 1
ATOM 6221 O O . ASP A 1 782 ? 21.977 -51.837 -35.037 1.00 59.62 782 ASP A O 1
ATOM 6225 N N . GLY A 1 783 ? 21.387 -49.682 -34.983 1.00 67.62 783 GLY A N 1
ATOM 6226 C CA . GLY A 1 783 ? 20.944 -49.734 -33.577 1.00 67.62 783 GLY A CA 1
ATOM 6227 C C . GLY A 1 783 ? 22.056 -50.062 -32.565 1.00 67.62 783 GLY A C 1
ATOM 6228 O O . GLY A 1 783 ? 21.804 -50.722 -31.560 1.00 67.62 783 GLY A O 1
ATOM 6229 N N . THR A 1 784 ? 23.293 -49.643 -32.848 1.00 79.38 784 THR A N 1
ATOM 6230 C CA . THR A 1 784 ? 24.506 -49.974 -32.065 1.00 79.38 784 THR A CA 1
ATOM 6231 C C . THR A 1 784 ? 24.866 -48.953 -30.982 1.00 79.38 784 THR A C 1
ATOM 6233 O O . THR A 1 784 ? 25.698 -49.250 -30.127 1.00 79.38 784 THR A O 1
ATOM 6236 N N . LEU A 1 785 ? 24.243 -47.772 -30.997 1.00 82.31 785 LEU A N 1
ATOM 6237 C CA . LEU A 1 785 ? 24.383 -46.753 -29.950 1.00 82.31 785 LEU A CA 1
ATOM 6238 C C . LEU A 1 785 ? 23.667 -47.177 -28.640 1.00 82.31 785 LEU A C 1
ATOM 6240 O O . LEU A 1 785 ? 22.732 -47.981 -28.687 1.00 82.31 785 LEU A O 1
ATOM 6244 N N . PRO A 1 786 ? 24.098 -46.681 -27.462 1.00 82.94 786 PRO A N 1
ATOM 6245 C CA . PRO A 1 786 ? 23.639 -47.172 -26.158 1.00 82.94 786 PRO A CA 1
ATOM 6246 C C . PRO A 1 786 ? 22.182 -46.807 -25.825 1.00 82.94 786 PRO A C 1
ATOM 6248 O O . PRO A 1 786 ? 21.659 -45.786 -26.248 1.00 82.94 786 PRO A O 1
ATOM 6251 N N . SER A 1 787 ? 21.534 -47.582 -24.951 1.00 77.06 787 SER A N 1
ATOM 6252 C CA . SER A 1 787 ? 20.168 -47.297 -24.469 1.00 77.06 787 SER A CA 1
ATOM 6253 C C . SER A 1 787 ? 20.084 -46.221 -23.370 1.00 77.06 787 SER A C 1
ATOM 6255 O O . SER A 1 787 ? 19.033 -46.043 -22.760 1.00 77.06 787 SER A O 1
ATOM 6257 N N . SER A 1 788 ? 21.190 -45.546 -23.055 1.00 83.69 788 SER A N 1
ATOM 6258 C CA . SER A 1 788 ? 21.302 -44.541 -21.991 1.00 83.69 788 SER A CA 1
ATOM 6259 C C . SER A 1 788 ? 22.493 -43.623 -22.256 1.00 83.69 788 SER A C 1
ATOM 6261 O O . SER A 1 788 ? 23.488 -44.078 -22.820 1.00 83.69 788 SER A O 1
ATOM 6263 N N . SER A 1 789 ? 22.417 -42.372 -21.801 1.00 88.19 789 SER A N 1
ATOM 6264 C CA . SER A 1 789 ? 23.493 -41.388 -21.950 1.00 88.19 789 SER A CA 1
ATOM 6265 C C . SER A 1 789 ? 24.829 -41.860 -21.359 1.00 88.19 789 SER A C 1
ATOM 6267 O O . SER A 1 789 ? 24.853 -42.576 -20.354 1.00 88.19 789 SER A O 1
ATOM 6269 N N . ALA A 1 790 ? 25.934 -41.422 -21.962 1.00 87.69 790 ALA A N 1
ATOM 6270 C CA . ALA A 1 790 ? 27.301 -41.733 -21.546 1.00 87.69 790 ALA A CA 1
ATOM 6271 C C . ALA A 1 790 ? 28.181 -40.474 -21.593 1.00 87.69 790 ALA A C 1
ATOM 6273 O O . ALA A 1 790 ? 28.020 -39.642 -22.482 1.00 87.69 790 ALA A O 1
ATOM 6274 N N . SER A 1 791 ? 29.113 -40.341 -20.649 1.00 88.62 791 SER A N 1
ATOM 6275 C CA . SER A 1 791 ? 30.055 -39.215 -20.584 1.00 88.62 791 SER A CA 1
ATOM 6276 C C . SER A 1 791 ? 31.446 -39.597 -21.085 1.00 88.62 791 SER A C 1
ATOM 6278 O O . SER A 1 791 ? 31.829 -40.763 -21.000 1.00 88.62 791 SER A O 1
ATOM 6280 N N . ASP A 1 792 ? 32.194 -38.596 -21.553 1.00 87.19 792 ASP A N 1
ATOM 6281 C CA . ASP A 1 792 ? 33.589 -38.703 -22.019 1.00 87.19 792 ASP A CA 1
ATOM 6282 C C . ASP A 1 792 ? 33.829 -39.786 -23.093 1.00 87.19 792 ASP A C 1
ATOM 6284 O O . ASP A 1 792 ? 34.850 -40.471 -23.106 1.00 87.19 792 ASP A O 1
ATOM 6288 N N . VAL A 1 793 ? 32.883 -39.910 -24.025 1.00 88.38 793 VAL A N 1
ATOM 6289 C CA . VAL A 1 793 ? 32.940 -40.799 -25.191 1.00 88.38 793 VAL A CA 1
ATOM 6290 C C . VAL A 1 793 ? 33.935 -40.254 -26.223 1.00 88.38 793 VAL A C 1
ATOM 6292 O O . VAL A 1 793 ? 33.802 -39.109 -26.664 1.00 88.38 793 VAL A O 1
ATOM 6295 N N . ASP A 1 794 ? 34.902 -41.077 -26.641 1.00 89.69 794 ASP A N 1
ATOM 6296 C CA . ASP A 1 794 ? 35.823 -40.770 -27.746 1.00 89.69 794 ASP A CA 1
ATOM 6297 C C . ASP A 1 794 ? 35.054 -40.656 -29.078 1.00 89.69 794 ASP A C 1
ATOM 6299 O O . ASP A 1 794 ? 34.367 -41.592 -29.501 1.00 89.69 794 ASP A O 1
ATOM 6303 N N . PHE A 1 795 ? 35.206 -39.533 -29.784 1.00 90.25 795 PHE A N 1
ATOM 6304 C CA . PHE A 1 795 ? 34.608 -39.309 -31.101 1.00 90.25 795 PHE A CA 1
ATOM 6305 C C . PHE A 1 795 ? 35.589 -38.664 -32.088 1.00 90.25 795 PHE A C 1
ATOM 6307 O O . PHE A 1 795 ? 36.556 -37.994 -31.719 1.00 90.25 795 PHE A O 1
ATOM 6314 N N . SER A 1 796 ? 35.324 -38.849 -33.382 1.00 89.38 796 SER A N 1
ATOM 6315 C CA . SER A 1 796 ? 36.040 -38.157 -34.456 1.00 89.38 796 SER A CA 1
ATOM 6316 C C . SER A 1 796 ? 35.121 -37.838 -35.635 1.00 89.38 796 SER A C 1
ATOM 6318 O O . SER A 1 796 ? 34.399 -38.707 -36.121 1.00 89.38 796 SER A O 1
ATOM 6320 N N . ILE A 1 797 ? 35.147 -36.585 -36.089 1.00 89.25 797 ILE A N 1
ATOM 6321 C CA . ILE A 1 797 ? 34.376 -36.094 -37.236 1.00 89.25 797 ILE A CA 1
ATOM 6322 C C . ILE A 1 797 ? 35.229 -36.255 -38.494 1.00 89.25 797 ILE A C 1
ATOM 6324 O O . ILE A 1 797 ? 36.389 -35.838 -38.529 1.00 89.25 797 ILE A O 1
ATOM 6328 N N . LEU A 1 798 ? 34.656 -36.865 -39.526 1.00 89.31 798 LEU A N 1
ATOM 6329 C CA . LEU A 1 798 ? 35.306 -37.241 -40.773 1.00 89.31 798 LEU A CA 1
ATOM 6330 C C . LEU A 1 798 ? 34.629 -36.539 -41.956 1.00 89.31 798 LEU A C 1
ATOM 6332 O O . LEU A 1 798 ? 33.435 -36.712 -42.190 1.00 89.31 798 LEU A O 1
ATOM 6336 N N . ASN A 1 799 ? 35.415 -35.827 -42.760 1.00 85.56 799 ASN A N 1
ATOM 6337 C CA . ASN A 1 799 ? 35.043 -35.486 -44.129 1.00 85.56 799 ASN A CA 1
ATOM 6338 C C . ASN A 1 799 ? 35.675 -36.548 -45.045 1.00 85.56 799 ASN A C 1
ATOM 6340 O O . ASN A 1 799 ? 36.896 -36.569 -45.250 1.00 85.56 799 ASN A O 1
ATOM 6344 N N . GLY A 1 800 ? 34.856 -37.495 -45.513 1.00 80.38 800 GLY A N 1
ATOM 6345 C CA . GLY A 1 800 ? 35.284 -38.645 -46.312 1.00 80.38 800 GLY A CA 1
ATOM 6346 C C . GLY A 1 800 ? 36.263 -39.565 -45.570 1.00 80.38 800 GLY A C 1
ATOM 6347 O O . GLY A 1 800 ? 35.860 -40.432 -44.804 1.00 80.38 800 GLY A O 1
ATOM 6348 N N . VAL A 1 801 ? 37.565 -39.397 -45.825 1.00 76.88 801 VAL A N 1
ATOM 6349 C CA . VAL A 1 801 ? 38.656 -40.189 -45.205 1.00 76.88 801 VAL A CA 1
ATOM 6350 C C . VAL A 1 801 ? 39.565 -39.315 -44.320 1.00 76.88 801 VAL A C 1
ATOM 6352 O O . VAL A 1 801 ? 40.546 -39.793 -43.753 1.00 76.88 801 VAL A O 1
ATOM 6355 N N . THR A 1 802 ? 39.261 -38.022 -44.203 1.00 82.06 802 THR A N 1
ATOM 6356 C CA . THR A 1 802 ? 40.046 -37.035 -43.452 1.00 82.06 802 THR A CA 1
ATOM 6357 C C . THR A 1 802 ? 39.337 -36.653 -42.162 1.00 82.06 802 THR A C 1
ATOM 6359 O O . THR A 1 802 ? 38.233 -36.116 -42.195 1.00 82.06 802 THR A O 1
ATOM 6362 N N . THR A 1 803 ? 39.984 -36.900 -41.023 1.00 87.50 803 THR A N 1
ATOM 6363 C CA . THR A 1 803 ? 39.521 -36.420 -39.717 1.00 87.50 803 THR A CA 1
ATOM 6364 C C . THR A 1 803 ? 39.648 -34.900 -39.641 1.00 87.50 803 THR A C 1
ATOM 6366 O O . THR A 1 803 ? 40.739 -34.364 -39.829 1.00 87.50 803 THR A O 1
ATOM 6369 N N . VAL A 1 804 ? 38.530 -34.227 -39.371 1.00 85.38 804 VAL A N 1
ATOM 6370 C CA . VAL A 1 804 ? 38.427 -32.769 -39.195 1.00 85.38 804 VAL A CA 1
ATOM 6371 C C . VAL A 1 804 ? 38.650 -32.398 -37.728 1.00 85.38 804 VAL A C 1
ATOM 6373 O O . VAL A 1 804 ? 39.413 -31.486 -37.430 1.00 85.38 804 VAL A O 1
ATOM 6376 N N . LEU A 1 805 ? 38.038 -33.159 -36.814 1.00 86.88 805 LEU A N 1
ATOM 6377 C CA . LEU A 1 805 ? 38.148 -33.004 -35.363 1.00 86.88 805 LEU A CA 1
ATOM 6378 C C . LEU A 1 805 ? 38.157 -34.385 -34.692 1.00 86.88 805 LEU A C 1
ATOM 6380 O O . LEU A 1 805 ? 37.519 -35.315 -35.187 1.00 86.88 805 LEU A O 1
ATOM 6384 N N . ALA A 1 806 ? 38.850 -34.518 -33.562 1.00 88.38 806 ALA A N 1
ATOM 6385 C CA . ALA A 1 806 ? 38.756 -35.673 -32.672 1.00 88.38 806 ALA A CA 1
ATOM 6386 C C . ALA A 1 806 ? 38.939 -35.233 -31.212 1.00 88.38 806 ALA A C 1
ATOM 6388 O O . ALA A 1 806 ? 39.753 -34.351 -30.937 1.00 88.38 806 ALA A O 1
ATOM 6389 N N . GLY A 1 807 ? 38.202 -35.854 -30.292 1.00 87.31 807 GLY A N 1
ATOM 6390 C CA . GLY A 1 807 ? 38.215 -35.530 -28.864 1.00 87.31 807 GLY A CA 1
ATOM 6391 C C . GLY A 1 807 ? 37.215 -36.379 -28.081 1.00 87.31 807 GLY A C 1
ATOM 6392 O O . GLY A 1 807 ? 36.669 -37.341 -28.617 1.00 87.31 807 GLY A O 1
ATOM 6393 N N . THR A 1 808 ? 36.950 -36.011 -26.828 1.00 88.81 808 THR A N 1
ATOM 6394 C CA . THR A 1 808 ? 35.920 -36.644 -25.992 1.00 88.81 808 THR A CA 1
ATOM 6395 C C . THR A 1 808 ? 34.729 -35.714 -25.786 1.00 88.81 808 THR A C 1
ATOM 6397 O O . THR A 1 808 ? 34.892 -34.507 -25.597 1.00 88.81 808 THR A O 1
ATOM 6400 N N . SER A 1 809 ? 33.513 -36.259 -25.789 1.00 88.88 809 SER A N 1
ATOM 6401 C CA . SER A 1 809 ? 32.318 -35.513 -25.380 1.00 88.88 809 SER A CA 1
ATOM 6402 C C . SER A 1 809 ? 31.244 -36.422 -24.782 1.00 88.88 809 SER A C 1
ATOM 6404 O O . SER A 1 809 ? 31.401 -37.636 -24.720 1.00 88.88 809 SER A O 1
ATOM 6406 N N . ASP A 1 810 ? 30.165 -35.826 -24.290 1.00 89.56 810 ASP A N 1
ATOM 6407 C CA . ASP A 1 810 ? 29.057 -36.550 -23.681 1.00 89.56 810 ASP A CA 1
ATOM 6408 C C . ASP A 1 810 ? 27.992 -36.855 -24.742 1.00 89.56 810 ASP A C 1
ATOM 6410 O O . ASP A 1 810 ? 27.581 -35.976 -25.503 1.00 89.56 810 ASP A O 1
ATOM 6414 N N . LEU A 1 811 ? 27.557 -38.113 -24.784 1.00 89.44 811 LEU A N 1
ATOM 6415 C CA . LEU A 1 811 ? 26.485 -38.615 -25.633 1.00 89.44 811 LEU A CA 1
ATOM 6416 C C . LEU A 1 811 ? 25.184 -38.644 -24.824 1.00 89.44 811 LEU A C 1
ATOM 6418 O O . LEU A 1 811 ? 24.989 -39.503 -23.963 1.00 89.44 811 LEU A O 1
ATOM 6422 N N . GLU A 1 812 ? 24.286 -37.708 -25.107 1.00 89.62 812 GLU A N 1
ATOM 6423 C CA . GLU A 1 812 ? 22.929 -37.665 -24.569 1.00 89.62 812 GLU A CA 1
ATOM 6424 C C . GLU A 1 812 ? 22.014 -38.603 -25.379 1.00 89.62 812 GLU A C 1
ATOM 6426 O O . GLU A 1 812 ? 21.947 -38.515 -26.607 1.00 89.62 812 GLU A O 1
ATOM 6431 N N . VAL A 1 813 ? 21.286 -39.492 -24.693 1.00 87.88 813 VAL A N 1
ATOM 6432 C CA . VAL A 1 813 ? 20.263 -40.361 -25.298 1.00 87.88 813 VAL A CA 1
ATOM 6433 C C . VAL A 1 813 ? 18.885 -39.902 -24.833 1.00 87.88 813 VAL A C 1
ATOM 6435 O O . VAL A 1 813 ? 18.455 -40.214 -23.719 1.00 87.88 813 VAL A O 1
ATOM 6438 N N . ARG A 1 814 ? 18.173 -39.173 -25.698 1.00 87.31 814 ARG A N 1
ATOM 6439 C CA . ARG A 1 814 ? 16.792 -38.745 -25.443 1.00 87.31 814 ARG A CA 1
ATOM 6440 C C . ARG A 1 814 ? 15.840 -39.860 -25.847 1.00 87.31 814 ARG A C 1
ATOM 6442 O O . ARG A 1 814 ? 15.720 -40.211 -27.022 1.00 87.31 814 ARG A O 1
ATOM 6449 N N . ASN A 1 815 ? 15.164 -40.427 -24.855 1.00 86.25 815 ASN A N 1
ATOM 6450 C CA . ASN A 1 815 ? 14.152 -41.450 -25.084 1.00 86.25 815 ASN A CA 1
ATOM 6451 C C . ASN A 1 815 ? 12.872 -40.780 -25.591 1.00 86.25 815 ASN A C 1
ATOM 6453 O O . ASN A 1 815 ? 12.336 -39.902 -24.919 1.00 86.25 815 ASN A O 1
ATOM 6457 N N . ARG A 1 816 ? 12.388 -41.188 -26.765 1.00 87.88 816 ARG A N 1
ATOM 6458 C CA . ARG A 1 816 ? 11.119 -40.718 -27.337 1.00 87.88 816 ARG A CA 1
ATOM 6459 C C . ARG A 1 816 ? 10.431 -41.850 -28.102 1.00 87.88 816 ARG A C 1
ATOM 6461 O O . ARG A 1 816 ? 11.086 -42.750 -28.636 1.00 87.88 816 ARG A O 1
ATOM 6468 N N . GLY A 1 817 ? 9.106 -41.802 -28.146 1.00 87.44 817 GLY A N 1
ATOM 6469 C CA . GLY A 1 817 ? 8.280 -42.700 -28.951 1.00 87.44 817 GLY A CA 1
ATOM 6470 C C . GLY A 1 817 ? 7.731 -41.964 -30.166 1.00 87.44 817 GLY A C 1
ATOM 6471 O O . GLY A 1 817 ? 7.138 -40.904 -30.009 1.00 87.44 817 GLY A O 1
ATOM 6472 N N . LEU A 1 818 ? 7.895 -42.513 -31.366 1.00 89.00 818 LEU A N 1
ATOM 6473 C CA . LEU A 1 818 ? 7.201 -42.053 -32.566 1.00 89.00 818 LEU A CA 1
ATOM 6474 C C . LEU A 1 818 ? 5.836 -42.747 -32.641 1.00 89.00 818 LEU A C 1
ATOM 6476 O O . LEU A 1 818 ? 5.752 -43.953 -32.882 1.00 89.00 818 LEU A O 1
ATOM 6480 N N . VAL A 1 819 ? 4.765 -41.991 -32.424 1.00 87.81 819 VAL A N 1
ATOM 6481 C CA . VAL A 1 819 ? 3.382 -42.470 -32.477 1.00 87.81 819 VAL A CA 1
ATOM 6482 C C . VAL A 1 819 ? 2.809 -42.214 -33.868 1.00 87.81 819 VAL A C 1
ATOM 6484 O O . VAL A 1 819 ? 2.939 -41.120 -34.404 1.00 87.81 819 VAL A O 1
ATOM 6487 N N . THR A 1 820 ? 2.167 -43.223 -34.455 1.00 88.19 820 THR A N 1
ATOM 6488 C CA . THR A 1 820 ? 1.446 -43.147 -35.738 1.00 88.19 820 THR A CA 1
ATOM 6489 C C . THR A 1 820 ? -0.032 -43.450 -35.504 1.00 88.19 820 THR A C 1
ATOM 6491 O O . THR A 1 820 ? -0.365 -44.567 -35.095 1.00 88.19 820 THR A O 1
ATOM 6494 N N . ALA A 1 821 ? -0.927 -42.491 -35.750 1.00 85.69 821 ALA A N 1
ATOM 6495 C CA . ALA A 1 821 ? -2.370 -42.687 -35.600 1.00 85.69 821 ALA A CA 1
ATOM 6496 C C . ALA A 1 821 ? -2.965 -43.410 -36.821 1.00 85.69 821 ALA A C 1
ATOM 6498 O O . ALA A 1 821 ? -2.683 -43.072 -37.966 1.00 85.69 821 ALA A O 1
ATOM 6499 N N . LEU A 1 822 ? -3.820 -44.410 -36.587 1.00 82.75 822 LEU A N 1
ATOM 6500 C CA . LEU A 1 822 ? -4.333 -45.304 -37.636 1.00 82.75 822 LEU A CA 1
ATOM 6501 C C . LEU A 1 822 ? -5.741 -44.940 -38.137 1.00 82.75 822 LEU A C 1
ATOM 6503 O O . LEU A 1 822 ? -6.285 -45.645 -38.988 1.00 82.75 822 LEU A O 1
ATOM 6507 N N . ASN A 1 823 ? -6.362 -43.880 -37.606 1.00 78.38 823 ASN A N 1
ATOM 6508 C CA . ASN A 1 823 ? -7.709 -43.460 -37.995 1.00 78.38 823 ASN A CA 1
ATOM 6509 C C . ASN A 1 823 ? -7.688 -42.215 -38.892 1.00 78.38 823 ASN A C 1
ATOM 6511 O O . ASN A 1 823 ? -7.419 -41.112 -38.425 1.00 78.38 823 ASN A O 1
ATOM 6515 N N . SER A 1 824 ? -8.109 -42.374 -40.147 1.00 71.19 824 SER A N 1
ATOM 6516 C CA . SER A 1 824 ? -8.210 -41.287 -41.126 1.00 71.19 824 SER A CA 1
ATOM 6517 C C . SER A 1 824 ? -9.202 -40.172 -40.767 1.00 71.19 824 SER A C 1
ATOM 6519 O O . SER A 1 824 ? -9.155 -39.126 -41.401 1.00 71.19 824 SER A O 1
ATOM 6521 N N . SER A 1 825 ? -10.112 -40.363 -39.799 1.00 69.25 825 SER A N 1
ATOM 6522 C CA . SER A 1 825 ? -11.009 -39.284 -39.338 1.00 69.25 825 SER A CA 1
ATOM 6523 C C . SER A 1 825 ? -10.402 -38.376 -38.262 1.00 69.25 825 SER A C 1
ATOM 6525 O O . SER A 1 825 ? -11.088 -37.468 -37.807 1.00 69.25 825 SER A O 1
ATOM 6527 N N . ALA A 1 826 ? -9.164 -38.644 -37.835 1.00 66.38 826 ALA A N 1
ATOM 6528 C CA . ALA A 1 826 ? -8.395 -37.838 -36.883 1.00 66.38 826 ALA A CA 1
ATOM 6529 C C . ALA A 1 826 ? -7.165 -37.180 -37.550 1.00 66.38 826 ALA A C 1
ATOM 6531 O O . ALA A 1 826 ? -6.224 -36.788 -36.864 1.00 66.38 826 ALA A O 1
ATOM 6532 N N . LEU A 1 827 ? -7.152 -37.114 -38.890 1.00 75.75 827 LEU A N 1
ATOM 6533 C CA . LEU A 1 827 ? -6.057 -36.569 -39.695 1.00 75.75 827 LEU A CA 1
ATOM 6534 C C . LEU A 1 827 ? -6.500 -35.286 -40.433 1.00 75.75 827 LEU A C 1
ATOM 6536 O O . LEU A 1 827 ? -7.616 -35.273 -40.960 1.00 75.75 827 LEU A O 1
ATOM 6540 N N . PRO A 1 828 ? -5.626 -34.268 -40.557 1.00 81.31 828 PRO A N 1
ATOM 6541 C CA . PRO A 1 828 ? -4.293 -34.198 -39.961 1.00 81.31 828 PRO A CA 1
ATOM 6542 C C . PRO A 1 828 ? -4.376 -33.911 -38.452 1.00 81.31 828 PRO A C 1
ATOM 6544 O O . PRO A 1 828 ? -5.166 -33.087 -37.999 1.00 81.31 828 PRO A O 1
ATOM 6547 N N . ILE A 1 829 ? -3.523 -34.569 -37.665 1.00 80.31 829 ILE A N 1
ATOM 6548 C CA . ILE A 1 829 ? -3.491 -34.427 -36.194 1.00 80.31 829 ILE A CA 1
ATOM 6549 C C . ILE A 1 829 ? -3.220 -32.964 -35.784 1.00 80.31 829 ILE A C 1
ATOM 6551 O O . ILE A 1 829 ? -3.733 -32.475 -34.777 1.00 80.31 829 ILE A O 1
ATOM 6555 N N . GLN A 1 830 ? -2.454 -32.264 -36.623 1.00 82.12 830 GLN A N 1
ATOM 6556 C CA . GLN A 1 830 ? -2.037 -30.864 -36.514 1.00 82.12 830 GLN A CA 1
ATOM 6557 C C . GLN A 1 830 ? -3.210 -29.860 -36.494 1.00 82.12 830 GLN A C 1
ATOM 6559 O O . GLN A 1 830 ? -3.064 -28.779 -35.930 1.00 82.12 830 GLN A O 1
ATOM 6564 N N . ASP A 1 831 ? -4.380 -30.208 -37.049 1.00 80.81 831 ASP A N 1
ATOM 6565 C CA . ASP A 1 831 ? -5.580 -29.349 -36.991 1.00 80.81 831 ASP A CA 1
ATOM 6566 C C . ASP A 1 831 ? -6.237 -29.359 -35.596 1.00 80.81 831 ASP A C 1
ATOM 6568 O O . ASP A 1 831 ? -7.045 -28.487 -35.276 1.00 80.81 831 ASP A O 1
ATOM 6572 N N . THR A 1 832 ? -5.920 -30.363 -34.769 1.00 77.00 832 THR A N 1
ATOM 6573 C CA . THR A 1 832 ? -6.554 -30.610 -33.460 1.00 77.00 832 THR A CA 1
ATOM 6574 C C . THR A 1 832 ? -5.591 -30.436 -32.284 1.00 77.00 832 THR A C 1
ATOM 6576 O O . THR A 1 832 ? -6.016 -30.027 -31.206 1.00 77.00 832 THR A O 1
ATOM 6579 N N . LEU A 1 833 ? -4.309 -30.760 -32.468 1.00 81.81 833 LEU A N 1
ATOM 6580 C CA . LEU A 1 833 ? -3.271 -30.667 -31.441 1.00 81.81 833 LEU A CA 1
ATOM 6581 C C . LEU A 1 833 ? -2.252 -29.587 -31.796 1.00 81.81 833 LEU A C 1
ATOM 6583 O O . LEU A 1 833 ? -1.818 -29.479 -32.941 1.00 81.81 833 LEU A O 1
ATOM 6587 N N . ARG A 1 834 ? -1.797 -28.845 -30.787 1.00 79.06 834 ARG A N 1
ATOM 6588 C CA . ARG A 1 834 ? -0.799 -27.782 -30.934 1.00 79.06 834 ARG A CA 1
ATOM 6589 C C . ARG A 1 834 ? 0.397 -28.019 -30.025 1.00 79.06 834 ARG A C 1
ATOM 6591 O O . ARG A 1 834 ? 0.248 -28.252 -28.827 1.00 79.06 834 ARG A O 1
ATOM 6598 N N . ILE A 1 835 ? 1.595 -27.929 -30.595 1.00 73.62 835 ILE A N 1
ATOM 6599 C CA . ILE A 1 835 ? 2.846 -27.963 -29.829 1.00 73.62 835 ILE A CA 1
ATOM 6600 C C . ILE A 1 835 ? 2.855 -26.765 -28.860 1.00 73.62 835 ILE A C 1
ATOM 6602 O O . ILE A 1 835 ? 2.354 -25.692 -29.194 1.00 73.62 835 ILE A O 1
ATOM 6606 N N . ASN A 1 836 ? 3.409 -26.962 -27.661 1.00 67.19 836 ASN A N 1
ATOM 6607 C CA . ASN A 1 836 ? 3.434 -26.027 -26.520 1.00 67.19 836 ASN A CA 1
ATOM 6608 C C . ASN A 1 836 ? 2.111 -25.824 -25.746 1.00 67.19 836 ASN A C 1
ATOM 6610 O O . ASN A 1 836 ? 2.145 -25.239 -24.668 1.00 67.19 836 ASN A O 1
ATOM 6614 N N . GLU A 1 837 ? 0.967 -26.358 -26.190 1.00 72.12 837 GLU A N 1
ATOM 6615 C CA . GLU A 1 837 ? -0.316 -26.250 -25.458 1.00 72.12 837 GLU A CA 1
ATOM 6616 C C . GLU A 1 837 ? -0.553 -27.392 -24.428 1.00 72.12 837 GLU A C 1
ATOM 6618 O O . GLU A 1 837 ? -1.692 -27.691 -24.073 1.00 72.12 837 GLU A O 1
ATOM 6623 N N . ASN A 1 838 ? 0.517 -28.015 -23.907 1.00 85.31 838 ASN A N 1
ATOM 6624 C CA . ASN A 1 838 ? 0.501 -29.032 -22.832 1.00 85.31 838 ASN A CA 1
ATOM 6625 C C . ASN A 1 838 ? -0.390 -30.274 -23.082 1.00 85.31 838 ASN A C 1
ATOM 6627 O O . ASN A 1 838 ? -1.109 -30.729 -22.187 1.00 85.31 838 ASN A O 1
ATOM 6631 N N . TYR A 1 839 ? -0.318 -30.863 -24.279 1.00 88.69 839 TYR A N 1
ATOM 6632 C CA . TYR A 1 839 ? -0.972 -32.142 -24.585 1.00 88.69 839 TYR A CA 1
ATOM 6633 C C . TYR A 1 839 ? -0.132 -33.351 -24.143 1.00 88.69 839 TYR A C 1
ATOM 6635 O O . TYR A 1 839 ? 1.016 -33.511 -24.557 1.00 88.69 839 TYR A O 1
ATOM 6643 N N . TYR A 1 840 ? -0.734 -34.240 -23.351 1.00 88.94 840 TYR A N 1
ATOM 6644 C CA . TYR A 1 840 ? -0.133 -35.485 -22.867 1.00 88.94 840 TYR A CA 1
ATOM 6645 C C . TYR A 1 840 ? -0.921 -36.695 -23.373 1.00 88.94 840 TYR A C 1
ATOM 6647 O O . TYR A 1 840 ? -2.146 -36.727 -23.247 1.00 88.94 840 TYR A O 1
ATOM 6655 N N . GLN A 1 841 ? -0.232 -37.718 -23.886 1.00 88.12 841 GLN A N 1
ATOM 6656 C CA . GLN A 1 841 ? -0.835 -39.016 -24.190 1.00 88.12 841 GLN A CA 1
ATOM 6657 C C . GLN A 1 841 ? -0.675 -39.979 -23.005 1.00 88.12 841 GLN A C 1
ATOM 6659 O O . GLN A 1 841 ? 0.441 -40.238 -22.553 1.00 88.12 841 GLN A O 1
ATOM 6664 N N . LYS A 1 842 ? -1.783 -40.566 -22.545 1.00 86.62 842 LYS A N 1
ATOM 6665 C CA . LYS A 1 842 ? -1.816 -41.583 -21.489 1.00 86.62 842 LYS A CA 1
ATOM 6666 C C . LYS A 1 842 ? -1.662 -42.985 -22.085 1.00 86.62 842 LYS A C 1
ATOM 6668 O O . LYS A 1 842 ? -2.468 -43.399 -22.919 1.00 86.62 842 LYS A O 1
ATOM 6673 N N . ILE A 1 843 ? -0.633 -43.722 -21.669 1.00 84.69 843 ILE A N 1
ATOM 6674 C CA . ILE A 1 843 ? -0.315 -45.079 -22.145 1.00 84.69 843 ILE A CA 1
ATOM 6675 C C . ILE A 1 843 ? -0.034 -45.962 -20.927 1.00 84.69 843 ILE A C 1
ATOM 6677 O O . ILE A 1 843 ? 0.828 -45.651 -20.116 1.00 84.69 843 ILE A O 1
ATOM 6681 N N . SER A 1 844 ? -0.765 -47.072 -20.785 1.00 78.31 844 SER A N 1
ATOM 6682 C CA . SER A 1 844 ? -0.640 -48.046 -19.676 1.00 78.31 844 SER A CA 1
ATOM 6683 C C . SER A 1 844 ? -0.842 -47.509 -18.243 1.00 78.31 844 SER A C 1
ATOM 6685 O O . SER A 1 844 ? -0.819 -48.298 -17.302 1.00 78.31 844 SER A O 1
ATOM 6687 N N . GLY A 1 845 ? -1.101 -46.209 -18.078 1.00 75.81 845 GLY A N 1
ATOM 6688 C CA . GLY A 1 845 ? -1.276 -45.515 -16.798 1.00 75.81 845 GLY A CA 1
ATOM 6689 C C . GLY A 1 845 ? -0.452 -44.228 -16.731 1.00 75.81 845 GLY A C 1
ATOM 6690 O O . GLY A 1 845 ? -0.936 -43.228 -16.204 1.00 75.81 845 GLY A O 1
ATOM 6691 N N . ASP A 1 846 ? 0.732 -44.247 -17.343 1.00 82.62 846 ASP A N 1
ATOM 6692 C CA . ASP A 1 846 ? 1.684 -43.138 -17.402 1.00 82.62 846 ASP A CA 1
ATOM 6693 C C . ASP A 1 846 ? 1.302 -42.115 -18.487 1.00 82.62 846 ASP A C 1
ATOM 6695 O O . ASP A 1 846 ? 0.620 -42.447 -19.460 1.00 82.62 846 ASP A O 1
ATOM 6699 N N . GLU A 1 847 ? 1.738 -40.863 -18.329 1.00 87.06 847 GLU A N 1
ATOM 6700 C CA . GLU A 1 847 ? 1.399 -39.740 -19.213 1.00 87.06 847 GLU A CA 1
ATOM 6701 C C . GLU A 1 847 ? 2.658 -39.122 -19.831 1.00 87.06 847 GLU A C 1
ATOM 6703 O O . GLU A 1 847 ? 3.542 -38.647 -19.120 1.00 87.06 847 GLU A O 1
ATOM 6708 N N . TYR A 1 848 ? 2.721 -39.104 -21.163 1.00 88.88 848 TYR A N 1
ATOM 6709 C CA . TYR A 1 848 ? 3.888 -38.679 -21.938 1.00 88.88 848 TYR A CA 1
ATOM 6710 C C . TYR A 1 848 ? 3.571 -37.408 -22.739 1.00 88.88 848 TYR A C 1
ATOM 6712 O O . TYR A 1 848 ? 2.549 -37.349 -23.425 1.00 88.88 848 TYR A O 1
ATOM 6720 N N . LEU A 1 849 ? 4.431 -36.390 -22.650 1.00 88.81 849 LEU A N 1
ATOM 6721 C CA . LEU A 1 849 ? 4.262 -35.103 -23.337 1.00 88.81 849 LEU A CA 1
ATOM 6722 C C . LEU A 1 849 ? 4.407 -35.270 -24.857 1.00 88.81 849 LEU A C 1
ATOM 6724 O O . LEU A 1 849 ? 5.363 -35.897 -25.308 1.00 88.81 849 LEU A O 1
ATOM 6728 N N . ILE A 1 850 ? 3.498 -34.685 -25.641 1.00 89.25 850 ILE A N 1
ATOM 6729 C CA . ILE A 1 850 ? 3.616 -34.606 -27.106 1.00 89.25 850 ILE A CA 1
ATOM 6730 C C . ILE A 1 850 ? 4.498 -33.404 -27.465 1.00 89.25 850 ILE A C 1
ATOM 6732 O O . ILE A 1 850 ? 4.167 -32.271 -27.113 1.00 89.25 850 ILE A O 1
ATOM 6736 N N . THR A 1 851 ? 5.611 -33.640 -28.166 1.00 87.12 851 THR A N 1
ATOM 6737 C CA . THR A 1 851 ? 6.652 -32.615 -28.391 1.00 87.12 851 THR A CA 1
ATOM 6738 C C . THR A 1 851 ? 6.689 -32.047 -29.808 1.00 87.12 851 THR A C 1
ATOM 6740 O O . THR A 1 851 ? 7.010 -30.878 -29.985 1.00 87.12 851 THR A O 1
ATOM 6743 N N . GLU A 1 852 ? 6.403 -32.860 -30.826 1.00 86.00 852 GLU A N 1
ATOM 6744 C CA . GLU A 1 852 ? 6.726 -32.551 -32.227 1.00 86.00 852 GLU A CA 1
ATOM 6745 C C . GLU A 1 852 ? 5.850 -33.380 -33.186 1.00 86.00 852 GLU A C 1
ATOM 6747 O O . GLU A 1 852 ? 5.542 -34.538 -32.894 1.00 86.00 852 GLU A O 1
ATOM 6752 N N . PHE A 1 853 ? 5.481 -32.820 -34.345 1.00 86.38 853 PHE A N 1
ATOM 6753 C CA . PHE A 1 853 ? 4.817 -33.542 -35.440 1.00 86.38 853 PHE A CA 1
ATOM 6754 C C . PHE A 1 853 ? 5.827 -33.913 -36.533 1.00 86.38 853 PHE A C 1
ATOM 6756 O O . PHE A 1 853 ? 6.488 -33.032 -37.071 1.00 86.38 853 PHE A O 1
ATOM 6763 N N . LYS A 1 854 ? 5.892 -35.197 -36.908 1.00 83.38 854 LYS A N 1
ATOM 6764 C CA . LYS A 1 854 ? 6.746 -35.699 -38.006 1.00 83.38 854 LYS A CA 1
ATOM 6765 C C . LYS A 1 854 ? 6.003 -35.753 -39.347 1.00 83.38 854 LYS A C 1
ATOM 6767 O O . LYS A 1 854 ? 6.624 -35.709 -40.401 1.00 83.38 854 LYS A O 1
ATOM 6772 N N . ASP A 1 855 ? 4.680 -35.907 -39.305 1.00 82.62 855 ASP A N 1
ATOM 6773 C CA . ASP A 1 855 ? 3.794 -36.065 -40.465 1.00 82.62 855 ASP A CA 1
ATOM 6774 C C . ASP A 1 855 ? 2.349 -35.742 -40.033 1.00 82.62 855 ASP A C 1
ATOM 6776 O O . ASP A 1 855 ? 2.053 -35.620 -38.843 1.00 82.62 855 ASP A O 1
ATOM 6780 N N . THR A 1 856 ? 1.429 -35.665 -40.988 1.00 84.69 856 THR A N 1
ATOM 6781 C CA . THR A 1 856 ? -0.021 -35.511 -40.779 1.00 84.69 856 THR A CA 1
ATOM 6782 C C . THR A 1 856 ? -0.638 -36.559 -39.840 1.00 84.69 856 THR A C 1
ATOM 6784 O O . THR A 1 856 ? -1.622 -36.260 -39.161 1.00 84.69 856 THR A O 1
ATOM 6787 N N . ASP A 1 857 ? -0.059 -37.762 -39.779 1.00 85.94 857 ASP A N 1
ATOM 6788 C CA . ASP A 1 857 ? -0.456 -38.919 -38.962 1.00 85.94 857 ASP A CA 1
ATOM 6789 C C . ASP A 1 857 ? 0.554 -39.292 -37.856 1.00 85.94 857 ASP A C 1
ATOM 6791 O O . ASP A 1 857 ? 0.323 -40.274 -37.143 1.00 85.94 857 ASP A O 1
ATOM 6795 N N . LYS A 1 858 ? 1.661 -38.544 -37.695 1.00 87.06 858 LYS A N 1
ATOM 6796 C CA . LYS A 1 858 ? 2.780 -38.917 -36.807 1.00 87.06 858 LYS A CA 1
ATOM 6797 C C . LYS A 1 858 ? 3.228 -37.801 -35.869 1.00 87.06 858 LYS A C 1
ATOM 6799 O O . LYS A 1 858 ? 3.505 -36.684 -36.304 1.00 87.06 858 LYS A O 1
ATOM 6804 N N . TYR A 1 859 ? 3.427 -38.144 -34.600 1.00 89.69 859 TYR A N 1
ATOM 6805 C CA . TYR A 1 859 ? 3.975 -37.250 -33.575 1.00 89.69 859 TYR A CA 1
ATOM 6806 C C . TYR A 1 859 ? 4.931 -37.980 -32.630 1.00 89.69 859 TYR A C 1
ATOM 6808 O O . TYR A 1 859 ? 4.847 -39.197 -32.465 1.00 89.69 859 TYR A O 1
ATOM 6816 N N . TYR A 1 860 ? 5.835 -37.237 -31.997 1.00 89.38 860 TYR A N 1
ATOM 6817 C CA . TYR A 1 860 ? 6.718 -37.763 -30.960 1.00 89.38 860 TYR A CA 1
ATOM 6818 C C . TYR A 1 860 ? 6.145 -37.536 -29.556 1.00 89.38 860 TYR A C 1
ATOM 6820 O O . TYR A 1 860 ? 5.548 -36.493 -29.276 1.00 89.38 860 TYR A O 1
ATOM 6828 N N . ILE A 1 861 ? 6.375 -38.510 -28.673 1.00 89.81 861 ILE A N 1
ATOM 6829 C CA . ILE A 1 861 ? 6.148 -38.415 -27.228 1.00 89.81 861 ILE A CA 1
ATOM 6830 C C . ILE A 1 861 ? 7.469 -38.512 -26.457 1.00 89.81 861 ILE A C 1
ATOM 6832 O O . ILE A 1 861 ? 8.292 -39.390 -26.728 1.00 89.81 861 ILE A O 1
ATOM 6836 N N . GLU A 1 862 ? 7.670 -37.621 -25.489 1.00 89.06 862 GLU A N 1
ATOM 6837 C CA . GLU A 1 862 ? 8.888 -37.542 -24.674 1.00 89.06 862 GLU A CA 1
ATOM 6838 C C . GLU A 1 862 ? 8.978 -38.679 -23.640 1.00 89.06 862 GLU A C 1
ATOM 6840 O O . GLU A 1 862 ? 7.962 -39.168 -23.151 1.00 89.06 862 GLU A O 1
ATOM 6845 N N . ASN A 1 863 ? 10.197 -39.077 -23.265 1.00 85.75 863 ASN A N 1
ATOM 6846 C CA . ASN A 1 863 ? 10.532 -40.014 -22.180 1.00 85.75 863 ASN A CA 1
ATOM 6847 C C . ASN A 1 863 ? 9.890 -41.414 -22.245 1.00 85.75 863 ASN A C 1
ATOM 6849 O O . ASN A 1 863 ? 10.000 -42.201 -21.302 1.00 85.75 863 ASN A O 1
ATOM 6853 N N . TYR A 1 864 ? 9.276 -41.779 -23.371 1.00 87.31 864 TYR A N 1
ATOM 6854 C CA . TYR A 1 864 ? 8.759 -43.125 -23.595 1.00 87.31 864 TYR A CA 1
ATOM 6855 C C . TYR A 1 864 ? 9.894 -44.158 -23.635 1.00 87.31 864 TYR A C 1
ATOM 6857 O O . TYR A 1 864 ? 10.858 -43.996 -24.381 1.00 87.31 864 TYR A O 1
ATOM 6865 N N . GLN A 1 865 ? 9.764 -45.239 -22.861 1.00 83.06 865 GLN A N 1
ATOM 6866 C CA . GLN A 1 865 ? 10.708 -46.372 -22.816 1.00 83.06 865 GLN A CA 1
ATOM 6867 C C . GLN A 1 865 ? 9.999 -47.737 -22.949 1.00 83.06 865 GLN A C 1
ATOM 6869 O O . GLN A 1 865 ? 10.574 -48.780 -22.641 1.00 83.06 865 GLN A O 1
ATOM 6874 N N . GLY A 1 866 ? 8.733 -47.754 -23.386 1.00 77.81 866 GLY A N 1
ATOM 6875 C CA . GLY A 1 866 ? 7.913 -48.972 -23.445 1.00 77.81 866 GLY A CA 1
ATOM 6876 C C . GLY A 1 866 ? 8.301 -49.966 -24.548 1.00 77.81 866 GLY A C 1
ATOM 6877 O O . GLY A 1 866 ? 7.832 -51.106 -24.530 1.00 77.81 866 GLY A O 1
ATOM 6878 N N . GLY A 1 867 ? 9.158 -49.562 -25.493 1.00 80.31 867 GLY A N 1
ATOM 6879 C CA . GLY A 1 867 ? 9.467 -50.345 -26.687 1.00 80.31 867 GLY A CA 1
ATOM 6880 C C . GLY A 1 867 ? 8.329 -50.334 -27.716 1.00 80.31 867 GLY A C 1
ATOM 6881 O O . GLY A 1 867 ? 7.227 -49.848 -27.469 1.00 80.31 867 GLY A O 1
ATOM 6882 N N . SER A 1 868 ? 8.595 -50.853 -28.914 1.00 85.06 868 SER A N 1
ATOM 6883 C CA . SER A 1 868 ? 7.651 -50.733 -30.029 1.00 85.06 868 SER A CA 1
ATOM 6884 C C . SER A 1 868 ? 6.381 -51.571 -29.816 1.00 85.06 868 SER A C 1
ATOM 6886 O O . SER A 1 868 ? 6.448 -52.796 -29.690 1.00 85.06 868 SER A O 1
ATOM 6888 N N . THR A 1 869 ? 5.216 -50.921 -29.814 1.00 84.00 869 THR A N 1
ATOM 6889 C CA . THR A 1 869 ? 3.905 -51.519 -29.516 1.00 84.00 869 THR A CA 1
ATOM 6890 C C . THR A 1 869 ? 2.862 -51.129 -30.568 1.00 84.00 869 THR A C 1
ATOM 6892 O O . THR A 1 869 ? 2.801 -49.988 -31.009 1.00 84.00 869 THR A O 1
ATOM 6895 N N . ASN A 1 870 ? 2.028 -52.081 -30.998 1.00 85.56 870 ASN A N 1
ATOM 6896 C CA . ASN A 1 870 ? 1.037 -51.873 -32.063 1.00 85.56 870 ASN A CA 1
ATOM 6897 C C . ASN A 1 870 ? -0.395 -52.001 -31.531 1.00 85.56 870 ASN A C 1
ATOM 6899 O O . ASN A 1 870 ? -0.670 -52.891 -30.726 1.00 85.56 870 ASN A O 1
ATOM 6903 N N . GLY A 1 871 ? -1.314 -51.176 -32.041 1.00 81.50 871 GLY A N 1
ATOM 6904 C CA . GLY A 1 871 ? -2.733 -51.208 -31.668 1.00 81.50 871 GLY A CA 1
ATOM 6905 C C . GLY A 1 871 ? -3.028 -50.687 -30.257 1.00 81.50 871 GLY A C 1
ATOM 6906 O O . GLY A 1 871 ? -3.950 -51.179 -29.609 1.00 81.50 871 GLY A O 1
ATOM 6907 N N . VAL A 1 872 ? -2.246 -49.717 -29.778 1.00 85.38 872 VAL A N 1
ATOM 6908 C CA . VAL A 1 872 ? -2.501 -49.005 -28.516 1.00 85.38 872 VAL A CA 1
ATOM 6909 C C . VAL A 1 872 ? -3.658 -48.023 -28.730 1.00 85.38 872 VAL A C 1
ATOM 6911 O O . VAL A 1 872 ? -3.760 -47.416 -29.793 1.00 85.38 872 VAL A O 1
ATOM 6914 N N . THR A 1 873 ? -4.547 -47.856 -27.750 1.00 85.44 873 THR A N 1
ATOM 6915 C CA . THR A 1 873 ? -5.606 -46.836 -27.831 1.00 85.44 873 THR A CA 1
ATOM 6916 C C . THR A 1 873 ? -5.039 -45.460 -27.491 1.00 85.44 873 THR A C 1
ATOM 6918 O O . THR A 1 873 ? -4.402 -45.291 -26.452 1.00 85.44 873 THR A O 1
ATOM 6921 N N . VAL A 1 874 ? -5.303 -44.466 -28.336 1.00 83.12 874 VAL A N 1
ATOM 6922 C CA . VAL A 1 874 ? -4.952 -43.067 -28.088 1.00 83.12 874 VAL A CA 1
ATOM 6923 C C . VAL A 1 874 ? -5.902 -42.482 -27.045 1.00 83.12 874 VAL A C 1
ATOM 6925 O O . VAL A 1 874 ? -7.123 -42.491 -27.220 1.00 83.12 874 VAL A O 1
ATOM 6928 N N . LEU A 1 875 ? -5.324 -41.960 -25.966 1.00 86.88 875 LEU A N 1
ATOM 6929 C CA . LEU A 1 875 ? -5.985 -41.140 -24.956 1.00 86.88 875 LEU A CA 1
ATOM 6930 C C . LEU A 1 875 ? -5.090 -39.923 -24.720 1.00 86.88 875 LEU A C 1
ATOM 6932 O O . LEU A 1 875 ? -3.994 -40.069 -24.185 1.00 86.88 875 LEU A O 1
ATOM 6936 N N . ILE A 1 876 ? -5.525 -38.752 -25.168 1.00 88.31 876 ILE A N 1
ATOM 6937 C CA . ILE A 1 876 ? -4.815 -37.479 -25.066 1.00 88.31 876 ILE A CA 1
ATOM 6938 C C . ILE A 1 876 ? -5.651 -36.515 -24.226 1.00 88.31 876 ILE A C 1
ATOM 6940 O O . ILE A 1 876 ? -6.844 -36.306 -24.480 1.00 88.31 876 ILE A O 1
ATOM 6944 N N . ASN A 1 877 ? -4.981 -35.916 -23.247 1.00 88.19 877 ASN A N 1
ATOM 6945 C CA . ASN A 1 877 ? -5.501 -34.876 -22.373 1.00 88.19 877 ASN A CA 1
ATOM 6946 C C . ASN A 1 877 ? -4.652 -33.613 -22.540 1.00 88.19 877 ASN A C 1
ATOM 6948 O O . ASN A 1 877 ? -3.424 -33.682 -22.571 1.00 88.19 877 ASN A O 1
ATOM 6952 N N . GLN A 1 878 ? -5.298 -32.456 -22.595 1.00 89.12 878 GLN A N 1
ATOM 6953 C CA . GLN A 1 878 ? -4.648 -31.162 -22.434 1.00 89.12 878 GLN A CA 1
ATOM 6954 C C . GLN A 1 878 ? -4.597 -30.819 -20.943 1.00 89.12 878 GLN A C 1
ATOM 6956 O O . GLN A 1 878 ? -5.649 -30.752 -20.299 1.00 89.12 878 GLN A O 1
ATOM 6961 N N . LYS A 1 879 ? -3.402 -30.591 -20.386 1.00 88.31 879 LYS A N 1
ATOM 6962 C CA . LYS A 1 879 ? -3.259 -30.156 -18.988 1.00 88.31 879 LYS A CA 1
ATOM 6963 C C . LYS A 1 879 ? -3.380 -28.644 -18.885 1.00 88.31 879 LYS A C 1
ATOM 6965 O O . LYS A 1 879 ? -2.425 -27.910 -19.128 1.00 88.31 879 LYS A O 1
ATOM 6970 N N . ILE A 1 880 ? -4.581 -28.213 -18.505 1.00 88.88 880 ILE A N 1
ATOM 6971 C CA . ILE A 1 880 ? -4.949 -26.813 -18.280 1.00 88.88 880 ILE A CA 1
ATOM 6972 C C . ILE A 1 880 ? -4.396 -26.317 -16.941 1.00 88.88 880 ILE A C 1
ATOM 6974 O O . ILE A 1 880 ? -3.868 -25.212 -16.844 1.00 88.88 880 ILE A O 1
ATOM 6978 N N . VAL A 1 881 ? -4.476 -27.162 -15.912 1.00 88.50 881 VAL A N 1
ATOM 6979 C CA . VAL A 1 881 ? -3.832 -26.940 -14.613 1.00 88.50 881 VAL A CA 1
ATOM 6980 C C . VAL A 1 881 ? -3.005 -28.172 -14.280 1.00 88.50 881 VAL A C 1
ATOM 6982 O O . VAL A 1 881 ? -3.471 -29.296 -14.468 1.00 88.50 881 VAL A O 1
ATOM 6985 N N . LYS A 1 882 ? -1.788 -27.959 -13.781 1.00 87.50 882 LYS A N 1
ATOM 6986 C CA . LYS A 1 882 ? -0.894 -29.014 -13.302 1.00 87.50 882 LYS A CA 1
ATOM 6987 C C . LYS A 1 882 ? -0.441 -28.703 -11.879 1.00 87.50 882 LYS A C 1
ATOM 6989 O O . LYS A 1 882 ? 0.042 -27.598 -11.622 1.00 87.50 882 LYS A O 1
ATOM 6994 N N . GLU A 1 883 ? -0.575 -29.692 -11.002 1.00 88.12 883 GLU A N 1
ATOM 6995 C CA . GLU A 1 883 ? -0.008 -29.733 -9.650 1.00 88.12 883 GLU A CA 1
ATOM 6996 C C . GLU A 1 883 ? -0.266 -28.445 -8.842 1.00 88.12 883 GLU A C 1
ATOM 6998 O O . GLU A 1 883 ? 0.659 -27.812 -8.332 1.00 88.12 883 GLU A O 1
ATOM 7003 N N . ARG A 1 884 ? -1.538 -28.029 -8.744 1.00 90.00 884 ARG A N 1
ATOM 7004 C CA . ARG A 1 884 ? -1.955 -26.856 -7.950 1.00 90.00 884 ARG A CA 1
ATOM 7005 C C . ARG A 1 884 ? -2.682 -27.220 -6.672 1.00 90.00 884 ARG A C 1
ATOM 7007 O O . ARG A 1 884 ? -3.316 -28.266 -6.592 1.00 90.00 884 ARG A O 1
ATOM 7014 N N . ILE A 1 885 ? -2.579 -26.341 -5.676 1.00 87.06 885 ILE A N 1
ATOM 7015 C CA . ILE A 1 885 ? -3.253 -26.497 -4.387 1.00 87.06 885 ILE A CA 1
ATOM 7016 C C . ILE A 1 885 ? -4.700 -26.013 -4.519 1.00 87.06 885 ILE A C 1
ATOM 7018 O O . ILE A 1 885 ? -4.966 -24.886 -4.946 1.00 87.06 885 ILE A O 1
ATOM 7022 N N . GLY A 1 886 ? -5.638 -26.886 -4.161 1.00 84.38 886 GLY A N 1
ATOM 7023 C CA . GLY A 1 886 ? -7.071 -26.614 -4.143 1.00 84.38 886 GLY A CA 1
ATOM 7024 C C . GLY A 1 886 ? -7.704 -27.011 -2.819 1.00 84.38 886 GLY A C 1
ATOM 7025 O O . GLY A 1 886 ? -7.194 -27.880 -2.116 1.00 84.38 886 GLY A O 1
ATOM 7026 N N . TYR A 1 887 ? -8.823 -26.369 -2.502 1.00 82.50 887 TYR A N 1
ATOM 7027 C CA . TYR A 1 887 ? -9.598 -26.566 -1.278 1.00 82.50 887 TYR A CA 1
ATOM 7028 C C . TYR A 1 887 ? -11.035 -26.934 -1.649 1.00 82.50 887 TYR A C 1
ATOM 7030 O O . TYR A 1 887 ? -11.622 -26.285 -2.515 1.00 82.50 887 TYR A O 1
ATOM 7038 N N . LEU A 1 888 ? -11.625 -27.940 -0.998 1.00 77.62 888 LEU A N 1
ATOM 7039 C CA . LEU A 1 888 ? -13.054 -28.233 -1.155 1.00 77.62 888 LEU A CA 1
ATOM 7040 C C . LEU A 1 888 ? -13.899 -27.298 -0.284 1.00 77.62 888 LEU A C 1
ATOM 7042 O O . LEU A 1 888 ? -13.592 -27.065 0.882 1.00 77.62 888 LEU A O 1
ATOM 7046 N N . SER A 1 889 ? -15.007 -26.823 -0.845 1.00 75.31 889 SER A N 1
ATOM 7047 C CA . SER A 1 889 ? -16.049 -26.065 -0.153 1.00 75.31 889 SER A CA 1
ATOM 7048 C C . SER A 1 889 ? -17.427 -26.511 -0.658 1.00 75.31 889 SER A C 1
ATOM 7050 O O . SER A 1 889 ? -17.548 -27.066 -1.751 1.00 75.31 889 SER A O 1
ATOM 7052 N N . HIS A 1 890 ? -18.475 -26.297 0.134 1.00 77.31 890 HIS A N 1
ATOM 7053 C CA . HIS A 1 890 ? -19.855 -26.625 -0.237 1.00 77.31 890 HIS A CA 1
ATOM 7054 C C . HIS A 1 890 ? -20.649 -25.327 -0.404 1.00 77.31 890 HIS A C 1
ATOM 7056 O O . HIS A 1 890 ? -20.390 -24.359 0.308 1.00 77.31 890 HIS A O 1
ATOM 7062 N N . ARG A 1 891 ? -21.586 -25.278 -1.359 1.00 77.94 891 ARG A N 1
ATOM 7063 C CA . ARG A 1 891 ? -22.340 -24.060 -1.702 1.00 77.94 891 ARG A CA 1
ATOM 7064 C C . ARG A 1 891 ? -23.838 -24.323 -1.858 1.00 77.94 891 ARG A C 1
ATOM 7066 O O . ARG A 1 891 ? -24.262 -25.418 -2.231 1.00 77.94 891 ARG A O 1
ATOM 7073 N N . GLY A 1 892 ? -24.619 -23.280 -1.570 1.00 79.31 892 GLY A N 1
ATOM 7074 C CA . GLY A 1 892 ? -26.060 -23.370 -1.316 1.00 79.31 892 GLY A CA 1
ATOM 7075 C C . GLY A 1 892 ? -26.314 -23.964 0.070 1.00 79.31 892 GLY A C 1
ATOM 7076 O O . GLY A 1 892 ? -25.690 -24.957 0.423 1.00 79.31 892 GLY A O 1
ATOM 7077 N N . ILE A 1 893 ? -27.181 -23.356 0.877 1.00 86.62 893 ILE A N 1
ATOM 7078 C CA . ILE A 1 893 ? -27.479 -23.793 2.250 1.00 86.62 893 ILE A CA 1
ATOM 7079 C C . ILE A 1 893 ? -28.983 -24.055 2.310 1.00 86.62 893 ILE A C 1
ATOM 7081 O O . ILE A 1 893 ? -29.770 -23.122 2.161 1.00 86.62 893 ILE A O 1
ATOM 7085 N N . ASN A 1 894 ? -29.408 -25.307 2.486 1.00 90.31 894 ASN A N 1
ATOM 7086 C CA . ASN A 1 894 ? -30.825 -25.669 2.408 1.00 90.31 894 ASN A CA 1
ATOM 7087 C C . ASN A 1 894 ? -31.266 -26.589 3.545 1.00 90.31 894 ASN A C 1
ATOM 7089 O O . ASN A 1 894 ? -30.504 -27.429 4.025 1.00 90.31 894 ASN A O 1
ATOM 7093 N N . LEU A 1 895 ? -32.542 -26.480 3.910 1.00 90.12 895 LEU A N 1
ATOM 7094 C CA . LEU A 1 895 ? -33.241 -27.400 4.802 1.00 90.12 895 LEU A CA 1
ATOM 7095 C C . LEU A 1 895 ? -34.416 -28.061 4.090 1.00 90.12 895 LEU A C 1
ATOM 7097 O O . LEU A 1 895 ? -35.164 -27.412 3.361 1.00 90.12 895 LEU A O 1
ATOM 7101 N N . LYS A 1 896 ? -34.640 -29.335 4.408 1.00 90.12 896 LYS A N 1
ATOM 7102 C CA . LYS A 1 896 ? -35.846 -30.094 4.085 1.00 90.12 896 LYS A CA 1
ATOM 7103 C C . LYS A 1 896 ? -36.554 -30.511 5.375 1.00 90.12 896 LYS A C 1
ATOM 7105 O O . LYS A 1 896 ? -36.059 -31.362 6.117 1.00 90.12 896 LYS A O 1
ATOM 7110 N N . ILE A 1 897 ? -37.726 -29.929 5.618 1.00 89.62 897 ILE A N 1
ATOM 7111 C CA . ILE A 1 897 ? -38.570 -30.152 6.805 1.00 89.62 897 ILE A CA 1
ATOM 7112 C C . ILE A 1 897 ? -39.849 -30.891 6.382 1.00 89.62 897 ILE A C 1
ATOM 7114 O O . ILE A 1 897 ? -40.365 -30.671 5.289 1.00 89.62 897 ILE A O 1
ATOM 7118 N N . SER A 1 898 ? -40.378 -31.797 7.205 1.00 85.69 898 SER A N 1
ATOM 7119 C CA . SER A 1 898 ? -41.633 -32.506 6.903 1.00 85.69 898 SER A CA 1
ATOM 7120 C C . SER A 1 898 ? -42.873 -31.626 7.107 1.00 85.69 898 SER A C 1
ATOM 7122 O O . SER A 1 898 ? -42.996 -30.981 8.146 1.00 85.69 898 SER A O 1
ATOM 7124 N N . GLY A 1 899 ? -43.832 -31.683 6.176 1.00 82.94 899 GLY A N 1
ATOM 7125 C CA . GLY A 1 899 ? -45.055 -30.871 6.204 1.00 82.94 899 GLY A CA 1
ATOM 7126 C C . GLY A 1 899 ? -44.916 -29.531 5.472 1.00 82.94 899 GLY A C 1
ATOM 7127 O O . GLY A 1 899 ? -43.862 -29.225 4.919 1.00 82.94 899 GLY A O 1
ATOM 7128 N N . ASN A 1 900 ? -45.995 -28.742 5.462 1.00 83.62 900 ASN A N 1
ATOM 7129 C CA . ASN A 1 900 ? -46.048 -27.402 4.865 1.00 83.62 900 ASN A CA 1
ATOM 7130 C C . ASN A 1 900 ? -45.899 -26.330 5.961 1.00 83.62 900 ASN A C 1
ATOM 7132 O O . ASN A 1 900 ? -46.883 -25.880 6.549 1.00 83.62 900 ASN A O 1
ATOM 7136 N N . ILE A 1 901 ? -44.653 -25.961 6.255 1.00 84.25 901 ILE A N 1
ATOM 7137 C CA . ILE A 1 901 ? -44.288 -24.959 7.261 1.00 84.25 901 ILE A CA 1
ATOM 7138 C C . ILE A 1 901 ? -44.598 -23.545 6.751 1.00 84.25 901 ILE A C 1
ATOM 7140 O O . ILE A 1 901 ? -45.079 -22.729 7.528 1.00 84.25 901 ILE A O 1
ATOM 7144 N N . GLU A 1 902 ? -44.433 -23.278 5.450 1.00 81.94 902 GLU A N 1
ATOM 7145 C CA . GLU A 1 902 ? -44.780 -21.994 4.810 1.00 81.94 902 GLU A CA 1
ATOM 7146 C C . GLU A 1 902 ? -46.232 -21.581 5.120 1.00 81.94 902 GLU A C 1
ATOM 7148 O O . GLU A 1 902 ? -46.489 -20.499 5.650 1.00 81.94 902 GLU A O 1
ATOM 7153 N N . GLN A 1 903 ? -47.181 -22.491 4.877 1.00 79.38 903 GLN A N 1
ATOM 7154 C CA . GLN A 1 903 ? -48.597 -22.279 5.175 1.00 79.38 903 GLN A CA 1
ATOM 7155 C C . GLN A 1 903 ? -48.899 -22.350 6.679 1.00 79.38 903 GLN A C 1
ATOM 7157 O O . GLN A 1 903 ? -49.780 -21.631 7.149 1.00 79.38 903 GLN A O 1
ATOM 7162 N N . SER A 1 904 ? -48.192 -23.192 7.443 1.00 82.06 904 SER A N 1
ATOM 7163 C CA . SER A 1 904 ? -48.417 -23.327 8.891 1.00 82.06 904 SER A CA 1
ATOM 7164 C C . SER A 1 904 ? -47.941 -22.117 9.700 1.00 82.06 904 SER A C 1
ATOM 7166 O O . SER A 1 904 ? -48.485 -21.878 10.776 1.00 82.06 904 SER A O 1
ATOM 7168 N N . LEU A 1 905 ? -46.948 -21.374 9.201 1.00 81.19 905 LEU A N 1
ATOM 7169 C CA . LEU A 1 905 ? -46.463 -20.115 9.779 1.00 81.19 905 LEU A CA 1
ATOM 7170 C C . LEU A 1 905 ? -47.130 -18.877 9.152 1.00 81.19 905 LEU A C 1
ATOM 7172 O O . LEU A 1 905 ? -46.915 -17.763 9.615 1.00 81.19 905 LEU A O 1
ATOM 7176 N N . GLY A 1 906 ? -47.960 -19.061 8.119 1.00 78.56 906 GLY A N 1
ATOM 7177 C CA . GLY A 1 906 ? -48.708 -17.979 7.476 1.00 78.56 906 GLY A CA 1
ATOM 7178 C C . GLY A 1 906 ? -47.851 -17.023 6.641 1.00 78.56 906 GLY A C 1
ATOM 7179 O O . GLY A 1 906 ? -48.208 -15.851 6.530 1.00 78.56 906 GLY A O 1
ATOM 7180 N N . ILE A 1 907 ? -46.740 -17.507 6.072 1.00 80.19 907 ILE A N 1
ATOM 7181 C CA . ILE A 1 907 ? -45.780 -16.691 5.314 1.00 80.19 907 ILE A CA 1
ATOM 7182 C C . ILE A 1 907 ? -46.401 -16.219 3.983 1.00 80.19 907 ILE A C 1
ATOM 7184 O O . ILE A 1 907 ? -46.962 -17.012 3.227 1.00 80.19 907 ILE A O 1
ATOM 7188 N N . GLN A 1 908 ? -46.313 -14.914 3.699 1.00 75.62 908 GLN A N 1
ATOM 7189 C CA . GLN A 1 908 ? -47.104 -14.232 2.654 1.00 75.62 908 GLN A CA 1
ATOM 7190 C C . GLN A 1 908 ? -46.317 -13.857 1.390 1.00 75.62 908 GLN A C 1
ATOM 7192 O O . GLN A 1 908 ? -46.927 -13.517 0.377 1.00 75.62 908 GLN A O 1
ATOM 7197 N N . ASN A 1 909 ? -44.986 -13.943 1.424 1.00 77.06 909 ASN A N 1
ATOM 7198 C CA . ASN A 1 909 ? -44.079 -13.687 0.293 1.00 77.06 909 ASN A CA 1
ATOM 7199 C C . ASN A 1 909 ? -43.085 -14.849 0.053 1.00 77.06 909 ASN A C 1
ATOM 7201 O O . ASN A 1 909 ? -41.998 -14.666 -0.504 1.00 77.06 909 ASN A O 1
ATOM 7205 N N . GLY A 1 910 ? -43.469 -16.053 0.488 1.00 72.94 910 GLY A N 1
ATOM 7206 C CA . GLY A 1 910 ? -42.881 -17.311 0.033 1.00 72.94 910 GLY A CA 1
ATOM 7207 C C . GLY A 1 910 ? -43.406 -17.725 -1.348 1.00 72.94 910 GLY A C 1
ATOM 7208 O O . GLY A 1 910 ? -44.212 -17.022 -1.965 1.00 72.94 910 GLY A O 1
ATOM 7209 N N . THR A 1 911 ? -42.939 -18.871 -1.843 1.00 78.50 911 THR A N 1
ATOM 7210 C CA . THR A 1 911 ? -43.215 -19.362 -3.206 1.00 78.50 911 THR A CA 1
ATOM 7211 C C . THR A 1 911 ? -44.697 -19.694 -3.442 1.00 78.50 911 THR A C 1
ATOM 7213 O O . THR A 1 911 ? -45.168 -19.628 -4.578 1.00 78.50 911 THR A O 1
ATOM 7216 N N . ASN A 1 912 ? -45.456 -20.020 -2.389 1.00 68.00 912 ASN A N 1
ATOM 7217 C CA . ASN A 1 912 ? -46.823 -20.548 -2.467 1.00 68.00 912 ASN A CA 1
ATOM 7218 C C . ASN A 1 912 ? -47.830 -19.737 -1.632 1.00 68.00 912 ASN A C 1
ATOM 7220 O O . ASN A 1 912 ? -48.764 -20.303 -1.052 1.00 68.00 912 ASN A O 1
ATOM 7224 N N . SER A 1 913 ? -47.648 -18.416 -1.549 1.00 59.66 913 SER A N 1
ATOM 7225 C CA . SER A 1 913 ? -48.521 -17.550 -0.750 1.00 59.66 913 SER A CA 1
ATOM 7226 C C . SER A 1 913 ? -50.009 -17.707 -1.096 1.00 59.66 913 SER A C 1
ATOM 7228 O O . SER A 1 913 ? -50.449 -17.490 -2.226 1.00 59.66 913 SER A O 1
ATOM 7230 N N . TYR A 1 914 ? -50.804 -18.037 -0.076 1.00 56.97 914 TYR A N 1
ATOM 7231 C CA . TYR A 1 914 ? -52.270 -18.073 -0.140 1.00 56.97 914 TYR A CA 1
ATOM 7232 C C . TYR A 1 914 ? -52.925 -16.715 0.165 1.00 56.97 914 TYR A C 1
ATOM 7234 O O . TYR A 1 914 ? -54.147 -16.589 0.055 1.00 56.97 914 TYR A O 1
ATOM 7242 N N . VAL A 1 915 ? -52.141 -15.710 0.572 1.00 56.47 915 VAL A N 1
ATOM 7243 C CA . VAL A 1 915 ? -52.621 -14.384 0.979 1.00 56.47 915 VAL A CA 1
ATOM 7244 C C . VAL A 1 915 ? -51.777 -13.331 0.274 1.00 56.47 915 VAL A C 1
ATOM 7246 O O . VAL A 1 915 ? -50.677 -13.003 0.708 1.00 56.47 915 VAL A O 1
ATOM 7249 N N . VAL A 1 916 ? -52.309 -12.794 -0.824 1.00 53.34 916 VAL A N 1
ATOM 7250 C CA . VAL A 1 916 ? -51.700 -11.662 -1.527 1.00 53.34 916 VAL A CA 1
ATOM 7251 C C . VAL A 1 916 ? -51.798 -10.433 -0.622 1.00 53.34 916 VAL A C 1
ATOM 7253 O O . VAL A 1 916 ? -52.884 -9.879 -0.442 1.00 53.34 916 VAL A O 1
ATOM 7256 N N . ALA A 1 917 ? -50.672 -10.037 -0.028 1.00 52.34 917 ALA A N 1
ATOM 7257 C CA . ALA A 1 917 ? -50.545 -8.748 0.640 1.00 52.34 917 ALA A CA 1
ATOM 7258 C C . ALA A 1 917 ? -50.732 -7.610 -0.378 1.00 52.34 917 ALA A C 1
ATOM 7260 O O . ALA A 1 917 ? -50.450 -7.775 -1.564 1.00 52.34 917 ALA A O 1
ATOM 7261 N N . ALA A 1 918 ? -51.228 -6.458 0.072 1.00 50.88 918 ALA A N 1
ATOM 7262 C CA . ALA A 1 918 ? -51.339 -5.290 -0.795 1.00 50.88 918 ALA A CA 1
ATOM 7263 C C . ALA A 1 918 ? -49.945 -4.694 -1.047 1.00 50.88 918 ALA A C 1
ATOM 7265 O O . ALA A 1 918 ? -49.200 -4.463 -0.092 1.00 50.88 918 ALA A O 1
ATOM 7266 N N . ASP A 1 919 ? -49.613 -4.429 -2.314 1.00 43.78 919 ASP A N 1
ATOM 7267 C CA . ASP A 1 919 ? -48.333 -3.828 -2.703 1.00 43.78 919 ASP A CA 1
ATOM 7268 C C . ASP A 1 919 ? -48.047 -2.555 -1.885 1.00 43.78 919 ASP A C 1
ATOM 7270 O O . ASP A 1 919 ? -48.890 -1.661 -1.782 1.00 43.78 919 ASP A O 1
ATOM 7274 N N . GLY A 1 920 ? -46.852 -2.478 -1.293 1.00 49.09 920 GLY A N 1
ATOM 7275 C CA . GLY A 1 920 ? -46.410 -1.344 -0.471 1.00 49.09 920 GLY A CA 1
ATOM 7276 C C . GLY A 1 920 ? -46.774 -1.402 1.021 1.00 49.09 920 GLY A C 1
ATOM 7277 O O . GLY A 1 920 ? -46.377 -0.504 1.763 1.00 49.09 920 GLY A O 1
ATOM 7278 N N . ILE A 1 921 ? -47.478 -2.438 1.497 1.00 54.84 921 ILE A N 1
ATOM 7279 C CA . ILE A 1 921 ? -47.741 -2.637 2.934 1.00 54.84 921 ILE A CA 1
ATOM 7280 C C . ILE A 1 921 ? -46.956 -3.851 3.443 1.00 54.84 921 ILE A C 1
ATOM 7282 O O . ILE A 1 921 ? -47.350 -4.996 3.230 1.00 54.84 921 ILE A O 1
ATOM 7286 N N . GLU A 1 922 ? -45.846 -3.590 4.140 1.00 56.56 922 GLU A N 1
ATOM 7287 C CA . GLU A 1 922 ? -45.131 -4.615 4.906 1.00 56.56 922 GLU A CA 1
ATOM 7288 C C . GLU A 1 922 ? -46.020 -5.254 5.983 1.00 56.56 922 GLU A C 1
ATOM 7290 O O . GLU A 1 922 ? -46.875 -4.593 6.577 1.00 56.56 922 GLU A O 1
ATOM 7295 N N . ASN A 1 923 ? -45.783 -6.536 6.264 1.00 67.31 923 ASN A N 1
ATOM 7296 C CA . ASN A 1 923 ? -46.536 -7.316 7.241 1.00 67.31 923 ASN A CA 1
ATOM 7297 C C . ASN A 1 923 ? -45.599 -8.259 8.012 1.00 67.31 923 ASN A C 1
ATOM 7299 O O . ASN A 1 923 ? -44.676 -8.822 7.424 1.00 67.31 923 ASN A O 1
ATOM 7303 N N . ASP A 1 924 ? -45.883 -8.520 9.290 1.00 70.38 924 ASP A N 1
ATOM 7304 C CA . ASP A 1 924 ? -45.157 -9.496 10.124 1.00 70.38 924 ASP A CA 1
ATOM 7305 C C . ASP A 1 924 ? -45.151 -10.911 9.515 1.00 70.38 924 ASP A C 1
ATOM 7307 O O . ASP A 1 924 ? -44.265 -11.716 9.793 1.00 70.38 924 ASP A O 1
ATOM 7311 N N . GLY A 1 925 ? -46.120 -11.217 8.643 1.00 74.31 925 GLY A N 1
ATOM 7312 C CA . GLY A 1 925 ? -46.175 -12.448 7.846 1.00 74.31 925 GLY A CA 1
ATOM 7313 C C . GLY A 1 925 ? -45.175 -12.533 6.680 1.00 74.31 925 GLY A C 1
ATOM 7314 O O . GLY A 1 925 ? -45.270 -13.467 5.888 1.00 74.31 925 GLY A O 1
ATOM 7315 N N . PHE A 1 926 ? -44.254 -11.583 6.504 1.00 79.94 926 PHE A N 1
ATOM 7316 C CA . PHE A 1 926 ? -43.192 -11.666 5.489 1.00 79.94 926 PHE A CA 1
ATOM 7317 C C . PHE A 1 926 ? -41.993 -12.485 5.998 1.00 79.94 926 PHE A C 1
ATOM 7319 O O . PHE A 1 926 ? -41.612 -12.369 7.162 1.00 79.94 926 PHE A O 1
ATOM 7326 N N . LYS A 1 927 ? -41.395 -13.313 5.130 1.00 79.75 927 LYS A N 1
ATOM 7327 C CA . LYS A 1 927 ? -40.320 -14.281 5.445 1.00 79.75 927 LYS A CA 1
ATOM 7328 C C . LYS A 1 927 ? -39.068 -13.639 6.055 1.00 79.75 927 LYS A C 1
ATOM 7330 O O . LYS A 1 927 ? -38.378 -14.284 6.835 1.00 79.75 927 LYS A O 1
ATOM 7335 N N . GLU A 1 928 ? -38.806 -12.373 5.743 1.00 79.69 928 GLU A N 1
ATOM 7336 C CA . GLU A 1 928 ? -37.696 -11.571 6.268 1.00 79.69 928 GLU A CA 1
ATOM 7337 C C . GLU A 1 928 ? -37.816 -11.341 7.786 1.00 79.69 928 GLU A C 1
ATOM 7339 O O . GLU A 1 928 ? -36.811 -11.138 8.465 1.00 79.69 928 GLU A O 1
ATOM 7344 N N . ASN A 1 929 ? -39.030 -11.444 8.342 1.00 79.06 929 ASN A N 1
ATOM 7345 C CA . ASN A 1 929 ? -39.278 -11.384 9.782 1.00 79.06 929 ASN A CA 1
ATOM 7346 C C . ASN A 1 929 ? -39.094 -12.744 10.490 1.00 79.06 929 ASN A C 1
ATOM 7348 O O . 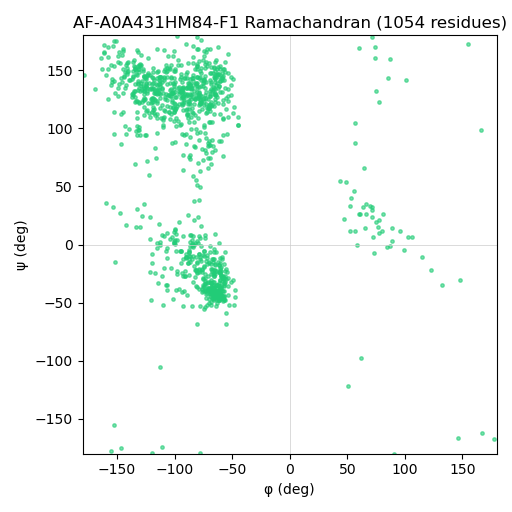ASN A 1 929 ? -39.355 -12.840 11.689 1.00 79.06 929 ASN A O 1
ATOM 7352 N N . PHE A 1 930 ? -38.661 -13.800 9.789 1.00 83.88 930 PHE A N 1
ATOM 7353 C CA . PHE A 1 930 ? -38.447 -15.134 10.358 1.00 83.88 930 PHE A CA 1
ATOM 7354 C C . PHE A 1 930 ? -36.959 -15.509 10.355 1.00 83.88 930 PHE A C 1
ATOM 7356 O O . PHE A 1 930 ? -36.284 -15.450 9.326 1.00 83.88 930 PHE A O 1
ATOM 7363 N N . ILE A 1 931 ? -36.463 -15.963 11.509 1.00 86.50 931 ILE A N 1
ATOM 7364 C CA . ILE A 1 931 ? -35.110 -16.513 11.670 1.00 86.50 931 ILE A CA 1
ATOM 7365 C C . ILE A 1 931 ? -35.218 -17.999 12.005 1.00 86.50 931 ILE A C 1
ATOM 7367 O O . ILE A 1 931 ? -35.989 -18.409 12.874 1.00 86.50 931 ILE A O 1
ATOM 7371 N N . VAL A 1 932 ? -34.423 -18.805 11.311 1.00 86.38 932 VAL A N 1
ATOM 7372 C CA . VAL A 1 932 ? -34.314 -20.251 11.488 1.00 86.38 932 VAL A CA 1
ATOM 7373 C C . VAL A 1 932 ? -33.067 -20.540 12.317 1.00 86.38 932 VAL A C 1
ATOM 7375 O O . VAL A 1 932 ? -31.969 -20.173 11.909 1.00 86.38 932 VAL A O 1
ATOM 7378 N N . LEU A 1 933 ? -33.211 -21.204 13.463 1.00 87.19 933 LEU A N 1
ATOM 7379 C CA . LEU A 1 933 ? -32.070 -21.726 14.215 1.00 87.19 933 LEU A CA 1
ATOM 7380 C C . LEU A 1 933 ? -31.807 -23.174 13.799 1.00 87.19 933 LEU A C 1
ATOM 7382 O O . LEU A 1 933 ? -32.718 -23.999 13.855 1.00 87.19 933 LEU A O 1
ATOM 7386 N N . VAL A 1 934 ? -30.566 -23.487 13.422 1.00 86.75 934 VAL A N 1
ATOM 7387 C CA . VAL A 1 934 ? -30.104 -24.839 13.068 1.00 86.75 934 VAL A CA 1
ATOM 7388 C C . VAL A 1 934 ? -29.011 -25.253 14.049 1.00 86.75 934 VAL A C 1
ATOM 7390 O O . VAL A 1 934 ? -27.962 -24.619 14.111 1.00 86.75 934 VAL A O 1
ATOM 7393 N N . ASP A 1 935 ? -29.299 -26.263 14.873 1.00 83.50 935 ASP A N 1
ATOM 7394 C CA . ASP A 1 935 ? -28.453 -26.777 15.969 1.00 83.50 935 ASP A CA 1
ATOM 7395 C C . ASP A 1 935 ? -27.847 -25.700 16.910 1.00 83.50 935 ASP A C 1
ATOM 7397 O O . ASP A 1 935 ? -26.881 -25.952 17.629 1.00 83.50 935 ASP A O 1
ATOM 7401 N N . GLY A 1 936 ? -28.465 -24.511 16.963 1.00 78.00 936 GLY A N 1
ATOM 7402 C CA . GLY A 1 936 ? -28.085 -23.376 17.815 1.00 78.00 936 GLY A CA 1
ATOM 7403 C C . GLY A 1 936 ? -27.602 -22.125 17.067 1.00 78.00 936 GLY A C 1
ATOM 7404 O O . GLY A 1 936 ? -27.503 -21.069 17.687 1.00 78.00 936 GLY A O 1
ATOM 7405 N N . GLU A 1 937 ? -27.345 -22.208 15.760 1.00 81.12 937 GLU A N 1
ATOM 7406 C CA . GLU A 1 937 ? -26.898 -21.079 14.928 1.00 81.12 937 GLU A CA 1
ATOM 7407 C C . GLU A 1 937 ? -28.047 -20.466 14.113 1.00 81.12 937 GLU A C 1
ATOM 7409 O O . GLU A 1 937 ? -28.918 -21.187 13.631 1.00 81.12 937 GLU A O 1
ATOM 7414 N N . SER A 1 938 ? -28.046 -19.141 13.940 1.00 84.44 938 SER A N 1
ATOM 7415 C CA . SER A 1 938 ? -29.140 -18.381 13.312 1.00 84.44 938 SER A CA 1
ATOM 7416 C C . SER A 1 938 ? -28.945 -18.145 11.810 1.00 84.44 938 SER A C 1
ATOM 7418 O O . SER A 1 938 ? -27.903 -17.650 11.382 1.00 84.44 938 SER A O 1
ATOM 7420 N N . TYR A 1 939 ? -29.998 -18.396 11.031 1.00 84.19 939 TYR A N 1
ATOM 7421 C CA . TYR A 1 939 ? -30.051 -18.254 9.574 1.00 84.19 939 TYR A CA 1
ATOM 7422 C C . TYR A 1 939 ? -31.313 -17.504 9.125 1.00 84.19 939 TYR A C 1
ATOM 7424 O O . TYR A 1 939 ? -32.390 -17.667 9.698 1.00 84.19 939 TYR A O 1
ATOM 7432 N N . TRP A 1 940 ? -31.204 -16.722 8.053 1.00 85.38 940 TRP A N 1
ATOM 7433 C CA . TRP A 1 940 ? -32.326 -16.008 7.434 1.00 85.38 940 TRP A CA 1
ATOM 7434 C C . TRP A 1 940 ? -32.995 -16.851 6.345 1.00 85.38 940 TRP A C 1
ATOM 7436 O O . TRP A 1 940 ? -32.316 -17.577 5.616 1.00 85.38 940 TRP A O 1
ATOM 7446 N N . ILE A 1 941 ? -34.314 -16.714 6.176 1.00 86.00 941 ILE A N 1
ATOM 7447 C CA . ILE A 1 941 ? -35.041 -17.331 5.057 1.00 86.00 941 ILE A CA 1
ATOM 7448 C C . ILE A 1 941 ? -34.848 -16.483 3.797 1.00 86.00 941 ILE A C 1
ATOM 7450 O O . ILE A 1 941 ? -35.432 -15.409 3.664 1.00 86.00 941 ILE A O 1
ATOM 7454 N N . LYS A 1 942 ? -34.073 -16.989 2.833 1.00 85.88 942 LYS A N 1
ATOM 7455 C CA . LYS A 1 942 ? -33.952 -16.371 1.505 1.00 85.88 942 LYS A CA 1
ATOM 7456 C C . LYS A 1 942 ? -35.175 -16.719 0.651 1.00 85.88 942 LYS A C 1
ATOM 7458 O O . LYS A 1 942 ? -35.867 -15.845 0.122 1.00 85.88 942 LYS A O 1
ATOM 7463 N N . GLU A 1 943 ? -35.472 -18.013 0.553 1.00 86.88 943 GLU A N 1
ATOM 7464 C CA . GLU A 1 943 ? -36.593 -18.578 -0.205 1.00 86.88 943 GLU A CA 1
ATOM 7465 C C . GLU A 1 943 ? -37.212 -19.744 0.580 1.00 86.88 943 GLU A C 1
ATOM 7467 O O . GLU A 1 943 ? -36.522 -20.446 1.321 1.00 86.88 943 GLU A O 1
ATOM 7472 N N . ILE A 1 944 ? -38.520 -19.951 0.431 1.00 86.38 944 ILE A N 1
ATOM 7473 C CA . ILE A 1 944 ? -39.260 -21.036 1.083 1.00 86.38 944 ILE A CA 1
ATOM 7474 C C . ILE A 1 944 ? -40.343 -21.570 0.142 1.00 86.38 944 ILE A C 1
ATOM 7476 O O . ILE A 1 944 ? -41.060 -20.795 -0.492 1.00 86.38 944 ILE A O 1
ATOM 7480 N N . ASP A 1 945 ? -40.437 -22.894 0.048 1.00 84.56 945 ASP A N 1
ATOM 7481 C CA . ASP A 1 945 ? -41.460 -23.639 -0.690 1.00 84.56 945 ASP A CA 1
ATOM 7482 C C . ASP A 1 945 ? -42.002 -24.759 0.207 1.00 84.56 945 ASP A C 1
ATOM 7484 O O . ASP A 1 945 ? -41.357 -25.791 0.399 1.00 84.56 945 ASP A O 1
ATOM 7488 N N . GLY A 1 946 ? -43.188 -24.549 0.780 1.00 76.12 946 GLY A N 1
ATOM 7489 C CA . GLY A 1 946 ? -43.915 -25.517 1.602 1.00 76.12 946 GLY A CA 1
ATOM 7490 C C . GLY A 1 946 ? -44.810 -26.486 0.827 1.00 76.12 946 GLY A C 1
ATOM 7491 O O . GLY A 1 946 ? -45.458 -27.336 1.443 1.00 76.12 946 GLY A O 1
ATOM 7492 N N . LEU A 1 947 ? -44.876 -26.371 -0.503 1.00 68.50 947 LEU A N 1
ATOM 7493 C CA . LEU A 1 947 ? -45.840 -27.073 -1.355 1.00 68.50 947 LEU A CA 1
ATOM 7494 C C . LEU A 1 947 ? -45.177 -27.966 -2.415 1.00 68.50 947 LEU A C 1
ATOM 7496 O O . LEU A 1 947 ? -45.816 -28.360 -3.396 1.00 68.50 947 LEU A O 1
ATOM 7500 N N . THR A 1 948 ? -43.929 -28.384 -2.161 1.00 63.38 948 THR A N 1
ATOM 7501 C CA . THR A 1 948 ? -43.242 -29.397 -2.974 1.00 63.38 948 THR A CA 1
ATOM 7502 C C . THR A 1 948 ? -44.141 -30.633 -3.185 1.00 63.38 948 THR A C 1
ATOM 7504 O O . THR A 1 948 ? -44.801 -31.087 -2.239 1.00 63.38 948 THR A O 1
ATOM 7507 N N . PRO A 1 949 ? -44.130 -31.283 -4.371 1.00 57.75 949 PRO A N 1
ATOM 7508 C CA . PRO A 1 949 ? -44.998 -32.436 -4.673 1.00 57.75 949 PRO A CA 1
ATOM 7509 C C . PRO A 1 949 ? -44.817 -33.682 -3.785 1.00 57.75 949 PRO A C 1
ATOM 7511 O O . PRO A 1 949 ? -45.466 -34.701 -4.015 1.00 57.75 949 PRO A O 1
ATOM 7514 N N . THR A 1 950 ? -43.914 -33.632 -2.801 1.00 59.50 950 THR A N 1
ATOM 7515 C CA . THR A 1 950 ? -43.573 -34.740 -1.900 1.00 59.50 950 THR A CA 1
ATOM 7516 C C . THR A 1 950 ? -43.989 -34.511 -0.441 1.00 59.50 950 THR A C 1
ATOM 7518 O O . THR A 1 950 ? -43.793 -35.407 0.376 1.00 59.50 950 THR A O 1
ATOM 7521 N N . GLY A 1 951 ? -44.601 -33.365 -0.107 1.00 71.50 951 GLY A N 1
ATOM 7522 C CA . GLY A 1 951 ? -45.113 -33.083 1.246 1.00 71.50 951 GLY A CA 1
ATOM 7523 C C . GLY A 1 951 ? -44.054 -32.612 2.250 1.00 71.50 951 GLY A C 1
ATOM 7524 O O . GLY A 1 951 ? -44.210 -32.815 3.456 1.00 71.50 951 GLY A O 1
ATOM 7525 N N . TYR A 1 952 ? -42.980 -31.999 1.752 1.00 82.31 952 TYR A N 1
ATOM 7526 C CA . TYR A 1 952 ? -41.923 -31.372 2.546 1.00 82.31 952 TYR A CA 1
ATOM 7527 C C . TYR A 1 952 ? -41.850 -29.878 2.231 1.00 82.31 952 TYR A C 1
ATOM 7529 O O . TYR A 1 952 ? -42.127 -29.475 1.100 1.00 82.31 952 TYR A O 1
ATOM 7537 N N . THR A 1 953 ? -41.403 -29.091 3.205 1.00 85.94 953 THR A N 1
ATOM 7538 C CA . THR A 1 953 ? -40.954 -27.717 2.992 1.00 85.94 953 THR A CA 1
ATOM 7539 C C . THR A 1 953 ? -39.469 -27.717 2.677 1.00 85.94 953 THR A C 1
ATOM 7541 O O . THR A 1 953 ? -38.685 -28.279 3.445 1.00 85.94 953 THR A O 1
ATOM 7544 N N . THR A 1 954 ? -39.090 -27.056 1.590 1.00 87.88 954 THR A N 1
ATOM 7545 C CA . THR A 1 954 ? -37.705 -26.661 1.321 1.00 87.88 954 THR A CA 1
ATOM 7546 C C . THR A 1 954 ? -37.514 -25.215 1.771 1.00 87.88 954 THR A C 1
ATOM 7548 O O . THR A 1 954 ? -38.335 -24.356 1.448 1.00 87.88 954 THR A O 1
ATOM 7551 N N . ILE A 1 955 ? -36.442 -24.937 2.512 1.00 88.38 955 ILE A N 1
ATOM 7552 C CA . ILE A 1 955 ? -36.036 -23.580 2.905 1.00 88.38 955 ILE A CA 1
ATOM 7553 C C . ILE A 1 955 ? -34.608 -23.357 2.412 1.00 88.38 955 ILE A C 1
ATOM 7555 O O . ILE A 1 955 ? -33.713 -24.105 2.803 1.00 88.38 955 ILE A O 1
ATOM 7559 N N . ASN A 1 956 ? -34.392 -22.335 1.583 1.00 89.31 956 ASN A N 1
ATOM 7560 C CA . ASN A 1 956 ? -33.059 -21.856 1.229 1.00 89.31 956 ASN A CA 1
ATOM 7561 C C . ASN A 1 956 ? -32.637 -20.797 2.257 1.00 89.31 956 ASN A C 1
ATOM 7563 O O . ASN A 1 956 ? -33.353 -19.814 2.484 1.00 89.31 956 ASN A O 1
ATOM 7567 N N . LEU A 1 957 ? -31.498 -21.025 2.902 1.00 88.88 957 LEU A N 1
ATOM 7568 C CA . LEU A 1 957 ? -30.990 -20.222 4.005 1.00 88.88 957 LEU A CA 1
ATOM 7569 C C . LEU A 1 957 ? -29.905 -19.246 3.544 1.00 88.88 957 LEU A C 1
ATOM 7571 O O . LEU A 1 957 ? -29.113 -19.542 2.651 1.00 88.88 957 LEU A O 1
ATOM 7575 N N . SER A 1 958 ? -29.831 -18.105 4.226 1.00 82.00 958 SER A N 1
ATOM 7576 C CA . SER A 1 958 ? -28.715 -17.162 4.149 1.00 82.00 958 SER A CA 1
ATOM 7577 C C . SER A 1 958 ? -28.091 -16.994 5.537 1.00 82.00 958 SER A C 1
ATOM 7579 O O . SER A 1 958 ? -28.795 -16.709 6.509 1.00 82.00 958 SER A O 1
ATOM 7581 N N . GLY A 1 959 ? -26.783 -17.217 5.647 1.00 79.19 959 GLY A N 1
ATOM 7582 C CA . GLY A 1 959 ? -26.037 -17.246 6.907 1.00 79.19 959 GLY A CA 1
ATOM 7583 C C . GLY A 1 959 ? -24.637 -17.832 6.708 1.00 79.19 959 GLY A C 1
ATOM 7584 O O . GLY A 1 959 ? -24.153 -17.903 5.580 1.00 79.19 959 GLY A O 1
ATOM 7585 N N . THR A 1 960 ? -23.994 -18.258 7.794 1.00 75.75 960 THR A N 1
ATOM 7586 C CA . THR A 1 960 ? -22.648 -18.858 7.774 1.00 75.75 960 THR A CA 1
ATOM 7587 C C . THR A 1 960 ? -22.631 -20.182 7.002 1.00 75.75 960 THR A C 1
ATOM 7589 O O . THR A 1 960 ? -23.418 -21.078 7.315 1.00 75.75 960 THR A O 1
ATOM 7592 N N . ASP A 1 961 ? -21.715 -20.340 6.039 1.00 70.25 961 ASP A N 1
ATOM 7593 C CA . ASP A 1 961 ? -21.565 -21.591 5.281 1.00 70.25 961 ASP A CA 1
ATOM 7594 C C . ASP A 1 961 ? -21.328 -22.800 6.207 1.00 70.25 961 ASP A C 1
ATOM 7596 O O . ASP A 1 961 ? -20.504 -22.769 7.126 1.00 70.25 961 ASP A O 1
ATOM 7600 N N . LYS A 1 962 ? -22.043 -23.897 5.929 1.00 74.62 962 LYS A N 1
ATOM 7601 C CA . LYS A 1 962 ? -21.872 -25.207 6.572 1.00 74.62 962 LYS A CA 1
ATOM 7602 C C . LYS A 1 962 ? -21.635 -26.283 5.528 1.00 74.62 962 LYS A C 1
ATOM 7604 O O . LYS A 1 962 ? -22.250 -26.262 4.464 1.00 74.62 962 LYS A O 1
ATOM 7609 N N . TYR A 1 963 ? -20.785 -27.245 5.878 1.00 74.75 963 TYR A N 1
ATOM 7610 C CA . TYR A 1 963 ? -20.453 -28.408 5.059 1.00 74.75 963 TYR A CA 1
ATOM 7611 C C . TYR A 1 963 ? -21.369 -29.586 5.417 1.00 74.75 963 TYR A C 1
ATOM 7613 O O . TYR A 1 963 ? -21.010 -30.509 6.150 1.00 74.75 963 TYR A O 1
ATOM 7621 N N . TRP A 1 964 ? -22.602 -29.521 4.930 1.00 80.50 964 TRP A N 1
ATOM 7622 C CA . TRP A 1 964 ? -23.552 -30.624 4.978 1.00 80.50 964 TRP A CA 1
ATOM 7623 C C . TRP A 1 964 ? -23.388 -31.522 3.744 1.00 80.50 964 TRP A C 1
ATOM 7625 O O . TRP A 1 964 ? -22.909 -31.108 2.689 1.00 80.50 964 TRP A O 1
ATOM 7635 N N . LYS A 1 965 ? -23.807 -32.785 3.846 1.00 79.94 965 LYS A N 1
ATOM 7636 C CA . LYS A 1 965 ? -23.811 -33.683 2.680 1.00 79.94 965 LYS A CA 1
ATOM 7637 C C . LYS A 1 965 ? -24.808 -33.180 1.636 1.00 79.94 965 LYS A C 1
ATOM 7639 O O . LYS A 1 965 ? -25.822 -32.574 1.995 1.00 79.94 965 LYS A O 1
ATOM 7644 N N . THR A 1 966 ? -24.558 -33.425 0.347 1.00 79.75 966 THR A N 1
ATOM 7645 C CA . THR A 1 966 ? -25.553 -33.057 -0.672 1.00 79.75 966 THR A CA 1
ATOM 7646 C C . THR A 1 966 ? -26.828 -33.873 -0.476 1.00 79.75 966 THR A C 1
ATOM 7648 O O . THR A 1 966 ? -26.817 -34.966 0.105 1.00 79.75 966 THR A O 1
ATOM 7651 N N . LEU A 1 967 ? -27.952 -33.383 -1.005 1.00 82.69 967 LEU A N 1
ATOM 7652 C CA . LEU A 1 967 ? -29.207 -34.139 -0.967 1.00 82.69 967 LEU A CA 1
ATOM 7653 C C . LEU A 1 967 ? -29.091 -35.485 -1.713 1.00 82.69 967 LEU A C 1
ATOM 7655 O O . LEU A 1 967 ? -29.827 -36.420 -1.399 1.00 82.69 967 LEU A O 1
ATOM 7659 N N . SER A 1 968 ? -28.148 -35.607 -2.659 1.00 78.44 968 SER A N 1
ATOM 7660 C CA . SER A 1 968 ? -27.883 -36.847 -3.399 1.00 78.44 968 SER A CA 1
ATOM 7661 C C . SER A 1 968 ? -27.197 -37.917 -2.535 1.00 78.44 968 SER A C 1
ATOM 7663 O O . SER A 1 968 ? -27.573 -39.087 -2.603 1.00 78.44 968 SER A O 1
ATOM 7665 N N . ALA A 1 969 ? -26.290 -37.504 -1.641 1.00 73.62 969 ALA A N 1
ATOM 7666 C CA . ALA A 1 969 ? -25.673 -38.352 -0.618 1.00 73.62 969 ALA A CA 1
ATOM 7667 C C . ALA A 1 969 ? -26.563 -38.570 0.628 1.00 73.62 969 ALA A C 1
ATOM 7669 O O . ALA A 1 969 ? -26.152 -39.241 1.575 1.00 73.62 969 ALA A O 1
ATOM 7670 N N . GLY A 1 970 ? -27.791 -38.035 0.627 1.00 77.56 970 GLY A N 1
ATOM 7671 C CA . GLY A 1 970 ? -28.794 -38.208 1.686 1.00 77.56 970 GLY A CA 1
ATOM 7672 C C . GLY A 1 970 ? -28.904 -37.055 2.690 1.00 77.56 970 GLY A C 1
ATOM 7673 O O . GLY A 1 970 ? -29.819 -37.076 3.513 1.00 77.56 970 GLY A O 1
ATOM 7674 N N . GLY A 1 971 ? -28.038 -36.041 2.594 1.00 83.56 971 GLY A N 1
ATOM 7675 C CA . GLY A 1 971 ? -28.006 -34.887 3.496 1.00 83.56 971 GLY A CA 1
ATOM 7676 C C . GLY A 1 971 ? -27.491 -35.180 4.912 1.00 83.56 971 GLY A C 1
ATOM 7677 O O . GLY A 1 971 ? -27.164 -36.312 5.275 1.00 83.56 971 GLY A O 1
ATOM 7678 N N . THR A 1 972 ? -27.424 -34.129 5.726 1.00 86.25 972 THR A N 1
ATOM 7679 C CA . THR A 1 972 ? -27.052 -34.163 7.146 1.00 86.25 972 THR A CA 1
ATOM 7680 C C . THR A 1 972 ? -28.304 -34.004 8.013 1.00 86.25 972 THR A C 1
ATOM 7682 O O . THR A 1 972 ? -29.129 -33.128 7.772 1.00 86.25 972 THR A O 1
ATOM 7685 N N . SER A 1 973 ? -28.472 -34.840 9.040 1.00 88.44 973 SER A N 1
ATOM 7686 C CA . SER A 1 973 ? -29.576 -34.698 10.003 1.00 88.44 973 SER A CA 1
ATOM 7687 C C . SER A 1 973 ? -29.260 -33.597 11.016 1.00 88.44 973 SER A C 1
ATOM 7689 O O . SER A 1 973 ? -28.233 -33.682 11.682 1.00 88.44 973 SER A O 1
ATOM 7691 N N . VAL A 1 974 ? -30.168 -32.633 11.176 1.00 88.88 974 VAL A N 1
ATOM 7692 C CA . VAL A 1 974 ? -30.032 -31.471 12.079 1.00 88.88 974 VAL A CA 1
ATOM 7693 C C . VAL A 1 974 ? -31.296 -31.257 12.920 1.00 88.88 974 VAL A C 1
ATOM 7695 O O . VAL A 1 974 ? -32.363 -31.811 12.617 1.00 88.88 974 VAL A O 1
ATOM 7698 N N . THR A 1 975 ? -31.199 -30.412 13.945 1.00 89.38 975 THR A N 1
ATOM 7699 C CA . THR A 1 975 ? -32.339 -29.896 14.721 1.00 89.38 975 THR A CA 1
ATOM 7700 C C . THR A 1 975 ? -32.649 -28.459 14.312 1.00 89.38 975 THR A C 1
ATOM 7702 O O . THR A 1 975 ? -31.742 -27.637 14.221 1.00 89.38 975 THR A O 1
ATOM 7705 N N . VAL A 1 976 ? -33.925 -28.136 14.091 1.00 90.69 976 VAL A N 1
ATOM 7706 C CA . VAL A 1 976 ? -34.366 -26.820 13.606 1.00 90.69 976 VAL A CA 1
ATOM 7707 C C . VAL A 1 976 ? -35.490 -26.248 14.465 1.00 90.69 976 VAL A C 1
ATOM 7709 O O . VAL A 1 976 ? -36.486 -26.930 14.707 1.00 90.69 976 VAL A O 1
ATOM 7712 N N . SER A 1 977 ? -35.372 -24.982 14.862 1.00 89.69 977 SER A N 1
ATOM 7713 C CA . SER A 1 977 ? -36.482 -24.157 15.360 1.00 89.69 977 SER A CA 1
ATOM 7714 C C . SER A 1 977 ? -36.620 -22.878 14.529 1.00 89.69 977 SER A C 1
ATOM 7716 O O . SER A 1 977 ? -35.706 -22.500 13.798 1.00 89.69 977 SER A O 1
ATOM 7718 N N . ILE A 1 978 ? -37.784 -22.225 14.580 1.00 88.12 978 ILE A N 1
ATOM 7719 C CA . ILE A 1 978 ? -38.049 -20.979 13.841 1.00 88.12 978 ILE A CA 1
ATOM 7720 C C . ILE A 1 978 ? -38.677 -19.957 14.784 1.00 88.12 978 ILE A C 1
ATOM 7722 O O . ILE A 1 978 ? -39.631 -20.269 15.504 1.00 88.12 978 ILE A O 1
ATOM 7726 N N . TYR A 1 979 ? -38.152 -18.735 14.740 1.00 84.06 979 TYR A N 1
ATOM 7727 C CA . TYR A 1 979 ? -38.638 -17.574 15.475 1.00 84.06 979 TYR A CA 1
ATOM 7728 C C . TYR A 1 979 ? -39.202 -16.540 14.501 1.00 84.06 979 TYR A C 1
ATOM 7730 O O . TYR A 1 979 ? -38.602 -16.283 13.458 1.00 84.06 979 TYR A O 1
ATOM 7738 N N . GLN A 1 980 ? -40.337 -15.941 14.854 1.00 84.50 980 GLN A N 1
ATOM 7739 C CA . GLN A 1 980 ? -40.925 -14.798 14.159 1.00 84.50 980 GLN A CA 1
ATOM 7740 C C . GLN A 1 980 ? -40.685 -13.529 14.979 1.00 84.50 980 GLN A C 1
ATOM 7742 O O . GLN A 1 980 ? -40.823 -13.546 16.203 1.00 84.50 980 GLN A O 1
ATOM 7747 N N . TYR A 1 981 ? -40.359 -12.434 14.303 1.00 77.75 981 TYR A N 1
ATOM 7748 C CA . TYR A 1 981 ? -40.252 -11.098 14.878 1.00 77.75 981 TYR A CA 1
ATOM 7749 C C . TYR A 1 981 ? -41.485 -10.282 14.473 1.00 77.75 981 TYR A C 1
ATOM 7751 O O . TYR A 1 981 ? -41.811 -10.217 13.291 1.00 77.75 981 TYR A O 1
ATOM 7759 N N . SER A 1 982 ? -42.174 -9.677 15.439 1.00 73.56 982 SER A N 1
ATOM 7760 C CA . SER A 1 982 ? -43.310 -8.773 15.194 1.00 73.56 982 SER A CA 1
ATOM 7761 C C . SER A 1 982 ? -42.839 -7.327 15.338 1.00 73.56 982 SER A C 1
ATOM 7763 O O . SER A 1 982 ? -42.153 -7.021 16.315 1.00 73.56 982 SER A O 1
ATOM 7765 N N . LYS A 1 983 ? -43.131 -6.452 14.366 1.00 67.31 983 LYS A N 1
ATOM 7766 C CA . LYS A 1 983 ? -42.625 -5.066 14.374 1.00 67.31 983 LYS A CA 1
ATOM 7767 C C . LYS A 1 983 ? -43.433 -4.195 15.349 1.00 67.31 983 LYS A C 1
ATOM 7769 O O . LYS A 1 983 ? -44.636 -4.014 15.176 1.00 67.31 983 LYS A O 1
ATOM 7774 N N . ASN A 1 984 ? -42.755 -3.600 16.331 1.00 63.16 984 ASN A N 1
ATOM 7775 C CA . ASN A 1 984 ? -43.339 -2.652 17.282 1.00 63.16 984 ASN A CA 1
ATOM 7776 C C . ASN A 1 984 ? -43.148 -1.200 16.805 1.00 63.16 984 ASN A C 1
ATOM 7778 O O . ASN A 1 984 ? -42.084 -0.828 16.307 1.00 63.16 984 ASN A O 1
ATOM 7782 N N . GLY A 1 985 ? -44.175 -0.362 16.985 1.00 60.72 985 GLY A N 1
ATOM 7783 C CA . GLY A 1 985 ? -44.061 1.091 16.814 1.00 60.72 985 GLY A CA 1
ATOM 7784 C C . GLY A 1 985 ? -43.288 1.734 17.971 1.00 60.72 985 GLY A C 1
ATOM 7785 O O . GLY A 1 985 ? -43.262 1.190 19.076 1.00 60.72 985 GLY A O 1
ATOM 7786 N N . ALA A 1 986 ? -42.671 2.894 17.733 1.00 60.22 986 ALA A N 1
ATOM 7787 C CA . ALA A 1 986 ? -41.798 3.540 18.714 1.00 60.22 986 ALA A CA 1
ATOM 7788 C C . ALA A 1 986 ? -42.064 5.046 18.858 1.00 60.22 986 ALA A C 1
ATOM 7790 O O . ALA A 1 986 ? -42.247 5.766 17.874 1.00 60.22 986 ALA A O 1
ATOM 7791 N N . THR A 1 987 ? -42.059 5.529 20.100 1.00 60.53 987 THR A N 1
ATOM 7792 C CA . THR A 1 987 ? -42.297 6.936 20.450 1.00 60.53 987 THR A CA 1
ATOM 7793 C C . THR A 1 987 ? -40.986 7.633 20.786 1.00 60.53 987 THR A C 1
ATOM 7795 O O . THR A 1 987 ? -40.228 7.160 21.630 1.00 60.53 987 THR A O 1
ATOM 7798 N N . ILE A 1 988 ? -40.729 8.775 20.145 1.00 57.12 988 ILE A N 1
ATOM 7799 C CA . ILE A 1 988 ? -39.582 9.632 20.447 1.00 57.12 988 ILE A CA 1
ATOM 7800 C C . ILE A 1 988 ? -40.052 10.787 21.337 1.00 57.12 988 ILE A C 1
ATOM 7802 O O . ILE A 1 988 ? -40.847 11.635 20.919 1.00 57.12 988 ILE A O 1
ATOM 7806 N N . ASP A 1 989 ? -39.516 10.828 22.560 1.00 51.97 989 ASP A N 1
ATOM 7807 C CA . ASP A 1 989 ? -39.647 11.961 23.478 1.00 51.97 989 ASP A CA 1
ATOM 7808 C C . ASP A 1 989 ? -39.190 13.261 22.794 1.00 51.97 989 ASP A C 1
ATOM 7810 O O . ASP A 1 989 ? -38.067 13.358 22.285 1.00 51.97 989 ASP A O 1
ATOM 7814 N N . GLY A 1 990 ? -40.038 14.293 22.826 1.00 45.16 990 GLY A N 1
ATOM 7815 C CA . GLY A 1 990 ? -39.748 15.590 22.214 1.00 45.16 990 GLY A CA 1
ATOM 7816 C C . GLY A 1 990 ? -38.466 16.217 22.774 1.00 45.16 990 GLY A C 1
ATOM 7817 O O . GLY A 1 990 ? -38.430 16.681 23.919 1.00 45.16 990 GLY A O 1
ATOM 7818 N N . GLN A 1 991 ? -37.396 16.251 21.969 1.00 46.31 991 GLN A N 1
ATOM 7819 C CA . GLN A 1 991 ? -36.108 16.798 22.405 1.00 46.31 991 GLN A CA 1
ATOM 7820 C C . GLN A 1 991 ? -36.229 18.282 22.806 1.00 46.31 991 GLN A C 1
ATOM 7822 O O . GLN A 1 991 ? -37.083 19.025 22.316 1.00 46.31 991 GLN A O 1
ATOM 7827 N N . ARG A 1 992 ? -35.365 18.717 23.737 1.00 43.03 992 ARG A N 1
ATOM 7828 C CA . ARG A 1 992 ? -35.465 19.979 24.501 1.00 43.03 992 ARG A CA 1
ATOM 7829 C C . ARG A 1 992 ? -35.511 21.275 23.657 1.00 43.03 992 ARG A C 1
ATOM 7831 O O . ARG A 1 992 ? -34.541 22.019 23.680 1.00 43.03 992 ARG A O 1
ATOM 7838 N N . PHE A 1 993 ? -36.641 21.614 23.033 1.00 37.00 993 PHE A N 1
ATOM 7839 C CA . PHE A 1 993 ? -36.981 22.971 22.544 1.00 37.00 993 PHE A CA 1
ATOM 7840 C C . PHE A 1 993 ? -38.505 23.172 22.320 1.00 37.00 993 PHE A C 1
ATOM 7842 O O . PHE A 1 993 ? -38.915 23.887 21.412 1.00 37.00 993 PHE A O 1
ATOM 7849 N N . ASN A 1 994 ? -39.366 22.569 23.156 1.00 46.97 994 ASN A N 1
ATOM 7850 C CA . ASN A 1 994 ? -40.835 22.530 22.980 1.00 46.97 994 ASN A CA 1
ATOM 7851 C C . ASN A 1 994 ? -41.311 21.849 21.675 1.00 46.97 994 ASN A C 1
ATOM 7853 O O . ASN A 1 994 ? -42.407 22.139 21.194 1.00 46.97 994 ASN A O 1
ATOM 7857 N N . LEU A 1 995 ? -40.521 20.927 21.119 1.00 44.88 995 LEU A N 1
ATOM 7858 C CA . LEU A 1 995 ? -41.042 19.959 20.151 1.00 44.88 995 LEU A CA 1
ATOM 7859 C C . LEU A 1 995 ? -42.002 19.000 20.882 1.00 44.88 995 LEU A C 1
ATOM 7861 O O . LEU A 1 995 ? -41.715 18.644 22.030 1.00 44.88 995 LEU A O 1
ATOM 7865 N N . PRO A 1 996 ? -43.141 18.616 20.281 1.00 52.66 996 PRO A N 1
ATOM 7866 C CA . PRO A 1 996 ? -44.030 17.630 20.878 1.00 52.66 996 PRO A CA 1
ATOM 7867 C C . PRO A 1 996 ? -43.422 16.219 20.825 1.00 52.66 996 PRO A C 1
ATOM 7869 O O . PRO A 1 996 ? -42.414 15.964 20.171 1.00 52.66 996 PRO A O 1
ATOM 7872 N N . GLU A 1 997 ? -44.048 15.310 21.561 1.00 57.22 997 GLU A N 1
ATOM 7873 C CA . GLU A 1 997 ? -43.822 13.865 21.505 1.00 57.22 997 GLU A CA 1
ATOM 7874 C C . GLU A 1 997 ? -44.357 13.321 20.168 1.00 57.22 997 GLU A C 1
ATOM 7876 O O . GLU A 1 997 ? -45.473 13.668 19.771 1.00 57.22 997 GLU A O 1
ATOM 7881 N N . HIS A 1 998 ? -43.568 12.504 19.462 1.00 58.53 998 HIS A N 1
ATOM 7882 C CA . HIS A 1 998 ? -43.935 11.956 18.150 1.00 58.53 998 HIS A CA 1
ATOM 7883 C C . HIS A 1 998 ? -43.799 10.428 18.141 1.00 58.53 998 HIS A C 1
ATOM 7885 O O . HIS A 1 998 ? -42.718 9.898 18.405 1.00 58.53 998 HIS A O 1
ATOM 7891 N N . THR A 1 999 ? -44.876 9.722 17.788 1.00 56.88 999 THR A N 1
ATOM 7892 C CA . THR A 1 999 ? -44.863 8.266 17.583 1.00 56.88 999 THR A CA 1
ATOM 7893 C C . THR A 1 999 ? -44.721 7.919 16.106 1.00 56.88 999 THR A C 1
ATOM 7895 O O . THR A 1 999 ? -45.394 8.486 15.242 1.00 56.88 999 THR A O 1
ATOM 7898 N N . PHE A 1 1000 ? -43.839 6.962 15.833 1.00 56.97 1000 PHE A N 1
ATOM 7899 C CA . PHE A 1 1000 ? -43.564 6.414 14.515 1.00 56.97 1000 PHE A CA 1
ATOM 7900 C C . PHE A 1 1000 ? -44.058 4.967 14.478 1.00 56.97 1000 PHE A C 1
ATOM 7902 O O . PHE A 1 1000 ? -43.461 4.075 15.082 1.00 56.97 1000 PHE A O 1
ATOM 7909 N N . GLY A 1 1001 ? -45.142 4.721 13.738 1.00 54.00 1001 GLY A N 1
ATOM 7910 C CA . GLY A 1 1001 ? -45.717 3.379 13.577 1.00 54.00 1001 GLY A CA 1
ATOM 7911 C C . GLY A 1 1001 ? -44.853 2.414 12.750 1.00 54.00 1001 GLY A C 1
ATOM 7912 O O . GLY A 1 1001 ? -45.190 1.240 12.635 1.00 54.00 1001 GLY A O 1
ATOM 7913 N N . LYS A 1 1002 ? -43.756 2.901 12.149 1.00 57.50 1002 LYS A N 1
ATOM 7914 C CA . LYS A 1 1002 ? -42.785 2.120 11.372 1.00 57.50 1002 LYS A CA 1
ATOM 7915 C C . LYS A 1 1002 ? -41.375 2.695 11.548 1.00 57.50 1002 LYS A C 1
ATOM 7917 O O . LYS A 1 1002 ? -41.088 3.774 11.040 1.00 57.50 1002 LYS A O 1
ATOM 7922 N N . ILE A 1 1003 ? -40.486 1.949 12.198 1.00 53.53 1003 ILE A N 1
ATOM 7923 C CA . ILE A 1 1003 ? -39.030 2.113 12.074 1.00 53.53 1003 ILE A CA 1
ATOM 7924 C C . ILE A 1 1003 ? -38.486 0.736 11.700 1.00 53.53 1003 ILE A C 1
ATOM 7926 O O . ILE A 1 1003 ? -38.587 -0.210 12.478 1.00 53.53 1003 ILE A O 1
ATOM 7930 N N . ASP A 1 1004 ? -37.990 0.595 10.473 1.00 51.09 1004 ASP A N 1
ATOM 7931 C CA . ASP A 1 1004 ? -37.719 -0.719 9.895 1.00 51.09 1004 ASP A CA 1
ATOM 7932 C C . ASP A 1 1004 ? -36.279 -1.218 10.125 1.00 51.09 1004 ASP A C 1
ATOM 7934 O O . ASP A 1 1004 ? -35.301 -0.472 10.034 1.00 51.09 1004 ASP A O 1
ATOM 7938 N N . ARG A 1 1005 ? -36.138 -2.531 10.352 1.00 47.81 1005 ARG A N 1
ATOM 7939 C CA . ARG A 1 1005 ? -34.847 -3.199 10.574 1.00 47.81 1005 ARG A CA 1
ATOM 7940 C C . ARG A 1 1005 ? -33.977 -3.272 9.313 1.00 47.81 1005 ARG A C 1
ATOM 7942 O O . ARG A 1 1005 ? -32.784 -3.536 9.482 1.00 47.81 1005 ARG A O 1
ATOM 7949 N N . ASN A 1 1006 ? -34.517 -3.039 8.110 1.00 43.50 1006 ASN A N 1
ATOM 7950 C CA . ASN A 1 1006 ? -33.748 -3.010 6.856 1.00 43.50 1006 ASN A CA 1
ATOM 7951 C C . ASN A 1 1006 ? -33.156 -1.625 6.532 1.00 43.50 1006 ASN A C 1
ATOM 7953 O O . ASN A 1 1006 ? -32.418 -1.497 5.557 1.00 43.50 1006 ASN A O 1
ATOM 7957 N N . GLY A 1 1007 ? -33.451 -0.590 7.330 1.00 40.19 1007 GLY A N 1
ATOM 7958 C CA . GLY A 1 1007 ? -32.844 0.735 7.172 1.00 40.19 1007 GLY A CA 1
ATOM 7959 C C . GLY A 1 1007 ? -33.411 1.589 6.032 1.00 40.19 1007 GLY A C 1
ATOM 7960 O O . GLY A 1 1007 ? -32.738 2.522 5.597 1.00 40.19 1007 GLY A O 1
ATOM 7961 N N . GLN A 1 1008 ? -34.635 1.321 5.555 1.00 40.06 1008 GLN A N 1
ATOM 7962 C CA . GLN A 1 1008 ? -35.342 2.317 4.740 1.00 40.06 1008 GLN A CA 1
ATOM 7963 C C . GLN A 1 1008 ? -35.611 3.574 5.590 1.00 40.06 1008 GLN A C 1
ATOM 7965 O O . GLN A 1 1008 ? -36.160 3.453 6.690 1.00 40.06 1008 GLN A O 1
ATOM 7970 N N . PRO A 1 1009 ? -35.226 4.778 5.130 1.00 41.38 1009 PRO A N 1
ATOM 7971 C CA . PRO A 1 1009 ? -35.368 5.982 5.932 1.00 41.38 1009 PRO A CA 1
ATOM 7972 C C . PRO A 1 1009 ? -36.820 6.474 5.930 1.00 41.38 1009 PRO A C 1
ATOM 7974 O O . PRO A 1 1009 ? -37.407 6.709 4.878 1.00 41.38 1009 PRO A O 1
ATOM 7977 N N . VAL A 1 1010 ? -37.365 6.716 7.126 1.00 47.91 1010 VAL A N 1
ATOM 7978 C CA . VAL A 1 1010 ? -38.680 7.365 7.334 1.00 47.91 1010 VAL A CA 1
ATOM 7979 C C . VAL A 1 1010 ? -38.682 8.824 6.837 1.00 47.91 1010 VAL A C 1
ATOM 7981 O O . VAL A 1 1010 ? -39.735 9.414 6.624 1.00 47.91 1010 VAL A O 1
ATOM 7984 N N . ILE A 1 1011 ? -37.492 9.400 6.632 1.00 41.66 1011 ILE A N 1
ATOM 7985 C CA . ILE A 1 1011 ? -37.282 10.736 6.073 1.00 41.66 1011 ILE A CA 1
ATOM 7986 C C . ILE A 1 1011 ? -36.678 10.584 4.676 1.00 41.66 1011 ILE A C 1
ATOM 7988 O O . ILE A 1 1011 ? -35.495 10.266 4.534 1.00 41.66 1011 ILE A O 1
ATOM 7992 N N . THR A 1 1012 ? -37.468 10.841 3.638 1.00 41.94 1012 THR A N 1
ATOM 7993 C CA . THR A 1 1012 ? -36.964 10.956 2.265 1.00 41.94 1012 THR A CA 1
ATOM 7994 C C . THR A 1 1012 ? -36.527 12.396 2.002 1.00 41.94 1012 THR A C 1
ATOM 7996 O O . THR A 1 1012 ? -37.292 13.347 2.177 1.00 41.94 1012 THR A O 1
ATOM 7999 N N . GLY A 1 1013 ? -35.262 12.558 1.609 1.00 39.28 1013 GLY A N 1
ATOM 8000 C CA . GLY A 1 1013 ? -34.698 13.834 1.180 1.00 39.28 1013 GLY A CA 1
ATOM 8001 C C . GLY A 1 1013 ? -34.665 13.925 -0.341 1.00 39.28 1013 GLY A C 1
ATOM 8002 O O . GLY A 1 1013 ? -34.107 13.043 -0.996 1.00 39.28 1013 GLY A O 1
ATOM 8003 N N . THR A 1 1014 ? -35.225 14.996 -0.897 1.00 42.12 1014 THR A N 1
ATOM 8004 C CA . THR A 1 1014 ? -35.151 15.308 -2.330 1.00 42.12 1014 THR A CA 1
ATOM 8005 C C . THR A 1 1014 ? -34.252 16.518 -2.549 1.00 42.12 1014 THR A C 1
ATOM 8007 O O . THR A 1 1014 ? -34.540 17.624 -2.088 1.00 42.12 1014 THR A O 1
ATOM 8010 N N . LEU A 1 1015 ? -33.142 16.283 -3.253 1.00 39.00 1015 LEU A N 1
ATOM 8011 C CA . LEU A 1 1015 ? -32.272 17.326 -3.786 1.00 39.00 1015 LEU A CA 1
ATOM 8012 C C . LEU A 1 1015 ? -32.842 17.781 -5.131 1.00 39.00 1015 LEU A C 1
ATOM 8014 O O . LEU A 1 1015 ? -32.899 16.982 -6.068 1.00 39.00 1015 LEU A O 1
ATOM 8018 N N . ASP A 1 1016 ? -33.229 19.051 -5.233 1.00 39.72 1016 ASP A N 1
ATOM 8019 C CA . ASP A 1 1016 ? -33.605 19.663 -6.509 1.00 39.72 1016 ASP A CA 1
ATOM 8020 C C . ASP A 1 1016 ? -32.350 19.854 -7.372 1.00 39.72 1016 ASP A C 1
ATOM 8022 O O . ASP A 1 1016 ? -31.693 20.895 -7.354 1.00 39.72 1016 ASP A O 1
ATOM 8026 N N . THR A 1 1017 ? -31.996 18.827 -8.146 1.00 38.16 1017 THR A N 1
ATOM 8027 C CA . THR A 1 1017 ? -30.970 18.930 -9.189 1.00 38.16 1017 THR A CA 1
ATOM 8028 C C . THR A 1 1017 ? -31.532 19.676 -10.400 1.00 38.16 1017 THR A C 1
ATOM 8030 O O . THR A 1 1017 ? -31.808 19.067 -11.438 1.00 38.16 1017 THR A O 1
ATOM 8033 N N . GLU A 1 1018 ? -31.715 20.995 -10.281 1.00 36.38 1018 GLU A N 1
ATOM 8034 C CA . GLU A 1 1018 ? -31.844 21.848 -11.466 1.00 36.38 1018 GLU A CA 1
ATOM 8035 C C . GLU A 1 1018 ? -30.574 21.702 -12.322 1.00 36.38 1018 GLU A C 1
ATOM 8037 O O . GLU A 1 1018 ? -29.449 21.751 -11.817 1.00 36.38 1018 GLU A O 1
ATOM 8042 N N . GLU A 1 1019 ? -30.741 21.482 -13.629 1.00 35.19 1019 GLU A N 1
ATOM 8043 C CA . GLU A 1 1019 ? -29.607 21.352 -14.544 1.00 35.19 1019 GLU A CA 1
ATOM 8044 C C . GLU A 1 1019 ? -28.766 22.636 -14.546 1.00 35.19 1019 GLU A C 1
ATOM 8046 O O . GLU A 1 1019 ? -29.301 23.747 -14.571 1.00 35.19 1019 GLU A O 1
ATOM 8051 N N . ILE A 1 1020 ? -27.436 22.502 -14.603 1.00 35.16 1020 ILE A N 1
ATOM 8052 C CA . ILE A 1 1020 ? -26.531 23.649 -14.752 1.00 35.16 1020 ILE A CA 1
ATOM 8053 C C . ILE A 1 1020 ? -26.690 24.221 -16.170 1.00 35.16 1020 ILE A C 1
ATOM 8055 O O . ILE A 1 1020 ? -25.947 23.880 -17.095 1.00 35.16 1020 ILE A O 1
ATOM 8059 N N . VAL A 1 1021 ? -27.667 25.113 -16.349 1.00 32.03 1021 VAL A N 1
ATOM 8060 C CA . VAL A 1 1021 ? -27.897 25.833 -17.606 1.00 32.03 1021 VAL A CA 1
ATOM 8061 C C . VAL A 1 1021 ? -26.762 26.836 -17.815 1.00 32.03 1021 VAL A C 1
ATOM 8063 O O . VAL A 1 1021 ? -26.836 27.999 -17.413 1.00 32.03 1021 VAL A O 1
ATOM 8066 N N . ALA A 1 1022 ? -25.697 26.380 -18.476 1.00 33.12 1022 ALA A N 1
ATOM 8067 C CA . ALA A 1 1022 ? -24.537 27.175 -18.873 1.00 33.12 1022 ALA A CA 1
ATOM 8068 C C . ALA A 1 1022 ? -24.897 28.202 -19.972 1.00 33.12 1022 ALA A C 1
ATOM 8070 O O . ALA A 1 1022 ? -24.503 28.091 -21.135 1.00 33.12 1022 ALA A O 1
ATOM 8071 N N . SER A 1 1023 ? -25.677 29.218 -19.598 1.00 30.62 1023 SER A N 1
ATOM 8072 C CA . SER A 1 1023 ? -26.162 30.286 -20.473 1.00 30.62 1023 SER A CA 1
ATOM 8073 C C . SER A 1 1023 ? -25.049 31.278 -20.837 1.00 30.62 1023 SER A C 1
ATOM 8075 O O . SER A 1 1023 ? -24.964 32.380 -20.289 1.00 30.62 1023 SER A O 1
ATOM 8077 N N . LEU A 1 1024 ? -24.224 30.918 -21.824 1.00 38.88 1024 LEU A N 1
ATOM 8078 C CA . LEU A 1 1024 ? -23.306 31.837 -22.508 1.00 38.88 1024 LEU A CA 1
ATOM 8079 C C . LEU A 1 1024 ? -24.081 32.874 -23.347 1.00 38.88 1024 LEU A C 1
ATOM 8081 O O . LEU A 1 1024 ? -24.211 32.760 -24.567 1.00 38.88 1024 LEU A O 1
ATOM 8085 N N . SER A 1 1025 ? -24.600 33.915 -22.692 1.00 33.94 1025 SER A N 1
ATOM 8086 C CA . SER A 1 1025 ? -25.201 35.072 -23.359 1.00 33.94 1025 SER A CA 1
ATOM 8087 C C . SER A 1 1025 ? -24.148 36.146 -23.651 1.00 33.94 1025 SER A C 1
ATOM 8089 O O . SER A 1 1025 ? -23.659 36.808 -22.736 1.00 33.94 1025 SER A O 1
ATOM 8091 N N . ASN A 1 1026 ? -23.834 36.364 -24.929 1.00 41.88 1026 ASN A N 1
ATOM 8092 C CA . ASN A 1 1026 ? -22.980 37.474 -25.364 1.00 41.88 1026 ASN A CA 1
ATOM 8093 C C . ASN A 1 1026 ? -23.564 38.835 -24.930 1.00 41.88 1026 ASN A C 1
ATOM 8095 O O . ASN A 1 1026 ? -24.703 39.121 -25.302 1.00 41.88 1026 ASN A O 1
ATOM 8099 N N . ASN A 1 1027 ? -22.786 39.658 -24.202 1.00 37.78 1027 ASN A N 1
ATOM 8100 C CA . ASN A 1 1027 ? -22.585 41.113 -24.418 1.00 37.78 1027 ASN A CA 1
ATOM 8101 C C . ASN A 1 1027 ? -21.901 41.821 -23.214 1.00 37.78 1027 ASN A C 1
ATOM 8103 O O . ASN A 1 1027 ? -22.567 42.254 -22.275 1.00 37.78 1027 ASN A O 1
ATOM 8107 N N . ASP A 1 1028 ? -20.585 42.036 -23.311 1.00 41.53 1028 ASP A N 1
ATOM 8108 C CA . ASP A 1 1028 ? -19.830 43.215 -22.825 1.00 41.53 1028 ASP A CA 1
ATOM 8109 C C . ASP A 1 1028 ? -19.945 43.732 -21.368 1.00 41.53 1028 ASP A C 1
ATOM 8111 O O . ASP A 1 1028 ? -19.415 44.804 -21.079 1.00 41.53 1028 ASP A O 1
ATOM 8115 N N . ASN A 1 1029 ? -20.544 43.017 -20.409 1.00 37.34 1029 ASN A N 1
ATOM 8116 C CA . ASN A 1 1029 ? -20.420 43.363 -18.980 1.00 37.34 1029 ASN A CA 1
ATOM 8117 C C . ASN A 1 1029 ? -20.187 42.130 -18.100 1.00 37.34 1029 ASN A C 1
ATOM 8119 O O . ASN A 1 1029 ? -20.973 41.186 -18.117 1.00 37.34 1029 ASN A O 1
ATOM 8123 N N . VAL A 1 1030 ? -19.133 42.177 -17.282 1.00 33.53 1030 VAL A N 1
ATOM 8124 C CA . VAL A 1 1030 ? -18.873 41.182 -16.233 1.00 33.53 1030 VAL A CA 1
ATOM 8125 C C . VAL A 1 1030 ? -19.786 41.463 -15.039 1.00 33.53 1030 VAL A C 1
ATOM 8127 O O . VAL A 1 1030 ? -19.769 42.565 -14.491 1.00 33.53 1030 VAL A O 1
ATOM 8130 N N . VAL A 1 1031 ? -20.552 40.456 -14.619 1.00 35.22 1031 VAL A N 1
ATOM 8131 C CA . VAL A 1 1031 ? -21.331 40.467 -13.374 1.00 35.22 1031 VAL A CA 1
ATOM 8132 C C . VAL A 1 1031 ? -20.943 39.231 -12.565 1.00 35.22 1031 VAL A C 1
ATOM 8134 O O . VAL A 1 1031 ? -21.480 38.146 -12.770 1.00 35.22 1031 VAL A O 1
ATOM 8137 N N . GLU A 1 1032 ? -19.984 39.384 -11.653 1.00 37.03 1032 GLU A N 1
ATOM 8138 C CA . GLU A 1 1032 ? -19.607 38.321 -10.717 1.00 37.03 1032 GLU A CA 1
ATOM 8139 C C . GLU A 1 1032 ? -20.616 38.239 -9.566 1.00 37.03 1032 GLU A C 1
ATOM 8141 O O . GLU A 1 1032 ? -20.461 38.880 -8.525 1.00 37.03 1032 GLU A O 1
ATOM 8146 N N . THR A 1 1033 ? -21.665 37.432 -9.726 1.00 31.73 1033 THR A N 1
ATOM 8147 C CA . THR A 1 1033 ? -22.364 36.834 -8.575 1.00 31.73 1033 THR A CA 1
ATOM 8148 C C . THR A 1 1033 ? -23.018 35.516 -8.985 1.00 31.73 1033 THR A C 1
ATOM 8150 O O . THR A 1 1033 ? -24.136 35.495 -9.493 1.00 31.73 1033 THR A O 1
ATOM 8153 N N . VAL A 1 1034 ? -22.330 34.398 -8.746 1.00 33.19 1034 VAL A N 1
ATOM 8154 C CA . VAL A 1 1034 ? -22.972 33.076 -8.739 1.00 33.19 1034 VAL A CA 1
ATOM 8155 C C . VAL A 1 1034 ? -23.600 32.891 -7.360 1.00 33.19 1034 VAL A C 1
ATOM 8157 O O . VAL A 1 1034 ? -22.882 32.789 -6.367 1.00 33.19 1034 VAL A O 1
ATOM 8160 N N . GLN A 1 1035 ? -24.932 32.877 -7.287 1.00 32.97 1035 GLN A N 1
ATOM 8161 C CA . GLN A 1 1035 ? -25.647 32.383 -6.111 1.00 32.97 1035 GLN A CA 1
ATOM 8162 C C . GLN A 1 1035 ? -26.096 30.950 -6.385 1.00 32.97 1035 GLN A C 1
ATOM 8164 O O . GLN A 1 1035 ? -26.991 30.718 -7.193 1.00 32.97 1035 GLN A O 1
ATOM 8169 N N . GLN A 1 1036 ? -25.454 30.004 -5.708 1.00 35.56 1036 GLN A N 1
ATOM 8170 C CA . GLN A 1 1036 ? -25.886 28.616 -5.620 1.00 35.56 1036 GLN A CA 1
ATOM 8171 C C . GLN A 1 1036 ? -26.839 28.515 -4.424 1.00 35.56 1036 GLN A C 1
ATOM 8173 O O . GLN A 1 1036 ? -26.409 28.660 -3.281 1.00 35.56 1036 GLN A O 1
ATOM 8178 N N . ASN A 1 1037 ? -28.132 28.331 -4.695 1.00 37.19 1037 ASN A N 1
ATOM 8179 C CA . ASN A 1 1037 ? -29.128 28.043 -3.666 1.00 37.19 1037 ASN A CA 1
ATOM 8180 C C . ASN A 1 1037 ? -29.292 26.524 -3.575 1.00 37.19 1037 ASN A C 1
ATOM 8182 O O . ASN A 1 1037 ? -29.931 25.921 -4.432 1.00 37.19 1037 ASN A O 1
ATOM 8186 N N . GLU A 1 1038 ? -28.716 25.915 -2.545 1.00 39.47 1038 GLU A N 1
ATOM 8187 C CA . GLU A 1 1038 ? -28.968 24.513 -2.212 1.00 39.47 1038 GLU A CA 1
ATOM 8188 C C . GLU A 1 1038 ? -30.205 24.442 -1.315 1.00 39.47 1038 GLU A C 1
ATOM 8190 O O . GLU A 1 1038 ? -30.094 24.575 -0.099 1.00 39.47 1038 GLU A O 1
ATOM 8195 N N . ASN A 1 1039 ? -31.382 24.266 -1.918 1.00 40.56 1039 ASN A N 1
ATOM 8196 C CA . ASN A 1 1039 ? -32.590 23.942 -1.163 1.00 40.56 1039 ASN A CA 1
ATOM 8197 C C . ASN A 1 1039 ? -32.553 22.458 -0.771 1.00 40.56 1039 ASN A C 1
ATOM 8199 O O . ASN A 1 1039 ? -32.426 21.589 -1.639 1.00 40.56 1039 ASN A O 1
ATOM 8203 N N . VAL A 1 1040 ? -32.743 22.153 0.512 1.00 40.28 1040 VAL A N 1
ATOM 8204 C CA . VAL A 1 1040 ? -32.909 20.770 0.988 1.00 40.28 1040 VAL A CA 1
ATOM 8205 C C . VAL A 1 1040 ? -34.350 20.569 1.432 1.00 40.28 1040 VAL A C 1
ATOM 8207 O O . VAL A 1 1040 ? -34.776 21.085 2.467 1.00 40.28 1040 VAL A O 1
ATOM 8210 N N . SER A 1 1041 ? -35.106 19.800 0.646 1.00 43.50 1041 SER A N 1
ATOM 8211 C CA . SER A 1 1041 ? -36.467 19.390 0.996 1.00 43.50 1041 SER A CA 1
ATOM 8212 C C . SER A 1 1041 ? -36.469 18.034 1.705 1.00 43.50 1041 SER A C 1
ATOM 8214 O O . SER A 1 1041 ? -35.791 17.097 1.276 1.00 43.50 1041 SER A O 1
ATOM 8216 N N . PHE A 1 1042 ? -37.231 17.925 2.793 1.00 43.97 1042 PHE A N 1
ATOM 8217 C CA . PHE A 1 1042 ? -37.471 16.663 3.488 1.00 43.97 1042 PHE A CA 1
ATOM 8218 C C . PHE A 1 1042 ? -38.937 16.513 3.888 1.00 43.97 1042 PHE A C 1
ATOM 8220 O O . PHE A 1 1042 ? -39.598 17.478 4.280 1.00 43.97 1042 PHE A O 1
ATOM 8227 N N . THR A 1 1043 ? -39.419 15.276 3.787 1.00 45.25 1043 THR A N 1
ATOM 8228 C CA . THR A 1 1043 ? -40.804 14.883 4.066 1.00 45.25 1043 THR A CA 1
ATOM 8229 C C . THR A 1 1043 ? -40.816 13.847 5.186 1.00 45.25 1043 THR A C 1
ATOM 8231 O O . THR A 1 1043 ? -40.004 12.921 5.169 1.00 45.25 1043 THR A O 1
ATOM 8234 N N . ILE A 1 1044 ? -41.713 14.005 6.162 1.00 51.62 1044 ILE A N 1
ATOM 8235 C CA . ILE A 1 1044 ? -41.867 13.104 7.315 1.00 51.62 1044 ILE A CA 1
ATOM 8236 C C . ILE A 1 1044 ? -43.333 12.675 7.411 1.00 51.62 1044 ILE A C 1
ATOM 8238 O O . ILE A 1 1044 ? -44.203 13.536 7.511 1.00 51.62 1044 ILE A O 1
ATOM 8242 N N . GLU A 1 1045 ? -43.610 11.369 7.408 1.00 47.88 1045 GLU A N 1
ATOM 8243 C CA . GLU A 1 1045 ? -44.949 10.804 7.649 1.00 47.88 1045 GLU A CA 1
ATOM 8244 C C . GLU A 1 1045 ? -45.042 10.233 9.078 1.00 47.88 1045 GLU A C 1
ATOM 8246 O O . GLU A 1 1045 ? -44.171 9.478 9.517 1.00 47.88 1045 GLU A O 1
ATOM 8251 N N . TYR A 1 1046 ? -46.094 10.604 9.812 1.00 55.75 1046 TYR A N 1
ATOM 8252 C CA . TYR A 1 1046 ? -46.350 10.176 11.193 1.00 55.75 1046 TYR A CA 1
ATOM 8253 C C . TYR A 1 1046 ? -47.390 9.045 11.277 1.00 55.75 1046 TYR A C 1
ATOM 8255 O O . TYR A 1 1046 ? -48.117 8.771 10.324 1.00 55.75 1046 TYR A O 1
ATOM 8263 N N . GLU A 1 1047 ? -47.499 8.388 12.440 1.00 45.84 1047 GLU A N 1
ATOM 8264 C CA . GLU A 1 1047 ? -48.419 7.252 12.657 1.00 45.84 1047 GLU A CA 1
ATOM 8265 C C . GLU A 1 1047 ? -49.903 7.573 12.372 1.00 45.84 1047 GLU A C 1
ATOM 8267 O O . GLU A 1 1047 ? -50.661 6.692 11.967 1.00 45.84 1047 GLU A O 1
ATOM 8272 N N . ASP A 1 1048 ? -50.328 8.830 12.536 1.00 53.72 1048 ASP A N 1
ATOM 8273 C CA . ASP A 1 1048 ? -51.697 9.276 12.247 1.00 53.72 1048 ASP A CA 1
ATOM 8274 C C . ASP A 1 1048 ? -51.957 9.596 10.759 1.00 53.72 1048 ASP A C 1
ATOM 8276 O O . ASP A 1 1048 ? -53.070 9.991 10.396 1.00 53.72 1048 ASP A O 1
ATOM 8280 N N . GLY A 1 1049 ? -50.952 9.412 9.895 1.00 50.72 1049 GLY A N 1
ATOM 8281 C CA . GLY A 1 1049 ? -50.998 9.743 8.471 1.00 50.72 1049 GLY A CA 1
ATOM 8282 C C . GLY A 1 1049 ? -50.855 11.238 8.174 1.00 50.72 1049 GLY A C 1
ATOM 8283 O O . GLY A 1 1049 ? -51.180 11.673 7.065 1.00 50.72 1049 GLY A O 1
ATOM 8284 N N . THR A 1 1050 ? -50.412 12.053 9.140 1.00 55.59 1050 THR A N 1
ATOM 8285 C CA . THR A 1 1050 ? -49.999 13.433 8.853 1.00 55.59 1050 THR A CA 1
ATOM 8286 C C . THR A 1 1050 ? -48.609 13.467 8.226 1.00 55.59 1050 THR A C 1
ATOM 8288 O O . THR A 1 1050 ? -47.732 12.675 8.565 1.00 55.59 1050 THR A O 1
ATOM 8291 N N . ILE A 1 1051 ? -48.421 14.401 7.292 1.00 58.34 1051 ILE A N 1
ATOM 8292 C CA . ILE A 1 1051 ? -47.171 14.603 6.561 1.00 58.34 1051 ILE A CA 1
ATOM 8293 C C . ILE A 1 1051 ? -46.663 16.014 6.869 1.00 58.34 1051 ILE A C 1
ATOM 8295 O O . ILE A 1 1051 ? -47.381 16.990 6.633 1.00 58.34 1051 ILE A O 1
ATOM 8299 N N . GLU A 1 1052 ? -45.439 16.127 7.387 1.00 52.59 1052 GLU A N 1
ATOM 8300 C CA . GLU A 1 1052 ? -44.727 17.401 7.517 1.00 52.59 1052 GLU A CA 1
ATOM 8301 C C . GLU A 1 1052 ? -43.636 17.506 6.443 1.00 52.59 1052 GLU A C 1
ATOM 8303 O O . GLU A 1 1052 ? -42.654 16.764 6.448 1.00 52.59 1052 GLU A O 1
ATOM 8308 N N . GLU A 1 1053 ? -43.813 18.456 5.525 1.00 52.41 1053 GLU A N 1
ATOM 8309 C CA . GLU A 1 1053 ? -42.800 18.876 4.555 1.00 52.41 1053 GLU A CA 1
ATOM 8310 C C . GLU A 1 1053 ? -42.063 20.113 5.085 1.00 52.41 1053 GLU A C 1
ATOM 8312 O O . GLU A 1 1053 ? -42.687 21.078 5.544 1.00 52.41 1053 GLU A O 1
ATOM 8317 N N . ARG A 1 1054 ? -40.731 20.126 4.975 1.00 49.50 1054 ARG A N 1
ATOM 8318 C CA . ARG A 1 1054 ? -39.918 21.333 5.181 1.00 49.50 1054 ARG A CA 1
ATOM 8319 C C . ARG A 1 1054 ? -38.884 21.494 4.080 1.00 49.50 1054 ARG A C 1
ATOM 8321 O O . ARG A 1 1054 ? -38.316 20.524 3.590 1.00 49.50 1054 ARG A O 1
ATOM 8328 N N . THR A 1 1055 ? -38.604 22.750 3.757 1.00 43.53 1055 THR A N 1
ATOM 8329 C CA . THR A 1 1055 ? -37.482 23.170 2.915 1.00 43.53 1055 THR A CA 1
ATOM 8330 C C . THR A 1 1055 ? -36.554 24.031 3.765 1.00 43.53 1055 THR A C 1
ATOM 8332 O O . THR A 1 1055 ? -37.033 24.925 4.473 1.00 43.53 1055 THR A O 1
ATOM 8335 N N . ILE A 1 1056 ? -35.256 23.740 3.714 1.00 43.09 1056 ILE A N 1
ATOM 8336 C CA . ILE A 1 1056 ? -34.166 24.577 4.242 1.00 43.09 1056 ILE A CA 1
ATOM 8337 C C . ILE A 1 1056 ? -33.470 25.238 3.057 1.00 43.09 1056 ILE A C 1
ATOM 8339 O O . ILE A 1 1056 ? -33.229 24.496 2.079 1.00 43.09 1056 ILE A O 1
#

pLDDT: mean 73.44, std 16.59, range [26.5, 91.75]

Solvent-accessible surface area (backbone atoms only — not comparable to full-atom values): 61226 Å² total; per-residue (Å²): 106,56,81,36,44,69,92,71,66,38,38,40,56,24,33,37,44,45,82,49,78,41,64,45,103,85,73,34,61,83,44,60,46,37,29,32,27,30,39,36,34,26,41,53,41,70,47,92,80,86,57,47,81,37,73,48,72,48,71,45,62,49,65,72,42,46,46,54,17,50,58,29,42,52,49,15,65,75,48,75,42,74,67,36,45,50,51,17,50,51,35,39,54,53,26,61,75,53,44,49,71,43,77,47,66,28,51,48,71,50,76,77,45,79,38,47,35,92,89,53,42,22,24,39,75,88,44,72,90,81,32,74,46,48,81,77,52,65,19,28,34,38,40,80,47,68,45,76,95,53,77,64,45,45,33,37,38,39,39,29,35,23,57,41,97,89,51,71,75,48,74,52,74,54,76,46,55,31,43,79,59,73,66,81,83,40,100,48,80,63,64,72,63,67,82,61,52,46,43,56,47,49,60,69,70,49,60,66,82,54,65,52,66,89,48,100,85,48,54,61,26,64,55,49,52,51,51,42,47,53,51,20,50,53,50,48,52,53,49,30,59,56,38,45,63,57,28,66,73,38,67,74,38,36,58,72,96,48,48,65,67,57,24,54,76,72,75,44,83,80,45,69,91,49,64,71,44,38,34,49,44,57,74,39,42,66,66,42,62,76,34,52,53,32,74,67,29,40,52,56,51,32,50,50,46,56,28,48,76,76,45,79,48,65,26,30,30,37,44,67,86,34,51,50,51,52,78,47,71,40,75,88,59,58,67,44,79,47,98,57,54,62,52,81,93,43,85,94,55,48,51,38,32,40,25,53,73,89,60,67,80,43,80,51,66,72,83,37,49,47,82,50,68,48,98,89,69,45,24,30,44,33,63,41,23,64,77,43,98,67,89,53,49,77,90,52,85,58,18,35,40,37,42,35,37,36,58,41,87,75,87,45,74,67,54,46,55,50,50,57,49,56,69,68,35,52,63,64,58,80,69,64,75,87,79,43,89,73,77,65,80,53,75,47,45,20,41,43,53,82,85,43,92,58,35,68,72,80,44,69,68,80,46,73,72,77,86,90,56,67,54,66,60,74,81,84,86,56,89,66,64,45,68,75,69,71,54,79,83,78,85,61,66,93,53,72,43,59,73,52,94,89,55,61,88,84,69,75,79,94,50,57,45,24,62,42,51,36,27,38,38,33,34,36,30,74,55,62,45,71,69,57,53,50,48,52,52,49,50,46,75,71,20,54,40,88,74,53,42,82,70,50,77,46,81,43,62,51,72,74,73,79,72,61,78,85,73,79,80,76,82,80,83,76,77,88,71,85,78,74,58,64,77,52,77,89,77,73,76,91,79,59,90,64,73,98,80,69,92,62,91,35,51,36,66,72,73,34,35,58,78,41,84,77,37,74,82,37,75,29,39,29,23,15,78,43,44,30,40,37,25,91,91,45,56,51,48,78,61,73,68,46,78,84,42,70,17,33,36,39,32,39,79,90,44,97,74,44,44,70,30,32,35,44,57,59,55,54,36,29,38,29,53,68,50,57,97,68,78,80,69,87,68,69,75,45,74,73,49,95,85,73,61,82,53,62,64,62,39,43,30,33,31,32,35,61,44,75,77,52,42,77,33,41,24,33,35,38,64,56,65,48,40,35,40,51,52,84,91,61,50,48,62,85,68,67,65,46,21,42,52,38,37,75,80,57,85,34,97,61,48,27,28,40,31,35,66,92,60,34,94,60,61,36,49,29,39,44,68,47,98,89,24,29,39,30,51,50,59,91,84,77,72,59,70,71,99,54,60,48,72,70,41,57,38,33,37,24,56,88,91,42,74,78,48,73,55,66,34,36,38,45,49,47,44,20,24,42,36,37,58,72,47,77,86,44,55,51,40,70,84,82,52,60,75,89,62,48,40,26,40,45,55,103,83,50,74,27,46,50,68,49,75,82,51,55,49,27,34,34,26,46,74,42,80,86,55,68,44,76,73,45,63,40,40,41,31,30,51,71,39,72,79,37,67,30,32,73,47,56,40,62,46,35,38,41,34,83,38,44,54,43,70,74,70,51,33,38,71,41,76,75,44,90,47,86,68,60,88,94,58,88,57,65,41,34,45,82,34,32,40,37,32,50,80,82,46,75,27,37,49,73,44,40,35,26,75,45,99,82,53,30,17,42,36,37,48,44,65,82,86,64,87,43,41,35,64,89,79,66,31,32,84,44,42,34,30,31,32,39,37,43,80,38,58,51,71,42,75,40,61,100,76,87,49,68,72,48,52,34,64,69,69,58,96,88,65,69,67,70,61,54,71,51,74,78,79,73,75,87,76,80,76,85,72,92,73,100,70,93,77,96,72,89,81,84,80,81,56,46,35,38,40,38,71,40,60,86,72,50,73,54,75,51,74,84

Nearest PDB structures (foldseek):
  6t5z-assembly3_C  TM=5.502E-01  e=7.492E-01  Photorhabdus laumondii subsp. laumondii TTO1
  6tn6-assembly1_A  TM=6.544E-01  e=2.796E+00  Thermotoga petrophila RKU-1

Mean predicted aligned error: 23.63 Å

Secondary structure (DSSP, 8-state):
--EEEGGG--BTTSEEEEEEE---TTS-S----SEEEEEEEEEEE--SSS---EEEEEEE--HHHHHHHHHHHHHHHHS--HHHHHHHHHHHHHHHTT-EEEEEEESEEEEEEEE--SSS-SEETTB-TT-SSEEEETTEEEEEE--TTPPSEEEEEEEEEESSTTSPPEEEEEEEEEB--SSTT--S---PPPTTHHHHHHHHHS-GGGTS-SSTT--HHHHHHHHHHHHHHHHHHHHHHHHHHHHTTSTTTS-GGGHHHHHHTTT----SS-HHHHHHHHHHHHHHHHTTTSHHHHHHHHHHTTEEEEEEEEEEEE--SSEEEEEEE-SS-SEEE-SSPPPSP-TTS-EEEEE-TTSPPEEE-GGGEEEEE-TTS-EEEEE-GGG-SSS-----TT-EEEEEEESS---SHHHHHHHHHHHHSPBS----SSS-SSSPP-SS-EEE-TT-TTHHHH--S-B--SSPP---------TTHHHHTT--------------TT--TT-----TTBEEEEEEEEEEESS--HHHHHHHHHHHHHHS-TT-EEEEEEEE--------S-------------PPPB-S----SSS--S-S-----PPBTTTSEEEEEEEEEEEEEEEBSEEEEE-SS--GGGS---TTTT-EEEEPTTSTT-EEEEEEEEETTEEEEEE-S-PPPGGGG-S--TT------EEEEEEEEE-TTTTT-EEEEEE--EEEE--SSS-TTTTT---SHHHHHTS-SS--EEE-TTT-SSPEEEEEE-TTSPEEEP-TTT--S-SS-EEEEEEEEEETTEEEEEEEEEEEEE-EEEEEE--GGG-SGGGT--TTS-EEEEEBTEEEEEEEEEETTEEEEET--S--EEEEEP-EEEEEEEEEEEEEEEE--EEEEES-HHHHTT-SSSTT-SS-PPTT---TTSGGGEEEEETTEEEEEEEEES--TTSEEEEEEESS---PPBTTTT-EEEEEEEEEEEEPPEEEP--TTTPPPEEES---TT---SEEEEE-----------SS-----------EEEEEE-TTS-EEEEE-

Sequence (1056 aa):
MAILKINENPTISDTIVFEITTKDIKNCNLFTPYKINSFVIYYVERNFSGGNTKQYNQSIYDETKLKAAKDAEIVACNNPTEENIAAAKRLKEESESNVSTNPFFFNDARPVHVVGNSSYPAWLSTDLDNAFLELVDTGSFTYTWTPHGMREGDYFVCWTWTPLAAGDSFSDHLKFSLTGDTQVTTSIPTHFTDPKKYPTLLERYTPEMFKMMICSSDRTPDVLDKLNKSIASGFNLLENLTNQLVDLQDANSIHEALIPNLSNLFGLKLKTEDPTKWRGQIKRAVPLNKMKGTKKALLEAMEQAGARVLKLEQLWQVISSYTWQQEFKYNGSLEFTLEKNALPVDLDNFELWMKPAGEEWIELSSDYVEFSTDVDGNSILTWIGSDLEVDPIDLIDGDKIRVLYLINEVPDETAQNLESYVRLLPLMDQRDDDAQEYPPKNWNVRLIAYDDPLFSLIVPDRHPFHDFLIYGKVRTEFPYSENIYNMDEYNGSIRNSKNPCDIDKSFVDPCSACISSCYNIDVEIENLADDRIQEVRQVLREYTPFHSVLHTLNFVGGINEFMQPPTEEIEILISYSGEDFIIAGDGQTYFNRIMKLVETNGILRSELADSFEVLSPTSAIAYNDYIVVFCPELKLEDLGIAKNGTASIEIKSPSSLAGDYSVGETSGNTIKLTSGSLEPIDNCNNFFEVDGTLNSCAFVFDINNPVDAINGTLCNILQDNQYVIKKKEEDFGLLGVQTLVDVEDGDAASAFQILIPDYRVTAYDILDILPNGDLVINNEHDGTLPSSSASDVDFSILNGVTTVLAGTSDLEVRNRGLVTALNSSALPIQDTLRINENYYQKISGDEYLITEFKDTDKYYIENYQGGSTNGVTVLINQKIVKERIGYLSHRGINLKISGNIEQSLGIQNGTNSYVVAADGIENDGFKENFIVLVDGESYWIKEIDGLTPTGYTTINLSGTDKYWKTLSAGGTSVTVSIYQYSKNGATIDGQRFNLPEHTFGKIDRNGQPVITGTLDTEEIVASLSNNDNVVETVQQNENVSFTIEYEDGTIEERTI